Protein AF-0000000086076774 (afdb_homodimer)

Nearest PDB structures (foldseek):
  6x68-assembly1_C  TM=7.610E-01  e=1.224E-16  Trichoplusia ni
  5c5h-assembly1_A  TM=2.444E-01  e=3.460E-01  Escherichia coli K-12
  5nm3-assembly1_A  TM=5.691E-01  e=3.309E+00  Deinococcus radiodurans R1 = ATCC 13939 = DSM 20539
  5c5h-assembly2_B  TM=2.660E-01  e=1.449E+00  Escherichia coli K-12
  6x68-assembly1_C  TM=7.529E-01  e=1.943E-16  Trichoplusia ni

pLDDT: mean 85.49, std 20.67, range [25.34, 98.88]

Solvent-accessible surface area (backbone atoms only — not comparable to full-atom values): 46804 Å² total; per-residue (Å²): 88,40,62,60,27,40,85,50,68,68,38,38,63,32,84,91,57,50,34,62,88,52,41,73,75,43,55,67,69,57,51,53,50,48,70,72,64,67,70,73,50,66,67,84,74,50,73,64,88,80,41,86,86,55,64,90,52,56,61,38,42,62,64,52,52,50,51,36,57,57,31,62,71,52,84,77,60,59,46,24,11,46,45,78,44,61,49,72,46,85,74,86,54,94,57,54,38,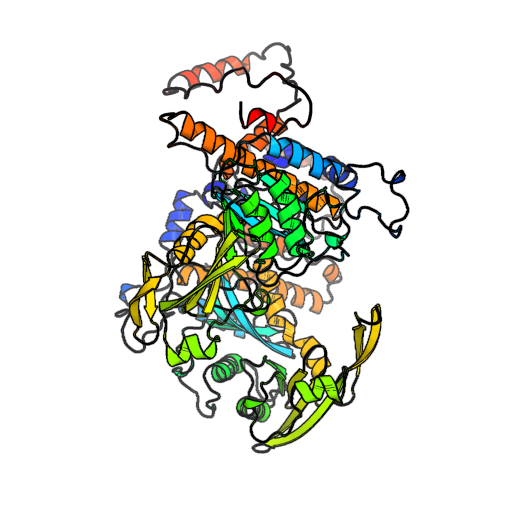82,41,84,90,42,87,59,33,37,8,40,39,28,38,35,36,12,19,58,86,22,42,63,46,39,74,46,72,58,75,88,52,62,72,70,52,86,74,57,92,89,59,74,87,51,52,54,50,24,37,50,52,55,59,62,47,67,76,54,69,68,73,68,60,33,36,40,25,38,44,50,77,40,42,44,61,69,49,46,41,59,36,39,77,41,35,30,34,33,40,22,33,37,54,70,87,64,42,81,90,66,89,69,80,50,64,65,52,37,56,74,73,62,29,70,30,39,68,51,74,47,74,48,73,51,96,88,34,58,36,28,40,35,39,38,23,56,99,55,70,46,36,33,39,18,54,78,51,44,48,68,74,58,44,75,40,83,44,76,36,76,91,75,68,42,75,45,76,28,55,32,39,32,42,56,56,53,46,68,72,35,48,51,2,46,61,47,32,51,51,64,42,59,75,41,55,52,56,76,88,70,85,48,65,50,58,53,53,49,53,48,51,50,45,50,47,54,53,37,31,51,49,47,34,50,51,53,36,54,71,59,63,40,85,57,48,84,66,63,70,52,69,68,54,49,50,51,51,51,50,54,52,58,68,49,52,86,58,68,79,70,75,72,79,68,78,76,64,77,72,68,60,62,68,56,64,70,68,59,71,78,67,64,90,73,74,83,72,84,71,77,87,77,66,74,89,78,75,100,46,70,68,57,60,50,71,112,89,39,62,60,27,38,84,50,70,68,40,37,65,32,86,92,56,50,34,62,86,51,40,72,74,43,55,66,70,57,52,52,49,48,71,71,64,67,71,74,52,67,66,86,76,50,71,65,89,81,42,87,86,56,63,90,51,56,60,39,41,60,63,53,52,51,51,36,56,57,32,62,72,53,83,77,60,57,45,24,10,46,45,78,44,60,47,73,46,85,74,88,54,94,56,54,38,81,41,83,89,43,86,60,33,36,8,39,40,29,38,34,36,12,19,59,87,21,41,63,46,39,72,47,73,58,77,86,51,62,72,71,51,86,75,58,91,88,59,76,86,51,52,51,51,23,35,50,51,55,59,61,46,67,76,53,69,68,73,67,60,32,33,40,26,36,43,50,78,40,43,44,61,70,49,47,42,58,36,40,76,41,35,32,36,32,41,22,32,36,54,70,86,64,43,80,92,65,89,70,80,51,62,65,52,38,56,75,73,62,29,71,30,39,67,52,75,49,75,48,71,50,98,87,34,58,36,27,40,36,39,36,21,57,99,55,71,45,36,34,39,18,53,79,50,45,48,69,74,58,43,74,40,82,41,77,36,76,92,73,69,43,75,42,76,28,54,32,40,32,41,56,58,54,46,68,72,34,48,52,2,46,60,47,32,49,51,64,41,59,75,43,54,52,56,76,87,71,86,49,65,50,58,53,52,49,52,48,51,52,45,50,49,52,52,37,36,52,50,49,40,50,53,53,37,53,71,62,63,41,85,59,47,84,66,63,70,52,70,68,53,48,51,51,50,50,50,54,51,57,68,49,53,85,58,68,78,70,72,72,82,66,78,78,64,78,73,66,60,64,66,58,65,69,66,62,73,76,69,65,90,71,75,82,72,84,76,79,88,78,67,87,92,73,83,92,53,64,74,57,61,57,74,110

Foldseek 3Di:
DLQDADQDPCLCCDDVSHDCLPCVLDPPVVVVVCLVPDWDDDVVVQPDPPDPPGDVLVGQVVVQVVLLVVLLVDDDDQFKEKDKDFLADDDDDPQWAACPVDPRGIHWIKIFIFWLLLATRHIDTDDPCQQVDDDDPPDDPPDSQQSVVVVNCVSPDFPPQGEYEYEQSHDAPVSQVSCVVRNHWYKYWHDPVRHPPDDDDDFCCCPPPPHAQDKDWDWDADPNFIKIWMWHHHVTIIIMITRPFYQPPWDWDWDADPVVRDIDIHTHGPSRVVNVSIHCNNVVNNVQLVSRPHNDDDPDRSSSVVSSSVSSLLVNLLSLLLVVCVVVVPVCNVPRDDSSVSVVVLSVVVSCPPPPPPPPPDDPDPPVVVVVVVVPPPPPDPDDDDDDVPDDDDDPCRSVPSND/DLQDADQDPCLCCDDVSHDCLPCVLDPPVVVVVCLVPDWDDDCVVQPDPPDPPGDVLVGQVVVQVVLLVVLLVDDDDQFKEKDKDFLADDDDDPQWAACPVDPRGIHWIKIFIFWLLLATRHIDTDDPCQQVDDDDPPDDPPDSQQSVVVVNCVSPDFPPQREYEYEQSHDAPVSQVSCVVRNHWYKYWHDPVRHPPDDDDDFCCCPPPPHAQDKDWDWDADPNFIKIWMWHHHVTIIIMITRPFYQPPWDWDWDADPVVRDIDIHTHGPSRVVNVSIHCNNVVNNVQLVSRPHNDDDPDRSSSVVSSSVSSLLVNLLSLLLVVCVVVVPVCNVPRDDSSVSVVVLSVVLSCPPPPPPPPPDDPDPPVVVVVVVVPPPDPDDDDDPDDPPDDDDPPCRSVPSND

InterPro domains:
  IPR029526 PiggyBac transposable element-derived protein [PF13843] (1-318)

Radius of gyration: 31.65 Å; Cα contacts (8 Å, |Δi|>4): 1166; chains: 2; bounding box: 92×78×69 Å

Sequence (808 aa):
MSIIQMRNTRWYWSAVTRVSQVADNFPVGRFEKLKHNIHFVDNSTLGPKDAPGRDRLAKVRPPIDTINEQLSLVPLEEHLSIDEQIIPFKGRSSLKQYCPKKPKKWGYKVFVLSGVSGFSYKLEVYTGQENSAQRLSGEPDCGASGNVVVHLCRTVPRGVHHKVYLDNYFDCPSLQVYLEKDSVHCIGTVRINRVPGVSLPGEQEMKKKKGRGHFEERVAVVDGIELSCTRWQDNRAVTLLSSFVGAEPAARASRYNRQKKERSEIPCPAVITIYNKHMGGVDLLDSLISIYRPYLRSKRYYFRVFLHILDLTAVNAWLLYKRNALSKRDEYAERLPPLADFKMDLAASLCKAGKTVVKKRGRPSNESVEQASQEKKKRGPTAPAPTQDVRLDQVLFLIYAALSMSIIQMRNTRWYWSAVTRVSQVADNFPVGRFEKLKHNIHFVDNSTLGPKDAPGRDRLAKVRPPIDTINEQLSLVPLEEHLSIDEQIIPFKGRSSLKQYCPKKPKKWGYKVFVLSGVSGFSYKLEVYTGQENSAQRLSGEPDCGASGNVVVHLCRTVPRGVHHKVYLDNYFDCPSLQVYLEKDSVHCIGTVRINRVPGVSLPGEQEMKKKKGRGHFEERVAVVDGIELSCTRWQDNRAVTLLSSFVGAEPAARASRYNRQKKERSEIPCPAVITIYNKHMGGVDLLDSLISIYRPYLRSKRYYFRVFLHILDLTAVNAWLLYKRNALSKRDEYAERLPPLADFKMDLAASLCKAGKTVVKKRGRPSNESVEQASQEKKKRGPTAPAPTQDVRLDQVLFLIYAALS

Organism: Haemaphysalis longicornis (NCBI:txid44386)

Secondary structure (DSSP, 8-state):
--SSB-SSGGGGTSTTT--HHHHTTS-HHHHHHHHHH--SS-GGGS--TT-TT--TTGGGHHHHHHHHHHHTTSPPPSEEEEEEEEEE--S--TTEEE-TTSSS-EEEEEEEEEETTS-EEEEEE--S-TTTSPPPTT----HHHHHHHHHHGGGSPTTS--EEEE-TTT--HHHHHHHHHTT-EEEEE--GGGSTT-----HHHIIIII-TT-EEEEEEEETTEEEEEEEEESSSEEEEEESS--SPSPEEEEEEETTTTEEEEEEE-HHHHHHHHHTTHHHHHHHHHHHT------S-HHHHHHHHHHHHHHHHHHHHHHHHHHHTT-GGGGGPPPHHHHHHHHHHHHHHTT-------S---THHHHHHHHTTTT---------STT----SS-TTTTTT-/--SSB-SSGGGGGSSTT--HHHHTTS-HHHHHHHHHH--SS-GGGS--TT-TT--TTGGGHHHHHHHHHHHTTSPPPSEEEEEEEEEE--S--TTEEE-TTSSS-EEEEEEEEEETTS-EEEEEE--S-TTTSPPPTT----HHHHHHHHHHGGGSPTTS--EEEE-TTT--HHHHHHHHHTT-EEEEE--GGGSTT-----HHIIIIII-TT-EEEEEEEETTEEEEEEEEESSSEEEEEESS--SPSPEEEEEEETTTTEEEEEEE-HHHHHHHHHTTHHHHHHHHHHHT------S-HHHHHHHHHHHHHHHHHHHHHHHHHHHTT-GGGGGPPPHHHHHHHHHHHHHHTT-------S---THHHHHHHHTTTT---------S------TT-TTGGGG-

Structure (mmCIF, N/CA/C/O backbone):
data_AF-0000000086076774-model_v1
#
loop_
_entity.id
_entity.type
_entity.pdbx_description
1 polymer 'PiggyBac transposable element-derived protein domain-containing protein'
#
loop_
_atom_site.group_PDB
_atom_site.id
_atom_site.type_symbol
_atom_site.label_atom_id
_atom_site.label_alt_id
_atom_site.label_comp_id
_atom_site.label_asym_id
_atom_site.label_entity_id
_atom_site.label_seq_id
_atom_site.pdbx_PDB_ins_code
_atom_site.Cartn_x
_atom_site.Cartn_y
_atom_site.Cartn_z
_atom_site.occupancy
_atom_site.B_iso_or_equiv
_atom_site.auth_seq_id
_atom_site.auth_comp_id
_atom_site.auth_asym_id
_atom_site.auth_atom_id
_atom_site.pdbx_PDB_model_num
ATOM 1 N N . MET A 1 1 ? -20.719 6.266 4.031 1 93.56 1 MET A N 1
ATOM 2 C CA . MET A 1 1 ? -19.922 5.578 3.021 1 93.56 1 MET A CA 1
ATOM 3 C C . MET A 1 1 ? -18.5 5.324 3.521 1 93.56 1 MET A C 1
ATOM 5 O O . MET A 1 1 ? -17.781 4.5 2.963 1 93.56 1 MET A O 1
ATOM 9 N N . SER A 1 2 ? -18.141 6.039 4.586 1 93.62 2 SER A N 1
ATOM 10 C CA . SER A 1 2 ? -16.844 5.828 5.223 1 93.62 2 SER A CA 1
ATOM 11 C C . SER A 1 2 ? -16.859 4.57 6.086 1 93.62 2 SER A C 1
ATOM 13 O O . SER A 1 2 ? -15.82 3.908 6.234 1 93.62 2 SER A O 1
ATOM 15 N N . ILE A 1 3 ? -18.016 4.316 6.629 1 94.75 3 ILE A N 1
ATOM 16 C CA . ILE A 1 3 ? -18.125 3.215 7.582 1 94.75 3 ILE A CA 1
ATOM 17 C C . ILE A 1 3 ? -18.5 1.932 6.848 1 94.75 3 ILE A C 1
ATOM 19 O O . ILE A 1 3 ? -17.859 0.895 7.023 1 94.75 3 ILE A O 1
ATOM 23 N N . ILE A 1 4 ? -19.562 1.99 6.066 1 95.62 4 ILE A N 1
ATOM 24 C CA . ILE A 1 4 ? -19.969 0.908 5.172 1 95.62 4 ILE A CA 1
ATOM 25 C C . ILE A 1 4 ? -19.406 1.158 3.773 1 95.62 4 ILE A C 1
ATOM 27 O O . ILE A 1 4 ? -19.938 1.987 3.027 1 95.62 4 ILE A O 1
ATOM 31 N N . GLN A 1 5 ? -18.453 0.389 3.4 1 95 5 GLN A N 1
ATOM 32 C CA . GLN A 1 5 ? -17.719 0.728 2.188 1 95 5 GLN A CA 1
ATOM 33 C C . GLN A 1 5 ? -18.031 -0.253 1.062 1 95 5 GLN A C 1
ATOM 35 O O . GLN A 1 5 ? -18.109 -1.463 1.288 1 95 5 GLN A O 1
ATOM 40 N N . MET A 1 6 ? -18.25 0.303 -0.055 1 94.88 6 MET A N 1
ATOM 41 C CA . MET A 1 6 ? -18.453 -0.491 -1.264 1 94.88 6 MET A CA 1
ATOM 42 C C . MET A 1 6 ? -17.672 0.095 -2.434 1 94.88 6 MET A C 1
ATOM 44 O O . MET A 1 6 ? -17.484 1.311 -2.518 1 94.88 6 MET A O 1
ATOM 48 N N . ARG A 1 7 ? -17.219 -0.703 -3.35 1 92.5 7 ARG A N 1
ATOM 49 C CA . ARG A 1 7 ? -16.359 -0.292 -4.457 1 92.5 7 ARG A CA 1
ATOM 50 C C . ARG A 1 7 ? -17.156 0.45 -5.523 1 92.5 7 ARG A C 1
ATOM 52 O O . ARG A 1 7 ? -16.594 1.257 -6.273 1 92.5 7 ARG A O 1
ATOM 59 N N . ASN A 1 8 ? -18.391 0.128 -5.598 1 93.44 8 ASN A N 1
ATOM 60 C CA . ASN A 1 8 ? -19.297 0.811 -6.516 1 93.44 8 ASN A CA 1
ATOM 61 C C . ASN A 1 8 ? -20.297 1.687 -5.766 1 93.44 8 ASN A C 1
ATOM 63 O O . ASN A 1 8 ? -21.094 1.184 -4.977 1 93.44 8 ASN A O 1
ATOM 67 N N . THR A 1 9 ? -20.234 2.947 -6.137 1 93.5 9 THR A N 1
ATOM 68 C CA . THR A 1 9 ? -21.031 3.92 -5.391 1 93.5 9 THR A CA 1
ATOM 69 C C . THR A 1 9 ? -22.516 3.656 -5.57 1 93.5 9 THR A C 1
ATOM 71 O O . THR A 1 9 ? -23.312 3.854 -4.641 1 93.5 9 THR A O 1
ATOM 74 N N . ARG A 1 10 ? -23 3.188 -6.668 1 94.5 10 ARG A N 1
ATOM 75 C CA . ARG A 1 10 ? -24.406 2.984 -6.949 1 94.5 10 ARG A CA 1
ATOM 76 C C . ARG A 1 10 ? -24.969 1.828 -6.125 1 94.5 10 ARG A C 1
ATOM 78 O O . ARG A 1 10 ? -26.188 1.69 -5.992 1 94.5 10 ARG A O 1
ATOM 85 N N . TRP A 1 11 ? -24.125 1.04 -5.613 1 95.38 11 TRP A N 1
ATOM 86 C CA . TRP A 1 11 ? -24.547 -0.119 -4.836 1 95.38 11 TRP A CA 1
ATOM 87 C C . TRP A 1 11 ? -25.234 0.313 -3.543 1 95.38 11 TRP A C 1
ATOM 89 O O . TRP A 1 11 ? -26.047 -0.426 -2.988 1 95.38 11 TRP A O 1
ATOM 99 N N . TYR A 1 12 ? -24.938 1.501 -3.113 1 95.88 12 TYR A N 1
ATOM 100 C CA . TYR A 1 12 ? -25.562 1.998 -1.894 1 95.88 12 TYR A CA 1
ATOM 101 C C . TYR A 1 12 ? -27.078 2.115 -2.064 1 95.88 12 TYR A C 1
ATOM 103 O O . TYR A 1 12 ? -27.828 2.139 -1.08 1 95.88 12 TYR A O 1
ATOM 111 N N . TRP A 1 13 ? -27.562 2.221 -3.328 1 96.88 13 TRP A N 1
ATOM 112 C CA . TRP A 1 13 ? -28.984 2.396 -3.621 1 96.88 13 TRP A CA 1
ATOM 113 C C . TRP A 1 13 ? -29.578 1.128 -4.223 1 96.88 13 TRP A C 1
ATOM 115 O O . TRP A 1 13 ? -30.781 1.04 -4.43 1 96.88 13 TRP A O 1
ATOM 125 N N . SER A 1 14 ? -28.719 0.147 -4.539 1 94.69 14 SER A N 1
ATOM 126 C CA . SER A 1 14 ? -29.203 -1.073 -5.184 1 94.69 14 SER A CA 1
ATOM 127 C C . SER A 1 14 ? -30 -1.931 -4.215 1 94.69 14 SER A C 1
ATOM 129 O O . SER A 1 14 ? -29.797 -1.876 -3 1 94.69 14 SER A O 1
ATOM 131 N N . ALA A 1 15 ? -30.828 -2.752 -4.707 1 91.25 15 ALA A N 1
ATOM 132 C CA . ALA A 1 15 ? -31.75 -3.553 -3.896 1 91.25 15 ALA A CA 1
ATOM 133 C C . ALA A 1 15 ? -30.984 -4.551 -3.033 1 91.25 15 ALA A C 1
ATOM 135 O O . ALA A 1 15 ? -31.219 -4.656 -1.829 1 91.25 15 ALA A O 1
ATOM 136 N N . VAL A 1 16 ? -30.062 -5.188 -3.545 1 89.06 16 VAL A N 1
ATOM 137 C CA . VAL A 1 16 ? -29.359 -6.293 -2.893 1 89.06 16 VAL A CA 1
ATOM 138 C C . VAL A 1 16 ? -28.375 -5.746 -1.861 1 89.06 16 VAL A C 1
ATOM 140 O O . VAL A 1 16 ? -28.188 -6.336 -0.795 1 89.06 16 VAL A O 1
ATOM 143 N N . THR A 1 17 ? -27.75 -4.613 -2.109 1 93.56 17 THR A N 1
ATOM 144 C CA . THR A 1 17 ? -26.719 -4.062 -1.249 1 93.56 17 THR A CA 1
ATOM 145 C C . THR A 1 17 ? -27.172 -2.746 -0.625 1 93.56 17 THR A C 1
ATOM 147 O O . THR A 1 17 ? -26.344 -1.958 -0.156 1 93.56 17 THR A O 1
ATOM 150 N N . ARG A 1 18 ? -28.375 -2.568 -0.565 1 93.94 18 ARG A N 1
ATOM 151 C CA . ARG A 1 18 ? -28.938 -1.277 -0.177 1 93.94 18 ARG A CA 1
ATOM 152 C C . ARG A 1 18 ? -28.484 -0.886 1.228 1 93.94 18 ARG A C 1
ATOM 154 O O . ARG A 1 18 ? -28.531 -1.705 2.148 1 93.94 18 ARG A O 1
ATOM 161 N N . VAL A 1 19 ? -28.031 0.289 1.401 1 93.69 19 VAL A N 1
ATOM 162 C CA . VAL A 1 19 ? -27.688 0.875 2.695 1 93.69 19 VAL A CA 1
ATOM 163 C C . VAL A 1 19 ? -28.688 1.986 3.031 1 93.69 19 VAL A C 1
ATOM 165 O O . VAL A 1 19 ? -28.625 3.074 2.455 1 93.69 19 VAL A O 1
ATOM 168 N N . SER A 1 20 ? -29.484 1.727 3.953 1 91.94 20 SER A N 1
ATOM 169 C CA . SER A 1 20 ? -30.594 2.619 4.27 1 91.94 20 SER A CA 1
ATOM 170 C C . SER A 1 20 ? -30.094 3.984 4.727 1 91.94 20 SER A C 1
ATOM 172 O O . SER A 1 20 ? -30.703 5.012 4.422 1 91.94 20 SER A O 1
ATOM 174 N N . GLN A 1 21 ? -29.016 4.016 5.43 1 91.12 21 GLN A N 1
ATOM 175 C CA . GLN A 1 21 ? -28.469 5.266 5.949 1 91.12 21 GLN A CA 1
ATOM 176 C C . GLN A 1 21 ? -28.125 6.227 4.816 1 91.12 21 GLN A C 1
ATOM 178 O O . GLN A 1 21 ? -28.062 7.441 5.023 1 91.12 21 GLN A O 1
ATOM 183 N N . VAL A 1 22 ? -27.859 5.652 3.625 1 92.94 22 VAL A N 1
ATOM 184 C CA . VAL A 1 22 ? -27.516 6.469 2.467 1 92.94 22 VAL A CA 1
ATOM 185 C C . VAL A 1 22 ? -28.734 6.645 1.57 1 92.94 22 VAL A C 1
ATOM 187 O O . VAL A 1 22 ? -29.156 7.773 1.296 1 92.94 22 VAL A O 1
ATOM 190 N N . ALA A 1 23 ? -29.375 5.559 1.235 1 94.94 23 ALA A N 1
ATOM 191 C CA . ALA A 1 23 ? -30.406 5.52 0.209 1 94.94 23 ALA A CA 1
ATOM 192 C C . ALA A 1 23 ? -31.688 6.219 0.686 1 94.94 23 ALA A C 1
ATOM 194 O O . ALA A 1 23 ? -32.469 6.727 -0.124 1 94.94 23 ALA A O 1
ATOM 195 N N . ASP A 1 24 ? -31.891 6.223 1.964 1 91.75 24 ASP A N 1
ATOM 196 C CA . ASP A 1 24 ? -33.125 6.828 2.49 1 91.75 24 ASP A CA 1
ATOM 197 C C . ASP A 1 24 ? -32.969 8.344 2.633 1 91.75 24 ASP A C 1
ATOM 199 O O . ASP A 1 24 ? -33.938 9.055 2.805 1 91.75 24 ASP A O 1
ATOM 203 N N . ASN A 1 25 ? -31.812 8.852 2.561 1 88.69 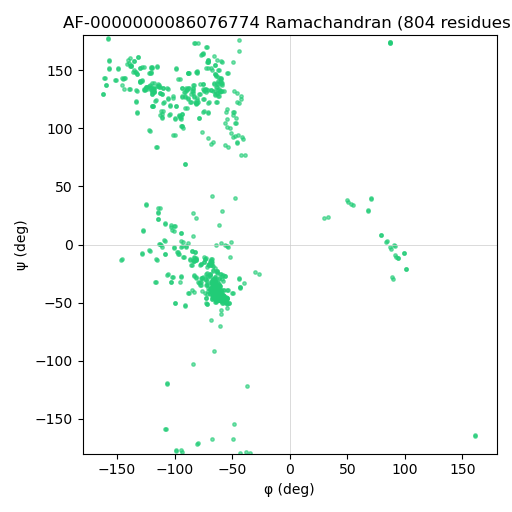25 ASN A N 1
ATOM 204 C CA . ASN A 1 25 ? -31.562 10.273 2.775 1 88.69 25 ASN A CA 1
ATOM 205 C C . ASN A 1 25 ? -31.359 11.008 1.456 1 88.69 25 ASN A C 1
ATOM 207 O O . ASN A 1 25 ? -31.578 12.219 1.376 1 88.69 25 ASN A O 1
ATOM 211 N N . PHE A 1 26 ? -30.875 10.32 0.421 1 87.44 26 PHE A N 1
ATOM 212 C CA . PHE A 1 26 ? -30.656 10.898 -0.899 1 87.44 26 PHE A CA 1
ATOM 213 C C . PHE A 1 26 ? -30.969 9.891 -1.994 1 87.44 26 PHE A C 1
ATOM 215 O O . PHE A 1 26 ? -30.516 8.742 -1.939 1 87.44 26 PHE A O 1
ATOM 222 N N . PRO A 1 27 ? -31.719 10.43 -2.967 1 94.25 27 PRO A N 1
ATOM 223 C CA . PRO A 1 27 ? -31.812 9.562 -4.145 1 94.25 27 PRO A CA 1
ATOM 224 C C . PRO A 1 27 ? -30.5 9.492 -4.93 1 94.25 27 PRO A C 1
ATOM 226 O O . PRO A 1 27 ? -29.719 10.438 -4.895 1 94.25 27 PRO A O 1
ATOM 229 N N . VAL A 1 28 ? -30.25 8.414 -5.613 1 95.75 28 VAL A N 1
ATOM 230 C CA . VAL A 1 28 ? -29 8.195 -6.336 1 95.75 28 VAL A CA 1
ATOM 231 C C . VAL A 1 28 ? -28.812 9.281 -7.398 1 95.75 28 VAL A C 1
ATOM 233 O O . VAL A 1 28 ? -27.703 9.773 -7.617 1 95.75 28 VAL A O 1
ATOM 236 N N . GLY A 1 29 ? -29.891 9.617 -8.117 1 95.56 29 GLY A N 1
ATOM 237 C CA . GLY A 1 29 ? -29.812 10.656 -9.133 1 95.56 29 GLY A CA 1
ATOM 238 C C . GLY A 1 29 ? -29.344 11.992 -8.594 1 95.56 29 GLY A C 1
ATOM 239 O O . GLY A 1 29 ? -28.547 12.68 -9.227 1 95.56 29 GLY A O 1
ATOM 240 N N . ARG A 1 30 ? -29.906 12.367 -7.48 1 94.12 30 ARG A N 1
ATOM 241 C CA . ARG A 1 30 ? -29.484 13.617 -6.848 1 94.12 30 ARG A CA 1
ATOM 242 C C . ARG A 1 30 ? -28.031 13.562 -6.418 1 94.12 30 ARG A C 1
ATOM 244 O O . ARG A 1 30 ? -27.281 14.523 -6.617 1 94.12 30 ARG A O 1
ATOM 251 N N . PHE A 1 31 ? -27.656 12.516 -5.852 1 94.38 31 PHE A N 1
ATOM 252 C CA . PHE A 1 31 ? -26.266 12.336 -5.438 1 94.38 31 PHE A CA 1
ATOM 253 C C . PHE A 1 31 ? -25.312 12.539 -6.613 1 94.38 31 PHE A C 1
ATOM 255 O O . PHE A 1 31 ? -24.344 13.281 -6.508 1 94.38 31 PHE A O 1
ATOM 262 N N . GLU A 1 32 ? -25.594 11.875 -7.684 1 94.44 32 GLU A N 1
ATOM 263 C CA . GLU A 1 32 ? -24.75 11.938 -8.875 1 94.44 32 GLU A CA 1
ATOM 264 C C . GLU A 1 32 ? -24.719 13.352 -9.453 1 94.44 32 GLU A C 1
ATOM 266 O O . GLU A 1 32 ? -23.672 13.82 -9.906 1 94.44 32 GLU A O 1
ATOM 271 N N . LYS A 1 33 ? -25.859 14.016 -9.422 1 94.69 33 LYS A N 1
ATOM 272 C CA . LYS A 1 33 ? -25.922 15.398 -9.898 1 94.69 33 LYS A CA 1
ATOM 273 C C . LYS A 1 33 ? -25.047 16.312 -9.055 1 94.69 33 LYS A C 1
ATOM 275 O O . LYS A 1 33 ? -24.312 17.141 -9.594 1 94.69 33 LYS A O 1
ATOM 280 N N . LEU A 1 34 ? -25.109 16.141 -7.781 1 92.38 34 LEU A N 1
ATOM 281 C CA . LEU A 1 34 ? -24.312 16.953 -6.879 1 92.38 34 LEU A CA 1
ATOM 282 C C . LEU A 1 34 ? -22.812 16.672 -7.086 1 92.38 34 LEU A C 1
ATOM 284 O O . LEU A 1 34 ? -22.016 17.609 -7.18 1 92.38 34 LEU A O 1
ATOM 288 N N . LYS A 1 35 ? -22.438 15.414 -7.18 1 92.31 35 LYS A N 1
ATOM 289 C CA . LYS A 1 35 ? -21.047 15.016 -7.371 1 92.31 35 LYS A CA 1
ATOM 290 C C . LYS A 1 35 ? -20.5 15.578 -8.68 1 92.31 35 LYS A C 1
ATOM 292 O O . LYS A 1 35 ? -19.359 16.047 -8.719 1 92.31 35 LYS A O 1
ATOM 297 N N . HIS A 1 36 ? -21.344 15.656 -9.648 1 92.31 36 HIS A N 1
ATOM 298 C CA . HIS A 1 36 ? -20.922 16.078 -10.977 1 92.31 36 HIS A CA 1
ATOM 299 C C . HIS A 1 36 ? -20.828 17.594 -11.078 1 92.31 36 HIS A C 1
ATOM 301 O O . HIS A 1 36 ? -20.031 18.125 -11.844 1 92.31 36 HIS A O 1
ATOM 307 N N . ASN A 1 37 ? -21.656 18.25 -10.258 1 93 37 ASN A N 1
ATOM 308 C CA . ASN A 1 37 ? -21.781 19.688 -10.461 1 93 37 ASN A CA 1
ATOM 309 C C . ASN A 1 37 ? -21.125 20.484 -9.336 1 93 37 ASN A C 1
ATOM 311 O O . ASN A 1 37 ? -21.109 21.703 -9.359 1 93 37 ASN A O 1
ATOM 315 N N . ILE A 1 38 ? -20.516 19.797 -8.453 1 93.81 38 ILE A N 1
ATOM 316 C CA . ILE A 1 38 ? -19.938 20.516 -7.328 1 93.81 38 ILE A CA 1
ATOM 317 C C . ILE A 1 38 ? -18.719 21.312 -7.801 1 93.81 38 ILE A C 1
ATOM 319 O O . ILE A 1 38 ? -17.844 20.781 -8.484 1 93.81 38 ILE A O 1
ATOM 323 N N . HIS A 1 39 ? -18.719 22.594 -7.621 1 94.81 39 HIS A N 1
ATOM 324 C CA . HIS A 1 39 ? -17.641 23.516 -7.914 1 94.81 39 HIS A CA 1
ATOM 325 C C . HIS A 1 39 ? -17.484 24.547 -6.801 1 94.81 39 HIS A C 1
ATOM 327 O O . HIS A 1 39 ? -18.453 24.875 -6.109 1 94.81 39 HIS A O 1
ATOM 333 N N . PHE A 1 40 ? -16.297 25.031 -6.691 1 95.75 40 PHE A N 1
ATOM 334 C CA . PHE A 1 40 ? -16.031 25.969 -5.598 1 95.75 40 PHE A CA 1
ATOM 335 C C . PHE A 1 40 ? -15.68 27.344 -6.133 1 95.75 40 PHE A C 1
ATOM 337 O O . PHE A 1 40 ? -15.57 28.312 -5.367 1 95.75 40 PHE A O 1
ATOM 344 N N . VAL A 1 41 ? -15.414 27.375 -7.426 1 94.81 41 VAL A N 1
ATOM 345 C CA . VAL A 1 41 ? -15.141 28.625 -8.125 1 94.81 41 VAL A CA 1
ATOM 346 C C . VAL A 1 41 ? -15.844 28.625 -9.484 1 94.81 41 VAL A C 1
ATOM 348 O O . VAL A 1 41 ? -16.156 27.562 -10.023 1 94.81 41 VAL A O 1
ATOM 351 N N . ASP A 1 42 ? -16.109 29.844 -9.914 1 92.69 42 ASP A N 1
ATOM 352 C CA . ASP A 1 42 ? -16.625 29.984 -11.273 1 92.69 42 ASP A CA 1
ATOM 353 C C . ASP A 1 42 ? -15.508 29.766 -12.297 1 92.69 42 ASP A C 1
ATOM 355 O O . ASP A 1 42 ? -14.602 30.594 -12.414 1 92.69 42 ASP A O 1
ATOM 359 N N . ASN A 1 43 ? -15.664 28.719 -13.055 1 88.38 43 ASN A N 1
ATOM 360 C CA . ASN A 1 43 ? -14.641 28.328 -14.016 1 88.38 43 ASN A CA 1
ATOM 361 C C . ASN A 1 43 ? -14.414 29.422 -15.062 1 88.38 43 ASN A C 1
ATOM 363 O O . ASN A 1 43 ? -13.328 29.516 -15.633 1 88.38 43 ASN A O 1
ATOM 367 N N . SER A 1 44 ? -15.414 30.125 -15.297 1 88.31 44 SER A N 1
ATOM 368 C CA . SER A 1 44 ? -15.328 31.172 -16.312 1 88.31 44 SER A CA 1
ATOM 369 C C . SER A 1 44 ? -14.375 32.281 -15.898 1 88.31 44 SER A C 1
ATOM 371 O O . SER A 1 44 ? -13.875 33.031 -16.734 1 88.31 44 SER A O 1
ATOM 373 N N . THR A 1 45 ? -14.156 32.281 -14.656 1 88.56 45 THR A N 1
ATOM 374 C CA . THR A 1 45 ? -13.297 33.344 -14.125 1 88.56 45 THR A CA 1
ATOM 375 C C . THR A 1 45 ? -11.836 32.906 -14.133 1 88.56 45 THR A C 1
ATOM 377 O O . THR A 1 45 ? -10.938 33.719 -13.844 1 88.56 45 THR A O 1
ATOM 380 N N . LEU A 1 46 ? -11.727 31.641 -14.586 1 87.56 46 LEU A N 1
ATOM 381 C CA . LEU A 1 46 ? -10.375 31.094 -14.523 1 87.56 46 LEU A CA 1
ATOM 382 C C . LEU A 1 46 ? -9.641 31.312 -15.844 1 87.56 46 LEU A C 1
ATOM 384 O O . LEU A 1 46 ? -10.211 31.109 -16.922 1 87.56 46 LEU A O 1
ATOM 388 N N . GLY A 1 47 ? -8.828 32.156 -16.031 1 82.75 47 GLY A N 1
ATOM 389 C CA . GLY A 1 47 ? -8.016 32.375 -17.219 1 82.75 47 GLY A CA 1
ATOM 390 C C . GLY A 1 47 ? -7.562 31.078 -17.859 1 82.75 47 GLY A C 1
ATOM 391 O O . GLY A 1 47 ? -7.992 29.984 -17.469 1 82.75 47 GLY A O 1
ATOM 392 N N . PRO A 1 48 ? -6.809 31.172 -18.906 1 85.19 48 PRO A N 1
ATOM 393 C CA . PRO A 1 48 ? -6.312 29.984 -19.609 1 85.19 48 PRO A CA 1
ATOM 394 C C . PRO A 1 48 ? -5.457 29.078 -18.734 1 85.19 48 PRO A C 1
ATOM 396 O O . PRO A 1 48 ? -4.746 29.578 -17.844 1 85.19 48 PRO A O 1
ATOM 399 N N . LYS A 1 49 ? -5.578 27.781 -18.906 1 78.88 49 LYS A N 1
ATOM 400 C CA . LYS A 1 49 ? -4.902 26.766 -18.094 1 78.88 49 LYS A CA 1
ATOM 401 C C . LYS A 1 49 ? -3.387 26.938 -18.156 1 78.88 49 LYS A C 1
ATOM 403 O O . LYS A 1 49 ? -2.688 26.641 -17.188 1 78.88 49 LYS A O 1
ATOM 408 N N . ASP A 1 50 ? -2.943 27.422 -19.219 1 79.88 50 ASP A N 1
ATOM 409 C CA . ASP A 1 50 ? -1.5 27.469 -19.422 1 79.88 50 ASP A CA 1
ATOM 410 C C . ASP A 1 50 ? -0.959 28.875 -19.172 1 79.88 50 ASP A C 1
ATOM 412 O O . ASP A 1 50 ? 0.191 29.172 -19.5 1 79.88 50 ASP A O 1
ATOM 416 N N . ALA A 1 51 ? -1.821 29.719 -18.562 1 82.56 51 ALA A N 1
ATOM 417 C CA . ALA A 1 51 ? -1.356 31.078 -18.266 1 82.56 51 ALA A CA 1
ATOM 418 C C . ALA A 1 51 ? -0.246 31.047 -17.219 1 82.56 51 ALA A C 1
ATOM 420 O O . ALA A 1 51 ? -0.321 30.297 -16.234 1 82.56 51 ALA A O 1
ATOM 421 N N . PRO A 1 52 ? 0.777 31.781 -17.594 1 79.25 52 PRO A N 1
ATOM 422 C CA . PRO A 1 52 ? 1.857 31.844 -16.609 1 79.25 52 PRO A CA 1
ATOM 423 C C . PRO A 1 52 ? 1.391 32.375 -15.25 1 79.25 52 PRO A C 1
ATOM 425 O O . PRO A 1 52 ? 0.58 33.312 -15.188 1 79.25 52 PRO A O 1
ATOM 428 N N . GLY A 1 53 ? 1.71 31.75 -14.195 1 78.31 53 GLY A N 1
ATOM 429 C CA . GLY A 1 53 ? 1.408 32.188 -12.852 1 78.31 53 GLY A CA 1
ATOM 430 C C . GLY A 1 53 ? 0.046 31.75 -12.359 1 78.31 53 GLY A C 1
ATOM 431 O O . GLY A 1 53 ? -0.399 32.156 -11.281 1 78.31 53 GLY A O 1
ATOM 432 N N . ARG A 1 54 ? -0.625 31.109 -13.195 1 85.19 54 ARG A N 1
ATOM 433 C CA . ARG A 1 54 ? -1.945 30.625 -12.789 1 85.19 54 ARG A CA 1
ATOM 434 C C . ARG A 1 54 ? -1.847 29.688 -11.594 1 85.19 54 ARG A C 1
ATOM 436 O O . ARG A 1 54 ? -0.941 28.859 -11.523 1 85.19 54 ARG A O 1
ATOM 443 N N . ASP A 1 55 ? -2.754 29.875 -10.688 1 90.19 55 ASP A N 1
ATOM 444 C CA . ASP A 1 55 ? -2.848 28.969 -9.555 1 90.19 55 ASP A CA 1
ATOM 445 C C . ASP A 1 55 ? -3.381 27.594 -9.984 1 90.19 55 ASP A C 1
ATOM 447 O O . ASP A 1 55 ? -4.555 27.469 -10.344 1 90.19 55 ASP A O 1
ATOM 451 N N . ARG A 1 56 ? -2.574 26.625 -9.906 1 91.5 56 ARG A N 1
ATOM 452 C CA . ARG A 1 56 ? -2.945 25.281 -10.344 1 91.5 56 ARG A CA 1
ATOM 453 C C . ARG A 1 56 ? -4.016 24.688 -9.43 1 91.5 56 ARG A C 1
ATOM 455 O O . ARG A 1 56 ? -4.645 23.688 -9.773 1 91.5 56 ARG A O 1
ATOM 462 N N . LEU A 1 57 ? -4.23 25.328 -8.297 1 94.81 57 LEU A N 1
ATOM 463 C CA . LEU A 1 57 ? -5.238 24.875 -7.352 1 94.81 57 LEU A CA 1
ATOM 464 C C . LEU A 1 57 ? -6.441 25.812 -7.328 1 94.81 57 LEU A C 1
ATOM 466 O O . LEU A 1 57 ? -7.242 25.766 -6.395 1 94.81 57 LEU A O 1
ATOM 470 N N . ALA A 1 58 ? -6.582 26.578 -8.297 1 94.25 58 ALA A N 1
ATOM 471 C CA . ALA A 1 58 ? -7.605 27.625 -8.305 1 94.25 58 ALA A CA 1
ATOM 472 C C . ALA A 1 58 ? -8.992 27.047 -8.023 1 94.25 58 ALA A C 1
ATOM 474 O O . ALA A 1 58 ? -9.789 27.641 -7.293 1 94.25 58 ALA A O 1
ATOM 475 N N . LYS A 1 59 ? -9.281 25.906 -8.555 1 94.81 59 LYS A N 1
ATOM 476 C CA . LYS A 1 59 ? -10.617 25.328 -8.484 1 94.81 59 LYS A CA 1
ATOM 477 C C . LYS A 1 59 ? -10.945 24.859 -7.07 1 94.81 59 LYS A C 1
ATOM 479 O O . LYS A 1 59 ? -12.102 24.609 -6.746 1 94.81 59 LYS A O 1
ATOM 484 N N . VAL A 1 60 ? -9.945 24.672 -6.164 1 96.62 60 VAL A N 1
ATOM 485 C CA . VAL A 1 60 ? -10.203 24.172 -4.816 1 96.62 60 VAL A CA 1
ATOM 486 C C . VAL A 1 60 ? -9.578 25.109 -3.787 1 96.62 60 VAL A C 1
ATOM 488 O O . VAL A 1 60 ? -9.547 24.812 -2.594 1 96.62 60 VAL A O 1
ATOM 491 N N . ARG A 1 61 ? -9.148 26.266 -4.152 1 96.12 61 ARG A N 1
ATOM 492 C CA . ARG A 1 61 ? -8.492 27.234 -3.277 1 96.12 61 ARG A CA 1
ATOM 493 C C . ARG A 1 61 ? -9.43 27.688 -2.168 1 96.12 61 ARG A C 1
ATOM 495 O O . ARG A 1 61 ? -9.039 27.75 -1 1 96.12 61 ARG A O 1
ATOM 502 N N . PRO A 1 62 ? -10.688 27.922 -2.471 1 96.12 62 PRO A N 1
ATOM 503 C CA . PRO A 1 62 ? -11.578 28.438 -1.42 1 96.12 62 PRO A CA 1
ATOM 504 C C . PRO A 1 62 ? -11.727 27.469 -0.254 1 96.12 62 PRO A C 1
ATOM 506 O O . PRO A 1 62 ? -11.539 27.844 0.903 1 96.12 62 PRO A O 1
ATOM 509 N N . PRO A 1 63 ? -11.992 26.172 -0.529 1 96.62 63 PRO A N 1
ATOM 510 C CA . PRO A 1 63 ? -12.094 25.281 0.62 1 96.62 63 PRO A CA 1
ATOM 511 C C . PRO A 1 63 ? -10.758 25.094 1.348 1 96.62 63 PRO A C 1
ATOM 513 O O . PRO A 1 63 ? -10.742 24.922 2.568 1 96.62 63 PRO A O 1
ATOM 516 N N . ILE A 1 64 ? -9.664 25.141 0.691 1 97.62 64 ILE A N 1
ATOM 517 C CA . ILE A 1 64 ? -8.352 25.031 1.328 1 97.62 64 ILE A CA 1
ATOM 518 C C . ILE A 1 64 ? -8.141 26.219 2.264 1 97.62 64 ILE A C 1
ATOM 520 O O . ILE A 1 64 ? -7.742 26.047 3.418 1 97.62 64 ILE A O 1
ATOM 524 N N . ASP A 1 65 ? -8.422 27.375 1.751 1 97.12 65 ASP A N 1
ATOM 525 C CA . ASP A 1 65 ? -8.234 28.594 2.541 1 97.12 65 ASP A CA 1
ATOM 526 C C . ASP A 1 65 ? -9.172 28.609 3.75 1 97.12 65 ASP A C 1
ATOM 528 O O . ASP A 1 65 ? -8.758 28.969 4.855 1 97.12 65 ASP A O 1
ATOM 532 N N . THR A 1 66 ? -10.367 28.203 3.525 1 97 66 THR A N 1
ATOM 533 C CA . THR A 1 66 ? -11.359 28.203 4.594 1 97 66 THR A CA 1
ATOM 534 C C . THR A 1 66 ? -10.938 27.266 5.723 1 97 66 THR A C 1
ATOM 536 O O . THR A 1 66 ? -10.977 27.641 6.895 1 97 66 THR A O 1
ATOM 539 N N . ILE A 1 67 ? -10.531 26.078 5.379 1 97.31 67 ILE A N 1
ATOM 540 C CA . ILE A 1 67 ? -10.18 25.125 6.422 1 97.31 67 ILE A CA 1
ATOM 541 C C . ILE A 1 67 ? -8.93 25.594 7.152 1 97.31 67 ILE A C 1
ATOM 543 O O . ILE A 1 67 ? -8.828 25.469 8.375 1 97.31 67 ILE A O 1
ATOM 547 N N . ASN A 1 68 ? -7.992 26.141 6.434 1 97.81 68 ASN A N 1
ATOM 548 C CA . ASN A 1 68 ? -6.777 26.641 7.07 1 97.81 68 ASN A CA 1
ATOM 549 C C . ASN A 1 68 ? -7.082 27.781 8.039 1 97.81 68 ASN A C 1
ATOM 551 O O . ASN A 1 68 ? -6.473 27.859 9.109 1 97.81 68 ASN A O 1
ATOM 555 N N . GLU A 1 69 ? -8 28.578 7.66 1 97.25 69 GLU A N 1
ATOM 556 C CA . GLU A 1 69 ? -8.422 29.672 8.539 1 97.25 69 GLU A CA 1
ATOM 557 C C . GLU A 1 69 ? -9.055 29.125 9.82 1 97.25 69 GLU A C 1
ATOM 559 O O . GLU A 1 69 ? -8.75 29.594 10.922 1 97.25 69 GLU A O 1
ATOM 564 N N . GLN A 1 70 ? -9.859 28.172 9.641 1 96 70 GLN A N 1
ATOM 565 C CA . GLN A 1 70 ? -10.523 27.578 10.797 1 96 70 GLN A CA 1
ATOM 566 C C . GLN A 1 70 ? -9.523 26.859 11.703 1 96 70 GLN A C 1
ATOM 568 O O . GLN A 1 70 ? -9.609 26.953 12.93 1 96 70 GLN A O 1
ATOM 573 N N . LEU A 1 71 ? -8.641 26.172 11.133 1 96.81 71 LEU A N 1
ATOM 574 C CA . LEU A 1 71 ? -7.645 25.438 11.891 1 96.81 71 LEU A CA 1
ATOM 575 C C . LEU A 1 71 ? -6.734 26.375 12.672 1 96.81 71 LEU A C 1
ATOM 577 O O . LEU A 1 71 ? -6.23 26.016 13.734 1 96.81 71 LEU A O 1
ATOM 581 N N . SER A 1 72 ? -6.574 27.547 12.164 1 95 72 SER A N 1
ATOM 582 C CA . SER A 1 72 ? -5.684 28.531 12.797 1 95 72 SER A CA 1
ATOM 583 C C . SER A 1 72 ? -6.246 29.016 14.125 1 95 72 SER A C 1
ATOM 585 O O . SER A 1 72 ? -5.527 29.594 14.938 1 95 72 SER A O 1
ATOM 587 N N . LEU A 1 73 ? -7.496 28.734 14.336 1 94.81 73 LEU A N 1
ATOM 588 C CA . LEU A 1 73 ? -8.156 29.188 15.562 1 94.81 73 LEU A CA 1
ATOM 589 C C . LEU A 1 73 ? -7.867 28.219 16.719 1 94.81 73 LEU A C 1
ATOM 591 O O . LEU A 1 73 ? -8.109 28.547 17.875 1 94.81 73 LEU A O 1
ATOM 595 N N . VAL A 1 74 ? -7.371 27.078 16.422 1 96 74 VAL A N 1
ATOM 596 C CA . VAL A 1 74 ? -7.105 26.062 17.438 1 96 74 VAL A CA 1
ATOM 597 C C . VAL A 1 74 ? -5.68 26.219 17.969 1 96 74 VAL A C 1
ATOM 599 O O . VAL A 1 74 ? -4.727 26.25 17.188 1 96 74 VAL A O 1
ATOM 602 N N . PRO A 1 75 ? -5.547 26.312 19.25 1 95.69 75 PRO A N 1
ATOM 603 C CA . PRO A 1 75 ? -4.199 26.469 19.797 1 95.69 75 PRO A CA 1
ATOM 604 C C . PRO A 1 75 ? -3.291 25.281 19.484 1 95.69 75 PRO A C 1
ATOM 606 O O . PRO A 1 75 ? -3.721 24.125 19.578 1 95.69 75 PRO A O 1
ATOM 609 N N . LEU A 1 76 ? -2.062 25.562 19.25 1 97.69 76 LEU A N 1
ATOM 610 C CA . LEU A 1 76 ? -1.098 24.547 18.812 1 97.69 76 LEU A CA 1
ATOM 611 C C . LEU A 1 76 ? -0.589 23.734 20 1 97.69 76 LEU A C 1
ATOM 613 O O . LEU A 1 76 ? -0.46 24.25 21.109 1 97.69 76 LEU A O 1
ATOM 617 N N . GLU A 1 77 ? -0.29 22.516 19.75 1 97.5 77 GLU A N 1
ATOM 618 C CA . GLU A 1 77 ? 0.505 21.703 20.672 1 97.5 77 GLU A CA 1
ATOM 619 C C . GLU A 1 77 ? 1.962 22.156 20.688 1 97.5 77 GLU A C 1
ATOM 621 O O . GLU A 1 77 ? 2.422 22.812 19.734 1 97.5 77 GLU A O 1
ATOM 626 N N . GLU A 1 78 ? 2.619 21.828 21.703 1 98.25 78 GLU A N 1
ATOM 627 C CA . GLU A 1 78 ? 4.012 22.25 21.859 1 98.25 78 GLU A CA 1
ATOM 628 C C . GLU A 1 78 ? 4.898 21.578 20.812 1 98.25 78 GLU A C 1
ATOM 630 O O . GLU A 1 78 ? 5.785 22.219 20.234 1 98.25 78 GLU A O 1
ATOM 635 N N . HIS A 1 79 ? 4.691 20.297 20.641 1 98.81 79 HIS A N 1
ATOM 636 C CA . HIS A 1 79 ? 5.48 19.516 19.688 1 98.81 79 HIS A CA 1
ATOM 637 C C . HIS A 1 79 ? 4.738 19.328 18.375 1 98.81 79 HIS A C 1
ATOM 639 O O . HIS A 1 79 ? 3.639 18.766 18.344 1 98.81 79 HIS A O 1
ATOM 645 N N . LEU A 1 80 ? 5.332 19.828 17.312 1 98.81 80 LEU A N 1
ATOM 646 C CA . LEU A 1 80 ? 4.727 19.812 15.992 1 98.81 80 LEU A CA 1
ATOM 647 C C . LEU A 1 80 ? 5.594 19.047 15.008 1 98.81 80 LEU A C 1
ATOM 649 O O . LEU A 1 80 ? 6.805 18.922 15.203 1 98.81 80 LEU A O 1
ATOM 653 N N . SER A 1 81 ? 5.023 18.5 14.031 1 98.81 81 SER A N 1
ATOM 654 C CA . SER A 1 81 ? 5.77 17.844 12.961 1 98.81 81 SER A CA 1
ATOM 655 C C . SER A 1 81 ? 5.242 18.234 11.586 1 98.81 81 SER A C 1
ATOM 657 O O . SER A 1 81 ? 4.07 18.578 11.445 1 98.81 81 SER A O 1
ATOM 659 N N . ILE A 1 82 ? 6.078 18.281 10.625 1 98.75 82 ILE A N 1
ATOM 660 C CA . ILE A 1 82 ? 5.734 18.547 9.234 1 98.75 82 ILE A CA 1
ATOM 661 C C . ILE A 1 82 ? 6.141 17.359 8.359 1 98.75 82 ILE A C 1
ATOM 663 O O . ILE A 1 82 ? 7.262 16.859 8.477 1 98.75 82 ILE A O 1
ATOM 667 N N . ASP A 1 83 ? 5.281 16.906 7.59 1 98.12 83 ASP A N 1
ATOM 668 C CA . ASP A 1 83 ? 5.523 15.773 6.695 1 98.12 83 ASP A CA 1
ATOM 669 C C . ASP A 1 83 ? 4.547 15.781 5.523 1 98.12 83 ASP A C 1
ATOM 671 O O . ASP A 1 83 ? 3.672 16.641 5.445 1 98.12 83 ASP A O 1
ATOM 675 N N . GLU A 1 84 ? 4.707 14.867 4.645 1 96.88 84 GLU A N 1
ATOM 676 C CA . GLU A 1 84 ? 3.879 14.758 3.447 1 96.88 84 GLU A CA 1
ATOM 677 C C . GLU A 1 84 ? 2.732 13.766 3.66 1 96.88 84 GLU A C 1
ATOM 679 O O . GLU A 1 84 ? 2.883 12.781 4.383 1 96.88 84 GLU A O 1
ATOM 684 N N . GLN A 1 85 ? 1.621 14.094 3.119 1 97.12 85 GLN A N 1
ATOM 685 C CA . GLN A 1 85 ? 0.494 13.188 2.92 1 97.12 85 GLN A CA 1
ATOM 686 C C . GLN A 1 85 ? 0.221 12.969 1.434 1 97.12 85 GLN A C 1
ATOM 688 O O . GLN A 1 85 ? 0.534 13.828 0.607 1 97.12 85 GLN A O 1
ATOM 693 N N . ILE A 1 86 ? -0.361 11.812 1.104 1 97.31 86 ILE A N 1
ATOM 694 C CA . ILE A 1 86 ? -0.758 11.547 -0.274 1 97.31 86 ILE A CA 1
ATOM 695 C C . ILE A 1 86 ? -2.266 11.312 -0.342 1 97.31 86 ILE A C 1
ATOM 697 O O . ILE A 1 86 ? -2.803 10.469 0.372 1 97.31 86 ILE A O 1
ATOM 701 N N . ILE A 1 87 ? -2.938 12.141 -1.074 1 97.44 87 ILE A N 1
ATOM 702 C CA . ILE A 1 87 ? -4.305 11.844 -1.48 1 97.44 87 ILE A CA 1
ATOM 703 C C . ILE A 1 87 ? -4.297 10.859 -2.645 1 97.44 87 ILE A C 1
ATOM 705 O O . ILE A 1 87 ? -3.959 11.219 -3.773 1 97.44 87 ILE A O 1
ATOM 709 N N . PRO A 1 88 ? -4.699 9.672 -2.365 1 95.69 88 PRO A N 1
ATOM 710 C CA . PRO A 1 88 ? -4.496 8.625 -3.365 1 95.69 88 PRO A CA 1
ATOM 711 C C . PRO A 1 88 ? -5.223 8.914 -4.68 1 95.69 88 PRO A C 1
ATOM 713 O O . PRO A 1 88 ? -6.387 9.32 -4.668 1 95.69 88 PRO A O 1
ATOM 716 N N . PHE A 1 89 ? -4.551 8.773 -5.832 1 96 89 PHE A N 1
ATOM 717 C CA . PHE A 1 89 ? -5.082 8.914 -7.18 1 96 89 PHE A CA 1
ATOM 718 C C . PHE A 1 89 ? -4.156 8.266 -8.203 1 96 89 PHE A C 1
ATOM 720 O O . PHE A 1 89 ? -2.953 8.531 -8.211 1 96 89 PHE A O 1
ATOM 727 N N . LYS A 1 90 ? -4.68 7.434 -9.047 1 91.75 90 LYS A N 1
ATOM 728 C CA . LYS A 1 90 ? -3.852 6.711 -10.008 1 91.75 90 LYS A CA 1
ATOM 729 C C . LYS A 1 90 ? -4.141 7.164 -11.438 1 91.75 90 LYS A C 1
ATOM 731 O O . LYS A 1 90 ? -3.514 6.688 -12.383 1 91.75 90 LYS A O 1
ATOM 736 N N . GLY A 1 91 ? -5.004 8.07 -11.656 1 92.88 91 GLY A N 1
ATOM 737 C CA . GLY A 1 91 ? -5.34 8.531 -12.992 1 92.88 91 GLY A CA 1
ATOM 738 C C . GLY A 1 91 ? -4.34 9.531 -13.547 1 92.88 91 GLY A C 1
ATOM 739 O O . GLY A 1 91 ? -3.215 9.625 -13.055 1 92.88 91 GLY A O 1
ATOM 740 N N . ARG A 1 92 ? -4.652 10.078 -14.594 1 90.88 92 ARG A N 1
ATOM 741 C CA . ARG A 1 92 ? -3.777 11.055 -15.242 1 90.88 92 ARG A CA 1
ATOM 742 C C . ARG A 1 92 ? -4.004 12.453 -14.672 1 90.88 92 ARG A C 1
ATOM 744 O O . ARG A 1 92 ? -5.141 12.914 -14.586 1 90.88 92 ARG A O 1
ATOM 751 N N . SER A 1 93 ? -2.977 13.039 -14.172 1 93.19 93 SER A N 1
ATOM 752 C CA . SER A 1 93 ? -3.012 14.398 -13.641 1 93.19 93 SER A CA 1
ATOM 753 C C . SER A 1 93 ? -1.614 15.008 -13.594 1 93.19 93 SER A C 1
ATOM 755 O O . SER A 1 93 ? -0.646 14.328 -13.25 1 93.19 93 SER A O 1
ATOM 757 N N . SER A 1 94 ? -1.562 16.219 -13.977 1 89.38 94 SER A N 1
ATOM 758 C CA . SER A 1 94 ? -0.283 16.922 -13.922 1 89.38 94 SER A CA 1
ATOM 759 C C . SER A 1 94 ? 0.155 17.156 -12.484 1 89.38 94 SER A C 1
ATOM 761 O O . SER A 1 94 ? 1.328 17.438 -12.219 1 89.38 94 SER A O 1
ATOM 763 N N . LEU A 1 95 ? -0.767 17.047 -11.555 1 94.38 95 LEU A N 1
ATOM 764 C CA . LEU A 1 95 ? -0.467 17.312 -10.148 1 94.38 95 LEU A CA 1
ATOM 765 C C . LEU A 1 95 ? -0.08 16.031 -9.43 1 94.38 95 LEU A C 1
ATOM 767 O O . LEU A 1 95 ? 0.349 16.062 -8.273 1 94.38 95 LEU A O 1
ATOM 771 N N . LYS A 1 96 ? -0.283 14.938 -10.07 1 95.69 96 LYS A N 1
ATOM 772 C CA . LYS A 1 96 ? -0.021 13.648 -9.445 1 95.69 96 LYS A CA 1
ATOM 773 C C . LYS A 1 96 ? 1.46 13.492 -9.109 1 95.69 96 LYS A C 1
ATOM 775 O O . LYS A 1 96 ? 2.324 13.844 -9.914 1 95.69 96 LYS A O 1
ATOM 780 N N . GLN A 1 97 ? 1.678 13.008 -7.953 1 95.88 97 GLN A N 1
ATOM 781 C CA . GLN A 1 97 ? 3.031 12.766 -7.465 1 95.88 97 GLN A CA 1
ATOM 782 C C . GLN A 1 97 ? 3.242 11.289 -7.141 1 95.88 97 GLN A C 1
ATOM 784 O O . GLN A 1 97 ? 2.281 10.562 -6.887 1 95.88 97 GLN A O 1
ATOM 789 N N . TYR A 1 98 ? 4.484 10.867 -7.242 1 93.5 98 TYR A N 1
ATOM 790 C CA . TYR A 1 98 ? 4.895 9.516 -6.875 1 93.5 98 TYR A CA 1
ATOM 791 C C . TYR A 1 98 ? 5.777 9.539 -5.633 1 93.5 98 TYR A C 1
ATOM 793 O O . TYR A 1 98 ? 6.855 10.141 -5.637 1 93.5 98 TYR A O 1
ATOM 801 N N . CYS A 1 99 ? 5.281 8.945 -4.551 1 92.88 99 CYS A N 1
ATOM 802 C CA . CYS A 1 99 ? 6.016 8.828 -3.297 1 92.88 99 CYS A CA 1
ATOM 803 C C . CYS A 1 99 ? 6.164 7.363 -2.891 1 92.88 99 CYS A C 1
ATOM 805 O O . CYS A 1 99 ? 5.316 6.82 -2.184 1 92.88 99 CYS A O 1
ATOM 807 N N . PRO A 1 100 ? 7.293 6.699 -3.152 1 87.88 100 PRO A N 1
ATOM 808 C CA . PRO A 1 100 ? 7.438 5.25 -3.004 1 87.88 100 PRO A CA 1
ATOM 809 C C . PRO A 1 100 ? 7.414 4.801 -1.544 1 87.88 100 PRO A C 1
ATOM 811 O O . PRO A 1 100 ? 7.098 3.643 -1.257 1 87.88 100 PRO A O 1
ATOM 814 N N . LYS A 1 101 ? 7.785 5.668 -0.652 1 86.75 101 LYS A N 1
ATOM 815 C CA . LYS A 1 101 ? 7.887 5.277 0.751 1 86.75 101 LYS A CA 1
ATOM 816 C C . LYS A 1 101 ? 6.52 5.309 1.43 1 86.75 101 LYS A C 1
ATOM 818 O O . LYS A 1 101 ? 6.367 4.828 2.553 1 86.75 101 LYS A O 1
ATOM 823 N N . LYS A 1 102 ? 5.555 5.926 0.773 1 89.19 102 LYS A N 1
ATOM 824 C CA . LYS A 1 102 ? 4.207 5.992 1.335 1 89.19 102 LYS A CA 1
ATOM 825 C C . LYS A 1 102 ? 3.385 4.773 0.929 1 89.19 102 LYS A C 1
ATOM 827 O O . LYS A 1 102 ? 3.635 4.168 -0.117 1 89.19 102 LYS A O 1
ATOM 832 N N . PRO A 1 103 ? 2.469 4.332 1.806 1 86.12 103 PRO A N 1
ATOM 833 C CA . PRO A 1 103 ? 1.642 3.168 1.477 1 86.12 103 PRO A CA 1
ATOM 834 C C . PRO A 1 103 ? 0.929 3.311 0.134 1 86.12 103 PRO A C 1
ATOM 836 O O . PRO A 1 103 ? 0.874 2.355 -0.645 1 86.12 103 PRO A O 1
ATOM 839 N N . LYS A 1 104 ? 0.272 4.418 -0.044 1 90.31 104 LYS A N 1
ATOM 840 C CA . LYS A 1 104 ? -0.233 4.781 -1.364 1 90.31 104 LYS A CA 1
ATOM 841 C C . LYS A 1 104 ? 0.759 5.676 -2.105 1 90.31 104 LYS A C 1
ATOM 843 O O . LYS A 1 104 ? 0.928 6.844 -1.761 1 90.31 104 LYS A O 1
ATOM 848 N N . LYS A 1 105 ? 1.29 5.113 -3.133 1 92 105 LYS A N 1
ATOM 849 C CA . LYS A 1 105 ? 2.482 5.719 -3.719 1 92 105 LYS A CA 1
ATOM 850 C C . LYS A 1 105 ? 2.113 6.855 -4.668 1 92 105 LYS A C 1
ATOM 852 O O . LYS A 1 105 ? 2.938 7.727 -4.953 1 92 105 LYS A O 1
ATOM 857 N N . TRP A 1 106 ? 0.909 6.785 -5.25 1 94.88 106 TRP A N 1
ATOM 858 C CA . TRP A 1 106 ? 0.507 7.758 -6.258 1 94.88 106 TRP A CA 1
ATOM 859 C C . TRP A 1 106 ? -0.63 8.633 -5.746 1 94.88 106 TRP A C 1
ATOM 861 O O . TRP A 1 106 ? -1.552 8.148 -5.086 1 94.88 106 TRP A O 1
ATOM 871 N N . GLY A 1 107 ? -0.512 9.891 -5.984 1 97.44 107 GLY A N 1
ATOM 872 C CA . GLY A 1 107 ? -1.615 10.781 -5.648 1 97.44 107 GLY A CA 1
ATOM 873 C C . GLY A 1 107 ? -1.202 12.234 -5.543 1 97.44 107 GLY A C 1
ATOM 874 O O . GLY A 1 107 ? -0.217 12.648 -6.156 1 97.44 107 GLY A O 1
ATOM 875 N N . TYR A 1 108 ? -2.068 12.977 -4.961 1 97.88 108 TYR A N 1
ATOM 876 C CA . TYR A 1 108 ? -1.782 14.391 -4.73 1 97.88 108 TYR A CA 1
ATOM 877 C C . TYR A 1 108 ? -1.07 14.594 -3.398 1 97.88 108 TYR A C 1
ATOM 879 O O . TYR A 1 108 ? -1.53 14.109 -2.363 1 97.88 108 TYR A O 1
ATOM 887 N N . LYS A 1 109 ? 0.031 15.227 -3.477 1 97.12 109 LYS A N 1
ATOM 888 C CA . LYS A 1 109 ? 0.871 15.438 -2.299 1 97.12 109 LYS A CA 1
ATOM 889 C C . LYS A 1 109 ? 0.408 16.656 -1.505 1 97.12 109 LYS A C 1
ATOM 891 O O . LYS A 1 109 ? 0.125 17.703 -2.08 1 97.12 109 LYS A O 1
ATOM 896 N N . VAL A 1 110 ? 0.282 16.469 -0.201 1 97.88 110 VAL A N 1
ATOM 897 C CA . VAL A 1 110 ? -0.094 17.531 0.726 1 97.88 110 VAL A CA 1
ATOM 898 C C . VAL A 1 110 ? 0.938 17.641 1.847 1 97.88 110 VAL A C 1
ATOM 900 O O . VAL A 1 110 ? 1.38 16.609 2.383 1 97.88 110 VAL A O 1
ATOM 903 N N . PHE A 1 111 ? 1.358 18.828 2.129 1 97.94 111 PHE A N 1
ATOM 904 C CA . PHE A 1 111 ? 2.193 19.094 3.297 1 97.94 111 PHE A CA 1
ATOM 905 C C . PHE A 1 111 ? 1.343 19.5 4.492 1 97.94 111 PHE A C 1
ATOM 907 O O . PHE A 1 111 ? 0.435 20.328 4.359 1 97.94 111 PHE A O 1
ATOM 914 N N . VAL A 1 112 ? 1.661 18.922 5.625 1 98.69 112 VAL A N 1
ATOM 915 C CA . VAL A 1 112 ? 0.788 19.156 6.77 1 98.69 112 VAL A CA 1
ATOM 916 C C . VAL A 1 112 ? 1.627 19.484 8 1 98.69 112 VAL A C 1
ATOM 918 O O . VAL A 1 112 ? 2.674 18.875 8.227 1 98.69 112 VAL A O 1
ATOM 921 N N . LEU A 1 113 ? 1.248 20.5 8.695 1 98.88 113 LEU A N 1
ATOM 922 C CA . LEU A 1 113 ? 1.702 20.766 10.055 1 98.88 113 LEU A CA 1
ATOM 923 C C . LEU A 1 113 ? 0.779 20.125 11.078 1 98.88 113 LEU A C 1
ATOM 925 O O . LEU A 1 113 ? -0.401 20.469 11.172 1 98.88 113 LEU A O 1
ATOM 929 N N . SER A 1 114 ? 1.3 19.188 11.859 1 98.81 114 SER A N 1
ATOM 930 C CA . SER A 1 114 ? 0.473 18.406 12.773 1 98.81 114 SER A CA 1
ATOM 931 C C . SER A 1 114 ? 1.065 18.391 14.18 1 98.81 114 SER A C 1
ATOM 933 O O . SER A 1 114 ? 2.273 18.578 14.352 1 98.81 114 SER A O 1
ATOM 935 N N . GLY A 1 115 ? 0.199 18.25 15.172 1 98.5 115 GLY A N 1
ATOM 936 C CA . GLY A 1 115 ? 0.65 17.953 16.531 1 98.5 115 GLY A CA 1
ATOM 937 C C . GLY A 1 115 ? 0.913 16.469 16.75 1 98.5 115 GLY A C 1
ATOM 938 O O . GLY A 1 115 ? 0.636 15.648 15.891 1 98.5 115 GLY A O 1
ATOM 939 N N . VAL A 1 116 ? 1.452 16.141 17.906 1 98.19 116 VAL A N 1
ATOM 940 C CA . VAL A 1 116 ? 1.766 14.766 18.266 1 98.19 116 VAL A CA 1
ATOM 941 C C . VAL A 1 116 ? 0.481 13.945 18.328 1 98.19 116 VAL A C 1
ATOM 943 O O . VAL A 1 116 ? 0.499 12.734 18.094 1 98.19 116 VAL A O 1
ATOM 946 N N . SER A 1 117 ? -0.683 14.609 18.562 1 97.5 117 SER A N 1
ATOM 947 C CA . SER A 1 117 ? -1.977 13.945 18.656 1 97.5 117 SER A CA 1
ATOM 948 C C . SER A 1 117 ? -2.49 13.523 17.281 1 97.5 117 SER A C 1
ATOM 950 O O . SER A 1 117 ? -3.438 12.734 17.188 1 97.5 117 SER A O 1
ATOM 952 N N . GLY A 1 118 ? -1.9 14.047 16.266 1 98.38 118 GLY A N 1
ATOM 953 C CA . GLY A 1 118 ? -2.4 13.82 14.922 1 98.38 118 GLY A CA 1
ATOM 954 C C . GLY A 1 118 ? -3.25 14.969 14.398 1 98.38 118 GLY A C 1
ATOM 955 O O . GLY A 1 118 ? -3.646 14.977 13.234 1 98.38 118 GLY A O 1
ATOM 956 N N . PHE A 1 119 ? -3.531 15.945 15.297 1 98.5 119 PHE A N 1
ATOM 957 C CA . PHE A 1 119 ? -4.316 17.094 14.875 1 98.5 119 PHE A CA 1
ATOM 958 C C . PHE A 1 119 ? -3.578 17.891 13.805 1 98.5 119 PHE A C 1
ATOM 960 O O . PHE A 1 119 ? -2.396 18.219 13.969 1 98.5 119 PHE A O 1
ATOM 967 N N . SER A 1 120 ? -4.215 18.188 12.75 1 98.56 120 SER A N 1
ATOM 968 C CA . SER A 1 120 ? -3.643 19 11.68 1 98.56 120 SER A CA 1
ATOM 969 C C . SER A 1 120 ? -3.949 20.469 11.883 1 98.56 120 SER A C 1
ATOM 971 O O . SER A 1 120 ? -5.109 20.859 12.031 1 98.56 120 SER A O 1
ATOM 973 N N . TYR A 1 121 ? -2.949 21.312 11.789 1 98.62 121 TYR A N 1
ATOM 974 C CA . TYR A 1 121 ? -3.123 22.734 12.047 1 98.62 121 TYR A CA 1
ATOM 975 C C . TYR A 1 121 ? -3.102 23.531 10.742 1 98.62 121 TYR A C 1
ATOM 977 O O . TYR A 1 121 ? -3.625 24.641 10.68 1 98.62 121 TYR A O 1
ATOM 985 N N . LYS A 1 122 ? -2.453 22.969 9.773 1 98.44 122 LYS A N 1
ATOM 986 C CA . LYS A 1 122 ? -2.336 23.641 8.484 1 98.44 122 LYS A CA 1
ATOM 987 C C . LYS A 1 122 ? -1.964 22.656 7.379 1 98.44 122 LYS A C 1
ATOM 989 O O . LYS A 1 122 ? -1.225 21.688 7.617 1 98.44 122 LYS A O 1
ATOM 994 N N . LEU A 1 123 ? -2.52 22.875 6.223 1 97.94 123 LEU A N 1
ATOM 995 C CA . LEU A 1 123 ? -2.145 22.031 5.09 1 97.94 123 LEU A CA 1
ATOM 996 C C . LEU A 1 123 ? -1.84 22.891 3.859 1 97.94 123 LEU A C 1
ATOM 998 O O . LEU A 1 123 ? -2.387 23.984 3.703 1 97.94 123 LEU A O 1
ATOM 1002 N N . GLU A 1 124 ? -0.917 22.422 3.084 1 96.75 124 GLU A N 1
ATOM 1003 C CA . GLU A 1 124 ? -0.534 23.016 1.801 1 96.75 124 GLU A CA 1
ATOM 1004 C C . GLU A 1 124 ? -0.419 21.938 0.722 1 96.75 124 GLU A C 1
ATOM 1006 O O . GLU A 1 124 ? 0.343 20.984 0.871 1 96.75 124 GLU A O 1
ATOM 1011 N N . VAL A 1 125 ? -1.201 22.125 -0.384 1 97.06 125 VAL A N 1
ATOM 1012 C CA . VAL A 1 125 ? -1.173 21.156 -1.467 1 97.06 125 VAL A CA 1
ATOM 1013 C C . VAL A 1 125 ? -0.009 21.453 -2.408 1 97.06 125 VAL A C 1
ATOM 1015 O O . VAL A 1 125 ? 0.205 22.609 -2.785 1 97.06 125 VAL A O 1
ATOM 1018 N N . TYR A 1 126 ? 0.715 20.453 -2.758 1 96.12 126 TYR A N 1
ATOM 1019 C CA . TYR A 1 126 ? 1.873 20.578 -3.635 1 96.12 126 TYR A CA 1
ATOM 1020 C C . TYR A 1 126 ? 1.442 20.891 -5.066 1 96.12 126 TYR A C 1
ATOM 1022 O O . TYR A 1 126 ? 0.556 20.219 -5.605 1 96.12 126 TYR A O 1
ATOM 1030 N N . THR A 1 127 ? 2.072 21.859 -5.699 1 92.38 127 THR A N 1
ATOM 1031 C CA . THR A 1 127 ? 1.743 22.219 -7.074 1 92.38 127 THR A CA 1
ATOM 1032 C C . THR A 1 127 ? 2.998 22.25 -7.941 1 92.38 127 THR A C 1
ATOM 1034 O O . THR A 1 127 ? 2.912 22.406 -9.164 1 92.38 127 THR A O 1
ATOM 1037 N N . GLY A 1 128 ? 4.121 22.125 -7.34 1 86.94 128 GLY A N 1
ATOM 1038 C CA . GLY A 1 128 ? 5.375 22.281 -8.062 1 86.94 128 GLY A CA 1
ATOM 1039 C C . GLY A 1 128 ? 5.816 23.734 -8.18 1 86.94 128 GLY A C 1
ATOM 1040 O O . GLY A 1 128 ? 6.871 24.016 -8.75 1 86.94 128 GLY A O 1
ATOM 1041 N N . GLN A 1 129 ? 5.094 24.578 -7.609 1 80.56 129 GLN A N 1
ATOM 1042 C CA . GLN A 1 129 ? 5.383 26.016 -7.719 1 80.56 129 GLN A CA 1
ATOM 1043 C C . GLN A 1 129 ? 5.781 26.594 -6.363 1 80.56 129 GLN A C 1
ATOM 1045 O O . GLN A 1 129 ? 5.574 27.781 -6.113 1 80.56 129 GLN A O 1
ATOM 1050 N N . GLU A 1 130 ? 6.336 25.797 -5.484 1 76.56 130 GLU A N 1
ATOM 1051 C CA . GLU A 1 130 ? 6.602 26.234 -4.117 1 76.56 130 GLU A CA 1
ATOM 1052 C C . GLU A 1 130 ? 7.715 27.281 -4.082 1 76.56 130 GLU A C 1
ATOM 1054 O O . GLU A 1 130 ? 7.754 28.125 -3.182 1 76.56 130 GLU A O 1
ATOM 1059 N N . ASN A 1 131 ? 8.555 27.219 -5.055 1 74.44 131 ASN A N 1
ATOM 1060 C CA . ASN A 1 131 ? 9.664 28.156 -5.086 1 74.44 131 ASN A CA 1
ATOM 1061 C C . ASN A 1 131 ? 9.234 29.516 -5.645 1 74.44 131 ASN A C 1
ATOM 1063 O O . ASN A 1 131 ? 9.945 30.5 -5.496 1 74.44 131 ASN A O 1
ATOM 1067 N N . SER A 1 132 ? 8.062 29.516 -6.215 1 72.25 132 SER A N 1
ATOM 1068 C CA . SER A 1 132 ? 7.605 30.766 -6.832 1 72.25 132 SER A CA 1
ATOM 1069 C C . SER A 1 132 ? 6.68 31.531 -5.898 1 72.25 132 SER A C 1
ATOM 1071 O O . SER A 1 132 ? 6.336 32.688 -6.168 1 72.25 132 SER A O 1
ATOM 1073 N N . ALA A 1 133 ? 6.355 30.922 -4.824 1 74.25 133 ALA A N 1
ATOM 1074 C CA . ALA A 1 133 ? 5.453 31.594 -3.885 1 74.25 133 ALA A CA 1
ATOM 1075 C C . ALA A 1 133 ? 6.102 32.844 -3.301 1 74.25 133 ALA A C 1
ATOM 1077 O O . ALA A 1 133 ? 7.324 32.906 -3.158 1 74.25 133 ALA A O 1
ATOM 1078 N N . GLN A 1 134 ? 5.297 33.781 -3.053 1 78.25 134 GLN A N 1
ATOM 1079 C CA . GLN A 1 134 ? 5.762 35.062 -2.504 1 78.25 134 GLN A CA 1
ATOM 1080 C C . GLN A 1 134 ? 6.371 34.875 -1.117 1 78.25 134 GLN A C 1
ATOM 1082 O O . GLN A 1 134 ? 5.762 34.25 -0.246 1 78.25 134 GLN A O 1
ATOM 1087 N N . ARG A 1 135 ? 7.594 35.281 -0.987 1 87.19 135 ARG A N 1
ATOM 1088 C CA . ARG A 1 135 ? 8.273 35.25 0.304 1 87.19 135 ARG A CA 1
ATOM 1089 C C . ARG A 1 135 ? 8.023 36.531 1.087 1 87.19 135 ARG A C 1
ATOM 1091 O O . ARG A 1 135 ? 8.023 37.625 0.515 1 87.19 135 ARG A O 1
ATOM 1098 N N . LEU A 1 136 ? 7.719 36.375 2.34 1 89.19 136 LEU A N 1
ATOM 1099 C CA . LEU A 1 136 ? 7.559 37.531 3.213 1 89.19 136 LEU A CA 1
ATOM 1100 C C . LEU A 1 136 ? 8.914 38.125 3.584 1 89.19 136 LEU A C 1
ATOM 1102 O O . LEU A 1 136 ? 9.945 37.469 3.441 1 89.19 136 LEU A O 1
ATOM 1106 N N . SER A 1 137 ? 8.812 39.312 4.082 1 89.31 137 SER A N 1
ATOM 1107 C CA . SER A 1 137 ? 10.039 40 4.484 1 89.31 137 SER A CA 1
ATOM 1108 C C . SER A 1 137 ? 10.758 39.25 5.59 1 89.31 137 SER A C 1
ATOM 1110 O O . SER A 1 137 ? 10.141 38.812 6.566 1 89.31 137 SER A O 1
ATOM 1112 N N . GLY A 1 138 ? 12.062 39 5.34 1 88.56 138 GLY A N 1
ATOM 1113 C CA . GLY A 1 138 ? 12.875 38.375 6.367 1 88.56 138 GLY A CA 1
ATOM 1114 C C . GLY A 1 138 ? 12.945 36.844 6.215 1 88.56 138 GLY A C 1
ATOM 1115 O O . GLY A 1 138 ? 13.734 36.188 6.891 1 88.56 138 GLY A O 1
ATOM 1116 N N . GLU A 1 139 ? 12.117 36.281 5.371 1 93.19 139 GLU A N 1
ATOM 1117 C CA . GLU A 1 139 ? 12.133 34.844 5.168 1 93.19 139 GLU A CA 1
ATOM 1118 C C . GLU A 1 139 ? 13.289 34.406 4.262 1 93.19 139 GLU A C 1
ATOM 1120 O O . GLU A 1 139 ? 13.531 35.031 3.23 1 93.19 139 GLU A O 1
ATOM 1125 N N . PRO A 1 140 ? 14.008 33.469 4.699 1 92.69 140 PRO A N 1
ATOM 1126 C CA . PRO A 1 140 ? 15.094 33 3.852 1 92.69 140 PRO A CA 1
ATOM 1127 C C . PRO A 1 140 ? 14.602 32.094 2.709 1 92.69 140 PRO A C 1
ATOM 1129 O O . PRO A 1 140 ? 13.422 31.719 2.686 1 92.69 140 PRO A O 1
ATOM 1132 N N . ASP A 1 141 ? 15.477 31.938 1.747 1 92.12 141 ASP A N 1
ATOM 1133 C CA . ASP A 1 141 ? 15.242 30.906 0.731 1 92.12 141 ASP A CA 1
ATOM 1134 C C . ASP A 1 141 ? 15.93 29.594 1.105 1 92.12 141 ASP A C 1
ATOM 1136 O O . ASP A 1 141 ? 17.141 29.453 0.96 1 92.12 141 ASP A O 1
ATOM 1140 N N . CYS A 1 142 ? 15.188 28.703 1.582 1 91.12 142 CYS A N 1
ATOM 1141 C CA . CYS A 1 142 ? 15.727 27.438 2.051 1 91.12 142 CYS A CA 1
ATOM 1142 C C . CYS A 1 142 ? 15.531 26.344 1.008 1 91.12 142 CYS A C 1
ATOM 1144 O O . CYS A 1 142 ? 15.602 25.156 1.328 1 91.12 142 CYS A O 1
ATOM 1146 N N . GLY A 1 143 ? 15.219 26.75 -0.248 1 89.69 143 GLY A N 1
ATOM 1147 C CA . GLY A 1 143 ? 14.914 25.781 -1.281 1 89.69 143 GLY A CA 1
ATOM 1148 C C . GLY A 1 143 ? 13.453 25.375 -1.308 1 89.69 143 GLY A C 1
ATOM 1149 O O . GLY A 1 143 ? 12.695 25.703 -0.393 1 89.69 143 GLY A O 1
ATOM 1150 N N . ALA A 1 144 ? 13.031 24.625 -2.246 1 89.19 144 ALA A N 1
ATOM 1151 C CA . ALA A 1 144 ? 11.625 24.281 -2.477 1 89.19 144 ALA A CA 1
ATOM 1152 C C . ALA A 1 144 ? 11.016 23.609 -1.251 1 89.19 144 ALA A C 1
ATOM 1154 O O . ALA A 1 144 ? 9.961 24.031 -0.765 1 89.19 144 ALA A O 1
ATOM 1155 N N . SER A 1 145 ? 11.68 22.594 -0.723 1 92.5 145 SER A N 1
ATOM 1156 C CA . SER A 1 145 ? 11.141 21.844 0.411 1 92.5 145 SER A CA 1
ATOM 1157 C C . SER A 1 145 ? 11.227 22.656 1.697 1 92.5 145 SER A C 1
ATOM 1159 O O . SER A 1 145 ? 10.289 22.656 2.5 1 92.5 145 SER A O 1
ATOM 1161 N N . GLY A 1 146 ? 12.359 23.344 1.903 1 93.88 146 GLY A N 1
ATOM 1162 C CA . GLY A 1 146 ? 12.516 24.188 3.08 1 93.88 146 GLY A CA 1
ATOM 1163 C C . GLY A 1 146 ? 11.516 25.328 3.131 1 93.88 146 GLY A C 1
ATOM 1164 O O . GLY A 1 146 ? 11.031 25.688 4.207 1 93.88 146 GLY A O 1
ATOM 1165 N N . ASN A 1 147 ? 11.203 25.875 1.997 1 94.44 147 ASN A N 1
ATOM 1166 C CA . ASN A 1 147 ? 10.266 27 1.935 1 94.44 147 ASN A CA 1
ATOM 1167 C C . ASN A 1 147 ? 8.859 26.578 2.348 1 94.44 147 ASN A C 1
ATOM 1169 O O . ASN A 1 147 ? 8.102 27.375 2.896 1 94.44 147 ASN A O 1
ATOM 1173 N N . VAL A 1 148 ? 8.539 25.344 2.107 1 95.69 148 VAL A N 1
ATOM 1174 C CA . VAL A 1 148 ? 7.266 24.828 2.572 1 95.69 148 VAL A CA 1
ATOM 1175 C C . VAL A 1 148 ? 7.188 24.922 4.094 1 95.69 148 VAL A C 1
ATOM 1177 O O . VAL A 1 148 ? 6.16 25.312 4.648 1 95.69 148 VAL A O 1
ATOM 1180 N N . VAL A 1 149 ? 8.281 24.547 4.746 1 97.62 149 VAL A N 1
ATOM 1181 C CA . VAL A 1 149 ? 8.336 24.609 6.203 1 97.62 149 VAL A CA 1
ATOM 1182 C C . VAL A 1 149 ? 8.172 26.047 6.672 1 97.62 149 VAL A C 1
ATOM 1184 O O . VAL A 1 149 ? 7.438 26.312 7.629 1 97.62 149 VAL A O 1
ATOM 1187 N N . VAL A 1 150 ? 8.852 26.922 5.949 1 96.5 150 VAL A N 1
ATOM 1188 C CA . VAL A 1 150 ? 8.742 28.344 6.285 1 96.5 150 VAL A CA 1
ATOM 1189 C C . VAL A 1 150 ? 7.281 28.781 6.223 1 96.5 150 VAL A C 1
ATOM 1191 O O . VAL A 1 150 ? 6.773 29.422 7.148 1 96.5 150 VAL A O 1
ATOM 1194 N N . HIS A 1 151 ? 6.539 28.359 5.18 1 95.5 151 HIS A N 1
ATOM 1195 C CA . HIS A 1 151 ? 5.137 28.719 5.004 1 95.5 151 HIS A CA 1
ATOM 1196 C C . HIS A 1 151 ? 4.277 28.141 6.121 1 95.5 151 HIS A C 1
ATOM 1198 O O . HIS A 1 151 ? 3.48 28.859 6.734 1 95.5 151 HIS A O 1
ATOM 1204 N N . LEU A 1 152 ? 4.438 26.875 6.387 1 97.19 152 LEU A N 1
ATOM 1205 C CA . LEU A 1 152 ? 3.613 26.188 7.371 1 97.19 152 LEU A CA 1
ATOM 1206 C C . LEU A 1 152 ? 3.873 26.734 8.773 1 97.19 152 LEU A C 1
ATOM 1208 O O . LEU A 1 152 ? 2.951 26.828 9.586 1 97.19 152 LEU A O 1
ATOM 1212 N N . CYS A 1 153 ? 5.082 27.188 9.047 1 97.25 153 CYS A N 1
ATOM 1213 C CA . CYS A 1 153 ? 5.465 27.625 10.383 1 97.25 153 CYS A CA 1
ATOM 1214 C C . CYS A 1 153 ? 5.066 29.078 10.609 1 97.25 153 CYS A C 1
ATOM 1216 O O . CYS A 1 153 ? 5.227 29.609 11.711 1 97.25 153 CYS A O 1
ATOM 1218 N N . ARG A 1 154 ? 4.551 29.734 9.539 1 95.44 154 ARG A N 1
ATOM 1219 C CA . ARG A 1 154 ? 4.043 31.078 9.734 1 95.44 154 ARG A CA 1
ATOM 1220 C C . ARG A 1 154 ? 2.965 31.109 10.812 1 95.44 154 ARG A C 1
ATOM 1222 O O . ARG A 1 154 ? 2.805 32.125 11.516 1 95.44 154 ARG A O 1
ATOM 1229 N N . THR A 1 155 ? 2.285 29.969 10.969 1 95.94 155 THR A N 1
ATOM 1230 C CA . THR A 1 155 ? 1.184 29.891 11.922 1 95.94 155 THR A CA 1
ATOM 1231 C C . THR A 1 155 ? 1.707 29.625 13.328 1 95.94 155 THR A C 1
ATOM 1233 O O . THR A 1 155 ? 0.978 29.781 14.312 1 95.94 155 THR A O 1
ATOM 1236 N N . VAL A 1 156 ? 2.961 29.281 13.531 1 97.62 156 VAL A N 1
ATOM 1237 C CA . VAL A 1 156 ? 3.543 28.969 14.836 1 97.62 156 VAL A CA 1
ATOM 1238 C C . VAL A 1 156 ? 3.912 30.266 15.555 1 97.62 156 VAL A C 1
ATOM 1240 O O . VAL A 1 156 ? 4.691 31.062 15.031 1 97.62 156 VAL A O 1
ATOM 1243 N N . PRO A 1 157 ? 3.369 30.453 16.688 1 95.75 157 PRO A N 1
ATOM 1244 C CA . PRO A 1 157 ? 3.705 31.672 17.422 1 95.75 157 PRO A CA 1
ATOM 1245 C C . PRO A 1 157 ? 5.191 31.781 17.75 1 95.75 157 PRO A C 1
ATOM 1247 O O . PRO A 1 157 ? 5.816 30.781 18.125 1 95.75 157 PRO A O 1
ATOM 1250 N N . ARG A 1 158 ? 5.688 32.969 17.641 1 94.75 158 ARG A N 1
ATOM 1251 C CA . ARG A 1 158 ? 7.102 33.219 17.906 1 94.75 158 ARG A CA 1
ATOM 1252 C C . ARG A 1 158 ? 7.328 33.531 19.391 1 94.75 158 ARG A C 1
ATOM 1254 O O . ARG A 1 158 ? 6.422 34.031 20.062 1 94.75 158 ARG A O 1
ATOM 1261 N N . GLY A 1 159 ? 8.438 33.156 19.875 1 95.38 159 GLY A N 1
ATOM 1262 C CA . GLY A 1 159 ? 8.805 33.469 21.25 1 95.38 159 GLY A CA 1
ATOM 1263 C C . GLY A 1 159 ? 8.148 32.562 22.281 1 95.38 159 GLY A C 1
ATOM 1264 O O . GLY A 1 159 ? 8.203 32.844 23.469 1 95.38 159 GLY A O 1
ATOM 1265 N N . VAL A 1 160 ? 7.469 31.5 21.828 1 95.5 160 VAL A N 1
ATOM 1266 C CA . VAL A 1 160 ? 6.719 30.656 22.766 1 95.5 160 VAL A CA 1
ATOM 1267 C C . VAL A 1 160 ? 7.379 29.297 22.875 1 95.5 160 VAL A C 1
ATOM 1269 O O . VAL A 1 160 ? 6.887 28.406 23.578 1 95.5 160 VAL A O 1
ATOM 1272 N N . HIS A 1 161 ? 8.438 29.016 22.156 1 97.75 161 HIS A N 1
ATOM 1273 C CA . HIS A 1 161 ? 9.312 27.859 22.266 1 97.75 161 HIS A CA 1
ATOM 1274 C C . HIS A 1 161 ? 8.617 26.594 21.797 1 97.75 161 HIS A C 1
ATOM 1276 O O . HIS A 1 161 ? 8.672 25.562 22.469 1 97.75 161 HIS A O 1
ATOM 1282 N N . HIS A 1 162 ? 7.871 26.703 20.75 1 98.62 162 HIS A N 1
ATOM 1283 C CA . HIS A 1 162 ? 7.387 25.5 20.078 1 98.62 162 HIS A CA 1
ATOM 1284 C C . HIS A 1 162 ? 8.539 24.703 19.484 1 98.62 162 HIS A C 1
ATOM 1286 O O . HIS A 1 162 ? 9.625 25.234 19.266 1 98.62 162 HIS A O 1
ATOM 1292 N N . LYS A 1 163 ? 8.32 23.438 19.328 1 98.88 163 LYS A N 1
ATOM 1293 C CA . LYS A 1 163 ? 9.305 22.531 18.719 1 98.88 163 LYS A CA 1
ATOM 1294 C C . LYS A 1 163 ? 8.758 21.906 17.453 1 98.88 163 LYS A C 1
ATOM 1296 O O . LYS A 1 163 ? 7.613 21.453 17.406 1 98.88 163 LYS A O 1
ATOM 1301 N N . VAL A 1 164 ? 9.539 21.953 16.406 1 98.81 164 VAL A N 1
ATOM 1302 C CA . VAL A 1 164 ? 9.109 21.422 15.109 1 98.81 164 VAL A CA 1
ATOM 1303 C C . VAL A 1 164 ? 10.047 20.297 14.68 1 98.81 164 VAL A C 1
ATOM 1305 O O . VAL A 1 164 ? 11.266 20.422 14.758 1 98.81 164 VAL A O 1
ATOM 1308 N N . TYR A 1 165 ? 9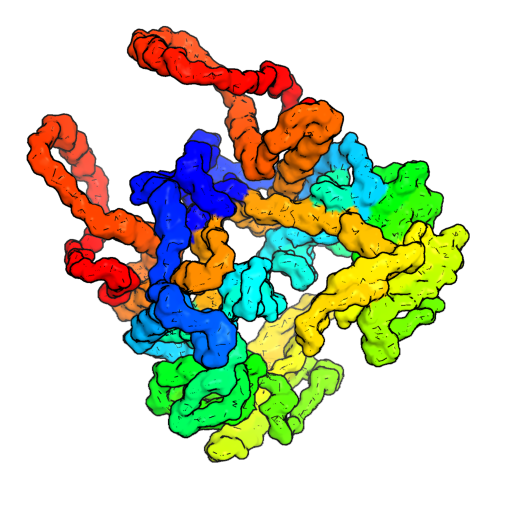.477 19.234 14.219 1 98.88 165 TYR A N 1
ATOM 1309 C CA . TYR A 1 165 ? 10.227 18.062 13.797 1 98.88 165 TYR A CA 1
ATOM 1310 C C . TYR A 1 165 ? 10.07 17.828 12.305 1 98.88 165 TYR A C 1
ATOM 1312 O O . TYR A 1 165 ? 8.961 17.906 11.766 1 98.88 165 TYR A O 1
ATOM 1320 N N . LEU A 1 166 ? 11.188 17.5 11.602 1 98.5 166 LEU A N 1
ATOM 1321 C CA . LEU A 1 166 ? 11.227 17.422 10.141 1 98.5 166 LEU A CA 1
ATOM 1322 C C . LEU A 1 166 ? 11.961 16.172 9.68 1 98.5 166 LEU A C 1
ATOM 1324 O O . LEU A 1 166 ? 12.75 15.594 10.438 1 98.5 166 LEU A O 1
ATOM 1328 N N . ASP A 1 167 ? 11.703 15.734 8.477 1 97.12 167 ASP A N 1
ATOM 1329 C CA . ASP A 1 167 ? 12.531 14.688 7.883 1 97.12 167 ASP A CA 1
ATOM 1330 C C . ASP A 1 167 ? 13.57 15.281 6.934 1 97.12 167 ASP A C 1
ATOM 1332 O O . ASP A 1 167 ? 13.695 16.5 6.824 1 97.12 167 ASP A O 1
ATOM 1336 N N . ASN A 1 168 ? 14.336 14.461 6.312 1 95.69 168 ASN A N 1
ATOM 1337 C CA . ASN A 1 168 ? 15.508 14.914 5.559 1 95.69 168 ASN A CA 1
ATOM 1338 C C . ASN A 1 168 ? 15.102 15.602 4.262 1 95.69 168 ASN A C 1
ATOM 1340 O O . ASN A 1 168 ? 15.922 16.25 3.619 1 95.69 168 ASN A O 1
ATOM 1344 N N . TYR A 1 169 ? 13.859 15.461 3.906 1 94.19 169 TYR A N 1
ATOM 1345 C CA . TYR A 1 169 ? 13.336 16.172 2.738 1 94.19 169 TYR A CA 1
ATOM 1346 C C . TYR A 1 169 ? 13.281 17.672 2.988 1 94.19 169 TYR A C 1
ATOM 1348 O O . TYR A 1 169 ? 13.516 18.469 2.078 1 94.19 169 TYR A O 1
ATOM 1356 N N . PHE A 1 170 ? 13.039 18.047 4.168 1 96.5 170 PHE A N 1
ATOM 1357 C CA . PHE A 1 170 ? 12.742 19.438 4.496 1 96.5 170 PHE A CA 1
ATOM 1358 C C . PHE A 1 170 ? 13.953 20.109 5.125 1 96.5 170 PHE A C 1
ATOM 1360 O O . PHE A 1 170 ? 14.188 21.297 4.902 1 96.5 170 PHE A O 1
ATOM 1367 N N . ASP A 1 171 ? 14.703 19.422 5.805 1 97.12 171 ASP A N 1
ATOM 1368 C CA . ASP A 1 171 ? 15.586 19.969 6.828 1 97.12 171 ASP A CA 1
ATOM 1369 C C . ASP A 1 171 ? 16.891 20.469 6.211 1 97.12 171 ASP A C 1
ATOM 1371 O O . ASP A 1 171 ? 17.438 19.844 5.297 1 97.12 171 ASP A O 1
ATOM 1375 N N . CYS A 1 172 ? 17.328 21.594 6.648 1 95.12 172 CYS A N 1
ATOM 1376 C CA . CYS A 1 172 ? 18.625 22.156 6.332 1 95.12 172 CYS A CA 1
ATOM 1377 C C . CYS A 1 172 ? 19.062 23.156 7.398 1 95.12 172 CYS A C 1
ATOM 1379 O O . CYS A 1 172 ? 18.234 23.672 8.148 1 95.12 172 CYS A O 1
ATOM 1381 N N . PRO A 1 173 ? 20.344 23.438 7.516 1 96.19 173 PRO A N 1
ATOM 1382 C CA . PRO A 1 173 ? 20.844 24.312 8.57 1 96.19 173 PRO A CA 1
ATOM 1383 C C . PRO A 1 173 ? 20.219 25.703 8.516 1 96.19 173 PRO A C 1
ATOM 1385 O O . PRO A 1 173 ? 19.844 26.266 9.547 1 96.19 173 PRO A O 1
ATOM 1388 N N . SER A 1 174 ? 20.094 26.281 7.348 1 95.5 174 SER A N 1
ATOM 1389 C CA . SER A 1 174 ? 19.578 27.641 7.219 1 95.5 174 SER A CA 1
ATOM 1390 C C . SER A 1 174 ? 18.141 27.719 7.746 1 95.5 174 SER A C 1
ATOM 1392 O O . SER A 1 174 ? 17.766 28.734 8.344 1 95.5 174 SER A O 1
ATOM 1394 N N . LEU A 1 175 ? 17.438 26.703 7.52 1 97 175 LEU A N 1
ATOM 1395 C CA . LEU A 1 175 ? 16.062 26.656 7.992 1 97 175 LEU A CA 1
ATOM 1396 C C . LEU A 1 175 ? 16.016 26.609 9.516 1 97 175 LEU A C 1
ATOM 1398 O O . LEU A 1 175 ? 15.242 27.359 10.133 1 97 175 LEU A O 1
ATOM 1402 N N . GLN A 1 176 ? 16.812 25.812 10.141 1 98 176 GLN A N 1
ATOM 1403 C CA . GLN A 1 176 ? 16.812 25.703 11.594 1 98 176 GLN A CA 1
ATOM 1404 C C . GLN A 1 176 ? 17.281 27 12.242 1 98 176 GLN A C 1
ATOM 1406 O O . GLN A 1 176 ? 16.766 27.406 13.281 1 98 176 GLN A O 1
ATOM 1411 N N . VAL A 1 177 ? 18.281 27.594 11.617 1 97.81 177 VAL A N 1
ATOM 1412 C CA . VAL A 1 177 ? 18.766 28.859 12.117 1 97.81 177 VAL A CA 1
ATOM 1413 C C . VAL A 1 177 ? 17.641 29.891 12.094 1 97.81 177 VAL A C 1
ATOM 1415 O O . VAL A 1 177 ? 17.391 30.594 13.086 1 97.81 177 VAL A O 1
ATOM 1418 N N . TYR A 1 178 ? 16.984 29.969 11.016 1 97.62 178 TYR A N 1
ATOM 1419 C CA . TYR A 1 178 ? 15.883 30.906 10.836 1 97.62 178 TYR A CA 1
ATOM 1420 C C . TYR A 1 178 ? 14.812 30.719 11.914 1 97.62 178 TYR A C 1
ATOM 1422 O O . TYR A 1 178 ? 14.383 31.672 12.547 1 97.62 178 TYR A O 1
ATOM 1430 N N . LEU A 1 179 ? 14.391 29.484 12.125 1 98.12 179 LEU A N 1
ATOM 1431 C CA . LEU A 1 179 ? 13.344 29.188 13.094 1 98.12 179 LEU A CA 1
ATOM 1432 C C . LEU A 1 179 ? 13.82 29.453 14.516 1 98.12 179 LEU A C 1
ATOM 1434 O O . LEU A 1 179 ? 13.078 30 15.336 1 98.12 179 LEU A O 1
ATOM 1438 N N . GLU A 1 180 ? 15.047 29.125 14.781 1 98.56 180 GLU A N 1
ATOM 1439 C CA . GLU A 1 180 ? 15.594 29.266 16.125 1 98.56 180 GLU A CA 1
ATOM 1440 C C . GLU A 1 180 ? 15.719 30.734 16.531 1 98.56 180 GLU A C 1
ATOM 1442 O O . GLU A 1 180 ? 15.57 31.078 17.703 1 98.56 180 GLU A O 1
ATOM 1447 N N . LYS A 1 181 ? 15.984 31.531 15.602 1 97.25 181 LYS A N 1
ATOM 1448 C CA . LYS A 1 181 ? 16.078 32.969 15.875 1 97.25 181 LYS A CA 1
ATOM 1449 C C . LYS A 1 181 ? 14.766 33.5 16.453 1 97.25 181 LYS A C 1
ATOM 1451 O O . LYS A 1 181 ? 14.766 34.469 17.203 1 97.25 181 LYS A O 1
ATOM 1456 N N . ASP A 1 182 ? 13.703 32.844 16.109 1 96.06 182 ASP A N 1
ATOM 1457 C CA . ASP A 1 182 ? 12.391 33.219 16.625 1 96.06 182 ASP A CA 1
ATOM 1458 C C . ASP A 1 182 ? 11.93 32.281 17.734 1 96.06 182 ASP A C 1
ATOM 1460 O O . ASP A 1 182 ? 10.734 32.188 18.016 1 96.06 182 ASP A O 1
ATOM 1464 N N . SER A 1 183 ? 12.789 31.547 18.281 1 97.5 183 SER A N 1
ATOM 1465 C CA . SER A 1 183 ? 12.562 30.656 19.422 1 97.5 183 SER A CA 1
ATOM 1466 C C . SER A 1 183 ? 11.648 29.484 19.031 1 97.5 183 SER A C 1
ATOM 1468 O O . SER A 1 183 ? 10.797 29.078 19.828 1 97.5 183 SER A O 1
ATOM 1470 N N . VAL A 1 184 ? 11.672 29.109 17.828 1 98.44 184 VAL A N 1
ATOM 1471 C CA . VAL A 1 184 ? 11.086 27.844 17.375 1 98.44 184 VAL A CA 1
ATOM 1472 C C . VAL A 1 184 ? 12.18 26.797 17.219 1 98.44 184 VAL A C 1
ATOM 1474 O O . VAL A 1 184 ? 13 26.875 16.312 1 98.44 184 VAL A O 1
ATOM 1477 N N . HIS A 1 185 ? 12.18 25.828 18.125 1 98.75 185 HIS A N 1
ATOM 1478 C CA . HIS A 1 185 ? 13.234 24.812 18.156 1 98.75 185 HIS A CA 1
ATOM 1479 C C . HIS A 1 185 ? 12.969 23.703 17.141 1 98.75 185 HIS A C 1
ATOM 1481 O O . HIS A 1 185 ? 11.812 23.422 16.828 1 98.75 185 HIS A O 1
ATOM 1487 N N . CYS A 1 186 ? 14.055 23.156 16.625 1 98.62 186 CYS A N 1
ATOM 1488 C CA . CYS A 1 186 ? 13.867 22.219 15.523 1 98.62 186 CYS A CA 1
ATOM 1489 C C . CYS A 1 186 ? 14.789 21.016 15.664 1 98.62 186 CYS A C 1
ATOM 1491 O O . CYS A 1 186 ? 15.953 21.156 16.031 1 98.62 186 CYS A O 1
ATOM 1493 N N . ILE A 1 187 ? 14.266 19.875 15.484 1 98.81 187 ILE A N 1
ATOM 1494 C CA . ILE A 1 187 ? 15.023 18.656 15.242 1 98.81 187 ILE A CA 1
ATOM 1495 C C . ILE A 1 187 ? 14.594 18.031 13.914 1 98.81 187 ILE A C 1
ATOM 1497 O O . ILE A 1 187 ? 13.398 18 13.594 1 98.81 187 ILE A O 1
ATOM 1501 N N . GLY A 1 188 ? 15.531 17.578 13.117 1 98.56 188 GLY A N 1
ATOM 1502 C CA . GLY A 1 188 ? 15.188 16.859 11.891 1 98.56 188 GLY A CA 1
ATOM 1503 C C . GLY A 1 188 ? 16.297 15.961 11.398 1 98.56 188 GLY A C 1
ATOM 1504 O O . GLY A 1 188 ? 17.469 16.172 11.719 1 98.56 188 GLY A O 1
ATOM 1505 N N . THR A 1 189 ? 15.961 14.93 10.727 1 98.19 189 THR A N 1
ATOM 1506 C CA . THR A 1 189 ? 16.984 14.195 9.992 1 98.19 189 THR A CA 1
ATOM 1507 C C . THR A 1 189 ? 17.531 15.023 8.836 1 98.19 189 THR A C 1
ATOM 1509 O O . THR A 1 189 ? 16.859 15.93 8.344 1 98.19 189 THR A O 1
ATOM 1512 N N . VAL A 1 190 ? 18.766 14.781 8.508 1 96.75 190 VAL A N 1
ATOM 1513 C CA . VAL A 1 190 ? 19.391 15.57 7.449 1 96.75 190 VAL A CA 1
ATOM 1514 C C . VAL A 1 190 ? 20.359 14.695 6.648 1 96.75 190 VAL A C 1
ATOM 1516 O O . VAL A 1 190 ? 20.969 13.781 7.199 1 96.75 190 VAL A O 1
ATOM 1519 N N . ARG A 1 191 ? 20.391 14.93 5.391 1 91.75 191 ARG A N 1
ATOM 1520 C CA . ARG A 1 191 ? 21.422 14.312 4.57 1 91.75 191 ARG A CA 1
ATOM 1521 C C . ARG A 1 191 ? 22.766 14.992 4.781 1 91.75 191 ARG A C 1
ATOM 1523 O O . ARG A 1 191 ? 22.844 16.219 4.809 1 91.75 191 ARG A O 1
ATOM 1530 N N . ILE A 1 192 ? 23.703 14.242 4.855 1 87.75 192 ILE A N 1
ATOM 1531 C CA . ILE A 1 192 ? 25.016 14.758 5.227 1 87.75 192 ILE A CA 1
ATOM 1532 C C . ILE A 1 192 ? 25.5 15.758 4.176 1 87.75 192 ILE A C 1
ATOM 1534 O O . ILE A 1 192 ? 26.188 16.734 4.5 1 87.75 192 ILE A O 1
ATOM 1538 N N . ASN A 1 193 ? 25.141 15.547 2.959 1 87.5 193 ASN A N 1
ATOM 1539 C CA . ASN A 1 193 ? 25.562 16.422 1.876 1 87.5 193 ASN A CA 1
ATOM 1540 C C . ASN A 1 193 ? 24.938 17.797 1.991 1 87.5 193 ASN A C 1
ATOM 1542 O O . ASN A 1 193 ? 25.391 18.766 1.359 1 87.5 193 ASN A O 1
ATOM 1546 N N . ARG A 1 194 ? 23.922 17.969 2.803 1 87.62 194 ARG A N 1
ATOM 1547 C CA . ARG A 1 194 ? 23.219 19.234 2.965 1 87.62 194 ARG A CA 1
ATOM 1548 C C . ARG A 1 194 ? 23.797 20.031 4.141 1 87.62 194 ARG A C 1
ATOM 1550 O O . ARG A 1 194 ? 23.312 21.125 4.449 1 87.62 194 ARG A O 1
ATOM 1557 N N . VAL A 1 195 ? 24.703 19.469 4.746 1 91.56 195 VAL A N 1
ATOM 1558 C CA . VAL A 1 195 ? 25.359 20.141 5.855 1 91.56 195 VAL A CA 1
ATOM 1559 C C . VAL A 1 195 ? 26.828 20.375 5.516 1 91.56 195 VAL A C 1
ATOM 1561 O O . VAL A 1 195 ? 27.703 19.656 6 1 91.56 195 VAL A O 1
ATOM 1564 N N . PRO A 1 196 ? 27.016 21.422 4.832 1 87.31 196 PRO A N 1
ATOM 1565 C CA . PRO A 1 196 ? 28.391 21.688 4.406 1 87.31 196 PRO A CA 1
ATOM 1566 C C . PRO A 1 196 ? 29.344 21.891 5.582 1 87.31 196 PRO A C 1
ATOM 1568 O O . PRO A 1 196 ? 28.969 22.516 6.582 1 87.31 196 PRO A O 1
ATOM 1571 N N . GLY A 1 197 ? 30.578 21.297 5.48 1 86.19 197 GLY A N 1
ATOM 1572 C CA . GLY A 1 197 ? 31.641 21.578 6.438 1 86.19 197 GLY A CA 1
ATOM 1573 C C . GLY A 1 197 ? 31.656 20.594 7.602 1 86.19 197 GLY A C 1
ATOM 1574 O O . GLY A 1 197 ? 32.562 20.656 8.445 1 86.19 197 GLY A O 1
ATOM 1575 N N . VAL A 1 198 ? 30.641 19.812 7.711 1 88.44 198 VAL A N 1
ATOM 1576 C CA . VAL A 1 198 ? 30.594 18.906 8.852 1 88.44 198 VAL A CA 1
ATOM 1577 C C . VAL A 1 198 ? 31.391 17.641 8.539 1 88.44 198 VAL A C 1
ATOM 1579 O O . VAL A 1 198 ? 31.266 17.078 7.449 1 88.44 198 VAL A O 1
ATOM 1582 N N . SER A 1 199 ? 32.25 17.281 9.445 1 89.56 199 SER A N 1
ATOM 1583 C CA . SER A 1 199 ? 33.062 16.062 9.297 1 89.56 199 SER A CA 1
ATOM 1584 C C . SER A 1 199 ? 32.5 14.922 10.125 1 89.56 199 SER A C 1
ATOM 1586 O O . SER A 1 199 ? 32.75 14.828 11.328 1 89.56 199 SER A O 1
ATOM 1588 N N . LEU A 1 200 ? 31.719 14.109 9.562 1 92.44 200 LEU A N 1
ATOM 1589 C CA . LEU A 1 200 ? 31.188 12.906 10.18 1 92.44 200 LEU A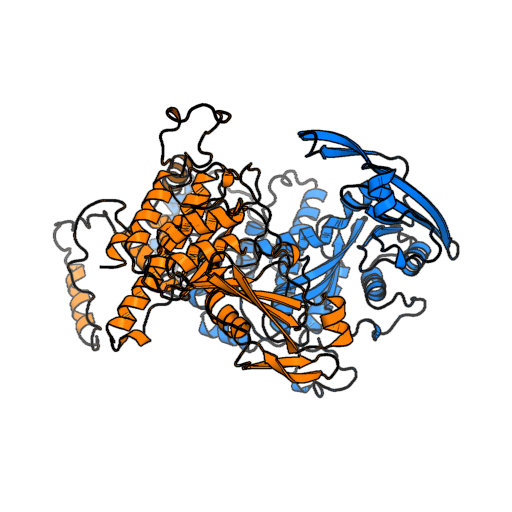 CA 1
ATOM 1590 C C . LEU A 1 200 ? 31.547 11.664 9.383 1 92.44 200 LEU A C 1
ATOM 1592 O O . LEU A 1 200 ? 31.734 11.734 8.164 1 92.44 200 LEU A O 1
ATOM 1596 N N . PRO A 1 201 ? 31.719 10.602 10.094 1 91.19 201 PRO A N 1
ATOM 1597 C CA . PRO A 1 201 ? 32.094 9.383 9.375 1 91.19 201 PRO A CA 1
ATOM 1598 C C . PRO A 1 201 ? 31.047 8.938 8.359 1 91.19 201 PRO A C 1
ATOM 1600 O O . PRO A 1 201 ? 29.859 9.172 8.562 1 91.19 201 PRO A O 1
ATOM 1603 N N . GLY A 1 202 ? 31.516 8.297 7.309 1 90.06 202 GLY A N 1
ATOM 1604 C CA . GLY A 1 202 ? 30.625 7.77 6.293 1 90.06 202 GLY A CA 1
ATOM 1605 C C . GLY A 1 202 ? 29.859 6.539 6.75 1 90.06 202 GLY A C 1
ATOM 1606 O O . GLY A 1 202 ? 30.094 6.039 7.855 1 90.06 202 GLY A O 1
ATOM 1607 N N . GLU A 1 203 ? 28.938 6.137 6.012 1 89.25 203 GLU A N 1
ATOM 1608 C CA . GLU A 1 203 ? 28.078 5.012 6.348 1 89.25 203 GLU A CA 1
ATOM 1609 C C . GLU A 1 203 ? 28.875 3.738 6.574 1 89.25 203 GLU A C 1
ATOM 1611 O O . GLU A 1 203 ? 28.625 2.994 7.52 1 89.25 203 GLU A O 1
ATOM 1616 N N . GLN A 1 204 ? 29.797 3.457 5.672 1 89.12 204 GLN A N 1
ATOM 1617 C CA . GLN A 1 204 ? 30.609 2.244 5.766 1 89.12 204 GLN A CA 1
ATOM 1618 C C . GLN A 1 204 ? 31.469 2.252 7.023 1 89.12 204 GLN A C 1
ATOM 1620 O O . GLN A 1 204 ? 31.609 1.225 7.688 1 89.12 204 GLN A O 1
ATOM 1625 N N . GLU A 1 205 ? 32.062 3.375 7.277 1 88.94 205 GLU A N 1
ATOM 1626 C CA . GLU A 1 205 ? 32.875 3.512 8.477 1 88.94 205 GLU A CA 1
ATOM 1627 C C . GLU A 1 205 ? 32.062 3.316 9.742 1 88.94 205 GLU A C 1
ATOM 1629 O O . GLU A 1 205 ? 32.5 2.674 10.688 1 88.94 205 GLU A O 1
ATOM 1634 N N . MET A 1 206 ? 30.875 3.855 9.797 1 91.69 206 MET A N 1
ATOM 1635 C CA . MET A 1 206 ? 29.969 3.713 10.93 1 91.69 206 MET A CA 1
ATOM 1636 C C . MET A 1 206 ? 29.609 2.25 11.164 1 91.69 206 MET A C 1
ATOM 1638 O O . MET A 1 206 ? 29.594 1.785 12.305 1 91.69 206 MET A O 1
ATOM 1642 N N . LYS A 1 207 ? 29.281 1.571 10.078 1 87 207 LYS A N 1
ATOM 1643 C CA . LYS A 1 207 ? 28.828 0.187 10.148 1 87 207 LYS A CA 1
ATOM 1644 C C . LYS A 1 207 ? 29.969 -0.757 10.492 1 87 207 LYS A C 1
ATOM 1646 O O . LYS A 1 207 ? 29.859 -1.577 11.406 1 87 207 LYS A O 1
ATOM 1651 N N . LYS A 1 208 ? 31.109 -0.725 9.812 1 85 208 LYS A N 1
ATOM 1652 C CA . LYS A 1 208 ? 32.188 -1.72 9.891 1 85 208 LYS A CA 1
ATOM 1653 C C . LYS A 1 208 ? 33.094 -1.439 11.07 1 85 208 LYS A C 1
ATOM 1655 O O . LYS A 1 208 ? 33.5 -2.363 11.781 1 85 208 LYS A O 1
ATOM 1660 N N . LYS A 1 209 ? 33.406 -0.184 11.312 1 76.81 209 LYS A N 1
ATOM 1661 C CA . LYS A 1 209 ? 34.469 0.124 12.266 1 76.81 209 LYS A CA 1
ATOM 1662 C C . LYS A 1 209 ? 33.875 0.378 13.656 1 76.81 209 LYS A C 1
ATOM 1664 O O . LYS A 1 209 ? 34.5 0.016 14.664 1 76.81 209 LYS A O 1
ATOM 1669 N N . LYS A 1 210 ? 32.719 0.796 13.789 1 79.62 210 LYS A N 1
ATOM 1670 C CA . LYS A 1 210 ? 32.25 1.257 15.094 1 79.62 210 LYS A CA 1
ATOM 1671 C C . LYS A 1 210 ? 31.109 0.388 15.609 1 79.62 210 LYS A C 1
ATOM 1673 O O . LYS A 1 210 ? 31.047 0.058 16.797 1 79.62 210 LYS A O 1
ATOM 1678 N N . GLY A 1 211 ? 30.281 -0.144 14.758 1 86.19 211 GLY A N 1
ATOM 1679 C CA . GLY A 1 211 ? 29.234 -1.081 15.125 1 86.19 211 GLY A CA 1
ATOM 1680 C C . GLY A 1 211 ? 27.938 -0.401 15.531 1 86.19 211 GLY A C 1
ATOM 1681 O O . GLY A 1 211 ? 27.906 0.82 15.703 1 86.19 211 GLY A O 1
ATOM 1682 N N . ARG A 1 212 ? 26.969 -1.16 15.758 1 91.06 212 ARG A N 1
ATOM 1683 C CA . ARG A 1 212 ? 25.625 -0.678 16.078 1 91.06 212 ARG A CA 1
ATOM 1684 C C . ARG A 1 212 ? 25.594 -0.012 17.453 1 91.06 212 ARG A C 1
ATOM 1686 O O . ARG A 1 212 ? 26.141 -0.548 18.422 1 91.06 212 ARG A O 1
ATOM 1693 N N . GLY A 1 213 ? 24.953 1.235 17.547 1 93.62 213 GLY A N 1
ATOM 1694 C CA . GLY A 1 213 ? 24.891 1.996 18.797 1 93.62 213 GLY A CA 1
ATOM 1695 C C . GLY A 1 213 ? 25.906 3.127 18.844 1 93.62 213 GLY A C 1
ATOM 1696 O O . GLY A 1 213 ? 25.781 4.027 19.688 1 93.62 213 GLY A O 1
ATOM 1697 N N . HIS A 1 214 ? 26.906 3.062 18.078 1 95.56 214 HIS A N 1
ATOM 1698 C CA . HIS A 1 214 ? 27.906 4.129 18.047 1 95.56 214 HIS A CA 1
ATOM 1699 C C . HIS A 1 214 ? 27.281 5.434 17.547 1 95.56 214 HIS A C 1
ATOM 1701 O O . HIS A 1 214 ? 26.406 5.422 16.672 1 95.56 214 HIS A O 1
ATOM 1707 N N . PHE A 1 215 ? 27.734 6.547 18.062 1 97.12 215 PHE A N 1
ATOM 1708 C CA . PHE A 1 215 ? 27.281 7.84 17.578 1 97.12 215 PHE A CA 1
ATOM 1709 C C . PHE A 1 215 ? 28.359 8.898 17.719 1 97.12 215 PHE A C 1
ATOM 1711 O O . PHE A 1 215 ? 29.266 8.75 18.531 1 97.12 215 PHE A O 1
ATOM 1718 N N . GLU A 1 216 ? 28.359 9.859 16.891 1 96.75 216 GLU A N 1
ATOM 1719 C CA . GLU A 1 216 ? 29.234 11.031 16.906 1 96.75 216 GLU A CA 1
ATOM 1720 C C . GLU A 1 216 ? 28.438 12.32 16.766 1 96.75 216 GLU A C 1
ATOM 1722 O O . GLU A 1 216 ? 27.453 12.383 16.031 1 96.75 216 GLU A O 1
ATOM 1727 N N . GLU A 1 217 ? 28.844 13.305 17.5 1 97.25 217 GLU A N 1
ATOM 1728 C CA . GLU A 1 217 ? 28.188 14.609 17.5 1 97.25 217 GLU A CA 1
ATOM 1729 C C . GLU A 1 217 ? 29.172 15.719 17.156 1 97.25 217 GLU A C 1
ATOM 1731 O O . GLU A 1 217 ? 30.312 15.719 17.625 1 97.25 217 GLU A O 1
ATOM 1736 N N . ARG A 1 218 ? 28.766 16.562 16.312 1 97.5 218 ARG A N 1
ATOM 1737 C CA . ARG A 1 218 ? 29.469 17.812 16.031 1 97.5 218 ARG A CA 1
ATOM 1738 C C . ARG A 1 218 ? 28.578 19.016 16.312 1 97.5 218 ARG A C 1
ATOM 1740 O O . ARG A 1 218 ? 27.391 19.016 15.977 1 97.5 218 ARG A O 1
ATOM 1747 N N . VAL A 1 219 ? 29.141 20.031 16.969 1 96.75 219 VAL A N 1
ATOM 1748 C CA . VAL A 1 219 ? 28.406 21.25 17.281 1 96.75 219 VAL A CA 1
ATOM 1749 C C . VAL A 1 219 ? 29.062 22.438 16.609 1 96.75 219 VAL A C 1
ATOM 1751 O O . VAL A 1 219 ? 30.297 22.562 16.594 1 96.75 219 VAL A O 1
ATOM 1754 N N . ALA A 1 220 ? 28.266 23.234 16.016 1 95.62 220 ALA A N 1
ATOM 1755 C CA . ALA A 1 220 ? 28.766 24.438 15.359 1 95.62 220 ALA A CA 1
ATOM 1756 C C . ALA A 1 220 ? 27.812 25.609 15.57 1 95.62 220 ALA A C 1
ATOM 1758 O O . ALA A 1 220 ? 26.625 25.406 15.859 1 95.62 220 ALA A O 1
ATOM 1759 N N . VAL A 1 221 ? 28.375 26.781 15.484 1 96.56 221 VAL A N 1
ATOM 1760 C CA . VAL A 1 221 ? 27.578 28 15.555 1 96.56 221 VAL A CA 1
ATOM 1761 C C . VAL A 1 221 ? 27.422 28.609 14.156 1 96.56 221 VAL A C 1
ATOM 1763 O O . VAL A 1 221 ? 28.422 28.875 13.477 1 96.56 221 VAL A O 1
ATOM 1766 N N . VAL A 1 222 ? 26.203 28.719 13.727 1 94.88 222 VAL A N 1
ATOM 1767 C CA . VAL A 1 222 ? 25.891 29.297 12.43 1 94.88 222 VAL A CA 1
ATOM 1768 C C . VAL A 1 222 ? 25.016 30.531 12.633 1 94.88 222 VAL A C 1
ATOM 1770 O O . VAL A 1 222 ? 23.891 30.438 13.141 1 94.88 222 VAL A O 1
ATOM 1773 N N . ASP A 1 223 ? 25.469 31.688 12.219 1 95.25 223 ASP A N 1
ATOM 1774 C CA . ASP A 1 223 ? 24.75 32.938 12.344 1 95.25 223 ASP A CA 1
ATOM 1775 C C . ASP A 1 223 ? 24.25 33.156 13.773 1 95.25 223 ASP A C 1
ATOM 1777 O O . ASP A 1 223 ? 23.078 33.469 13.977 1 95.25 223 ASP A O 1
ATOM 1781 N N . GLY A 1 224 ? 25.031 32.75 14.742 1 96.5 224 GLY A N 1
ATOM 1782 C CA . GLY A 1 224 ? 24.75 33.031 16.141 1 96.5 224 GLY A CA 1
ATOM 1783 C C . GLY A 1 224 ? 23.938 31.922 16.797 1 96.5 224 GLY A C 1
ATOM 1784 O O . GLY A 1 224 ? 23.641 31.984 18 1 96.5 224 GLY A O 1
ATOM 1785 N N . ILE A 1 225 ? 23.594 30.906 15.992 1 97.5 225 ILE A N 1
ATOM 1786 C CA . ILE A 1 225 ? 22.781 29.828 16.516 1 97.5 225 ILE A CA 1
ATOM 1787 C C . ILE A 1 225 ? 23.609 28.547 16.609 1 97.5 225 ILE A C 1
ATOM 1789 O O . ILE A 1 225 ? 24.297 28.172 15.656 1 97.5 225 ILE A O 1
ATOM 1793 N N . GLU A 1 226 ? 23.562 27.922 17.766 1 97.88 226 GLU A N 1
ATOM 1794 C CA . GLU A 1 226 ? 24.25 26.656 17.953 1 97.88 226 GLU A CA 1
ATOM 1795 C C . GLU A 1 226 ? 23.422 25.5 17.375 1 97.88 226 GLU A C 1
ATOM 1797 O O . GLU A 1 226 ? 22.25 25.344 17.703 1 97.88 226 GLU A O 1
ATOM 1802 N N . LEU A 1 227 ? 24.031 24.734 16.516 1 98 227 LEU A N 1
ATOM 1803 C CA . LEU A 1 227 ? 23.406 23.562 15.93 1 98 227 LEU A CA 1
ATOM 1804 C C . LEU A 1 227 ? 24.203 22.297 16.25 1 98 227 LEU A C 1
ATOM 1806 O O . LEU A 1 227 ? 25.438 22.312 16.234 1 98 227 LEU A O 1
ATOM 1810 N N . SER A 1 228 ? 23.5 21.312 16.656 1 98.06 228 SER A N 1
ATOM 1811 C CA . SER A 1 228 ? 24.094 20 16.891 1 98.06 228 SER A CA 1
ATOM 1812 C C . SER A 1 228 ? 23.797 19.047 15.742 1 98.06 228 SER A C 1
ATOM 1814 O O . SER A 1 228 ? 22.656 18.906 15.32 1 98.06 228 SER A O 1
ATOM 1816 N N . CYS A 1 229 ? 24.812 18.422 15.18 1 97.94 229 CYS A N 1
ATOM 1817 C CA . CYS A 1 229 ? 24.703 17.391 14.164 1 97.94 229 CYS A CA 1
ATOM 1818 C C . CYS A 1 229 ? 25.156 16.031 14.711 1 97.94 229 CYS A C 1
ATOM 1820 O O . CYS A 1 229 ? 26.328 15.852 15.016 1 97.94 229 CYS A O 1
ATOM 1822 N N . THR A 1 230 ? 24.234 15.125 14.867 1 97.81 230 THR A N 1
ATOM 1823 C CA . THR A 1 230 ? 24.516 13.836 15.484 1 97.81 230 THR A CA 1
ATOM 1824 C C . THR A 1 230 ? 24.297 12.703 14.492 1 97.81 230 THR A C 1
ATOM 1826 O O . THR A 1 230 ? 23.234 12.609 13.867 1 97.81 230 THR A O 1
ATOM 1829 N N . ARG A 1 231 ? 25.281 11.875 14.273 1 97.19 231 ARG A N 1
ATOM 1830 C CA . ARG A 1 231 ? 25.188 10.672 13.453 1 97.19 231 ARG A CA 1
ATOM 1831 C C . ARG A 1 231 ? 25.156 9.422 14.328 1 97.19 231 ARG A C 1
ATOM 1833 O O . ARG A 1 231 ? 25.984 9.258 15.219 1 97.19 231 ARG A O 1
ATOM 1840 N N . TRP A 1 232 ? 24.156 8.57 14.164 1 97.19 232 TRP A N 1
ATOM 1841 C CA . TRP A 1 232 ? 23.922 7.383 14.984 1 97.19 232 TRP A CA 1
ATOM 1842 C C . TRP A 1 232 ? 23.797 6.137 14.117 1 97.19 232 TRP A C 1
ATOM 1844 O O . TRP A 1 232 ? 23.094 6.148 13.102 1 97.19 232 TRP A O 1
ATOM 1854 N N . GLN A 1 233 ? 24.5 5.109 14.562 1 96.06 233 GLN A N 1
ATOM 1855 C CA . GLN A 1 233 ? 24.469 3.857 13.812 1 96.06 233 GLN A CA 1
ATOM 1856 C C . GLN A 1 233 ? 23.422 2.904 14.398 1 96.06 233 GLN A C 1
ATOM 1858 O O . GLN A 1 233 ? 23.594 2.4 15.508 1 96.06 233 GLN A O 1
ATOM 1863 N N . ASP A 1 234 ? 22.391 2.682 13.695 1 93.06 234 ASP A N 1
ATOM 1864 C CA . ASP A 1 234 ? 21.453 1.599 13.992 1 93.06 234 ASP A CA 1
ATOM 1865 C C . ASP A 1 234 ? 21.594 0.462 12.984 1 93.06 234 ASP A C 1
ATOM 1867 O O . ASP A 1 234 ? 22.672 -0.097 12.812 1 93.06 234 ASP A O 1
ATOM 1871 N N . ASN A 1 235 ? 20.484 0.141 12.234 1 87 235 ASN A N 1
ATOM 1872 C CA . ASN A 1 235 ? 20.672 -0.734 11.078 1 87 235 ASN A CA 1
ATOM 1873 C C . ASN A 1 235 ? 21.391 -0.022 9.938 1 87 235 ASN A C 1
ATOM 1875 O O . ASN A 1 235 ? 22.156 -0.644 9.203 1 87 235 ASN A O 1
ATOM 1879 N N . ARG A 1 236 ? 21.062 1.276 9.875 1 92.31 236 ARG A N 1
ATOM 1880 C CA . ARG A 1 236 ? 21.75 2.225 9.008 1 92.31 236 ARG A CA 1
ATOM 1881 C C . ARG A 1 236 ? 22.125 3.492 9.773 1 92.31 236 ARG A C 1
ATOM 1883 O O . ARG A 1 236 ? 21.578 3.758 10.852 1 92.31 236 ARG A O 1
ATOM 1890 N N . ALA A 1 237 ? 23.016 4.176 9.234 1 95.25 237 ALA A N 1
ATOM 1891 C CA . ALA A 1 237 ? 23.391 5.438 9.867 1 95.25 237 ALA A CA 1
ATOM 1892 C C . ALA A 1 237 ? 22.344 6.512 9.625 1 95.25 237 ALA A C 1
ATOM 1894 O O . ALA A 1 237 ? 21.828 6.656 8.508 1 95.25 237 ALA A O 1
ATOM 1895 N N . VAL A 1 238 ? 22 7.191 10.664 1 96.31 238 VAL A N 1
ATOM 1896 C CA . VAL A 1 238 ? 21.062 8.297 10.57 1 96.31 238 VAL A CA 1
ATOM 1897 C C . VAL A 1 238 ? 21.688 9.562 11.148 1 96.31 238 VAL A C 1
ATOM 1899 O O . VAL A 1 238 ? 22.344 9.523 12.188 1 96.31 238 VAL A O 1
ATOM 1902 N N . THR A 1 239 ? 21.531 10.633 10.477 1 97.56 239 THR A N 1
ATOM 1903 C CA . THR A 1 239 ? 22.062 11.914 10.922 1 97.56 239 THR A CA 1
ATOM 1904 C C . THR A 1 239 ? 20.938 12.883 11.281 1 97.56 239 THR A C 1
ATOM 1906 O O . THR A 1 239 ? 20 13.055 10.516 1 97.56 239 THR A O 1
ATOM 1909 N N . LEU A 1 240 ? 21.062 13.484 12.461 1 98.31 240 LEU A N 1
ATOM 1910 C CA . LEU A 1 240 ? 20.062 14.461 12.906 1 98.31 240 LEU A CA 1
ATOM 1911 C C . LEU A 1 240 ? 20.719 15.82 13.125 1 98.31 240 LEU A C 1
ATOM 1913 O O . LEU A 1 240 ? 21.859 15.906 13.586 1 98.31 240 LEU A O 1
ATOM 1917 N N . LEU A 1 241 ? 20.031 16.797 12.711 1 98.25 241 LEU A N 1
ATOM 1918 C CA . LEU A 1 241 ? 20.344 18.203 13 1 98.25 241 LEU A CA 1
ATOM 1919 C C . LEU A 1 241 ? 19.375 18.766 14.031 1 98.25 241 LEU A C 1
ATOM 1921 O O . LEU A 1 241 ? 18.156 18.531 13.945 1 98.25 241 LEU A O 1
ATOM 1925 N N . SER A 1 242 ? 19.906 19.484 15.047 1 98.69 242 SER A N 1
ATOM 1926 C CA . SER A 1 242 ? 19.062 19.984 16.125 1 98.69 242 SER A CA 1
ATOM 1927 C C . SER A 1 242 ? 19.516 21.359 16.594 1 98.69 242 SER A C 1
ATOM 1929 O O . SER A 1 242 ? 20.719 21.641 16.672 1 98.69 242 SER A O 1
ATOM 1931 N N . SER A 1 243 ? 18.562 22.156 16.922 1 98.56 243 SER A N 1
ATOM 1932 C CA . SER A 1 243 ? 18.875 23.484 17.438 1 98.56 243 SER A CA 1
ATOM 1933 C C . SER A 1 243 ? 18.75 23.516 18.953 1 98.56 243 SER A C 1
ATOM 1935 O O . SER A 1 243 ? 19.047 24.531 19.578 1 98.56 243 SER A O 1
ATOM 1937 N N . PHE A 1 244 ? 18.328 22.375 19.641 1 97.94 244 PHE A N 1
ATOM 1938 C CA . PHE A 1 244 ? 18.078 22.578 21.062 1 97.94 244 PHE A CA 1
ATOM 1939 C C . PHE A 1 244 ? 18.438 21.328 21.859 1 97.94 244 PHE A C 1
ATOM 1941 O O . PHE A 1 244 ? 18.484 21.359 23.094 1 97.94 244 PHE A O 1
ATOM 1948 N N . VAL A 1 245 ? 18.656 20.172 21.141 1 97.62 245 VAL A N 1
ATOM 1949 C CA . VAL A 1 245 ? 19.031 18.938 21.828 1 97.62 245 VAL A CA 1
ATOM 1950 C C . VAL A 1 245 ? 20.266 18.312 21.172 1 97.62 245 VAL A C 1
ATOM 1952 O O . VAL A 1 245 ? 20.391 18.344 19.938 1 97.62 245 VAL A O 1
ATOM 1955 N N . GLY A 1 246 ? 21.141 17.812 21.984 1 97.44 246 GLY A N 1
ATOM 1956 C CA . GLY A 1 246 ? 22.312 17.094 21.484 1 97.44 246 GLY A CA 1
ATOM 1957 C C . GLY A 1 246 ? 22.234 15.594 21.703 1 97.44 246 GLY A C 1
ATOM 1958 O O . GLY A 1 246 ? 21.156 15.031 21.828 1 97.44 246 GLY A O 1
ATOM 1959 N N . ALA A 1 247 ? 23.391 14.984 21.688 1 97.56 247 ALA A N 1
ATOM 1960 C CA . ALA A 1 247 ? 23.484 13.539 21.828 1 97.56 247 ALA A CA 1
ATOM 1961 C C . ALA A 1 247 ? 23.328 13.109 23.281 1 97.56 247 ALA A C 1
ATOM 1963 O O . ALA A 1 247 ? 22.797 12.039 23.562 1 97.56 247 ALA A O 1
ATOM 1964 N N . GLU A 1 248 ? 23.781 13.906 24.156 1 96.44 248 GLU A N 1
ATOM 1965 C CA . GLU A 1 248 ? 23.797 13.539 25.562 1 96.44 248 GLU A CA 1
ATOM 1966 C C . GLU A 1 248 ? 22.609 14.156 26.312 1 96.44 248 GLU A C 1
ATOM 1968 O O . GLU A 1 248 ? 22.172 15.258 25.969 1 96.44 248 GLU A O 1
ATOM 1973 N N . PRO A 1 249 ? 22.078 13.562 27.375 1 96.06 249 PRO A N 1
ATOM 1974 C CA . PRO A 1 249 ? 22.469 12.227 27.844 1 96.06 249 PRO A CA 1
ATOM 1975 C C . PRO A 1 249 ? 21.922 11.109 26.953 1 96.06 249 PRO A C 1
ATOM 1977 O O . PRO A 1 249 ? 20.719 11.086 26.656 1 96.06 249 PRO A O 1
ATOM 1980 N N . ALA A 1 250 ? 22.75 10.219 26.594 1 96.06 250 ALA A N 1
ATOM 1981 C CA . ALA A 1 250 ? 22.359 9.102 25.75 1 96.06 250 ALA A CA 1
ATOM 1982 C C . ALA A 1 250 ? 21.531 8.086 26.547 1 96.06 250 ALA A C 1
ATOM 1984 O O . ALA A 1 250 ? 21.812 7.809 27.703 1 96.06 250 ALA A O 1
ATOM 1985 N N . ALA A 1 251 ? 20.5 7.707 25.953 1 95.5 251 ALA A N 1
ATOM 1986 C CA . ALA A 1 251 ? 19.688 6.629 26.516 1 95.5 251 ALA A CA 1
ATOM 1987 C C . ALA A 1 251 ? 20.078 5.281 25.922 1 95.5 251 ALA A C 1
ATOM 1989 O O . ALA A 1 251 ? 21.141 5.152 25.312 1 95.5 251 ALA A O 1
ATOM 1990 N N . ARG A 1 252 ? 19.328 4.266 26.344 1 95.44 252 ARG A N 1
ATOM 1991 C CA . ARG A 1 252 ? 19.531 2.928 25.781 1 95.44 252 ARG A CA 1
ATOM 1992 C C . 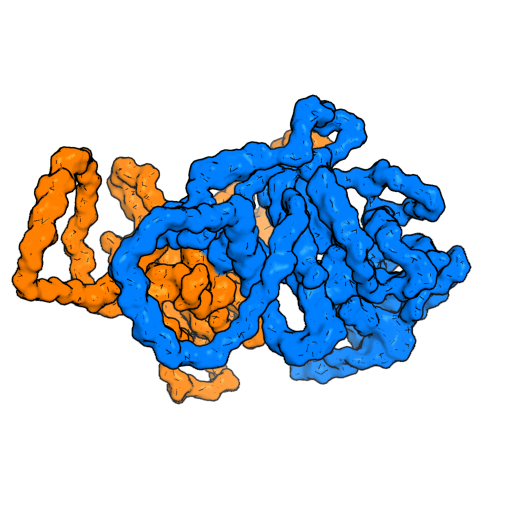ARG A 1 252 ? 18.297 2.486 24.984 1 95.44 252 ARG A C 1
ATOM 1994 O O . ARG A 1 252 ? 17.172 2.812 25.344 1 95.44 252 ARG A O 1
ATOM 2001 N N . ALA A 1 253 ? 18.547 1.901 23.875 1 94.94 253 ALA A N 1
ATOM 2002 C CA . ALA A 1 253 ? 17.469 1.359 23.047 1 94.94 253 ALA A CA 1
ATOM 2003 C C . ALA A 1 253 ? 17.625 -0.149 22.859 1 94.94 253 ALA A C 1
ATOM 2005 O O . ALA A 1 253 ? 18.719 -0.642 22.578 1 94.94 253 ALA A O 1
ATOM 2006 N N . SER A 1 254 ? 16.578 -0.857 23.078 1 93.5 254 SER A N 1
ATOM 2007 C CA . SER A 1 254 ? 16.578 -2.305 22.891 1 93.5 254 SER A CA 1
ATOM 2008 C C . SER A 1 254 ? 16.438 -2.676 21.422 1 93.5 254 SER A C 1
ATOM 2010 O O . SER A 1 254 ? 15.523 -2.201 20.734 1 93.5 254 SER A O 1
ATOM 2012 N N . ARG A 1 255 ? 17.391 -3.428 20.875 1 92 255 ARG A N 1
ATOM 2013 C CA . ARG A 1 255 ? 17.359 -3.887 19.5 1 92 255 ARG A CA 1
ATOM 2014 C C . ARG A 1 255 ? 17.578 -5.395 19.406 1 92 255 ARG A C 1
ATOM 2016 O O . ARG A 1 255 ? 18.328 -5.965 20.203 1 92 255 ARG A O 1
ATOM 2023 N N . TYR A 1 256 ? 16.875 -6.031 18.531 1 86.94 256 TYR A N 1
ATOM 2024 C CA . TYR A 1 256 ? 17.047 -7.457 18.281 1 86.94 256 TYR A CA 1
ATOM 2025 C C . TYR A 1 256 ? 18.203 -7.707 17.312 1 86.94 256 TYR A C 1
ATOM 2027 O O . TYR A 1 256 ? 18.281 -7.086 16.25 1 86.94 256 TYR A O 1
ATOM 2035 N N . ASN A 1 257 ? 19.078 -8.555 17.75 1 83.94 257 ASN A N 1
ATOM 2036 C CA . ASN A 1 257 ? 20.172 -9.023 16.922 1 83.94 257 ASN A CA 1
ATOM 2037 C C . ASN A 1 257 ? 19.844 -10.352 16.25 1 83.94 257 ASN A C 1
ATOM 2039 O O . ASN A 1 257 ? 19.812 -11.398 16.906 1 83.94 257 ASN A O 1
ATOM 2043 N N . ARG A 1 258 ? 19.672 -10.328 15.039 1 78.12 258 ARG A N 1
ATOM 2044 C CA . ARG A 1 258 ? 19.25 -11.508 14.289 1 78.12 258 ARG A CA 1
ATOM 2045 C C . ARG A 1 258 ? 20.328 -12.586 14.32 1 78.12 258 ARG A C 1
ATOM 2047 O O . ARG A 1 258 ? 20.016 -13.773 14.414 1 78.12 258 ARG A O 1
ATOM 2054 N N . GLN A 1 259 ? 21.625 -12.117 14.18 1 79.31 259 GLN A N 1
ATOM 2055 C CA . GLN A 1 259 ? 22.75 -13.055 14.164 1 79.31 259 GLN A CA 1
ATOM 2056 C C . GLN A 1 259 ? 22.844 -13.812 15.484 1 79.31 259 GLN A C 1
ATOM 2058 O O . GLN A 1 259 ? 23.031 -15.031 15.492 1 79.31 259 GLN A O 1
ATOM 2063 N N . LYS A 1 260 ? 22.609 -13.062 16.5 1 84.25 260 LYS A N 1
ATOM 2064 C CA . LYS A 1 260 ? 22.75 -13.656 17.828 1 84.25 260 LYS A CA 1
ATOM 2065 C C . LYS A 1 260 ? 21.406 -14.141 18.359 1 84.25 260 LYS A C 1
ATOM 2067 O O . LYS A 1 260 ? 21.344 -14.805 19.406 1 84.25 260 LYS A O 1
ATOM 2072 N N . LYS A 1 261 ? 20.297 -13.797 17.609 1 83.38 261 LYS A N 1
ATOM 2073 C CA . LYS A 1 261 ? 18.938 -14.18 17.984 1 83.38 261 LYS A CA 1
ATOM 2074 C C . LYS A 1 261 ? 18.609 -13.727 19.406 1 83.38 261 LYS A C 1
ATOM 2076 O O . LYS A 1 261 ? 18.078 -14.492 20.203 1 83.38 261 LYS A O 1
ATOM 2081 N N . GLU A 1 262 ? 1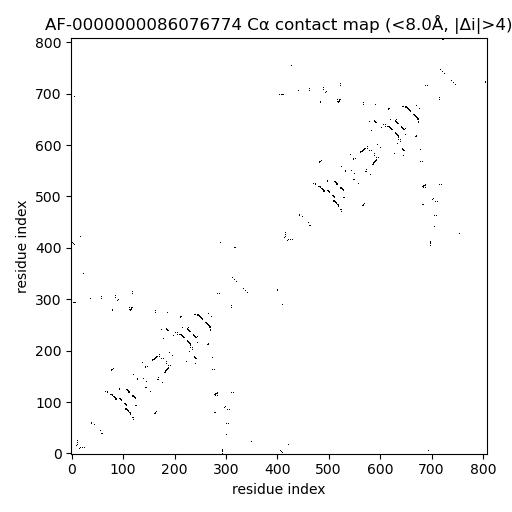9.125 -12.609 19.828 1 90 262 GLU A N 1
ATOM 2082 C CA . GLU A 1 262 ? 18.891 -12.039 21.156 1 90 262 GLU A CA 1
ATOM 2083 C C . GLU A 1 262 ? 18.688 -10.531 21.078 1 90 262 GLU A C 1
ATOM 2085 O O . GLU A 1 262 ? 19.062 -9.891 20.094 1 90 262 GLU A O 1
ATOM 2090 N N . ARG A 1 263 ? 18.078 -10.008 22.125 1 90.62 263 ARG A N 1
ATOM 2091 C CA . ARG A 1 263 ? 17.922 -8.562 22.234 1 90.62 263 ARG A CA 1
ATOM 2092 C C . ARG A 1 263 ? 19.109 -7.938 22.969 1 90.62 263 ARG A C 1
ATOM 2094 O O . ARG A 1 263 ? 19.625 -8.516 23.922 1 90.62 263 ARG A O 1
ATOM 2101 N N . SER A 1 264 ? 19.562 -6.91 22.438 1 90.75 264 SER A N 1
ATOM 2102 C CA . SER A 1 264 ? 20.641 -6.184 23.094 1 90.75 264 SER A CA 1
ATOM 2103 C C . SER A 1 264 ? 20.312 -4.707 23.25 1 90.75 264 SER A C 1
ATOM 2105 O O . SER A 1 264 ? 19.484 -4.168 22.5 1 90.75 264 SER A O 1
ATOM 2107 N N . GLU A 1 265 ? 20.906 -4.102 24.281 1 93.75 265 GLU A N 1
ATOM 2108 C CA . GLU A 1 265 ? 20.75 -2.666 24.5 1 93.75 265 GLU A CA 1
ATOM 2109 C C . GLU A 1 265 ? 21.891 -1.881 23.859 1 93.75 265 GLU A C 1
ATOM 2111 O O . GLU A 1 265 ? 23.062 -2.209 24.047 1 93.75 265 GLU A O 1
ATOM 2116 N N . ILE A 1 266 ? 21.516 -0.939 23.094 1 94.56 266 ILE A N 1
ATOM 2117 C CA . ILE A 1 266 ? 22.547 -0.117 22.453 1 94.56 266 ILE A CA 1
ATOM 2118 C C . ILE A 1 266 ? 22.359 1.343 22.875 1 94.56 266 ILE A C 1
ATOM 2120 O O . ILE A 1 266 ? 21.234 1.783 23.141 1 94.56 266 ILE A O 1
ATOM 2124 N N . PRO A 1 267 ? 23.453 2.088 22.984 1 96.06 267 PRO A N 1
ATOM 2125 C CA . PRO A 1 267 ? 23.328 3.52 23.266 1 96.06 267 PRO A CA 1
ATOM 2126 C C . PRO A 1 267 ? 22.516 4.258 22.203 1 96.06 267 PRO A C 1
ATOM 2128 O O . PRO A 1 267 ? 22.609 3.945 21.016 1 96.06 267 PRO A O 1
ATOM 2131 N N . CYS A 1 268 ? 21.688 5.148 22.609 1 97.62 268 CYS A N 1
ATOM 2132 C CA . CYS A 1 268 ? 20.828 5.953 21.734 1 97.62 268 CYS A CA 1
ATOM 2133 C C . CYS A 1 268 ? 20.906 7.426 22.125 1 97.62 268 CYS A C 1
ATOM 2135 O O . CYS A 1 268 ? 20.469 7.809 23.203 1 97.62 268 CYS A O 1
ATOM 2137 N N . PRO A 1 269 ? 21.438 8.242 21.25 1 98.19 269 PRO A N 1
ATOM 2138 C CA . PRO A 1 269 ? 21.516 9.672 21.562 1 98.19 269 PRO A CA 1
ATOM 2139 C C . PRO A 1 269 ? 20.172 10.273 21.922 1 98.19 269 PRO A C 1
ATOM 2141 O O . PRO A 1 269 ? 19.141 9.859 21.391 1 98.19 269 PRO A O 1
ATOM 2144 N N . ALA A 1 270 ? 20.203 11.266 22.812 1 98.38 270 ALA A N 1
ATOM 2145 C CA . ALA A 1 270 ? 19 11.914 23.297 1 98.38 270 ALA A CA 1
ATOM 2146 C C . ALA A 1 270 ? 18.188 12.5 22.141 1 98.38 270 ALA A C 1
ATOM 2148 O O . ALA A 1 270 ? 16.953 12.43 22.125 1 98.38 270 ALA A O 1
ATOM 2149 N N . VAL A 1 271 ? 18.891 13.07 21.172 1 98.56 271 VAL A N 1
ATOM 2150 C CA . VAL A 1 271 ? 18.25 13.719 20.047 1 98.56 271 VAL A CA 1
ATOM 2151 C C . VAL A 1 271 ? 17.406 12.703 19.281 1 98.56 271 VAL A C 1
ATOM 2153 O O . VAL A 1 271 ? 16.328 13.039 18.781 1 98.56 271 VAL A O 1
ATOM 2156 N N . ILE A 1 272 ? 17.859 11.469 19.188 1 98.12 272 ILE A N 1
ATOM 2157 C CA . ILE A 1 272 ? 17.141 10.406 18.484 1 98.12 272 ILE A CA 1
ATOM 2158 C C . ILE A 1 272 ? 15.852 10.07 19.234 1 98.12 272 ILE A C 1
ATOM 2160 O O . ILE A 1 272 ? 14.781 9.945 18.641 1 98.12 272 ILE A O 1
ATOM 2164 N N . THR A 1 273 ? 15.953 9.914 20.531 1 97.56 273 THR A N 1
ATOM 2165 C CA . THR A 1 273 ? 14.82 9.562 21.375 1 97.56 273 THR A CA 1
ATOM 2166 C C . THR A 1 273 ? 13.719 10.625 21.281 1 97.56 273 THR A C 1
ATOM 2168 O O . THR A 1 273 ? 12.547 10.289 21.109 1 97.56 273 THR A O 1
ATOM 2171 N N . ILE A 1 274 ? 14.125 11.867 21.328 1 98.25 274 ILE A N 1
ATOM 2172 C CA . ILE A 1 274 ? 13.172 12.969 21.297 1 98.25 274 ILE A CA 1
ATOM 2173 C C . ILE A 1 274 ? 12.531 13.055 19.906 1 98.25 274 ILE A C 1
ATOM 2175 O O . ILE A 1 274 ? 11.32 13.219 19.781 1 98.25 274 ILE A O 1
ATOM 2179 N N . TYR A 1 275 ? 13.312 12.891 18.906 1 98.38 275 TYR A N 1
ATOM 2180 C CA . TYR A 1 275 ? 12.82 12.922 17.531 1 98.38 275 TYR A CA 1
ATOM 2181 C C . TYR A 1 275 ? 11.781 11.836 17.297 1 98.38 275 TYR A C 1
ATOM 2183 O O . TYR A 1 275 ? 10.688 12.109 16.797 1 98.38 275 TYR A O 1
ATOM 2191 N N . ASN A 1 276 ? 12.102 10.609 17.703 1 96.94 276 ASN A N 1
ATOM 2192 C CA . ASN A 1 276 ? 11.227 9.469 17.484 1 96.94 276 ASN A CA 1
ATOM 2193 C C . ASN A 1 276 ? 9.906 9.609 18.25 1 96.94 276 ASN A C 1
ATOM 2195 O O . ASN A 1 276 ? 8.867 9.156 17.781 1 96.94 276 ASN A O 1
ATOM 2199 N N . LYS A 1 277 ? 9.922 10.242 19.312 1 97.56 277 LYS A N 1
ATOM 2200 C CA . LYS A 1 277 ? 8.75 10.422 20.156 1 97.56 277 LYS A CA 1
ATOM 2201 C C . LYS A 1 277 ? 7.773 11.414 19.531 1 97.56 277 LYS A C 1
ATOM 2203 O O . LYS A 1 277 ? 6.559 11.297 19.703 1 97.56 277 LYS A O 1
ATOM 2208 N N . HIS A 1 278 ? 8.266 12.406 18.734 1 98.56 278 HIS A N 1
ATOM 2209 C CA . HIS A 1 278 ? 7.402 13.547 18.453 1 98.56 278 HIS A CA 1
ATOM 2210 C C . HIS A 1 278 ? 7.203 13.719 16.953 1 98.56 278 HIS A C 1
ATOM 2212 O O . HIS A 1 278 ? 6.375 14.523 16.516 1 98.56 278 HIS A O 1
ATOM 2218 N N . MET A 1 279 ? 7.887 12.914 16 1 98.19 279 MET A N 1
ATOM 2219 C CA . MET A 1 279 ? 7.82 13.078 14.555 1 98.19 279 MET A CA 1
ATOM 2220 C C . MET A 1 279 ? 6.578 12.398 13.992 1 98.19 279 MET A C 1
ATOM 2222 O O . MET A 1 279 ? 6.172 12.672 12.859 1 98.19 279 MET A O 1
ATOM 2226 N N . GLY A 1 280 ? 5.758 11.664 14.664 1 97.56 280 GLY A N 1
ATOM 2227 C CA . GLY A 1 280 ? 4.777 10.734 14.125 1 97.56 280 GLY A CA 1
ATOM 2228 C C . GLY A 1 280 ? 3.398 11.344 13.961 1 97.56 280 GLY A C 1
ATOM 2229 O O . GLY A 1 280 ? 2.432 10.641 13.664 1 97.56 280 GLY A O 1
ATOM 2230 N N . GLY A 1 281 ? 3.252 12.672 14.117 1 98.25 281 GLY A N 1
ATOM 2231 C CA . GLY A 1 281 ? 1.936 13.289 14.109 1 98.25 281 GLY A CA 1
ATOM 2232 C C . GLY A 1 281 ? 1.219 13.148 12.781 1 98.25 281 GLY A C 1
ATOM 2233 O O . GLY A 1 281 ? 0.044 12.773 12.734 1 98.25 281 GLY A O 1
ATOM 2234 N N . VAL A 1 282 ? 1.893 13.43 11.68 1 98.38 282 VAL A N 1
ATOM 2235 C CA . VAL A 1 282 ? 1.284 13.383 10.359 1 98.38 282 VAL A CA 1
ATOM 2236 C C . VAL A 1 282 ? 0.945 11.938 9.992 1 98.38 282 VAL A C 1
ATOM 2238 O O . VAL A 1 282 ? -0.107 11.672 9.406 1 98.38 282 VAL A O 1
ATOM 2241 N N . ASP A 1 283 ? 1.837 11.023 10.344 1 97.06 283 ASP A N 1
ATOM 2242 C CA . ASP A 1 283 ? 1.573 9.609 10.094 1 97.06 283 ASP A CA 1
ATOM 2243 C C . ASP A 1 283 ? 0.329 9.148 10.844 1 97.06 283 ASP A C 1
ATOM 2245 O O . ASP A 1 283 ? -0.456 8.352 10.328 1 97.06 283 ASP A O 1
ATOM 2249 N N . LEU A 1 284 ? 0.222 9.594 12.078 1 98.25 284 LEU A N 1
ATOM 2250 C CA . LEU A 1 284 ? -0.964 9.258 12.859 1 98.25 284 LEU A CA 1
ATOM 2251 C C . LEU A 1 284 ? -2.225 9.805 12.195 1 98.25 284 LEU A C 1
ATOM 2253 O O . LEU A 1 284 ? -3.219 9.086 12.055 1 98.25 284 LEU A O 1
ATOM 2257 N N . LEU A 1 285 ? -2.199 11.023 11.797 1 98.44 285 LEU A N 1
ATOM 2258 C CA . LEU A 1 285 ? -3.311 11.625 11.07 1 98.44 285 LEU A CA 1
ATOM 2259 C C . LEU A 1 285 ? -3.662 10.812 9.836 1 98.44 285 LEU A C 1
ATOM 2261 O O . LEU A 1 285 ? -4.832 10.5 9.602 1 98.44 285 LEU A O 1
ATOM 2265 N N . ASP A 1 286 ? -2.668 10.469 9.055 1 97.62 286 ASP A N 1
ATOM 2266 C CA . ASP A 1 286 ? -2.865 9.68 7.844 1 97.62 286 ASP A CA 1
ATOM 2267 C C . ASP A 1 286 ? -3.557 8.359 8.156 1 97.62 286 ASP A C 1
ATOM 2269 O O . ASP A 1 286 ? -4.441 7.922 7.414 1 97.62 286 ASP A O 1
ATOM 2273 N N . SER A 1 287 ? -3.105 7.754 9.18 1 96.81 287 SER A N 1
ATOM 2274 C CA . SER A 1 287 ? -3.695 6.48 9.578 1 96.81 287 SER A CA 1
ATOM 2275 C C . SER A 1 287 ? -5.172 6.641 9.93 1 96.81 287 SER A C 1
ATOM 2277 O O . SER A 1 287 ? -6.004 5.824 9.523 1 96.81 287 SER A O 1
ATOM 2279 N N . LEU A 1 288 ? -5.5 7.695 10.672 1 97.75 288 LEU A N 1
ATOM 2280 C CA . LEU A 1 288 ? -6.871 7.941 11.102 1 97.75 288 LEU A CA 1
ATOM 2281 C C . LEU A 1 288 ? -7.773 8.227 9.906 1 97.75 288 LEU A C 1
ATOM 2283 O O . LEU A 1 288 ? -8.93 7.805 9.875 1 97.75 288 LEU A O 1
ATOM 2287 N N . ILE A 1 289 ? -7.254 8.883 8.961 1 97.5 289 ILE A N 1
ATOM 2288 C CA . ILE A 1 289 ? -8.023 9.195 7.762 1 97.5 289 ILE A CA 1
ATOM 2289 C C . ILE A 1 289 ? -8.203 7.934 6.918 1 97.5 289 ILE A C 1
ATOM 2291 O O . ILE A 1 289 ? -9.305 7.641 6.457 1 97.5 289 ILE A O 1
ATOM 2295 N N . SER A 1 290 ? -7.16 7.215 6.73 1 95.44 290 SER A N 1
ATOM 2296 C CA . SER A 1 290 ? -7.133 6.078 5.809 1 95.44 290 SER A CA 1
ATOM 2297 C C . SER A 1 290 ? -8.062 4.965 6.273 1 95.44 290 SER A C 1
ATOM 2299 O O . SER A 1 290 ? -8.633 4.242 5.453 1 95.44 290 SER A O 1
ATOM 2301 N N . ILE A 1 291 ? -8.234 4.836 7.551 1 94 291 ILE A N 1
ATOM 2302 C CA . ILE A 1 291 ? -9.016 3.732 8.094 1 94 291 ILE A CA 1
ATOM 2303 C C . ILE A 1 291 ? -10.461 3.834 7.609 1 94 291 ILE A C 1
ATOM 2305 O O . ILE A 1 291 ? -11.109 2.816 7.359 1 94 291 ILE A O 1
ATOM 2309 N N . TYR A 1 292 ? -11.008 4.98 7.469 1 94.94 292 TYR A N 1
ATOM 2310 C CA . TYR A 1 292 ? -12.406 5.148 7.086 1 94.94 292 TYR A CA 1
ATOM 2311 C C . TYR A 1 292 ? -12.531 6.031 5.848 1 94.94 292 TYR A C 1
ATOM 2313 O O . TYR A 1 292 ? -13.477 6.816 5.734 1 94.94 292 TYR A O 1
ATOM 2321 N N . ARG A 1 293 ? -11.609 5.91 5 1 92.94 293 ARG A N 1
ATOM 2322 C CA . ARG A 1 293 ? -11.695 6.652 3.746 1 92.94 293 ARG A CA 1
ATOM 2323 C C . ARG A 1 293 ? -12.711 6.016 2.801 1 92.94 293 ARG A C 1
ATOM 2325 O O . ARG A 1 293 ? -12.609 4.828 2.488 1 92.94 293 ARG A O 1
ATOM 2332 N N . PRO A 1 294 ? -13.68 6.762 2.322 1 90.69 294 PRO A N 1
ATOM 2333 C CA . PRO A 1 294 ? -14.664 6.188 1.4 1 90.69 294 PRO A CA 1
ATOM 2334 C C . PRO A 1 294 ? -14.078 5.898 0.021 1 90.69 294 PRO A C 1
ATOM 2336 O O . PRO A 1 294 ? -13.102 6.539 -0.389 1 90.69 294 PRO A O 1
ATOM 2339 N N . TYR A 1 295 ? -14.727 4.965 -0.688 1 88 295 TYR A N 1
ATOM 2340 C CA . TYR A 1 295 ? -14.352 4.652 -2.062 1 88 295 TYR A CA 1
ATOM 2341 C C . TYR A 1 295 ? -15.141 5.508 -3.049 1 88 295 TYR A C 1
ATOM 2343 O O . TYR A 1 295 ? -16.031 5.012 -3.738 1 88 295 TYR A O 1
ATOM 2351 N N . LEU A 1 296 ? -14.867 6.777 -3.076 1 90.19 296 LEU A N 1
ATOM 2352 C CA . LEU A 1 296 ? -15.5 7.656 -4.047 1 90.19 296 LEU A CA 1
ATOM 2353 C C . LEU A 1 296 ? -14.539 8.016 -5.172 1 90.19 296 LEU A C 1
ATOM 2355 O O . LEU A 1 296 ? -13.523 8.68 -4.941 1 90.19 296 LEU A O 1
ATOM 2359 N N . ARG A 1 297 ? -14.852 7.527 -6.312 1 86.25 297 ARG A N 1
ATOM 2360 C CA . ARG A 1 297 ? -13.945 7.703 -7.445 1 86.25 297 ARG A CA 1
ATOM 2361 C C . ARG A 1 297 ? -14.266 8.984 -8.211 1 86.25 297 ARG A C 1
ATOM 2363 O O . ARG A 1 297 ? -15.438 9.359 -8.344 1 86.25 297 ARG A O 1
ATOM 2370 N N . SER A 1 298 ? -13.289 9.742 -8.508 1 91.19 298 SER A N 1
ATOM 2371 C CA . SER A 1 298 ? -13.414 10.93 -9.344 1 91.19 298 SER A CA 1
ATOM 2372 C C . SER A 1 298 ? -12.117 11.219 -10.094 1 91.19 298 SER A C 1
ATOM 2374 O O . SER A 1 298 ? -11.031 11.039 -9.547 1 91.19 298 SER A O 1
ATOM 2376 N N . LYS A 1 299 ? -12.242 11.625 -11.273 1 92.38 299 LYS A N 1
ATOM 2377 C CA . LYS A 1 299 ? -11.062 12.023 -12.055 1 92.38 299 LYS A CA 1
ATOM 2378 C C . LYS A 1 299 ? -10.711 13.484 -11.812 1 92.38 299 LYS A C 1
ATOM 2380 O O . LYS A 1 299 ? -9.633 13.938 -12.188 1 92.38 299 LYS A O 1
ATOM 2385 N N . ARG A 1 300 ? -11.641 14.195 -11.188 1 94.06 300 ARG A N 1
ATOM 2386 C CA . ARG A 1 300 ? -11.414 15.609 -10.93 1 94.06 300 ARG A CA 1
ATOM 2387 C C . ARG A 1 300 ? -10.555 15.805 -9.688 1 94.06 300 ARG A C 1
ATOM 2389 O O . ARG A 1 300 ? -10.969 15.469 -8.57 1 94.06 300 ARG A O 1
ATOM 2396 N N . TYR A 1 301 ? -9.438 16.469 -9.898 1 95.75 301 TYR A N 1
ATOM 2397 C CA . TYR A 1 301 ? -8.492 16.594 -8.805 1 95.75 301 TYR A CA 1
ATOM 2398 C C . TYR A 1 301 ? -9.094 17.406 -7.66 1 95.75 301 TYR A C 1
ATOM 2400 O O . TYR A 1 301 ? -8.867 17.109 -6.488 1 95.75 301 TYR A O 1
ATOM 2408 N N . TYR A 1 302 ? -9.82 18.516 -7.984 1 96.06 302 TYR A N 1
ATOM 2409 C CA . TYR A 1 302 ? -10.328 19.406 -6.945 1 96.06 302 TYR A CA 1
ATOM 2410 C C . TYR A 1 302 ? -11.359 18.688 -6.074 1 96.06 302 TYR A C 1
ATOM 2412 O O . TYR A 1 302 ? -11.484 18.984 -4.883 1 96.06 302 TYR A O 1
ATOM 2420 N N . PHE A 1 303 ? -12.094 17.781 -6.645 1 95.81 303 PHE A N 1
ATOM 2421 C CA . PHE A 1 303 ? -13.055 17 -5.867 1 95.81 303 PHE A CA 1
ATOM 2422 C C . PHE A 1 303 ? -12.336 16.078 -4.895 1 95.81 303 PHE A C 1
ATOM 2424 O O . PHE A 1 303 ? -12.758 15.93 -3.746 1 95.81 303 PHE A O 1
ATOM 2431 N N . ARG A 1 304 ? -11.281 15.477 -5.27 1 96.44 304 ARG A N 1
ATOM 2432 C CA . ARG A 1 304 ? -10.508 14.594 -4.41 1 96.44 304 ARG A CA 1
ATOM 2433 C C . ARG A 1 304 ? -9.883 15.359 -3.246 1 96.44 304 ARG A C 1
ATOM 2435 O O . ARG A 1 304 ? -9.883 14.875 -2.111 1 96.44 304 ARG A O 1
ATOM 2442 N N . VAL A 1 305 ? -9.359 16.469 -3.588 1 97.5 305 VAL A N 1
ATOM 2443 C CA . VAL A 1 305 ? -8.789 17.312 -2.543 1 97.5 305 VAL A CA 1
ATOM 2444 C C . VAL A 1 305 ? -9.883 17.719 -1.559 1 97.5 305 VAL A C 1
ATOM 2446 O O . VAL A 1 305 ? -9.672 17.703 -0.343 1 97.5 305 VAL A O 1
ATOM 2449 N N . PHE A 1 306 ? -11.047 18.094 -2.107 1 96.69 306 PHE A N 1
ATOM 2450 C CA . PHE A 1 306 ? -12.172 18.484 -1.269 1 96.69 306 PHE A CA 1
ATOM 2451 C C . PHE A 1 306 ? -12.578 17.344 -0.342 1 96.69 306 PHE A C 1
ATOM 2453 O O . PHE A 1 306 ? -12.789 17.562 0.854 1 96.69 306 PHE A O 1
ATOM 2460 N N . LEU A 1 307 ? -12.695 16.141 -0.837 1 96.06 307 LEU A N 1
ATOM 2461 C CA . LEU A 1 307 ? -13.039 14.977 -0.02 1 96.06 307 LEU A CA 1
ATOM 2462 C C . LEU A 1 307 ? -12 14.758 1.075 1 96.06 307 LEU A C 1
ATOM 2464 O O . LEU A 1 307 ? -12.352 14.391 2.199 1 96.06 307 LEU A O 1
ATOM 2468 N N . HIS A 1 308 ? -10.75 14.938 0.731 1 97.56 308 HIS A N 1
ATOM 2469 C CA . HIS A 1 308 ? -9.68 14.805 1.714 1 97.56 308 HIS A CA 1
ATOM 2470 C C . HIS A 1 308 ? -9.844 15.812 2.846 1 97.56 308 HIS A C 1
ATOM 2472 O O . HIS A 1 308 ? -9.688 15.477 4.02 1 97.56 308 HIS A O 1
ATOM 2478 N N . ILE A 1 309 ? -10.133 17.016 2.471 1 97.5 309 ILE A N 1
ATOM 2479 C CA . ILE A 1 309 ? -10.344 18.062 3.459 1 97.5 309 ILE A CA 1
ATOM 2480 C C . ILE A 1 309 ? -11.5 17.688 4.383 1 97.5 309 ILE A C 1
ATOM 2482 O O . ILE A 1 309 ? -11.422 17.891 5.598 1 97.5 309 ILE A O 1
ATOM 2486 N N . LEU A 1 310 ? -12.547 17.109 3.852 1 95.75 310 LEU A N 1
ATOM 2487 C CA . LEU A 1 310 ? -13.688 16.688 4.656 1 95.75 310 LEU A CA 1
ATOM 2488 C C . LEU A 1 310 ? -13.266 15.609 5.656 1 95.75 310 LEU A C 1
ATOM 2490 O O . LEU A 1 310 ? -13.641 15.656 6.828 1 95.75 310 LEU A O 1
ATOM 2494 N N . ASP A 1 311 ? -12.531 14.648 5.199 1 96.81 311 ASP A N 1
ATOM 2495 C CA . ASP A 1 311 ? -12.039 13.578 6.074 1 96.81 311 ASP A CA 1
ATOM 2496 C C . ASP A 1 311 ? -11.133 14.141 7.168 1 96.81 311 ASP A C 1
ATOM 2498 O O . ASP A 1 311 ? -11.266 13.766 8.336 1 96.81 311 ASP A O 1
ATOM 2502 N N . LEU A 1 312 ? -10.266 14.977 6.727 1 97.75 312 LEU A N 1
ATOM 2503 C CA . LEU A 1 312 ? -9.344 15.617 7.66 1 97.75 312 LEU A CA 1
ATOM 2504 C C . LEU A 1 312 ? -10.109 16.391 8.727 1 97.75 312 LEU A C 1
ATOM 2506 O O . LEU A 1 312 ? -9.789 16.297 9.914 1 97.75 312 LEU A O 1
ATOM 2510 N N . THR A 1 313 ? -11.102 17.094 8.297 1 97.5 313 THR A N 1
ATOM 2511 C CA . THR A 1 313 ? -11.914 17.891 9.211 1 97.5 313 THR A CA 1
ATOM 2512 C C . THR A 1 313 ? -12.633 17 10.211 1 97.5 313 THR A C 1
ATOM 2514 O O . THR A 1 313 ? -12.688 17.312 11.406 1 97.5 313 THR A O 1
ATOM 2517 N N . ALA A 1 314 ? -13.188 15.93 9.742 1 96.94 314 ALA A N 1
ATOM 2518 C CA . ALA A 1 314 ? -13.875 15 10.633 1 96.94 314 ALA A CA 1
ATOM 2519 C C . ALA A 1 314 ? -12.922 14.43 11.68 1 96.94 314 ALA A C 1
ATOM 2521 O O . ALA A 1 314 ? -13.266 14.359 12.867 1 96.94 314 ALA A O 1
ATOM 2522 N N . VAL A 1 315 ? -11.75 14.047 11.305 1 98.19 315 VAL A N 1
ATOM 2523 C CA . VAL A 1 315 ? -10.75 13.5 12.227 1 98.19 315 VAL A CA 1
ATOM 2524 C C . VAL A 1 315 ? -10.32 14.578 13.211 1 98.19 315 VAL A C 1
ATOM 2526 O O . VAL A 1 315 ? -10.242 14.328 14.422 1 98.19 315 VAL A O 1
ATOM 2529 N N . ASN A 1 316 ? -10.047 15.758 12.664 1 98.31 316 ASN A N 1
ATOM 2530 C CA . ASN A 1 316 ? -9.672 16.875 13.523 1 98.31 316 ASN A CA 1
ATOM 2531 C C . ASN A 1 316 ? -10.758 17.172 14.555 1 98.31 316 ASN A C 1
ATOM 2533 O O . ASN A 1 316 ? -10.453 17.438 15.719 1 98.31 316 ASN A O 1
ATOM 2537 N N . ALA A 1 317 ? -11.992 17.172 14.117 1 97.06 317 ALA A N 1
ATOM 2538 C CA . ALA A 1 317 ? -13.102 17.422 15.039 1 97.06 317 ALA A CA 1
ATOM 2539 C C . ALA A 1 317 ? -13.133 16.375 16.156 1 97.06 317 ALA A C 1
ATOM 2541 O O . ALA A 1 317 ? -13.352 16.703 17.312 1 97.06 317 ALA A O 1
ATOM 2542 N N . TRP A 1 318 ? -12.969 15.156 15.805 1 97.12 318 TRP A N 1
ATOM 2543 C CA . TRP A 1 318 ? -12.93 14.078 16.781 1 97.12 318 TRP A CA 1
ATOM 2544 C C . TRP A 1 318 ? -11.781 14.273 17.766 1 97.12 318 TRP A C 1
ATOM 2546 O O . TRP A 1 318 ? -11.953 14.102 18.969 1 97.12 318 TRP A O 1
ATOM 2556 N N . LEU A 1 319 ? -10.609 14.656 17.281 1 97 319 LEU A N 1
ATOM 2557 C CA . LEU A 1 319 ? -9.438 14.883 18.125 1 97 319 LEU A CA 1
ATOM 2558 C C . LEU A 1 319 ? -9.664 16.062 19.062 1 97 319 LEU A C 1
ATOM 2560 O O . LEU A 1 319 ? -9.219 16.031 20.219 1 97 319 LEU A O 1
ATOM 2564 N N . LEU A 1 320 ? -10.266 17.062 18.5 1 94.69 320 LEU A N 1
ATOM 2565 C CA . LEU A 1 320 ? -10.586 18.219 19.344 1 94.69 320 LEU A CA 1
ATOM 2566 C C . LEU A 1 320 ? -11.578 17.844 20.422 1 94.69 320 LEU A C 1
ATOM 2568 O O . LEU A 1 320 ? -11.453 18.281 21.578 1 94.69 320 LEU A O 1
ATOM 2572 N N . TYR A 1 321 ? -12.602 17.062 20.062 1 92.12 321 TYR A N 1
ATOM 2573 C CA . TYR A 1 321 ? -13.562 16.547 21.031 1 92.12 321 TYR A CA 1
ATOM 2574 C C . TYR A 1 321 ? -12.852 15.797 22.156 1 92.12 321 TYR A C 1
ATOM 2576 O O . TYR A 1 321 ? -13.148 16 23.328 1 92.12 321 TYR A O 1
ATOM 2584 N N . LYS A 1 322 ? -11.969 14.984 21.766 1 92 322 LYS A N 1
ATOM 2585 C CA . LYS A 1 322 ? -11.188 14.203 22.719 1 92 322 LYS A CA 1
ATOM 2586 C C . LYS A 1 322 ? -10.367 15.117 23.641 1 92 322 LYS A C 1
ATOM 2588 O O . LYS A 1 322 ? -10.336 14.93 24.859 1 92 322 LYS A O 1
ATOM 2593 N N . ARG A 1 323 ? -9.742 16.078 23.078 1 91 323 ARG A N 1
ATOM 2594 C CA . ARG A 1 323 ? -8.93 17.047 23.812 1 91 323 ARG A CA 1
ATOM 2595 C C . ARG A 1 323 ? -9.766 17.797 24.844 1 91 323 ARG A C 1
ATOM 2597 O O . ARG A 1 323 ? -9.352 17.953 25.984 1 91 323 ARG A O 1
ATOM 2604 N N . ASN A 1 324 ? -10.906 18.203 24.438 1 88.31 324 ASN A N 1
ATOM 2605 C CA . ASN A 1 324 ? -11.789 18.953 25.328 1 88.31 324 ASN A CA 1
ATOM 2606 C C . ASN A 1 324 ? -12.336 18.062 26.438 1 88.31 324 ASN A C 1
ATOM 2608 O O . ASN A 1 324 ? -12.484 18.531 27.578 1 88.31 324 ASN A O 1
ATOM 2612 N N . ALA A 1 325 ? -12.68 16.859 26.125 1 85.31 325 ALA A N 1
ATOM 2613 C CA . ALA A 1 325 ? -13.188 15.922 27.125 1 85.31 325 ALA A CA 1
ATOM 2614 C C . ALA A 1 325 ? -12.141 15.625 28.188 1 85.31 325 ALA A C 1
ATOM 2616 O O . ALA A 1 325 ? -12.453 15.523 29.375 1 85.31 325 ALA A O 1
ATOM 2617 N N . LEU A 1 326 ? -10.961 15.492 27.766 1 82.62 326 LEU A N 1
ATOM 2618 C CA . LEU A 1 326 ? -9.867 15.195 28.688 1 82.62 326 LEU A CA 1
ATOM 2619 C C . LEU A 1 326 ? -9.547 16.391 29.562 1 82.62 326 LEU A C 1
ATOM 2621 O O . LEU A 1 326 ? -9.203 16.234 30.734 1 82.62 326 LEU A O 1
ATOM 2625 N N . SER A 1 327 ? -9.617 17.531 29.016 1 81.56 327 SER A N 1
ATOM 2626 C CA . SER A 1 327 ? -9.328 18.75 29.781 1 81.56 327 SER A CA 1
ATOM 2627 C C . SER A 1 327 ? -10.375 18.984 30.859 1 81.56 327 SER A C 1
ATOM 2629 O O . SER A 1 327 ? -10.055 19.469 31.953 1 81.56 327 SER A O 1
ATOM 2631 N N . LYS A 1 328 ? -11.57 18.641 30.547 1 73 328 LYS A N 1
ATOM 2632 C CA . LYS A 1 328 ? -12.641 18.844 31.516 1 73 328 LYS A CA 1
ATOM 2633 C C . LYS A 1 328 ? -12.711 17.672 32.5 1 73 328 LYS A C 1
ATOM 2635 O O . LYS A 1 328 ? -13.516 17.688 33.438 1 73 328 LYS A O 1
ATOM 2640 N N . ARG A 1 329 ? -11.648 17.031 32.719 1 64.06 329 ARG A N 1
ATOM 2641 C CA . ARG A 1 329 ? -11.578 15.922 33.656 1 64.06 329 ARG A CA 1
ATOM 2642 C C . ARG A 1 329 ? -12.922 15.203 33.75 1 64.06 329 ARG A C 1
ATOM 2644 O O . ARG A 1 329 ? -13.383 14.883 34.844 1 64.06 329 ARG A O 1
ATOM 2651 N N . ASP A 1 330 ? -13.641 15.367 32.75 1 58.81 330 ASP A N 1
ATOM 2652 C CA . ASP A 1 330 ? -14.953 14.727 32.781 1 58.81 330 ASP A CA 1
ATOM 2653 C C . ASP A 1 330 ? -14.82 13.234 33.062 1 58.81 330 ASP A C 1
ATOM 2655 O O . ASP A 1 330 ? -13.938 12.562 32.531 1 58.81 330 ASP A O 1
ATOM 2659 N N . GLU A 1 331 ? -15.195 12.828 34.219 1 56.12 331 GLU A N 1
ATOM 2660 C CA . GLU A 1 331 ? -15.203 11.438 34.625 1 56.12 331 GLU A CA 1
ATOM 2661 C C . GLU A 1 331 ? -15.453 10.492 33.469 1 56.12 331 GLU A C 1
ATOM 2663 O O . GLU A 1 331 ? -15.023 9.344 33.5 1 56.12 331 GLU A O 1
ATOM 2668 N N . TYR A 1 332 ? -16.062 11.086 32.531 1 53.78 332 TYR A N 1
ATOM 2669 C CA . TYR A 1 332 ? -16.516 10.211 31.453 1 53.78 332 TYR A CA 1
ATOM 2670 C C . TYR A 1 332 ? -15.484 10.172 30.328 1 53.78 332 TYR A C 1
ATOM 2672 O O . TYR A 1 332 ? -15.781 9.719 29.219 1 53.78 332 TYR A O 1
ATOM 2680 N N . ALA A 1 333 ? -14.328 10.883 30.531 1 57.62 333 ALA A N 1
ATOM 2681 C CA . ALA A 1 333 ? -13.25 10.781 29.547 1 57.62 333 ALA A CA 1
ATOM 2682 C C . ALA A 1 333 ? -13.039 9.328 29.125 1 57.62 333 ALA A C 1
ATOM 2684 O O . ALA A 1 333 ? -12.633 9.062 27.984 1 57.62 333 ALA A O 1
ATOM 2685 N N . GLU A 1 334 ? -13.312 8.383 29.969 1 55.94 334 GLU A N 1
ATOM 2686 C CA . GLU A 1 334 ? -13.094 6.961 29.719 1 55.94 334 GLU A CA 1
ATOM 2687 C C . GLU A 1 334 ? -14.031 6.43 28.656 1 55.94 334 GLU A C 1
ATOM 2689 O O . GLU A 1 334 ? -13.75 5.406 28.016 1 55.94 334 GLU A O 1
ATOM 2694 N N . ARG A 1 335 ? -15.117 7.305 28.406 1 65.56 335 ARG A N 1
ATOM 2695 C CA . ARG A 1 335 ? -16.062 6.688 27.484 1 65.56 335 ARG A CA 1
ATOM 2696 C C . ARG A 1 335 ? -16.094 7.426 26.141 1 65.56 335 ARG A C 1
ATOM 2698 O O . ARG A 1 335 ? -17.156 7.602 25.547 1 65.56 335 ARG A O 1
ATOM 2705 N N . LEU A 1 336 ? -14.945 8 25.734 1 82 336 LEU A N 1
ATOM 2706 C CA . LEU A 1 336 ? -14.945 8.711 24.469 1 82 336 LEU A CA 1
ATOM 2707 C C . LEU A 1 336 ? -15.258 7.762 23.312 1 82 336 LEU A C 1
ATOM 2709 O O . LEU A 1 336 ? -14.734 6.648 23.266 1 82 336 LEU A O 1
ATOM 2713 N N . PRO A 1 337 ? -16.188 8.289 22.484 1 89.38 337 PRO A N 1
ATOM 2714 C CA . PRO A 1 337 ? -16.516 7.426 21.359 1 89.38 337 PRO A CA 1
ATOM 2715 C C . PRO A 1 337 ? -15.344 7.234 20.391 1 89.38 337 PRO A C 1
ATOM 2717 O O . PRO A 1 337 ? -14.578 8.172 20.156 1 89.38 337 PRO A O 1
ATOM 2720 N N . PRO A 1 338 ? -15.219 6.016 19.969 1 94.19 338 PRO A N 1
ATOM 2721 C CA . PRO A 1 338 ? -14.227 5.805 18.906 1 94.19 338 PRO A CA 1
ATOM 2722 C C . PRO A 1 338 ? -14.516 6.617 17.656 1 94.19 338 PRO A C 1
ATOM 2724 O O . PRO A 1 338 ? -15.648 7.078 17.469 1 94.19 338 PRO A O 1
ATOM 2727 N N . LEU A 1 339 ? -13.508 6.852 16.891 1 96.25 339 LEU A N 1
ATOM 2728 C CA . LEU A 1 339 ? -13.602 7.668 15.688 1 96.25 339 LEU A CA 1
ATOM 2729 C C . LEU A 1 339 ? -14.773 7.23 14.82 1 96.25 339 LEU A C 1
ATOM 2731 O O . LEU A 1 339 ? -15.516 8.07 14.297 1 96.25 339 LEU A O 1
ATOM 2735 N N . ALA A 1 340 ? -14.969 5.965 14.688 1 95.69 340 ALA A N 1
ATOM 2736 C CA . ALA A 1 340 ? -16.062 5.445 13.867 1 95.69 340 ALA A CA 1
ATOM 2737 C C . ALA A 1 340 ? -17.422 5.922 14.383 1 95.69 340 ALA A C 1
ATOM 2739 O O . ALA A 1 340 ? -18.25 6.391 13.609 1 95.69 340 ALA A O 1
ATOM 2740 N N . ASP A 1 341 ? -17.625 5.801 15.656 1 94.31 341 ASP A N 1
ATOM 2741 C CA . ASP A 1 341 ? -18.875 6.227 16.266 1 94.31 341 ASP A CA 1
ATOM 2742 C C . ASP A 1 341 ? -19.078 7.73 16.125 1 94.31 341 ASP A C 1
ATOM 2744 O O . ASP A 1 341 ? -20.188 8.188 15.852 1 94.31 341 ASP A O 1
ATOM 2748 N N . PHE A 1 342 ? -18.047 8.445 16.391 1 95.75 342 PHE A N 1
ATOM 2749 C CA . PHE A 1 342 ? -18.109 9.898 16.219 1 95.75 342 PHE A CA 1
ATOM 2750 C C . PHE A 1 342 ? -18.547 10.258 14.805 1 95.75 342 PHE A C 1
ATOM 2752 O O . PHE A 1 342 ? -19.406 11.109 14.609 1 95.75 342 PHE A O 1
ATOM 2759 N N . LYS A 1 343 ? -17.938 9.617 13.789 1 94.94 343 LYS A N 1
ATOM 2760 C CA . LYS A 1 343 ? -18.266 9.867 12.383 1 94.94 343 LYS A CA 1
ATOM 2761 C C . LYS A 1 343 ? -19.719 9.508 12.094 1 94.94 343 LYS A C 1
ATOM 2763 O O . LYS A 1 343 ? -20.406 10.219 11.344 1 94.94 343 LYS A O 1
ATOM 2768 N N . MET A 1 344 ? -20.172 8.406 12.617 1 93.88 344 MET A N 1
ATOM 2769 C CA . MET A 1 344 ? -21.562 8.016 12.422 1 93.88 344 MET A CA 1
ATOM 2770 C C . MET A 1 344 ? -22.516 9.039 13.031 1 93.88 344 MET A C 1
ATOM 2772 O O . MET A 1 344 ? -23.531 9.406 12.422 1 93.88 344 MET A O 1
ATOM 2776 N N . ASP A 1 345 ? -22.172 9.461 14.195 1 93.31 345 ASP A N 1
ATOM 2777 C CA . ASP A 1 345 ? -22.984 10.477 14.859 1 93.31 345 ASP A CA 1
ATOM 2778 C C . ASP A 1 345 ? -22.984 11.773 14.055 1 93.31 345 ASP A C 1
ATOM 2780 O O . ASP A 1 345 ? -24.031 12.414 13.922 1 93.31 345 ASP A O 1
ATOM 2784 N N . LEU A 1 346 ? -21.828 12.117 13.641 1 93.56 346 LEU A N 1
ATOM 2785 C CA . LEU A 1 346 ? -21.719 13.312 12.812 1 93.56 346 LEU A CA 1
ATOM 2786 C C . LEU A 1 346 ? -22.594 13.195 11.57 1 93.56 346 LEU A C 1
ATOM 2788 O O . LEU A 1 346 ? -23.328 14.133 11.234 1 93.56 346 LEU A O 1
ATOM 2792 N N . ALA A 1 347 ? -22.516 12.109 10.883 1 92.31 347 ALA A N 1
ATOM 2793 C CA . ALA A 1 347 ? -23.312 11.875 9.68 1 92.31 347 ALA A CA 1
ATOM 2794 C C . ALA A 1 347 ? -24.797 11.953 9.992 1 92.31 347 ALA A C 1
ATOM 2796 O O . ALA A 1 347 ? -25.562 12.562 9.242 1 92.31 347 ALA A O 1
ATOM 2797 N N . ALA A 1 348 ? -25.219 11.32 11.047 1 89.31 348 ALA A N 1
ATOM 2798 C CA . ALA A 1 348 ? -26.609 11.336 11.453 1 89.31 348 ALA A CA 1
ATOM 2799 C C . ALA A 1 348 ? -27.094 12.758 11.727 1 89.31 348 ALA A C 1
ATOM 2801 O O . ALA A 1 348 ? -28.188 13.148 11.32 1 89.31 348 ALA A O 1
ATOM 2802 N N . SER A 1 349 ? -26.25 13.484 12.375 1 91.75 349 SER A N 1
ATOM 2803 C CA . SER A 1 349 ? -26.578 14.867 12.695 1 91.75 349 SER A CA 1
ATOM 2804 C C . SER A 1 349 ? -26.703 15.719 11.438 1 91.75 349 SER A C 1
ATOM 2806 O O . SER A 1 349 ? -27.625 16.531 11.312 1 91.75 349 SER A O 1
ATOM 2808 N N . LEU A 1 350 ? -25.828 15.523 10.5 1 90.25 350 LEU A N 1
ATOM 2809 C CA . LEU A 1 350 ? -25.844 16.297 9.258 1 90.25 350 LEU A CA 1
ATOM 2810 C C . LEU A 1 350 ? -27.062 15.938 8.414 1 90.25 350 LEU A C 1
ATOM 2812 O O . LEU A 1 350 ? -27.609 16.797 7.734 1 90.25 350 LEU A O 1
ATOM 2816 N N . CYS A 1 351 ? -27.438 14.727 8.406 1 87.19 351 CYS A N 1
ATOM 2817 C CA . CYS A 1 351 ? -28.609 14.289 7.648 1 87.19 351 CYS A CA 1
ATOM 2818 C C . CYS A 1 351 ? -29.891 14.875 8.227 1 87.19 351 CYS A C 1
ATOM 2820 O O . CYS A 1 351 ? -30.859 15.078 7.504 1 87.19 351 CYS A O 1
ATOM 2822 N N . LYS A 1 352 ? -29.906 15.102 9.43 1 84.5 352 LYS A N 1
ATOM 2823 C CA . LYS A 1 352 ? -31.078 15.664 10.086 1 84.5 352 LYS A CA 1
ATOM 2824 C C . LYS A 1 352 ? -31.078 17.188 10 1 84.5 352 LYS A C 1
ATOM 2826 O O . LYS A 1 352 ? -32.125 17.828 10.172 1 84.5 352 LYS A O 1
ATOM 2831 N N . ALA A 1 353 ? -29.969 17.609 9.727 1 76.69 353 ALA A N 1
ATOM 2832 C CA . ALA A 1 353 ? -29.828 19.078 9.703 1 76.69 353 ALA A CA 1
ATOM 2833 C C . ALA A 1 353 ? -30.672 19.688 8.586 1 76.69 353 ALA A C 1
ATOM 2835 O O . ALA A 1 353 ? -30.625 19.234 7.441 1 76.69 353 ALA A O 1
ATOM 2836 N N . GLY A 1 354 ? -31.453 20.609 8.828 1 62.66 354 GLY A N 1
ATOM 2837 C CA . GLY A 1 354 ? -32.312 21.328 7.887 1 62.66 354 GLY A CA 1
ATOM 2838 C C . GLY A 1 354 ? -33.688 20.688 7.715 1 62.66 354 GLY A C 1
ATOM 2839 O O . GLY A 1 354 ? -34.562 21.25 7.051 1 62.66 354 GLY A O 1
ATOM 2840 N N . LYS A 1 355 ? -33.75 19.375 7.887 1 63.47 355 LYS A N 1
ATOM 2841 C CA . LYS A 1 355 ? -35.062 18.734 7.812 1 63.47 355 LYS A CA 1
ATOM 2842 C C . LYS A 1 355 ? -35.969 19.172 8.977 1 63.47 355 LYS A C 1
ATOM 2844 O O . LYS A 1 355 ? -35.531 19.188 10.125 1 63.47 355 LYS A O 1
ATOM 2849 N N . THR A 1 356 ? -36.625 20.219 8.711 1 49.69 356 THR A N 1
ATOM 2850 C CA . THR A 1 356 ? -37.656 20.625 9.664 1 49.69 356 THR A CA 1
ATOM 2851 C C . THR A 1 356 ? -38.531 19.438 10.047 1 49.69 356 THR A C 1
ATOM 2853 O O . THR A 1 356 ? -39.062 18.75 9.18 1 49.69 356 THR A O 1
ATOM 2856 N N . VAL A 1 357 ? -38.281 18.719 11.086 1 46.03 357 VAL A N 1
ATOM 2857 C CA . VAL A 1 357 ? -39.312 17.797 11.523 1 46.03 357 VAL A CA 1
ATOM 2858 C C . VAL A 1 357 ? -40.688 18.438 11.359 1 46.03 357 VAL A C 1
ATOM 2860 O O . VAL A 1 357 ? -41 19.422 12.039 1 46.03 357 VAL A O 1
ATOM 2863 N N . VAL A 1 358 ? -41.188 18.5 10.25 1 37.84 358 VAL A N 1
ATOM 2864 C CA . VAL A 1 358 ? -42.594 18.906 10.195 1 37.84 358 VAL A CA 1
ATOM 2865 C C . VAL A 1 358 ? -43.438 17.969 11.055 1 37.84 358 VAL A C 1
ATOM 2867 O O . VAL A 1 358 ? -43.5 16.766 10.781 1 37.84 358 VAL A O 1
ATOM 2870 N N . LYS A 1 359 ? -43.531 18.234 12.297 1 40.44 359 LYS A N 1
ATOM 2871 C CA . LYS A 1 359 ? -44.625 17.625 13.055 1 40.44 359 LYS A CA 1
ATOM 2872 C C . LYS A 1 359 ? -45.938 17.75 12.297 1 40.44 359 LYS A C 1
ATOM 2874 O O . LYS A 1 359 ? -46.406 18.859 12.039 1 40.44 359 LYS A O 1
ATOM 2879 N N . LYS A 1 360 ? -46.188 16.766 11.422 1 35.41 360 LYS A N 1
ATOM 2880 C CA . LYS A 1 360 ? -47.562 16.781 10.883 1 35.41 360 LYS A CA 1
ATOM 2881 C C . LYS A 1 360 ? -48.594 16.953 11.992 1 35.41 360 LYS A C 1
ATOM 2883 O O . LYS A 1 360 ? -48.594 16.188 12.969 1 35.41 360 LYS A O 1
ATOM 2888 N N . ARG A 1 361 ? -49.188 18.016 12.188 1 38.25 361 ARG A N 1
ATOM 2889 C CA . ARG A 1 361 ? -50.312 18.312 13.078 1 38.25 361 ARG A CA 1
ATOM 2890 C C . ARG A 1 361 ? -51.469 17.375 12.812 1 38.25 361 ARG A C 1
ATOM 2892 O O . ARG A 1 361 ? -52.594 17.656 13.219 1 38.25 361 ARG A O 1
ATOM 2899 N N . GLY A 1 362 ? -51.438 16.375 11.797 1 37.34 362 GLY A N 1
ATOM 2900 C CA . GLY A 1 362 ? -52.75 15.742 11.695 1 37.34 362 GLY A CA 1
ATOM 2901 C C . GLY A 1 362 ? -53.156 15.008 12.953 1 37.34 362 GLY A C 1
ATOM 2902 O O . GLY A 1 362 ? -52.344 14.812 13.859 1 37.34 362 GLY A O 1
ATOM 2903 N N . ARG A 1 363 ? -54.5 14.695 13.281 1 36.62 363 ARG A N 1
ATOM 2904 C CA . ARG A 1 363 ? -55.125 14.039 14.422 1 36.62 363 ARG A CA 1
ATOM 2905 C C . ARG A 1 363 ? -54.438 12.734 14.766 1 36.62 363 ARG A C 1
ATOM 2907 O O . ARG A 1 363 ? -54.094 11.945 13.875 1 36.62 363 ARG A O 1
ATOM 2914 N N . PRO A 1 364 ? -53.75 12.633 15.883 1 39.28 364 PRO A N 1
ATOM 2915 C CA . PRO A 1 364 ? -53.125 11.391 16.312 1 39.28 364 PRO A CA 1
ATOM 2916 C C . PRO A 1 364 ? -53.969 10.156 16.078 1 39.28 364 PRO A C 1
ATOM 2918 O O . PRO A 1 364 ? -55.188 10.188 16.344 1 39.28 364 PRO A O 1
ATOM 2921 N N . SER A 1 365 ? -53.875 9.484 14.977 1 35.94 365 SER A N 1
ATOM 2922 C CA . SER A 1 365 ? -54.719 8.312 14.82 1 35.94 365 SER A CA 1
ATOM 2923 C C . SER A 1 365 ? -54.688 7.449 16.078 1 35.94 365 SER A C 1
ATOM 2925 O O . SER A 1 365 ? -53.719 7.441 16.812 1 35.94 365 SER A O 1
ATOM 2927 N N . ASN A 1 366 ? -55.844 6.996 16.703 1 36.91 366 ASN A N 1
ATOM 2928 C CA . ASN A 1 366 ? -56.188 6.309 17.938 1 36.91 366 ASN A CA 1
ATOM 2929 C C . ASN A 1 366 ? -55.219 5.16 18.219 1 36.91 366 ASN A C 1
ATOM 2931 O O . ASN A 1 366 ? -55.094 4.711 19.375 1 36.91 366 ASN A O 1
ATOM 2935 N N . GLU A 1 367 ? -54.781 4.461 17.156 1 36.47 367 GLU A N 1
ATOM 2936 C CA . GLU A 1 367 ? -54.156 3.168 17.406 1 36.47 367 GLU A CA 1
ATOM 2937 C C . GLU A 1 367 ? -52.781 3.34 18.016 1 36.47 367 GLU A C 1
ATOM 2939 O O . GLU A 1 367 ? -52.25 2.422 18.656 1 36.47 367 GLU A O 1
ATOM 2944 N N . SER A 1 368 ? -52.062 4.426 17.828 1 35.94 368 SER A N 1
ATOM 2945 C CA . SER A 1 368 ? -50.688 4.559 18.25 1 35.94 368 SER A CA 1
ATOM 2946 C C . SER A 1 368 ? -50.594 4.809 19.75 1 35.94 368 SER A C 1
ATOM 2948 O O . SER A 1 368 ? -49.5 4.805 20.312 1 35.94 368 SER A O 1
ATOM 2950 N N . VAL A 1 369 ? -51.625 5.195 20.469 1 36.19 369 VAL A N 1
ATOM 2951 C CA . VAL A 1 369 ? -51.594 5.445 21.906 1 36.19 369 VAL A CA 1
ATOM 2952 C C . VAL A 1 369 ? -51.406 4.125 22.656 1 36.19 369 VAL A C 1
ATOM 2954 O O . VAL A 1 369 ? -50.812 4.094 23.734 1 36.19 369 VAL A O 1
ATOM 2957 N N . GLU A 1 370 ? -52.094 3.043 22.25 1 35.25 370 GLU A N 1
ATOM 2958 C CA . GLU A 1 370 ? -52.094 1.831 23.062 1 35.25 370 GLU A CA 1
ATOM 2959 C C . GLU A 1 370 ? -50.719 1.193 23.125 1 35.25 370 GLU A C 1
ATOM 2961 O O . GLU A 1 370 ? -50.312 0.675 24.156 1 35.25 370 GLU A O 1
ATOM 2966 N N . GLN A 1 371 ? -49.969 1.128 22.016 1 33.41 371 GLN A N 1
ATOM 2967 C CA . GLN A 1 371 ? -48.719 0.357 22.078 1 33.41 371 GLN A CA 1
ATOM 2968 C C . GLN A 1 371 ? -47.656 1.083 22.906 1 33.41 371 GLN A C 1
ATOM 2970 O O . GLN A 1 371 ? -46.688 0.48 23.312 1 33.41 371 GLN A O 1
ATOM 2975 N N . ALA A 1 372 ? -47.75 2.377 23.141 1 34.31 372 ALA A N 1
ATOM 2976 C CA . ALA A 1 372 ? -46.781 3.109 23.938 1 34.31 372 ALA A CA 1
ATOM 2977 C C . ALA A 1 372 ? -46.906 2.771 25.406 1 34.31 372 ALA A C 1
ATOM 2979 O O . ALA A 1 372 ? -45.938 2.879 26.172 1 34.31 372 ALA A O 1
ATOM 2980 N N . SER A 1 373 ? -48.062 2.463 25.922 1 33.03 373 SER A N 1
ATOM 2981 C CA . SER A 1 373 ? -48.25 2.193 27.344 1 33.03 373 SER A CA 1
ATOM 2982 C C . SER A 1 373 ? -47.406 0.999 27.797 1 33.03 373 SER A C 1
ATOM 2984 O O . SER A 1 373 ? -47 0.919 28.953 1 33.03 373 SER A O 1
ATOM 2986 N N . GLN A 1 374 ? -47.344 -0.103 26.984 1 31.66 374 GLN A N 1
ATOM 2987 C CA . GLN A 1 374 ? -46.688 -1.297 27.516 1 31.66 374 GLN A CA 1
ATOM 2988 C C . GLN A 1 374 ? -45.188 -1.121 27.578 1 31.66 374 GLN A C 1
ATOM 2990 O O . GLN A 1 374 ? -44.5 -1.814 28.328 1 31.66 374 GLN A O 1
ATOM 2995 N N . GLU A 1 375 ? -44.562 -0.413 26.641 1 31.34 375 GLU A N 1
ATOM 2996 C CA . GLU A 1 375 ? -43.094 -0.367 26.656 1 31.34 375 GLU A CA 1
ATOM 2997 C C . GLU A 1 375 ? -42.594 0.499 27.812 1 31.34 375 GLU A C 1
ATOM 2999 O O . GLU A 1 375 ? -41.375 0.672 27.969 1 31.34 375 GLU A O 1
ATOM 3004 N N . LYS A 1 376 ? -43.375 1.29 28.547 1 31.17 376 LYS A N 1
ATOM 3005 C CA . LYS A 1 376 ? -42.906 2.125 29.641 1 31.17 376 LYS A CA 1
ATOM 3006 C C . LYS A 1 376 ? -42.344 1.272 30.766 1 31.17 376 LYS A C 1
ATOM 3008 O O . LYS A 1 376 ? -41.844 1.804 31.766 1 31.17 376 LYS A O 1
ATOM 3013 N N . LYS A 1 377 ? -42.844 0.128 31.062 1 31.11 377 LYS A N 1
ATOM 3014 C CA . LYS A 1 377 ? -42.438 -0.342 32.375 1 31.11 377 LYS A CA 1
ATOM 3015 C C . LYS A 1 377 ? -40.906 -0.475 32.438 1 31.11 377 LYS A C 1
ATOM 3017 O O . LYS A 1 377 ? -40.312 -0.312 33.5 1 31.11 377 LYS A O 1
ATOM 3022 N N . LYS A 1 378 ? -40.281 -1.264 31.641 1 29.78 378 LYS A N 1
ATOM 3023 C CA . LYS A 1 378 ? -39 -1.766 32.125 1 29.78 378 LYS A CA 1
ATOM 3024 C C . LYS A 1 378 ? -37.875 -0.761 31.844 1 29.78 378 LYS A C 1
ATOM 3026 O O . LYS A 1 378 ? -36.688 -1.132 31.781 1 29.78 378 LYS A O 1
ATOM 3031 N N . ARG A 1 379 ? -38.188 0.521 31.344 1 28.94 379 ARG A N 1
ATOM 3032 C CA . ARG A 1 379 ? -37.062 1.214 30.781 1 28.94 379 ARG A CA 1
ATOM 3033 C C . ARG A 1 379 ? -36.094 1.658 31.859 1 28.94 379 ARG A C 1
ATOM 3035 O O . ARG A 1 379 ? -36.469 2.336 32.812 1 28.94 379 ARG A O 1
ATOM 3042 N N . GLY A 1 380 ? -35.062 0.849 32.219 1 29.16 380 GLY A N 1
ATOM 3043 C CA . GLY A 1 380 ? -34.031 1.205 33.188 1 29.16 380 GLY A CA 1
ATOM 3044 C C . GLY A 1 380 ? -33.531 2.625 33 1 29.16 380 GLY A C 1
ATOM 3045 O O . GLY A 1 380 ? -33.969 3.342 32.125 1 29.16 380 GLY A O 1
ATOM 3046 N N . PRO A 1 381 ? -32.562 3.123 33.812 1 31.28 381 PRO A N 1
ATOM 3047 C CA . PRO A 1 381 ? -32.031 4.48 33.969 1 31.28 381 PRO A CA 1
ATOM 3048 C C . PRO A 1 381 ? -31.625 5.113 32.625 1 31.28 381 PRO A C 1
ATOM 3050 O O . PRO A 1 381 ? -30.922 4.48 31.844 1 31.28 381 PRO A O 1
ATOM 3053 N N . THR A 1 382 ? -32.438 5.887 32 1 28.95 382 THR A N 1
ATOM 3054 C CA . THR A 1 382 ? -32.344 6.648 30.766 1 28.95 382 THR A CA 1
ATOM 3055 C C . THR A 1 382 ? -31.094 7.527 30.766 1 28.95 382 THR A C 1
ATOM 3057 O O . THR A 1 382 ? -30.859 8.281 31.719 1 28.95 382 THR A O 1
ATOM 3060 N N . ALA A 1 383 ? -29.969 7.129 30.094 1 32.06 383 ALA A N 1
ATOM 3061 C CA . ALA A 1 383 ? -28.797 7.98 29.922 1 32.06 383 ALA A CA 1
ATOM 3062 C C . ALA A 1 383 ? -29.203 9.414 29.578 1 32.06 383 ALA A C 1
ATOM 3064 O O . ALA A 1 383 ? -30.188 9.633 28.875 1 32.06 383 ALA A O 1
ATOM 3065 N N . PRO A 1 384 ? -28.672 10.398 30.328 1 30.66 384 PRO A N 1
ATOM 3066 C CA . PRO A 1 384 ? -29.031 11.82 30.203 1 30.66 384 PRO A CA 1
ATOM 3067 C C . PRO A 1 384 ? -29.062 12.289 28.766 1 30.66 384 PRO A C 1
ATOM 3069 O O . PRO A 1 384 ? -28.281 11.805 27.922 1 30.66 384 PRO A O 1
ATOM 3072 N N . ALA A 1 385 ? -30.156 12.805 28.281 1 30.48 385 ALA A N 1
ATOM 3073 C CA . ALA A 1 385 ? -30.516 13.344 26.969 1 30.48 385 ALA A CA 1
ATOM 3074 C C . ALA A 1 385 ? -29.547 14.445 26.531 1 30.48 385 ALA A C 1
ATOM 3076 O O . ALA A 1 385 ? -29.156 15.281 27.344 1 30.48 385 ALA A O 1
ATOM 3077 N N . PRO A 1 386 ? -28.781 14.312 25.469 1 31.89 386 PRO A N 1
ATOM 3078 C CA . PRO A 1 386 ? -27.938 15.398 24.969 1 31.89 386 PRO A CA 1
ATOM 3079 C C . PRO A 1 386 ? -28.688 16.719 24.844 1 31.89 386 PRO A C 1
ATOM 3081 O O . PRO A 1 386 ? -29.891 16.719 24.531 1 31.89 386 PRO A O 1
ATOM 3084 N N . THR A 1 387 ? -28.359 17.797 25.641 1 28 387 THR A N 1
ATOM 3085 C CA . THR A 1 387 ? -29.016 19.078 25.875 1 28 387 THR A CA 1
ATOM 3086 C C . THR A 1 387 ? -29.375 19.75 24.562 1 28 387 THR A C 1
ATOM 3088 O O . THR A 1 387 ? -28.766 19.469 23.531 1 28 387 THR A O 1
ATOM 3091 N N . GLN A 1 388 ? -30.359 20.656 24.531 1 28.59 388 GLN A N 1
ATOM 3092 C CA . GLN A 1 388 ? -31.141 21.453 23.594 1 28.59 388 GLN A CA 1
ATOM 3093 C C . GLN A 1 388 ? -30.219 22.266 22.688 1 28.59 388 GLN A C 1
ATOM 3095 O O . GLN A 1 388 ? -30.594 22.594 21.562 1 28.59 388 GLN A O 1
ATOM 3100 N N . ASP A 1 389 ? -29.219 22.906 23.312 1 27.86 389 ASP A N 1
ATOM 3101 C CA . ASP A 1 389 ? -28.453 24.016 22.734 1 27.86 389 ASP A CA 1
ATOM 3102 C C . ASP A 1 389 ? -27.734 23.562 21.469 1 27.86 389 ASP A C 1
ATOM 3104 O O . ASP A 1 389 ? -26.781 24.219 21.016 1 27.86 389 ASP A O 1
ATOM 3108 N N . VAL A 1 390 ? -28.094 22.469 20.875 1 32.56 390 VAL A N 1
ATOM 3109 C CA . VAL A 1 390 ? -27.547 22.047 19.594 1 32.56 390 VAL A CA 1
ATOM 3110 C C . VAL A 1 390 ? -28 23.016 18.5 1 32.56 390 VAL A C 1
ATOM 3112 O O . VAL A 1 390 ? -27.719 22.797 17.312 1 32.56 390 VAL A O 1
ATOM 3115 N N . ARG A 1 391 ? -29.031 23.844 18.688 1 27.03 391 ARG A N 1
ATOM 3116 C CA . ARG A 1 391 ? -29.859 24.438 17.641 1 27.03 391 ARG A CA 1
ATOM 3117 C C . ARG A 1 391 ? -29.094 25.516 16.875 1 27.03 391 ARG A C 1
ATOM 3119 O O . ARG A 1 391 ? -29.562 26.016 15.852 1 27.03 391 ARG A O 1
ATOM 3126 N N . LEU A 1 392 ? -28.469 26.484 17.484 1 26.47 392 LEU A N 1
ATOM 3127 C CA . LEU A 1 392 ? -28.531 27.828 16.906 1 26.47 392 LEU A CA 1
ATOM 3128 C C . LEU A 1 392 ? -27.828 27.875 15.555 1 26.47 392 LEU A C 1
ATOM 3130 O O . LEU A 1 392 ? -28.359 28.391 14.578 1 26.47 392 LEU A O 1
ATOM 3134 N N . ASP A 1 393 ? -26.438 28.203 15.273 1 25.34 393 ASP A N 1
ATOM 3135 C CA . ASP A 1 393 ? -26.062 29.141 14.219 1 25.34 393 ASP A CA 1
ATOM 3136 C C . ASP A 1 393 ? -26.109 28.469 12.852 1 25.34 393 ASP A C 1
ATOM 3138 O O . ASP A 1 393 ? -26.078 27.234 12.758 1 25.34 393 ASP A O 1
ATOM 3142 N N . GLN A 1 394 ? -25.922 29.141 11.484 1 28.45 394 GLN A N 1
ATOM 3143 C CA . GLN A 1 394 ? -25.891 29.344 10.039 1 28.45 394 GLN A CA 1
ATOM 3144 C C . GLN A 1 394 ? -25.156 28.219 9.328 1 28.45 394 GLN A C 1
ATOM 3146 O O . GLN A 1 394 ? -24.422 27.453 9.961 1 28.45 394 GLN A O 1
ATOM 3151 N N . VAL A 1 395 ? -24.719 28.25 7.895 1 29.44 395 VAL A N 1
ATOM 3152 C CA . VAL A 1 395 ? -24.438 27.312 6.816 1 29.44 395 VAL A CA 1
ATOM 3153 C C . VAL A 1 395 ? -23.516 26.203 7.328 1 29.44 395 VAL A C 1
ATOM 3155 O O . VAL A 1 395 ? -22.906 26.328 8.398 1 29.44 395 VAL A O 1
ATOM 3158 N N . LEU A 1 396 ? -22.703 25.547 6.406 1 30.53 396 LEU A N 1
ATOM 3159 C CA . LEU A 1 396 ? -21.578 24.609 6.32 1 30.53 396 LEU A CA 1
ATOM 3160 C C . LEU A 1 396 ? -20.453 25.016 7.266 1 30.53 396 LEU A C 1
ATOM 3162 O O . LEU A 1 396 ? -19.344 25.312 6.824 1 30.53 396 LEU A O 1
ATOM 3166 N N . PHE A 1 397 ? -20.75 25.484 8.508 1 33.69 397 PHE A N 1
ATOM 3167 C CA . PHE A 1 397 ? -20.328 25.703 9.891 1 33.69 397 PHE A CA 1
ATOM 3168 C C . PHE A 1 397 ? -19.891 24.406 10.539 1 33.69 397 PHE A C 1
ATOM 3170 O O . PHE A 1 397 ? -19.516 24.375 11.711 1 33.69 397 PHE A O 1
ATOM 3177 N N . LEU A 1 398 ? -19.891 23.359 10.008 1 34.16 398 LEU A N 1
ATOM 3178 C CA . LEU A 1 398 ? -20.219 22 10.406 1 34.16 398 LEU A CA 1
ATOM 3179 C C . LEU A 1 398 ? -19.109 21.406 11.266 1 34.16 398 LEU A C 1
ATOM 3181 O O . LEU A 1 398 ? -19.359 20.453 12.023 1 34.16 398 LEU A O 1
ATOM 3185 N N . ILE A 1 399 ? -17.734 21.547 11.109 1 35.5 399 ILE A N 1
ATOM 3186 C CA . ILE A 1 399 ? -17.109 21.203 12.383 1 35.5 399 ILE A CA 1
ATOM 3187 C C . ILE A 1 399 ? -17.719 22.031 13.5 1 35.5 399 ILE A C 1
ATOM 3189 O O . ILE A 1 399 ? -17.484 21.766 14.688 1 35.5 399 ILE A O 1
ATOM 3193 N N . TYR A 1 400 ? -18.609 22.922 13.336 1 34.84 400 TYR A N 1
ATOM 3194 C CA . TYR A 1 400 ? -18.859 24.094 14.172 1 34.84 400 TYR A CA 1
ATOM 3195 C C . TYR A 1 400 ? -19.062 23.688 15.625 1 34.84 400 TYR A C 1
ATOM 3197 O O . TYR A 1 400 ? -18.562 24.359 16.531 1 34.84 400 TYR A O 1
ATOM 3205 N N . ALA A 1 401 ? -19.953 22.844 15.781 1 31.06 401 ALA A N 1
ATOM 3206 C CA . ALA A 1 401 ? -20.25 22.172 17.047 1 31.06 401 ALA A CA 1
ATOM 3207 C C . ALA A 1 401 ? -19.047 21.406 17.562 1 31.06 401 ALA A C 1
ATOM 3209 O O . ALA A 1 401 ? -18.969 21.078 18.75 1 31.06 401 ALA A O 1
ATOM 3210 N N . ALA A 1 402 ? -18.328 20.656 16.875 1 30.05 402 ALA A N 1
ATOM 3211 C CA . ALA A 1 402 ? -17.562 19.562 17.469 1 30.05 402 ALA A CA 1
ATOM 3212 C C . ALA A 1 402 ? -16.953 19.969 18.797 1 30.05 402 ALA A C 1
ATOM 3214 O O . ALA A 1 402 ? -16.562 19.125 19.594 1 30.05 402 ALA A O 1
ATOM 3215 N N . LEU A 1 403 ? -16.562 21.266 18.984 1 32.47 403 LEU A N 1
ATOM 3216 C CA . LEU A 1 403 ? -15.883 22.141 19.938 1 32.47 403 LEU A CA 1
ATOM 3217 C C . LEU A 1 403 ? -16.891 22.859 20.828 1 32.47 403 LEU A C 1
ATOM 3219 O O . LEU A 1 403 ? -16.516 23.5 21.812 1 32.47 403 LEU A O 1
ATOM 3223 N N . SER A 1 404 ? -18.047 23.281 20.656 1 31.39 404 SER A N 1
ATOM 3224 C CA . SER A 1 404 ? -18.656 24 21.766 1 31.39 404 SER A CA 1
ATOM 3225 C C . SER A 1 404 ? -18.719 23.125 23.016 1 31.39 404 SER A C 1
ATOM 3227 O O . SER A 1 404 ? -18.953 21.906 22.922 1 31.39 404 SER A O 1
ATOM 3229 N N . MET B 1 1 ? -19.562 -9.969 3.018 1 93.56 1 MET B N 1
ATOM 3230 C CA . MET B 1 1 ? -18.594 -9.125 3.713 1 93.56 1 MET B CA 1
ATOM 3231 C C . MET B 1 1 ? -17.5 -8.664 2.76 1 93.56 1 MET B C 1
ATOM 3233 O O . MET B 1 1 ? -16.766 -7.719 3.061 1 93.56 1 MET B O 1
ATOM 3237 N N . SER B 1 2 ? -17.422 -9.344 1.617 1 93.69 2 SER B N 1
ATOM 3238 C CA . SER B 1 2 ? -16.469 -8.945 0.576 1 93.69 2 SER B CA 1
ATOM 3239 C C . SER B 1 2 ? -16.984 -7.73 -0.194 1 93.69 2 SER B C 1
ATOM 3241 O O . SER B 1 2 ? -16.188 -6.922 -0.676 1 93.69 2 SER B O 1
ATOM 3243 N N . ILE B 1 3 ? -18.281 -7.68 -0.294 1 94.81 3 ILE B N 1
ATOM 3244 C CA . ILE B 1 3 ? -18.891 -6.641 -1.118 1 94.81 3 ILE B CA 1
ATOM 3245 C C . ILE B 1 3 ? -19.188 -5.41 -0.262 1 94.81 3 ILE B C 1
ATOM 3247 O O . ILE B 1 3 ? -18.828 -4.289 -0.632 1 94.81 3 ILE B O 1
ATOM 3251 N N . ILE B 1 4 ? -19.875 -5.621 0.839 1 95.62 4 ILE B N 1
ATOM 3252 C CA . ILE B 1 4 ? -20.109 -4.586 1.843 1 95.62 4 ILE B CA 1
ATOM 3253 C C . ILE B 1 4 ? -19.062 -4.703 2.951 1 95.62 4 ILE B C 1
ATOM 3255 O O . ILE B 1 4 ? -19.172 -5.578 3.814 1 95.62 4 ILE B O 1
ATOM 3259 N N . GLN B 1 5 ? -18.172 -3.779 2.988 1 95 5 GLN B N 1
ATOM 3260 C CA . GLN B 1 5 ? -17.016 -3.959 3.857 1 95 5 GLN B CA 1
ATOM 3261 C C . GLN B 1 5 ? -17.062 -3.006 5.047 1 95 5 GLN B C 1
ATOM 3263 O O . GLN B 1 5 ? -17.422 -1.833 4.895 1 95 5 GLN B O 1
ATOM 3268 N N . MET B 1 6 ? -16.797 -3.551 6.152 1 94.94 6 MET B N 1
ATOM 3269 C CA . MET B 1 6 ? -16.672 -2.76 7.375 1 94.94 6 MET B CA 1
ATOM 3270 C C . MET B 1 6 ? -15.453 -3.184 8.18 1 94.94 6 MET B C 1
ATOM 3272 O O . MET B 1 6 ? -15.062 -4.352 8.156 1 94.94 6 MET B O 1
ATOM 3276 N N . ARG B 1 7 ? -14.844 -2.307 8.914 1 92.56 7 ARG B N 1
ATOM 3277 C CA . ARG B 1 7 ? -13.602 -2.547 9.641 1 92.56 7 ARG B CA 1
ATOM 3278 C C . ARG B 1 7 ? -13.844 -3.379 10.891 1 92.56 7 ARG B C 1
ATOM 3280 O O . ARG B 1 7 ? -12.938 -4.062 11.375 1 92.56 7 ARG B O 1
ATOM 3287 N N . ASN B 1 8 ? -15.008 -3.242 11.406 1 93.5 8 ASN B N 1
ATOM 3288 C CA . ASN B 1 8 ? -15.414 -4.035 12.555 1 93.5 8 ASN B CA 1
ATOM 3289 C C . ASN B 1 8 ? -16.453 -5.078 12.18 1 93.5 8 ASN B C 1
ATOM 3291 O O . ASN B 1 8 ? -17.547 -4.73 11.734 1 93.5 8 ASN B O 1
ATOM 3295 N N . THR B 1 9 ? -16.078 -6.309 12.477 1 93.62 9 THR B N 1
ATOM 3296 C CA . THR B 1 9 ? -16.922 -7.414 12.023 1 93.62 9 THR B CA 1
ATOM 3297 C C . THR B 1 9 ? -18.281 -7.387 12.719 1 93.62 9 THR B C 1
ATOM 3299 O O . THR B 1 9 ? -19.297 -7.73 12.125 1 93.62 9 THR B O 1
ATOM 3302 N N . ARG B 1 10 ? -18.391 -6.973 13.93 1 94.5 10 ARG B N 1
ATOM 3303 C CA . ARG B 1 10 ? -19.641 -6.988 14.695 1 94.5 10 ARG B CA 1
ATOM 3304 C C . ARG B 1 10 ? -20.625 -5.961 14.156 1 94.5 10 ARG B C 1
ATOM 3306 O O . ARG B 1 10 ? -21.828 -6.02 14.461 1 94.5 10 ARG B O 1
ATOM 3313 N N . TRP B 1 11 ? -20.141 -5.059 13.398 1 95.38 11 TRP B N 1
ATOM 3314 C CA . TRP B 1 11 ? -21 -4.004 12.859 1 95.38 11 TRP B CA 1
ATOM 3315 C C . TRP B 1 11 ? -22.016 -4.57 11.875 1 95.38 11 TRP B C 1
ATOM 3317 O O . TRP B 1 11 ? -23.078 -3.986 11.672 1 95.38 11 TRP B O 1
ATOM 3327 N N . TYR B 1 12 ? -21.719 -5.719 11.328 1 95.88 12 TYR B N 1
ATOM 3328 C CA . TYR B 1 12 ? -22.641 -6.34 10.391 1 95.88 12 TYR B CA 1
ATOM 3329 C C . TYR B 1 12 ? -23.953 -6.688 11.078 1 95.88 12 TYR B C 1
ATOM 3331 O O . TYR B 1 12 ? -24.984 -6.852 10.422 1 95.88 12 TYR B O 1
ATOM 3339 N N . TRP B 1 13 ? -23.953 -6.836 12.43 1 96.88 13 TRP B N 1
ATOM 3340 C CA . TRP B 1 13 ? -25.125 -7.227 13.195 1 96.88 13 TRP B CA 1
ATOM 3341 C C . TRP B 1 13 ? -25.672 -6.047 14 1 96.88 13 TRP B C 1
ATOM 3343 O O . TRP B 1 13 ? -26.719 -6.145 14.625 1 96.88 13 TRP B O 1
ATOM 3353 N N . SER B 1 14 ? -24.922 -4.938 14.023 1 94.81 14 SER B N 1
ATOM 3354 C CA . SER B 1 14 ? -25.328 -3.787 14.828 1 94.81 14 SER B CA 1
ATOM 3355 C C . SER B 1 14 ? -26.547 -3.096 14.227 1 94.81 14 SER B C 1
ATOM 3357 O O . SER B 1 14 ? -26.766 -3.156 13.016 1 94.81 14 SER B O 1
ATOM 3359 N N . ALA B 1 15 ? -27.266 -2.385 15 1 91.25 15 ALA B N 1
ATOM 3360 C CA . ALA B 1 15 ? -28.516 -1.759 14.578 1 91.25 15 ALA B CA 1
ATOM 3361 C C . ALA B 1 15 ? -28.266 -0.681 13.531 1 91.25 15 ALA B C 1
ATOM 3363 O O . ALA B 1 15 ? -28.922 -0.651 12.492 1 91.25 15 ALA B O 1
ATOM 3364 N N . VAL B 1 16 ? -27.328 0.105 13.703 1 89.19 16 VAL B N 1
ATOM 3365 C CA . VAL B 1 16 ? -27.094 1.286 12.883 1 89.19 16 VAL B CA 1
ATOM 3366 C C . VAL B 1 16 ? -26.453 0.873 11.562 1 89.19 16 VAL B C 1
ATOM 3368 O O . VAL B 1 16 ? -26.734 1.464 10.516 1 89.19 16 VAL B O 1
ATOM 3371 N N . THR B 1 17 ? -25.609 -0.14 11.539 1 93.69 17 THR B N 1
ATOM 3372 C CA . THR B 1 17 ? -24.859 -0.548 10.359 1 93.69 17 THR B CA 1
ATOM 3373 C C . THR B 1 17 ? -25.297 -1.938 9.898 1 93.69 17 THR B C 1
ATOM 3375 O O . THR B 1 17 ? -24.578 -2.602 9.148 1 93.69 17 THR B O 1
ATOM 3378 N N . ARG B 1 18 ? -26.406 -2.312 10.25 1 94.12 18 ARG B N 1
ATOM 3379 C CA . ARG B 1 18 ? -26.859 -3.686 10.047 1 94.12 18 ARG B CA 1
ATOM 3380 C C . ARG B 1 18 ? -26.875 -4.047 8.57 1 94.12 18 ARG B C 1
ATOM 3382 O O . ARG B 1 18 ? -27.375 -3.279 7.742 1 94.12 18 ARG B O 1
ATOM 3389 N N . VAL B 1 19 ? -26.328 -5.145 8.227 1 93.69 19 VAL B N 1
ATOM 3390 C CA . VAL B 1 19 ? -26.375 -5.711 6.879 1 93.69 19 VAL B CA 1
ATOM 3391 C C . VAL B 1 19 ? -27.234 -6.977 6.887 1 93.69 19 VAL B C 1
ATOM 3393 O O . VAL B 1 19 ? -26.812 -8.023 7.379 1 93.69 19 VAL B O 1
ATOM 3396 N N . SER B 1 20 ? -28.328 -6.867 6.297 1 91.94 20 SER B N 1
ATOM 3397 C CA . SER B 1 20 ? -29.328 -7.934 6.375 1 91.94 20 SER B CA 1
ATOM 3398 C C . SER B 1 20 ? -28.812 -9.219 5.738 1 91.94 20 SER B C 1
ATOM 3400 O O . SER B 1 20 ? -29.109 -10.312 6.215 1 91.94 20 SER B O 1
ATOM 3402 N N . GLN B 1 21 ? -28.062 -9.117 4.699 1 91 21 GLN B N 1
ATOM 3403 C CA . GLN B 1 21 ? -27.547 -10.281 3.99 1 91 21 GLN B CA 1
ATOM 3404 C C . GLN B 1 21 ? -26.688 -11.141 4.906 1 91 21 GLN B C 1
ATOM 3406 O O . GLN B 1 21 ? -26.5 -12.336 4.664 1 91 21 GLN B O 1
ATOM 3411 N N . VAL B 1 22 ? -26.109 -10.492 5.938 1 93 22 VAL B N 1
ATOM 3412 C CA . VAL B 1 22 ? -25.266 -11.203 6.879 1 93 22 VAL B CA 1
ATOM 3413 C C . VAL B 1 22 ? -26.047 -11.539 8.148 1 93 22 VAL B C 1
ATOM 3415 O O . VAL B 1 22 ? -26.172 -12.703 8.516 1 93 22 VAL B O 1
ATOM 3418 N N . ALA B 1 23 ? -26.688 -10.547 8.703 1 94.94 23 ALA B N 1
ATOM 3419 C CA . ALA B 1 23 ? -27.297 -10.633 10.031 1 94.94 23 ALA B CA 1
ATOM 3420 C C . ALA B 1 23 ? -28.531 -11.539 10.016 1 94.94 23 ALA B C 1
ATOM 3422 O O . ALA B 1 23 ? -28.891 -12.133 11.031 1 94.94 23 ALA B O 1
ATOM 3423 N N . ASP B 1 24 ? -29.156 -11.617 8.891 1 91.81 24 ASP B N 1
ATOM 3424 C CA . ASP B 1 24 ? -30.375 -12.422 8.812 1 91.81 24 ASP B CA 1
ATOM 3425 C C . ASP B 1 24 ? -30.047 -13.891 8.586 1 91.81 24 ASP B C 1
ATOM 3427 O O . ASP B 1 24 ? -30.906 -14.758 8.758 1 91.81 24 ASP B O 1
ATOM 3431 N N . ASN B 1 25 ? -28.891 -14.227 8.227 1 88.75 25 ASN B N 1
ATOM 3432 C CA . ASN B 1 25 ? -28.516 -15.602 7.902 1 88.75 25 ASN B CA 1
ATOM 3433 C C . ASN B 1 25 ? -27.766 -16.266 9.047 1 88.75 25 ASN B C 1
ATOM 3435 O O . ASN B 1 25 ? -27.766 -17.484 9.164 1 88.75 25 ASN B O 1
ATOM 3439 N N . PHE B 1 26 ? -27.062 -15.5 9.883 1 87.44 26 PHE B N 1
ATOM 3440 C CA . PHE B 1 26 ? -26.359 -16.016 11.039 1 87.44 26 PHE B CA 1
ATOM 3441 C C . PHE B 1 26 ? -26.375 -15.016 12.188 1 87.44 26 PHE B C 1
ATOM 3443 O O . PHE B 1 26 ? -26.141 -13.82 11.984 1 87.44 26 PHE B O 1
ATOM 3450 N N . PRO B 1 27 ? -26.609 -15.609 13.359 1 94.31 27 PRO B N 1
ATOM 3451 C CA . PRO B 1 27 ? -26.406 -14.719 14.508 1 94.31 27 PRO B CA 1
ATOM 3452 C C . PRO B 1 27 ? -24.938 -14.422 14.773 1 94.31 27 PRO B C 1
ATOM 3454 O O . PRO B 1 27 ? -24.062 -15.234 14.438 1 94.31 27 PRO B O 1
ATOM 3457 N N . VAL B 1 28 ? -24.625 -13.305 15.336 1 95.81 28 VAL B N 1
ATOM 3458 C CA . VAL B 1 28 ? -23.25 -12.867 15.578 1 95.81 28 VAL B CA 1
ATOM 3459 C C . VAL B 1 28 ? -22.531 -13.875 16.484 1 95.81 28 VAL B C 1
ATOM 3461 O O . VAL B 1 28 ? -21.359 -14.18 16.281 1 95.81 28 VAL B O 1
ATOM 3464 N N . GLY B 1 29 ? -23.219 -14.352 17.531 1 95.69 29 GLY B N 1
ATOM 3465 C CA . GLY B 1 29 ? -22.641 -15.336 18.422 1 95.69 29 GLY B CA 1
ATOM 3466 C C . GLY B 1 29 ? -22.172 -16.594 17.719 1 95.69 29 GLY B C 1
ATOM 3467 O O . GLY B 1 29 ? -21.109 -17.125 18.016 1 95.69 29 GLY B O 1
ATOM 3468 N N . ARG B 1 30 ? -23.016 -17.078 16.859 1 94.12 30 ARG B N 1
ATOM 3469 C CA . ARG B 1 30 ? -22.672 -18.266 16.094 1 94.12 30 ARG B CA 1
ATOM 3470 C C . ARG B 1 30 ? -21.469 -18 15.172 1 94.12 30 ARG B C 1
ATOM 3472 O O . ARG B 1 30 ? -20.562 -18.812 15.062 1 94.12 30 ARG B O 1
ATOM 3479 N N . PHE B 1 31 ? -21.5 -16.922 14.539 1 94.31 31 PHE B N 1
ATOM 3480 C CA . PHE B 1 31 ? -20.391 -16.531 13.664 1 94.31 31 PHE B CA 1
ATOM 3481 C C . PHE B 1 31 ? -19.078 -16.547 14.422 1 94.31 31 PHE B C 1
ATOM 3483 O O . PHE B 1 31 ? -18.094 -17.141 13.961 1 94.31 31 PHE B O 1
ATOM 3490 N N . GLU B 1 32 ? -19.062 -15.906 15.539 1 94.5 32 GLU B N 1
ATOM 3491 C CA . GLU B 1 32 ? -17.844 -15.797 16.344 1 94.5 32 GLU B CA 1
ATOM 3492 C C . GLU B 1 32 ? -17.391 -17.172 16.844 1 94.5 32 GLU B C 1
ATOM 3494 O O . GLU B 1 32 ? -16.203 -17.453 16.891 1 94.5 32 GLU B O 1
ATOM 3499 N N . LYS B 1 33 ? -18.344 -18.016 17.203 1 94.69 33 LYS B N 1
ATOM 3500 C CA . LYS B 1 33 ? -18.016 -19.359 17.625 1 94.69 33 LYS B CA 1
ATOM 3501 C C . LYS B 1 33 ? -17.359 -20.156 16.5 1 94.69 33 LYS B C 1
ATOM 3503 O O . LYS B 1 33 ? -16.359 -20.844 16.734 1 94.69 33 LYS B O 1
ATOM 3508 N N . LEU B 1 34 ? -17.891 -20.031 15.344 1 92.38 34 LEU B N 1
ATOM 3509 C CA . LEU B 1 34 ? -17.328 -20.734 14.195 1 92.38 34 LEU B CA 1
ATOM 3510 C C . LEU B 1 34 ? -15.93 -20.234 13.875 1 92.38 34 LEU B C 1
ATOM 3512 O O . LEU B 1 34 ? -15.008 -21.016 13.648 1 92.38 34 LEU B O 1
ATOM 3516 N N . LYS B 1 35 ? -15.75 -18.922 13.867 1 92.38 35 LYS B N 1
ATOM 3517 C CA . LYS B 1 35 ? -14.461 -18.297 13.562 1 92.38 35 LYS B CA 1
ATOM 3518 C C . LYS B 1 35 ? -13.406 -18.719 14.578 1 92.38 35 LYS B C 1
ATOM 3520 O O . LYS B 1 35 ? -12.258 -19 14.211 1 92.38 35 LYS B O 1
ATOM 3525 N N . HIS B 1 36 ? -13.844 -18.891 15.781 1 92.44 36 HIS B N 1
ATOM 3526 C CA . HIS B 1 36 ? -12.914 -19.203 16.859 1 92.44 36 HIS B CA 1
ATOM 3527 C C . HIS B 1 36 ? -12.555 -20.688 16.875 1 92.44 36 HIS B C 1
ATOM 3529 O O . HIS B 1 36 ? -11.453 -21.062 17.297 1 92.44 36 HIS B O 1
ATOM 3535 N N . ASN B 1 37 ? -13.5 -21.484 16.406 1 93.12 37 ASN B N 1
ATOM 3536 C CA . ASN B 1 37 ? -13.305 -22.922 16.609 1 93.12 37 ASN B CA 1
ATOM 3537 C C . ASN B 1 37 ? -12.961 -23.625 15.297 1 93.12 37 ASN B C 1
ATOM 3539 O O . ASN B 1 37 ? -12.719 -24.828 15.289 1 93.12 37 ASN B O 1
ATOM 3543 N N . ILE B 1 38 ? -12.844 -22.891 14.266 1 93.81 38 ILE B N 1
ATOM 3544 C CA . ILE B 1 38 ? -12.586 -23.547 12.984 1 93.81 38 ILE B CA 1
ATOM 3545 C C . ILE B 1 38 ? -11.172 -24.125 12.977 1 93.81 38 ILE B C 1
ATOM 3547 O O . ILE B 1 38 ? -10.211 -23.438 13.328 1 93.81 38 ILE B O 1
ATOM 3551 N N . HIS B 1 39 ? -11.031 -25.391 12.766 1 94.81 39 HIS B N 1
ATOM 3552 C CA . HIS B 1 39 ? -9.781 -26.125 12.625 1 94.81 39 HIS B CA 1
ATOM 3553 C C . HIS B 1 39 ? -9.867 -27.141 11.5 1 94.81 39 HIS B C 1
ATOM 3555 O O . HIS B 1 39 ? -10.953 -27.625 11.18 1 94.81 39 HIS B O 1
ATOM 3561 N N . PHE B 1 40 ? -8.742 -27.438 10.961 1 95.69 40 PHE B N 1
ATOM 3562 C CA . PHE B 1 40 ? -8.742 -28.344 9.812 1 95.69 40 PHE B CA 1
ATOM 3563 C C . PHE B 1 40 ? -8.008 -29.641 10.141 1 95.69 40 PHE B C 1
ATOM 3565 O O . PHE B 1 40 ? -8.031 -30.578 9.352 1 95.69 40 PHE B O 1
ATOM 3572 N N . VAL B 1 41 ? -7.301 -29.594 11.258 1 94.75 41 VAL B N 1
ATOM 3573 C CA . VAL B 1 41 ? -6.613 -30.766 11.781 1 94.75 41 VAL B CA 1
ATOM 3574 C C . VAL B 1 41 ? -6.797 -30.844 13.297 1 94.75 41 VAL B C 1
ATOM 3576 O O . VAL B 1 41 ? -7.062 -29.844 13.945 1 94.75 41 VAL B O 1
ATOM 3579 N N . ASP B 1 42 ? -6.688 -32.062 13.766 1 92.69 42 ASP B N 1
ATOM 3580 C CA . ASP B 1 42 ? -6.66 -32.25 15.211 1 92.69 42 ASP B CA 1
ATOM 3581 C C . ASP B 1 42 ? -5.312 -31.844 15.789 1 92.69 42 ASP B C 1
ATOM 3583 O O . ASP B 1 42 ? -4.297 -32.5 15.562 1 92.69 42 ASP B O 1
ATOM 3587 N N . ASN B 1 43 ? -5.363 -30.812 16.578 1 88.38 43 ASN B N 1
ATOM 3588 C CA . ASN B 1 43 ? -4.145 -30.234 17.125 1 88.38 43 ASN B CA 1
ATOM 3589 C C . ASN B 1 43 ? -3.395 -31.234 18 1 88.38 43 ASN B C 1
ATOM 3591 O O . ASN B 1 43 ? -2.176 -31.141 18.156 1 88.38 43 ASN B O 1
ATOM 3595 N N . SER B 1 44 ? -4.121 -32.062 18.562 1 88.38 44 SER B N 1
ATOM 3596 C CA . SER B 1 44 ? -3.521 -33.062 19.469 1 88.38 44 SER B CA 1
ATOM 3597 C C . SER B 1 44 ? -2.604 -34 18.719 1 88.38 44 SER B C 1
ATOM 3599 O O . SER B 1 44 ? -1.729 -34.625 19.312 1 88.38 44 SER B O 1
ATOM 3601 N N . THR B 1 45 ? -2.826 -34.031 17.469 1 88.5 45 THR B N 1
ATOM 3602 C CA . THR B 1 45 ? -2.041 -34.969 16.656 1 88.5 45 THR B CA 1
ATOM 3603 C C . THR B 1 45 ? -0.763 -34.281 16.156 1 88.5 45 THR B C 1
ATOM 3605 O O . THR B 1 45 ? 0.092 -34.938 15.555 1 88.5 45 THR B O 1
ATOM 3608 N N . LEU B 1 46 ? -0.727 -32.969 16.594 1 87.38 46 LEU B N 1
ATOM 3609 C CA . LEU B 1 46 ? 0.412 -32.219 16.078 1 87.38 46 LEU B CA 1
ATOM 3610 C C . LEU B 1 46 ? 1.582 -32.281 17.047 1 87.38 46 LEU B C 1
ATOM 3612 O O . LEU B 1 46 ? 1.395 -32.125 18.25 1 87.38 46 LEU B O 1
ATOM 3616 N N . GLY B 1 47 ? 2.516 -33 16.938 1 82.88 47 GLY B N 1
ATOM 3617 C CA . GLY B 1 47 ? 3.715 -33.031 17.75 1 82.88 47 GLY B CA 1
ATOM 3618 C C . GLY B 1 47 ? 4.156 -31.672 18.234 1 82.88 47 GLY B C 1
ATOM 3619 O O . GLY B 1 47 ? 3.449 -30.688 18.031 1 82.88 47 GLY B O 1
ATOM 3620 N N . PRO B 1 48 ? 5.234 -31.609 18.953 1 85.19 48 PRO B N 1
ATOM 3621 C CA . PRO B 1 48 ? 5.75 -30.344 19.469 1 85.19 48 PRO B CA 1
ATOM 3622 C C . PRO B 1 48 ? 6.094 -29.344 18.375 1 85.19 48 PRO B C 1
ATOM 3624 O O . PRO B 1 48 ? 6.52 -29.734 17.281 1 85.19 48 PRO B O 1
ATOM 3627 N N . LYS B 1 49 ? 5.855 -28.078 18.594 1 78.81 49 LYS B N 1
ATOM 3628 C CA . LYS B 1 49 ? 6.039 -26.984 17.641 1 78.81 49 LYS B CA 1
ATOM 3629 C C . LYS B 1 49 ? 7.488 -26.922 17.156 1 78.81 49 LYS B C 1
ATOM 3631 O O . LYS B 1 49 ? 7.754 -26.562 16.016 1 78.81 49 LYS B O 1
ATOM 3636 N N . ASP B 1 50 ? 8.32 -27.297 18 1 79.94 50 ASP B N 1
ATOM 3637 C CA . ASP B 1 50 ? 9.734 -27.109 17.688 1 79.94 50 ASP B CA 1
ATOM 3638 C C . ASP B 1 50 ? 10.367 -28.422 17.203 1 79.94 50 ASP B C 1
ATOM 3640 O O . ASP B 1 50 ? 11.586 -28.531 17.094 1 79.94 50 ASP B O 1
ATOM 3644 N N . ALA B 1 51 ? 9.5 -29.406 16.922 1 82.62 51 ALA B N 1
ATOM 3645 C CA . ALA B 1 51 ? 10.031 -30.672 16.438 1 82.62 51 ALA B CA 1
ATOM 3646 C C . ALA B 1 51 ? 10.695 -30.5 15.07 1 82.62 51 ALA B C 1
ATOM 3648 O O . ALA B 1 51 ? 10.172 -29.797 14.211 1 82.62 51 ALA B O 1
ATOM 3649 N N . PRO B 1 52 ? 11.883 -31.078 15.031 1 79.38 52 PRO B N 1
ATOM 3650 C CA . PRO B 1 52 ? 12.555 -30.984 13.734 1 79.38 52 PRO B CA 1
ATOM 3651 C C . PRO B 1 52 ? 11.734 -31.625 12.609 1 79.38 52 PRO B C 1
ATOM 3653 O O . PRO B 1 52 ? 11.102 -32.656 12.805 1 79.38 52 PRO B O 1
ATOM 3656 N N . GLY B 1 53 ? 11.57 -30.969 11.523 1 78.38 53 GLY B N 1
ATOM 3657 C CA . GLY B 1 53 ? 10.906 -31.5 10.352 1 78.38 53 GLY B CA 1
ATOM 3658 C C . GLY B 1 53 ? 9.398 -31.281 10.375 1 78.38 53 GLY B C 1
ATOM 3659 O O . GLY B 1 53 ? 8.688 -31.797 9.5 1 78.38 53 GLY B O 1
ATOM 3660 N N . ARG B 1 54 ? 8.969 -30.75 11.414 1 85.12 54 ARG B N 1
ATOM 3661 C CA . ARG B 1 54 ? 7.531 -30.5 11.508 1 85.12 54 ARG B CA 1
ATOM 3662 C C . ARG B 1 54 ? 7.059 -29.594 10.383 1 85.12 54 ARG B C 1
ATOM 3664 O O . ARG B 1 54 ? 7.738 -28.625 10.031 1 85.12 54 ARG B O 1
ATOM 3671 N N . ASP B 1 55 ? 5.941 -29.953 9.844 1 90.12 55 ASP B N 1
ATOM 3672 C CA . ASP B 1 55 ? 5.316 -29.094 8.836 1 90.12 55 ASP B CA 1
ATOM 3673 C C . ASP B 1 55 ? 4.754 -27.828 9.469 1 90.12 55 ASP B C 1
ATOM 3675 O O . ASP B 1 55 ? 3.775 -27.875 10.211 1 90.12 55 ASP B O 1
ATOM 3679 N N . ARG B 1 56 ? 5.316 -26.734 9.133 1 91.44 56 ARG B N 1
ATOM 3680 C CA . ARG B 1 56 ? 4.91 -25.453 9.711 1 91.44 56 ARG B CA 1
ATOM 3681 C C . ARG B 1 56 ? 3.508 -25.062 9.25 1 91.44 56 ARG B C 1
ATOM 3683 O O . ARG B 1 56 ? 2.887 -24.172 9.82 1 91.44 56 ARG B O 1
ATOM 3690 N N . LEU B 1 57 ? 3.01 -25.766 8.25 1 94.69 57 LEU B N 1
ATOM 3691 C CA . LEU B 1 57 ? 1.675 -25.5 7.727 1 94.69 57 LEU B CA 1
ATOM 3692 C C . LEU B 1 57 ? 0.708 -26.609 8.102 1 94.69 57 LEU B C 1
ATOM 3694 O O . LEU B 1 57 ? -0.365 -26.734 7.504 1 94.69 57 LEU B O 1
ATOM 3698 N N . ALA B 1 58 ? 1.034 -27.375 9.031 1 94.19 58 ALA B N 1
ATOM 3699 C CA . ALA B 1 58 ? 0.258 -28.562 9.367 1 94.19 58 ALA B CA 1
ATOM 3700 C C . ALA B 1 58 ? -1.207 -28.219 9.609 1 94.19 58 ALA B C 1
ATOM 3702 O O . ALA B 1 58 ? -2.105 -28.953 9.195 1 94.19 58 ALA B O 1
ATOM 3703 N N . LYS B 1 59 ? -1.47 -27.125 10.242 1 94.81 59 LYS B N 1
ATOM 3704 C CA . LYS B 1 59 ? -2.82 -26.766 10.664 1 94.81 59 LYS B CA 1
ATOM 3705 C C . LYS B 1 59 ? -3.691 -26.406 9.469 1 94.81 59 LYS B C 1
ATOM 3707 O O . LYS B 1 59 ? -4.918 -26.359 9.578 1 94.81 59 LYS B O 1
ATOM 3712 N N . VAL B 1 60 ? -3.113 -26.094 8.266 1 96.56 60 VAL B N 1
ATOM 3713 C CA . VAL B 1 60 ? -3.904 -25.688 7.113 1 96.56 60 VAL B CA 1
ATOM 3714 C C . VAL B 1 60 ? -3.539 -26.547 5.906 1 96.56 60 VAL B C 1
ATOM 3716 O O . VAL B 1 60 ? -3.977 -26.266 4.785 1 96.56 60 VAL B O 1
ATOM 3719 N N . ARG B 1 61 ? -2.82 -27.594 6.059 1 96.06 61 ARG B N 1
ATOM 3720 C CA . ARG B 1 61 ? -2.365 -28.469 4.98 1 96.06 61 ARG B CA 1
ATOM 3721 C C . ARG B 1 61 ? -3.547 -29.109 4.254 1 96.06 61 ARG B C 1
ATOM 3723 O O . ARG B 1 61 ? -3.584 -29.125 3.021 1 96.06 61 ARG B O 1
ATOM 3730 N N . PRO B 1 62 ? -4.566 -29.531 4.969 1 96 62 PRO B N 1
ATOM 3731 C CA . PRO B 1 62 ? -5.672 -30.203 4.281 1 96 62 PRO B CA 1
ATOM 3732 C C . PRO B 1 62 ? -6.375 -29.297 3.271 1 96 62 PRO B C 1
ATOM 3734 O O . PRO B 1 62 ? -6.543 -29.688 2.109 1 96 62 PRO B O 1
ATOM 3737 N N . PRO B 1 63 ? -6.73 -28.062 3.66 1 96.5 63 PRO B N 1
ATOM 3738 C CA . PRO B 1 63 ? -7.367 -27.219 2.646 1 96.5 63 PRO B CA 1
ATOM 3739 C C . PRO B 1 63 ? -6.426 -26.859 1.503 1 96.5 63 PRO B C 1
ATOM 3741 O O . PRO B 1 63 ? -6.863 -26.719 0.359 1 96.5 63 PRO B O 1
ATOM 3744 N N . ILE B 1 64 ? -5.172 -26.719 1.723 1 97.56 64 ILE B N 1
ATOM 3745 C CA . ILE B 1 64 ? -4.203 -26.422 0.671 1 97.56 64 ILE B CA 1
ATOM 3746 C C . ILE B 1 64 ? -4.145 -27.578 -0.314 1 97.56 64 ILE B C 1
ATOM 3748 O O . ILE B 1 64 ? -4.215 -27.391 -1.529 1 97.56 64 ILE B O 1
ATOM 3752 N N . ASP B 1 65 ? -4.031 -28.766 0.23 1 97 65 ASP B N 1
ATOM 3753 C CA . ASP B 1 65 ? -3.949 -29.953 -0.607 1 97 65 ASP B CA 1
ATOM 3754 C C . ASP B 1 65 ? -5.23 -30.156 -1.412 1 97 65 ASP B C 1
ATOM 3756 O O . ASP B 1 65 ? -5.18 -30.469 -2.602 1 97 65 ASP B O 1
ATOM 3760 N N . THR B 1 66 ? -6.324 -29.938 -0.761 1 96.81 66 THR B N 1
ATOM 3761 C CA . THR B 1 66 ? -7.617 -30.125 -1.409 1 96.81 66 THR B CA 1
ATOM 3762 C C . THR B 1 66 ? -7.773 -29.172 -2.59 1 96.81 66 THR B C 1
ATOM 3764 O O . THR B 1 66 ? -8.164 -29.578 -3.684 1 96.81 66 THR B O 1
ATOM 3767 N N . ILE B 1 67 ? -7.469 -27.922 -2.373 1 97.25 67 ILE B N 1
ATOM 3768 C CA . ILE B 1 67 ? -7.664 -26.953 -3.443 1 97.25 67 ILE B CA 1
ATOM 3769 C C . ILE B 1 67 ? -6.688 -27.234 -4.582 1 97.25 67 ILE B C 1
ATOM 3771 O O . ILE B 1 67 ? -7.051 -27.125 -5.758 1 97.25 67 ILE B O 1
ATOM 3775 N N . ASN B 1 68 ? -5.484 -27.594 -4.258 1 97.75 68 ASN B N 1
ATOM 3776 C CA . ASN B 1 68 ? -4.512 -27.922 -5.297 1 97.75 68 ASN B CA 1
ATOM 3777 C C . ASN B 1 68 ? -4.953 -29.109 -6.129 1 97.75 68 ASN B C 1
ATOM 3779 O O . ASN B 1 68 ? -4.75 -29.141 -7.344 1 97.75 68 ASN B O 1
ATOM 3783 N N . GLU B 1 69 ? -5.531 -30.062 -5.477 1 97.12 69 GLU B N 1
ATOM 3784 C CA . GLU B 1 69 ? -6.059 -31.219 -6.191 1 97.12 69 GLU B CA 1
ATOM 3785 C C . GLU B 1 69 ? -7.18 -30.812 -7.145 1 97.12 69 GLU B C 1
ATOM 3787 O O . GLU B 1 69 ? -7.207 -31.25 -8.297 1 97.12 69 GLU B O 1
ATOM 3792 N N . GLN B 1 70 ? -8.016 -29.984 -6.66 1 95.88 70 GLN B N 1
ATOM 3793 C CA . GLN B 1 70 ? -9.133 -29.531 -7.492 1 95.88 70 GLN B CA 1
ATOM 3794 C C . GLN B 1 70 ? -8.633 -28.703 -8.664 1 95.88 70 GLN B C 1
ATOM 3796 O O . GLN B 1 70 ? -9.133 -28.844 -9.789 1 95.88 70 GLN B O 1
ATOM 3801 N N . LEU B 1 71 ? -7.723 -27.875 -8.43 1 96.69 71 LEU B N 1
ATOM 3802 C CA . LEU B 1 71 ? -7.191 -27 -9.469 1 96.69 71 LEU B CA 1
ATOM 3803 C C . LEU B 1 71 ? -6.477 -27.812 -10.547 1 96.69 71 LEU B C 1
ATOM 3805 O O . LEU B 1 71 ? -6.441 -27.406 -11.711 1 96.69 71 LEU B O 1
ATOM 3809 N N . SER B 1 72 ? -5.957 -28.938 -10.164 1 94.88 72 SER B N 1
ATOM 3810 C CA . SER B 1 72 ? -5.203 -29.781 -11.094 1 94.88 72 SER B CA 1
ATOM 3811 C C . SER B 1 72 ? -6.113 -30.391 -12.156 1 94.88 72 SER B C 1
ATOM 3813 O O . SER B 1 72 ? -5.637 -30.875 -13.18 1 94.88 72 SER B O 1
ATOM 3815 N N . LEU B 1 73 ? -7.379 -30.312 -11.906 1 94.69 73 LEU B N 1
ATOM 3816 C CA . LEU B 1 73 ? -8.344 -30.906 -12.836 1 94.69 73 LEU B CA 1
ATOM 3817 C C . LEU B 1 73 ? -8.633 -29.938 -13.984 1 94.69 73 LEU B C 1
ATOM 3819 O O . LEU B 1 73 ? -9.219 -30.328 -15 1 94.69 73 LEU B O 1
ATOM 3823 N N . VAL B 1 74 ? -8.258 -28.719 -13.852 1 96.06 74 VAL B N 1
ATOM 3824 C CA . VAL B 1 74 ? -8.531 -27.719 -14.875 1 96.06 74 VAL B CA 1
ATOM 3825 C C . VAL B 1 74 ? -7.375 -27.656 -15.875 1 96.06 74 VAL B C 1
ATOM 3827 O O . VAL B 1 74 ? -6.215 -27.516 -15.484 1 96.06 74 VAL B O 1
ATOM 3830 N N . PRO B 1 75 ? -7.691 -27.766 -17.125 1 95.75 75 PRO B N 1
ATOM 3831 C CA . PRO B 1 75 ? -6.621 -27.719 -18.125 1 95.75 75 PRO B CA 1
ATOM 3832 C C . PRO B 1 75 ? -5.863 -26.391 -18.094 1 95.75 75 PRO B C 1
ATOM 3834 O O . PRO B 1 75 ? -6.473 -25.328 -18 1 95.75 75 PRO B O 1
ATOM 3837 N N . LEU B 1 76 ? -4.602 -26.453 -18.312 1 97.69 76 LEU B N 1
ATOM 3838 C CA . LEU B 1 76 ? -3.719 -25.297 -18.203 1 97.69 76 LEU B CA 1
ATOM 3839 C C . LEU B 1 76 ? -3.795 -24.453 -19.469 1 97.69 76 LEU B C 1
ATOM 3841 O O . LEU B 1 76 ? -3.979 -24.969 -20.578 1 97.69 76 LEU B O 1
ATOM 3845 N N . GLU B 1 77 ? -3.627 -23.172 -19.297 1 97.56 77 GLU B N 1
ATOM 3846 C CA . GLU B 1 77 ? -3.346 -22.281 -20.422 1 97.56 77 GLU B CA 1
ATOM 3847 C C . GLU B 1 77 ? -1.931 -22.5 -20.953 1 97.56 77 GLU B C 1
ATOM 3849 O O . GLU B 1 77 ? -1.069 -23.031 -20.25 1 97.56 77 GLU B O 1
ATOM 3854 N N . GLU B 1 78 ? -1.737 -22.109 -22.141 1 98.31 78 GLU B N 1
ATOM 3855 C CA . GLU B 1 78 ? -0.437 -22.297 -22.781 1 98.31 78 GLU B CA 1
ATOM 3856 C C . GLU B 1 78 ? 0.642 -21.469 -22.094 1 98.31 78 GLU B C 1
ATOM 3858 O O . GLU B 1 78 ? 1.761 -21.953 -21.891 1 98.31 78 GLU B O 1
ATOM 3863 N N . HIS B 1 79 ? 0.311 -20.234 -21.828 1 98.81 79 HIS B N 1
ATOM 3864 C CA . HIS B 1 79 ? 1.244 -19.312 -21.188 1 98.81 79 HIS B CA 1
ATOM 3865 C C . HIS B 1 79 ? 0.99 -19.203 -19.688 1 98.81 79 HIS B C 1
ATOM 3867 O O . HIS B 1 79 ? -0.105 -18.828 -19.266 1 98.81 79 HIS B O 1
ATOM 3873 N N . LEU B 1 80 ? 1.996 -19.562 -18.938 1 98.81 80 LEU B N 1
ATOM 3874 C CA . LEU B 1 80 ? 1.901 -19.609 -17.484 1 98.81 80 LEU B CA 1
ATOM 3875 C C . LEU B 1 80 ? 2.926 -18.688 -16.844 1 98.81 80 LEU B C 1
ATOM 3877 O O . LEU B 1 80 ? 3.957 -18.391 -17.438 1 98.81 80 LEU B O 1
ATOM 3881 N N . SER B 1 81 ? 2.645 -18.203 -15.711 1 98.81 81 SER B N 1
ATOM 3882 C CA . SER B 1 81 ? 3.604 -17.406 -14.953 1 98.81 81 SER B CA 1
ATOM 3883 C C . SER B 1 81 ? 3.66 -17.844 -13.492 1 98.81 81 SER B C 1
ATOM 3885 O O . SER B 1 81 ? 2.684 -18.375 -12.961 1 98.81 81 SER B O 1
ATOM 3887 N N . ILE B 1 82 ? 4.773 -17.734 -12.875 1 98.75 82 ILE B N 1
ATOM 3888 C CA . ILE B 1 82 ? 4.984 -18 -11.461 1 98.75 82 ILE B CA 1
ATOM 3889 C C . ILE B 1 82 ? 5.473 -16.75 -10.75 1 98.75 82 ILE B C 1
ATOM 3891 O O . ILE B 1 82 ? 6.387 -16.062 -11.234 1 98.75 82 ILE B O 1
ATOM 3895 N N . ASP B 1 83 ? 4.883 -16.406 -9.711 1 98.12 83 ASP B N 1
ATOM 3896 C CA . ASP B 1 83 ? 5.238 -15.234 -8.93 1 98.12 83 ASP B CA 1
ATOM 3897 C C . ASP B 1 83 ? 4.746 -15.359 -7.492 1 98.12 83 ASP B C 1
ATOM 3899 O O . ASP B 1 83 ? 4.113 -16.359 -7.133 1 98.12 83 ASP B O 1
ATOM 3903 N N . GLU B 1 84 ? 5.043 -14.398 -6.699 1 96.88 84 GLU B N 1
ATOM 3904 C CA . GLU B 1 84 ? 4.68 -14.391 -5.285 1 96.88 84 GLU B CA 1
ATOM 3905 C C . GLU B 1 84 ? 3.395 -13.602 -5.055 1 96.88 84 GLU B C 1
ATOM 3907 O O . GLU B 1 84 ? 3.127 -12.617 -5.754 1 96.88 84 GLU B O 1
ATOM 3912 N N . GLN B 1 85 ? 2.615 -14.07 -4.172 1 97.12 85 GLN B N 1
ATOM 3913 C CA . GLN B 1 85 ? 1.504 -13.352 -3.561 1 97.12 85 GLN B CA 1
ATOM 3914 C C . GLN B 1 85 ? 1.738 -13.133 -2.068 1 97.12 85 GLN B C 1
ATOM 3916 O O . GLN B 1 85 ? 2.447 -13.914 -1.429 1 97.12 85 GLN B O 1
ATOM 3921 N N . ILE B 1 86 ? 1.143 -12.078 -1.521 1 97.31 86 ILE B N 1
ATOM 3922 C CA . ILE B 1 86 ? 1.219 -11.844 -0.083 1 97.31 86 ILE B CA 1
ATOM 3923 C C . ILE B 1 86 ? -0.186 -11.852 0.516 1 97.31 86 ILE B C 1
ATOM 3925 O O . ILE B 1 86 ? -1.065 -11.117 0.065 1 97.31 86 ILE B O 1
ATOM 3929 N N . ILE B 1 87 ? -0.416 -12.758 1.412 1 97.44 87 ILE B N 1
ATOM 3930 C CA . ILE B 1 87 ? -1.583 -12.68 2.283 1 97.44 87 ILE B CA 1
ATOM 3931 C C . ILE B 1 87 ? -1.325 -11.672 3.4 1 97.44 87 ILE B C 1
ATOM 3933 O O . ILE B 1 87 ? -0.556 -11.938 4.324 1 97.44 87 ILE B O 1
ATOM 3937 N N . PRO B 1 88 ? -1.989 -10.57 3.305 1 95.75 88 PRO B N 1
ATOM 3938 C CA . PRO B 1 88 ? -1.62 -9.477 4.203 1 95.75 88 PRO B CA 1
ATOM 3939 C C . PRO B 1 88 ? -1.777 -9.836 5.676 1 95.75 88 PRO B C 1
ATOM 3941 O O . PRO B 1 88 ? -2.785 -10.438 6.066 1 95.75 88 PRO B O 1
ATOM 3944 N N . PHE B 1 89 ? -0.79 -9.562 6.527 1 96.06 89 PHE B N 1
ATOM 3945 C CA . PHE B 1 89 ? -0.781 -9.75 7.973 1 96.06 89 PHE B CA 1
ATOM 3946 C C . PHE B 1 89 ? 0.326 -8.922 8.617 1 96.06 89 PHE B C 1
ATOM 3948 O O . PHE B 1 89 ? 1.483 -8.992 8.195 1 96.06 89 PHE B O 1
ATOM 3955 N N . LYS B 1 90 ? 0.011 -8.164 9.617 1 91.81 90 LYS B N 1
ATOM 3956 C CA . LYS B 1 90 ? 0.998 -7.289 10.242 1 91.81 90 LYS B CA 1
ATOM 3957 C C . LYS B 1 90 ? 1.306 -7.738 11.672 1 91.81 90 LYS B C 1
ATOM 3959 O O . LYS B 1 90 ? 2.137 -7.137 12.352 1 91.81 90 LYS B O 1
ATOM 3964 N N . GLY B 1 91 ? 0.734 -8.758 12.156 1 93 91 GLY B N 1
ATOM 3965 C CA . GLY B 1 91 ? 0.967 -9.227 13.508 1 93 91 GLY B CA 1
ATOM 3966 C C . GLY B 1 91 ? 2.242 -10.031 13.656 1 93 91 GLY B C 1
ATOM 3967 O O . GLY B 1 91 ? 3.125 -9.969 12.797 1 93 91 GLY B O 1
ATOM 3968 N N . ARG B 1 92 ? 2.412 -10.602 14.727 1 91.12 92 ARG B N 1
ATOM 3969 C CA . ARG B 1 92 ? 3.6 -11.406 15 1 91.12 92 ARG B CA 1
ATOM 3970 C C . ARG B 1 92 ? 3.414 -12.836 14.508 1 91.12 92 ARG B C 1
ATOM 3972 O O . ARG B 1 92 ? 2.412 -13.477 14.82 1 91.12 92 ARG B O 1
ATOM 3979 N N . SER B 1 93 ? 4.277 -13.266 13.672 1 93.25 93 SER B N 1
ATOM 3980 C CA . SER B 1 93 ? 4.277 -14.625 13.141 1 93.25 93 SER B CA 1
ATOM 3981 C C . SER B 1 93 ? 5.648 -15.008 12.586 1 93.25 93 SER B C 1
ATOM 3983 O O . SER B 1 93 ? 6.305 -14.188 11.938 1 93.25 93 SER B O 1
ATOM 3985 N N . SER B 1 94 ? 6.027 -16.188 12.883 1 89.44 94 SER B N 1
ATOM 3986 C CA . SER B 1 94 ? 7.301 -16.672 12.359 1 89.44 94 SER B CA 1
ATOM 3987 C C . SER B 1 94 ? 7.23 -16.875 10.852 1 89.44 94 SER B C 1
ATOM 3989 O O . SER B 1 94 ? 8.266 -16.969 10.18 1 89.44 94 SER B O 1
ATOM 3991 N N . LEU B 1 95 ? 6.043 -16.953 10.312 1 94.38 95 LEU B N 1
ATOM 3992 C CA . LEU B 1 95 ? 5.863 -17.203 8.891 1 94.38 95 LEU B CA 1
ATOM 3993 C C . LEU B 1 95 ? 5.762 -15.891 8.109 1 94.38 95 LEU B C 1
ATOM 3995 O O . LEU B 1 95 ? 5.758 -15.891 6.879 1 94.38 95 LEU B O 1
ATOM 3999 N N . LYS B 1 96 ? 5.629 -14.828 8.82 1 95.75 96 LYS B N 1
ATOM 4000 C CA . LYS B 1 96 ? 5.445 -13.531 8.18 1 95.75 96 LYS B CA 1
ATOM 4001 C C . LYS B 1 96 ? 6.668 -13.148 7.355 1 95.75 96 LYS B C 1
ATOM 4003 O O . LYS B 1 96 ? 7.805 -13.328 7.797 1 95.75 96 LYS B O 1
ATOM 4008 N N . GLN B 1 97 ? 6.383 -12.672 6.203 1 95.94 97 GLN B N 1
ATOM 4009 C CA . GLN B 1 97 ? 7.422 -12.234 5.273 1 95.94 97 GLN B CA 1
ATOM 4010 C C . GLN B 1 97 ? 7.27 -10.758 4.938 1 95.94 97 GLN B C 1
ATOM 4012 O O . GLN B 1 97 ? 6.176 -10.195 5.051 1 95.94 97 GLN B O 1
ATOM 4017 N N . TYR B 1 98 ? 8.375 -10.133 4.621 1 93.62 98 TYR B N 1
ATOM 4018 C CA . TYR B 1 98 ? 8.414 -8.742 4.168 1 93.62 98 TYR B CA 1
ATOM 4019 C C . TYR B 1 98 ? 8.789 -8.664 2.693 1 93.62 98 TYR B C 1
ATOM 4021 O O . TYR B 1 98 ? 9.875 -9.086 2.299 1 93.62 98 TYR B O 1
ATOM 4029 N N . CYS B 1 99 ? 7.867 -8.195 1.872 1 92.94 99 CYS B N 1
ATOM 4030 C CA . CYS B 1 99 ? 8.078 -7.996 0.443 1 92.94 99 CYS B CA 1
ATOM 4031 C C . CYS B 1 99 ? 7.84 -6.539 0.053 1 92.94 99 CYS B C 1
ATOM 4033 O O . CYS B 1 99 ? 6.723 -6.164 -0.297 1 92.94 99 CYS B O 1
ATOM 4035 N N . PRO B 1 100 ? 8.867 -5.695 -0.078 1 87.94 100 PRO B N 1
ATOM 4036 C CA . PRO B 1 100 ? 8.711 -4.246 -0.23 1 87.94 100 PRO B CA 1
ATOM 4037 C C . PRO B 1 100 ? 8.109 -3.852 -1.575 1 87.94 100 PRO B C 1
ATOM 4039 O O . PRO B 1 100 ? 7.523 -2.771 -1.702 1 87.94 100 PRO B O 1
ATOM 4042 N N . LYS B 1 101 ? 8.273 -4.68 -2.562 1 86.62 101 LYS B N 1
ATOM 4043 C CA . LYS B 1 101 ? 7.812 -4.328 -3.904 1 86.62 101 LYS B CA 1
ATOM 4044 C C . LYS B 1 101 ? 6.32 -4.594 -4.062 1 86.62 101 LYS B C 1
ATOM 4046 O O . LYS B 1 101 ? 5.711 -4.18 -5.051 1 86.62 101 LYS B O 1
ATOM 4051 N N . LYS B 1 102 ? 5.758 -5.328 -3.121 1 89.12 102 LYS B N 1
ATOM 4052 C CA . LYS B 1 102 ? 4.328 -5.621 -3.178 1 89.12 102 LYS B CA 1
ATOM 4053 C C . LYS B 1 102 ? 3.516 -4.539 -2.473 1 89.12 102 LYS B C 1
ATOM 4055 O O . LYS B 1 102 ? 4.016 -3.875 -1.563 1 89.12 102 LYS B O 1
ATOM 4060 N N . PRO B 1 103 ? 2.293 -4.273 -2.963 1 86.06 103 PRO B N 1
ATOM 4061 C CA . PRO B 1 103 ? 1.457 -3.25 -2.33 1 86.06 103 PRO B CA 1
ATOM 4062 C C . PRO B 1 103 ? 1.291 -3.471 -0.829 1 86.06 103 PRO B C 1
ATOM 4064 O O . PRO B 1 103 ? 1.353 -2.516 -0.051 1 86.06 103 PRO B O 1
ATOM 4067 N N . LYS B 1 104 ? 0.927 -4.668 -0.463 1 90.25 104 LYS B N 1
ATOM 4068 C CA . LYS B 1 104 ? 0.982 -5.074 0.938 1 90.25 104 LYS B CA 1
ATOM 4069 C C . LYS B 1 104 ? 2.303 -5.77 1.259 1 90.25 104 LYS B C 1
ATOM 4071 O O . LYS B 1 104 ? 2.533 -6.902 0.838 1 90.25 104 LYS B O 1
ATOM 4076 N N . LYS B 1 105 ? 3.062 -5.098 2.049 1 92.06 105 LYS B N 1
ATOM 4077 C CA . LYS B 1 105 ? 4.465 -5.484 2.158 1 92.06 105 LYS B CA 1
ATOM 4078 C C . LYS B 1 105 ? 4.645 -6.633 3.146 1 92.06 105 LYS B C 1
ATOM 4080 O O . LYS B 1 105 ? 5.648 -7.344 3.105 1 92.06 105 LYS B O 1
ATOM 4085 N N . TRP B 1 106 ? 3.719 -6.738 4.113 1 94.94 106 TRP B N 1
ATOM 4086 C CA . TRP B 1 106 ? 3.867 -7.73 5.172 1 94.94 106 TRP B CA 1
ATOM 4087 C C . TRP B 1 106 ? 2.779 -8.797 5.07 1 94.94 106 TRP B C 1
ATOM 4089 O O . TRP B 1 106 ? 1.617 -8.484 4.805 1 94.94 106 TRP B O 1
ATOM 4099 N N . GLY B 1 107 ? 3.176 -10.016 5.223 1 97.44 107 GLY B N 1
ATOM 4100 C CA . GLY B 1 107 ? 2.184 -11.07 5.281 1 97.44 107 GLY B CA 1
ATOM 4101 C C . GLY B 1 107 ? 2.762 -12.445 4.992 1 97.44 107 GLY B C 1
ATOM 4102 O O . GLY B 1 107 ? 3.951 -12.68 5.211 1 97.44 107 GLY B O 1
ATOM 4103 N N . TYR B 1 108 ? 1.885 -13.336 4.723 1 97.88 108 TYR B N 1
ATOM 4104 C CA . TYR B 1 108 ? 2.291 -14.688 4.363 1 97.88 108 TYR B CA 1
ATOM 4105 C C . TYR B 1 108 ? 2.51 -14.812 2.861 1 97.88 108 TYR B C 1
ATOM 4107 O O . TYR B 1 108 ? 1.643 -14.438 2.07 1 97.88 108 TYR B O 1
ATOM 4115 N N . LYS B 1 109 ? 3.652 -15.273 2.529 1 97.06 109 LYS B N 1
ATOM 4116 C CA . LYS B 1 109 ? 4.043 -15.383 1.127 1 97.06 109 LYS B CA 1
ATOM 4117 C C . LYS B 1 109 ? 3.533 -16.672 0.51 1 97.06 109 LYS B C 1
ATOM 4119 O O . LYS B 1 109 ? 3.645 -17.75 1.117 1 97.06 109 LYS B O 1
ATOM 4124 N N . VAL B 1 110 ? 2.936 -16.562 -0.663 1 97.88 110 VAL B N 1
ATOM 4125 C CA . VAL B 1 110 ? 2.436 -17.688 -1.428 1 97.88 110 VAL B CA 1
ATOM 4126 C C . VAL B 1 110 ? 3.01 -17.656 -2.842 1 97.88 110 VAL B C 1
ATOM 4128 O O . VAL B 1 110 ? 3.059 -16.594 -3.473 1 97.88 110 VAL B O 1
ATOM 4131 N N . PHE B 1 111 ? 3.49 -18.781 -3.287 1 97.88 111 PHE B N 1
ATOM 4132 C CA . PHE B 1 111 ? 3.893 -18.938 -4.68 1 97.88 111 PHE B CA 1
ATOM 4133 C C . PHE B 1 111 ? 2.754 -19.516 -5.512 1 97.88 111 PHE B C 1
ATOM 4135 O O . PHE B 1 111 ? 2.096 -20.469 -5.094 1 97.88 111 PHE B O 1
ATOM 4142 N N . VAL B 1 112 ? 2.557 -18.906 -6.672 1 98.69 112 VAL B N 1
ATOM 4143 C CA . VAL B 1 112 ? 1.387 -19.312 -7.445 1 98.69 112 VAL B CA 1
ATOM 4144 C C . VAL B 1 112 ? 1.783 -19.547 -8.898 1 98.69 112 VAL B C 1
ATOM 4146 O O . VAL B 1 112 ? 2.566 -18.781 -9.469 1 98.69 112 VAL B O 1
ATOM 4149 N N . LEU B 1 113 ? 1.361 -20.641 -9.445 1 98.88 113 LEU B N 1
ATOM 4150 C CA . LEU B 1 113 ? 1.348 -20.875 -10.883 1 98.88 113 LEU B CA 1
ATOM 4151 C C . LEU B 1 113 ? 0.032 -20.406 -11.5 1 98.88 113 LEU B C 1
ATOM 4153 O O . LEU B 1 113 ? -1.032 -20.938 -11.172 1 98.88 113 LEU B O 1
ATOM 4157 N N . SER B 1 114 ? 0.082 -19.422 -12.391 1 98.81 114 SER B N 1
ATOM 4158 C CA . SER B 1 114 ? -1.128 -18.812 -12.938 1 98.81 114 SER B CA 1
ATOM 4159 C C . SER B 1 114 ? -1.075 -18.75 -14.461 1 98.81 114 SER B C 1
ATOM 4161 O O . SER B 1 114 ? 0.008 -18.734 -15.047 1 98.81 114 SER B O 1
ATOM 4163 N N . GLY B 1 115 ? -2.252 -18.781 -15.078 1 98.5 115 GLY B N 1
ATOM 4164 C CA . GLY B 1 115 ? -2.355 -18.453 -16.484 1 98.5 115 GLY B CA 1
ATOM 4165 C C . GLY B 1 115 ? -2.43 -16.953 -16.75 1 98.5 115 GLY B C 1
ATOM 4166 O O . GLY B 1 115 ? -2.508 -16.156 -15.812 1 98.5 115 GLY B O 1
ATOM 4167 N N . VAL B 1 116 ? -2.385 -16.578 -18 1 98.19 116 VAL B N 1
ATOM 4168 C CA . VAL B 1 116 ? -2.438 -15.18 -18.406 1 98.19 116 VAL B CA 1
ATOM 4169 C C . VAL B 1 116 ? -3.777 -14.57 -18 1 98.19 116 VAL B C 1
ATOM 4171 O O . VAL B 1 116 ? -3.869 -13.367 -17.75 1 98.19 116 VAL B O 1
ATOM 4174 N N . SER B 1 117 ? -4.832 -15.406 -17.828 1 97.5 117 SER B N 1
ATOM 4175 C CA . SER B 1 117 ? -6.168 -14.961 -17.438 1 97.5 117 SER B CA 1
ATOM 4176 C C . SER B 1 117 ? -6.227 -14.586 -15.961 1 97.5 117 SER B C 1
ATOM 4178 O O . SER B 1 117 ? -7.188 -13.961 -15.516 1 97.5 117 SER B O 1
ATOM 4180 N N . GLY B 1 118 ? -5.242 -14.984 -15.242 1 98.38 118 GLY B N 1
ATOM 4181 C CA . GLY B 1 118 ? -5.266 -14.805 -13.797 1 98.38 118 GLY B CA 1
ATOM 4182 C C . GLY B 1 118 ? -5.684 -16.062 -13.047 1 98.38 118 GLY B C 1
ATOM 4183 O O . GLY B 1 118 ? -5.637 -16.094 -11.82 1 98.38 118 GLY B O 1
ATOM 4184 N N . PHE B 1 119 ? -6.109 -17.094 -13.812 1 98.5 119 PHE B N 1
ATOM 4185 C CA . PHE B 1 119 ? -6.5 -18.344 -13.18 1 98.5 119 PHE B CA 1
ATOM 4186 C C . PHE B 1 119 ? -5.316 -18.984 -12.461 1 98.5 119 PHE B C 1
ATOM 4188 O O . PHE B 1 119 ? -4.23 -19.109 -13.039 1 98.5 119 PHE B O 1
ATOM 4195 N N . SER B 1 120 ? -5.48 -19.344 -11.266 1 98.56 120 SER B N 1
ATOM 4196 C CA . SER B 1 120 ? -4.445 -20.016 -10.492 1 98.56 120 SER B CA 1
ATOM 4197 C C . SER B 1 120 ? -4.559 -21.531 -10.617 1 98.56 120 SER B C 1
ATOM 4199 O O . SER B 1 120 ? -5.629 -22.109 -10.375 1 98.56 120 SER B O 1
ATOM 4201 N N . TYR B 1 121 ? -3.477 -22.203 -10.891 1 98.62 121 TYR B N 1
ATOM 4202 C CA . TYR B 1 121 ? -3.498 -23.641 -11.109 1 98.62 121 TYR B CA 1
ATOM 4203 C C . TYR B 1 121 ? -2.893 -24.375 -9.922 1 98.62 121 TYR B C 1
ATOM 4205 O O . TYR B 1 121 ? -3.17 -25.562 -9.711 1 98.62 121 TYR B O 1
ATOM 4213 N N . LYS B 1 122 ? -2.041 -23.703 -9.227 1 98.44 122 LYS B N 1
ATOM 4214 C CA . LYS B 1 122 ? -1.373 -24.312 -8.078 1 98.44 122 LYS B CA 1
ATOM 4215 C C . LYS B 1 122 ? -0.802 -23.234 -7.145 1 98.44 122 LYS B C 1
ATOM 4217 O O . LYS B 1 122 ? -0.36 -22.188 -7.602 1 98.44 122 LYS B O 1
ATOM 4222 N N . LEU B 1 123 ? -0.876 -23.516 -5.875 1 97.94 123 LEU B N 1
ATOM 4223 C CA . LEU B 1 123 ? -0.269 -22.594 -4.922 1 97.94 123 LEU B CA 1
ATOM 4224 C C . LEU B 1 123 ? 0.577 -23.344 -3.9 1 97.94 123 LEU B C 1
ATOM 4226 O O . LEU B 1 123 ? 0.3 -24.5 -3.59 1 97.94 123 LEU B O 1
ATOM 4230 N N . GLU B 1 124 ? 1.63 -22.719 -3.477 1 96.69 124 GLU B N 1
ATOM 4231 C CA . GLU B 1 124 ? 2.527 -23.188 -2.426 1 96.69 124 GLU B CA 1
ATOM 4232 C C . GLU B 1 124 ? 2.842 -22.078 -1.429 1 96.69 124 GLU B C 1
ATOM 4234 O O . GLU B 1 124 ? 3.35 -21.016 -1.808 1 96.69 124 GLU B O 1
ATOM 4239 N N . VAL B 1 125 ? 2.527 -22.359 -0.133 1 97.06 125 VAL B N 1
ATOM 4240 C CA . VAL B 1 125 ? 2.777 -21.359 0.898 1 97.06 125 VAL B CA 1
ATOM 4241 C C . VAL B 1 125 ? 4.227 -21.453 1.365 1 97.06 125 VAL B C 1
ATOM 4243 O O . VAL B 1 125 ? 4.738 -22.547 1.615 1 97.06 125 VAL B O 1
ATOM 4246 N N . TYR B 1 126 ? 4.863 -20.328 1.475 1 96.12 126 TYR B N 1
ATOM 4247 C CA . TYR B 1 126 ? 6.262 -20.25 1.88 1 96.12 126 TYR B CA 1
ATOM 4248 C C . TYR B 1 126 ? 6.418 -20.562 3.363 1 96.12 126 TYR B C 1
ATOM 4250 O O . TYR B 1 126 ? 5.691 -20.031 4.199 1 96.12 126 TYR B O 1
ATOM 4258 N N . THR B 1 127 ? 7.371 -21.406 3.719 1 92.25 127 THR B N 1
ATOM 4259 C CA . THR B 1 127 ? 7.605 -21.766 5.109 1 92.25 127 THR B CA 1
ATOM 4260 C C . THR B 1 127 ? 9.07 -21.578 5.477 1 92.25 127 THR B C 1
ATOM 4262 O O . THR B 1 127 ? 9.445 -21.719 6.645 1 92.25 127 THR B O 1
ATOM 4265 N N . GLY B 1 128 ? 9.883 -21.281 4.523 1 86.94 128 GLY B N 1
ATOM 4266 C CA . GLY B 1 128 ? 11.312 -21.219 4.754 1 86.94 128 GLY B CA 1
ATOM 4267 C C . GLY B 1 128 ? 12 -22.578 4.668 1 86.94 128 GLY B C 1
ATOM 4268 O O . GLY B 1 128 ? 13.219 -22.672 4.824 1 86.94 128 GLY B O 1
ATOM 4269 N N . GLN B 1 129 ? 11.266 -23.547 4.367 1 80.5 129 GLN B N 1
ATOM 4270 C CA . GLN B 1 129 ? 11.805 -24.906 4.324 1 80.5 129 GLN B CA 1
ATOM 4271 C C . GLN B 1 129 ? 11.781 -25.453 2.904 1 80.5 129 GLN B C 1
ATOM 4273 O O . GLN B 1 129 ? 11.688 -26.672 2.709 1 80.5 129 GLN B O 1
ATOM 4278 N N . GLU B 1 130 ? 11.859 -24.625 1.904 1 76.5 130 GLU B N 1
ATOM 4279 C CA . GLU B 1 130 ? 11.695 -25.047 0.521 1 76.5 130 GLU B CA 1
ATOM 4280 C C . GLU B 1 130 ? 12.867 -25.906 0.06 1 76.5 130 GLU B C 1
ATOM 4282 O O . GLU B 1 130 ? 12.727 -26.75 -0.822 1 76.5 130 GLU B O 1
ATOM 4287 N N . ASN B 1 131 ? 13.977 -25.672 0.684 1 74.44 131 ASN B N 1
ATOM 4288 C CA . ASN B 1 131 ? 15.156 -26.438 0.292 1 74.44 131 ASN B CA 1
ATOM 4289 C C . ASN B 1 131 ? 15.172 -27.812 0.927 1 74.44 131 ASN B C 1
ATOM 4291 O O . ASN B 1 131 ? 15.938 -28.688 0.51 1 74.44 131 ASN B O 1
ATOM 4295 N N . SER B 1 132 ? 14.289 -27.984 1.879 1 72.62 132 SER B N 1
ATOM 4296 C CA . SER B 1 132 ? 14.273 -29.266 2.578 1 72.62 132 SER B CA 1
ATOM 4297 C C . SER B 1 132 ? 13.219 -30.203 2 1 72.62 132 SER B C 1
ATOM 4299 O O . SER B 1 132 ? 13.188 -31.391 2.342 1 72.62 132 SER B O 1
ATOM 4301 N N . ALA B 1 133 ? 12.453 -29.703 1.129 1 74.31 133 ALA B N 1
ATOM 4302 C CA . ALA B 1 133 ? 11.398 -30.531 0.542 1 74.31 133 ALA B CA 1
ATOM 4303 C C . ALA B 1 133 ? 11.992 -31.672 -0.261 1 74.31 133 ALA B C 1
ATOM 4305 O O . ALA B 1 133 ? 13.086 -31.547 -0.825 1 74.31 133 ALA B O 1
ATOM 4306 N N . GLN B 1 134 ? 11.32 -32.75 -0.244 1 78.25 134 GLN B N 1
ATOM 4307 C CA . GLN B 1 134 ? 11.758 -33.938 -0.953 1 78.25 134 GLN B CA 1
ATOM 4308 C C . GLN B 1 134 ? 11.805 -33.719 -2.459 1 78.25 134 GLN B C 1
ATOM 4310 O O . GLN B 1 134 ? 10.844 -33.219 -3.045 1 78.25 134 GLN B O 1
ATOM 4315 N N . ARG B 1 135 ? 12.953 -33.938 -3.027 1 86.94 135 ARG B N 1
ATOM 4316 C CA . ARG B 1 135 ? 13.125 -33.844 -4.473 1 86.94 135 ARG B CA 1
ATOM 4317 C C . ARG B 1 135 ? 12.812 -35.156 -5.156 1 86.94 135 ARG B C 1
ATOM 4319 O O . ARG B 1 135 ? 13.18 -36.219 -4.648 1 86.94 135 ARG B O 1
ATOM 4326 N N . LEU B 1 136 ? 12.078 -35.094 -6.215 1 89.06 136 LEU B N 1
ATOM 4327 C CA . LEU B 1 136 ? 11.805 -36.281 -7.012 1 89.06 136 LEU B CA 1
ATOM 4328 C C . LEU B 1 136 ? 13.016 -36.656 -7.855 1 89.06 136 LEU B C 1
ATOM 4330 O O . LEU B 1 136 ? 13.914 -35.844 -8.062 1 89.06 136 LEU B O 1
ATOM 4334 N N . SER B 1 137 ? 12.953 -37.875 -8.32 1 89.25 137 SER B N 1
ATOM 4335 C CA . SER B 1 137 ? 14.055 -38.375 -9.148 1 89.25 137 SER B CA 1
ATOM 4336 C C . SER B 1 137 ? 14.203 -37.531 -10.414 1 89.25 137 SER B C 1
ATOM 4338 O O . SER B 1 137 ? 13.219 -37.25 -11.094 1 89.25 137 SER B O 1
ATOM 4340 N N . GLY B 1 138 ? 15.453 -37.062 -10.633 1 88.56 138 GLY B N 1
ATOM 4341 C CA . GLY B 1 138 ? 15.734 -36.344 -11.859 1 88.56 138 GLY B CA 1
ATOM 4342 C C . GLY B 1 138 ? 15.609 -34.844 -11.703 1 88.56 138 GLY B C 1
ATOM 4343 O O . GLY B 1 138 ? 16 -34.094 -12.594 1 88.56 138 GLY B O 1
ATOM 4344 N N . GLU B 1 139 ? 15.055 -34.375 -10.602 1 93.25 139 GLU B N 1
ATOM 4345 C CA . GLU B 1 139 ? 14.914 -32.938 -10.383 1 93.25 139 GLU B CA 1
ATOM 4346 C C . GLU B 1 139 ? 16.234 -32.312 -9.922 1 93.25 139 GLU B C 1
ATOM 4348 O O . GLU B 1 139 ? 16.922 -32.875 -9.062 1 93.25 139 GLU B O 1
ATOM 4353 N N . PRO B 1 140 ? 16.594 -31.297 -10.562 1 92.62 140 PRO B N 1
ATOM 4354 C CA . PRO B 1 140 ? 17.812 -30.609 -10.133 1 92.62 140 PRO B CA 1
ATOM 4355 C C . PRO B 1 140 ? 17.609 -29.781 -8.867 1 92.62 140 PRO B C 1
ATOM 4357 O O . PRO B 1 140 ? 16.484 -29.578 -8.422 1 92.62 140 PRO B O 1
ATOM 4360 N N . ASP B 1 141 ? 18.734 -29.438 -8.273 1 91.94 141 ASP B N 1
ATOM 4361 C CA . ASP B 1 141 ? 18.703 -28.438 -7.207 1 91.94 141 ASP B CA 1
ATOM 4362 C C . ASP B 1 141 ? 19 -27.047 -7.758 1 91.94 141 ASP B C 1
ATOM 4364 O O . ASP B 1 141 ? 20.156 -26.719 -8.047 1 91.94 141 ASP B O 1
ATOM 4368 N N . CYS B 1 142 ? 18.016 -26.281 -7.922 1 91 142 CYS B N 1
ATOM 4369 C CA . CYS B 1 142 ? 18.156 -24.953 -8.508 1 91 142 CYS B CA 1
ATOM 4370 C C . CYS B 1 142 ? 18.156 -23.875 -7.43 1 91 142 CYS B C 1
ATOM 4372 O O . CYS B 1 142 ? 17.922 -22.703 -7.715 1 91 142 CYS B O 1
ATOM 4374 N N . GLY B 1 143 ? 18.375 -24.312 -6.152 1 89.5 143 GLY B N 1
ATOM 4375 C CA . GLY B 1 143 ? 18.312 -23.375 -5.047 1 89.5 143 GLY B CA 1
ATOM 4376 C C . GLY B 1 143 ? 16.906 -23.203 -4.5 1 89.5 143 GLY B C 1
ATOM 4377 O O . GLY B 1 143 ? 15.938 -23.672 -5.105 1 89.5 143 GLY B O 1
ATOM 4378 N N . ALA B 1 144 ? 16.719 -22.5 -3.451 1 89.06 144 ALA B N 1
ATOM 4379 C CA . ALA B 1 144 ? 15.453 -22.391 -2.734 1 89.06 144 ALA B CA 1
ATOM 4380 C C . ALA B 1 144 ? 14.352 -21.859 -3.645 1 89.06 144 ALA B C 1
ATOM 4382 O O . ALA B 1 144 ? 13.273 -22.453 -3.738 1 89.06 144 ALA B O 1
ATOM 4383 N N . SER B 1 145 ? 14.617 -20.75 -4.34 1 92.44 145 SER B N 1
ATOM 4384 C CA . SER B 1 145 ? 13.609 -20.141 -5.191 1 92.44 145 SER B CA 1
ATOM 4385 C C . SER B 1 145 ? 13.359 -20.969 -6.449 1 92.44 145 SER B C 1
ATOM 4387 O O . SER B 1 145 ? 12.211 -21.141 -6.871 1 92.44 145 SER B O 1
ATOM 4389 N N . GLY B 1 146 ? 14.438 -21.469 -7.062 1 93.75 146 GLY B N 1
ATOM 4390 C CA . GLY B 1 146 ? 14.305 -22.297 -8.242 1 93.75 146 GLY B CA 1
ATOM 4391 C C . GLY B 1 146 ? 13.547 -23.594 -7.977 1 93.75 146 GLY B C 1
ATOM 4392 O O . GLY B 1 146 ? 12.781 -24.047 -8.828 1 93.75 146 GLY B O 1
ATOM 4393 N N . ASN B 1 147 ? 13.742 -24.156 -6.828 1 94.25 147 ASN B N 1
ATOM 4394 C CA . ASN B 1 147 ? 13.078 -25.406 -6.473 1 94.25 147 ASN B CA 1
ATOM 4395 C C . ASN B 1 147 ? 11.57 -25.234 -6.352 1 94.25 147 ASN B C 1
ATOM 4397 O O . ASN B 1 147 ? 10.805 -26.156 -6.617 1 94.25 147 ASN B O 1
ATOM 4401 N N . VAL B 1 148 ? 11.164 -24.062 -5.98 1 95.62 148 VAL B N 1
ATOM 4402 C CA . VAL B 1 148 ? 9.734 -23.75 -5.949 1 95.62 148 VAL B CA 1
ATOM 4403 C C . VAL B 1 148 ? 9.148 -23.906 -7.352 1 95.62 148 VAL B C 1
ATOM 4405 O O . VAL B 1 148 ? 8.07 -24.484 -7.516 1 95.62 148 VAL B O 1
ATOM 4408 N N . VAL B 1 149 ? 9.867 -23.391 -8.336 1 97.56 149 VAL B N 1
ATOM 4409 C CA . VAL B 1 149 ? 9.406 -23.484 -9.719 1 97.56 149 VAL B CA 1
ATOM 4410 C C . VAL B 1 149 ? 9.32 -24.953 -10.141 1 97.56 149 VAL B C 1
ATOM 4412 O O . VAL B 1 149 ? 8.352 -25.359 -10.781 1 97.56 149 VAL B O 1
ATOM 4415 N N . VAL B 1 150 ? 10.359 -25.688 -9.727 1 96.44 150 VAL B N 1
ATOM 4416 C CA . VAL B 1 150 ? 10.359 -27.109 -10.047 1 96.44 150 VAL B CA 1
ATOM 4417 C C . VAL B 1 150 ? 9.102 -27.766 -9.477 1 96.44 150 VAL B C 1
ATOM 4419 O O . VAL B 1 150 ? 8.414 -28.5 -10.188 1 96.44 150 VAL B O 1
ATOM 4422 N N . HIS B 1 151 ? 8.719 -27.453 -8.227 1 95.44 151 HIS B N 1
ATOM 4423 C CA . HIS B 1 151 ? 7.543 -28.016 -7.578 1 95.44 151 HIS B CA 1
ATOM 4424 C C . HIS B 1 151 ? 6.266 -27.609 -8.305 1 95.44 151 HIS B C 1
ATOM 4426 O O . HIS B 1 151 ? 5.426 -28.469 -8.617 1 95.44 151 HIS B O 1
ATOM 4432 N N . LEU B 1 152 ? 6.117 -26.359 -8.578 1 97.19 152 LEU B N 1
ATOM 4433 C CA . LEU B 1 152 ? 4.898 -25.828 -9.188 1 97.19 152 LEU B CA 1
ATOM 4434 C C . LEU B 1 152 ? 4.73 -26.359 -10.609 1 97.19 152 LEU B C 1
ATOM 4436 O O . LEU B 1 152 ? 3.609 -26.625 -11.047 1 97.19 152 LEU B O 1
ATOM 4440 N N . CYS B 1 153 ? 5.816 -26.625 -11.305 1 97.25 153 CYS B N 1
ATOM 4441 C CA . CYS B 1 153 ? 5.77 -27.047 -12.703 1 97.25 153 CYS B CA 1
ATOM 4442 C C . CYS B 1 153 ? 5.559 -28.547 -12.812 1 97.25 153 CYS B C 1
ATOM 4444 O O . CYS B 1 153 ? 5.406 -29.078 -13.914 1 97.25 153 CYS B O 1
ATOM 4446 N N . ARG B 1 154 ? 5.566 -29.234 -11.648 1 95.38 154 ARG B N 1
ATOM 4447 C CA . ARG B 1 154 ? 5.242 -30.656 -11.695 1 95.38 154 ARG B CA 1
ATOM 4448 C C . ARG B 1 154 ? 3.875 -30.891 -12.328 1 95.38 154 ARG B C 1
ATOM 4450 O O . ARG B 1 154 ? 3.641 -31.938 -12.945 1 95.38 154 ARG B O 1
ATOM 4457 N N . THR B 1 155 ? 3.004 -29.891 -12.211 1 95.88 155 THR B N 1
ATOM 4458 C CA . THR B 1 155 ? 1.641 -30.016 -12.711 1 95.88 155 THR B CA 1
ATOM 4459 C C . THR B 1 155 ? 1.587 -29.703 -14.203 1 95.88 155 THR B C 1
ATOM 4461 O O . THR B 1 155 ? 0.594 -30 -14.875 1 95.88 155 THR B O 1
ATOM 4464 N N . VAL B 1 156 ? 2.629 -29.172 -14.82 1 97.56 156 VAL B N 1
ATOM 4465 C CA . VAL B 1 156 ? 2.66 -28.812 -16.234 1 97.56 156 VAL B CA 1
ATOM 4466 C C . VAL B 1 156 ? 2.955 -30.062 -17.062 1 97.56 156 VAL B C 1
ATOM 4468 O O . VAL B 1 156 ? 3.982 -30.719 -16.875 1 97.56 156 VAL B O 1
ATOM 4471 N N . PRO B 1 157 ? 2.08 -30.359 -17.953 1 95.69 157 PRO B N 1
ATOM 4472 C CA . PRO B 1 157 ? 2.326 -31.531 -18.781 1 95.69 157 PRO B CA 1
ATOM 4473 C C . PRO B 1 157 ? 3.6 -31.406 -19.625 1 95.69 157 PRO B C 1
ATOM 4475 O O . PRO B 1 157 ? 3.883 -30.328 -20.156 1 95.69 157 PRO B O 1
ATOM 4478 N N . ARG B 1 158 ? 4.293 -32.5 -19.719 1 94.69 158 ARG B N 1
ATOM 4479 C CA . ARG B 1 158 ? 5.539 -32.531 -20.484 1 94.69 158 ARG B CA 1
ATOM 4480 C C . ARG B 1 158 ? 5.281 -32.844 -21.953 1 94.69 158 ARG B C 1
ATOM 4482 O O . ARG B 1 158 ? 4.281 -33.5 -22.297 1 94.69 158 ARG B O 1
ATOM 4489 N N . GLY B 1 159 ? 6.074 -32.312 -22.797 1 95.25 159 GLY B N 1
ATOM 4490 C CA . GLY B 1 159 ? 5.992 -32.594 -24.219 1 95.25 159 GLY B CA 1
ATOM 4491 C C . GLY B 1 159 ? 4.883 -31.828 -24.922 1 95.25 159 GLY B C 1
ATOM 4492 O O . GLY B 1 159 ? 4.547 -32.125 -26.062 1 95.25 159 GLY B O 1
ATOM 4493 N N . VAL B 1 160 ? 4.238 -30.875 -24.219 1 95.5 160 VAL B 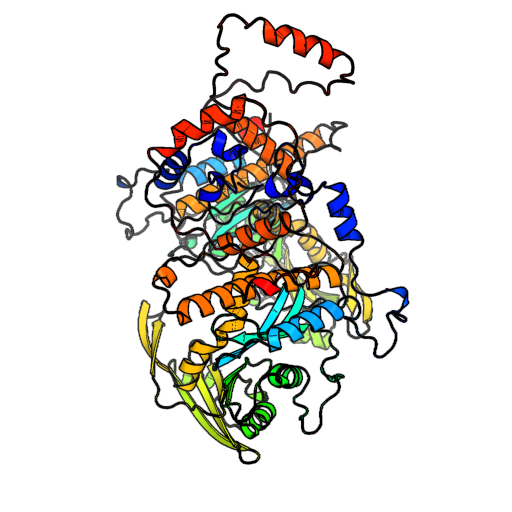N 1
ATOM 4494 C CA . VAL B 1 160 ? 3.086 -30.203 -24.812 1 95.5 160 VAL B CA 1
ATOM 4495 C C . VAL B 1 160 ? 3.436 -28.734 -25.094 1 95.5 160 VAL B C 1
ATOM 4497 O O . VAL B 1 160 ? 2.584 -27.969 -25.547 1 95.5 160 VAL B O 1
ATOM 4500 N N . HIS B 1 161 ? 4.621 -28.281 -24.797 1 97.75 161 HIS B N 1
ATOM 4501 C CA . HIS B 1 161 ? 5.207 -27 -25.188 1 97.75 161 HIS B CA 1
ATOM 4502 C C . HIS B 1 161 ? 4.523 -25.844 -24.453 1 97.75 161 HIS B C 1
ATOM 4504 O O . HIS B 1 161 ? 4.172 -24.844 -25.078 1 97.75 161 HIS B O 1
ATOM 4510 N N . HIS B 1 162 ? 4.211 -26.047 -23.219 1 98.69 162 HIS B N 1
ATOM 4511 C CA . HIS B 1 162 ? 3.807 -24.922 -22.391 1 98.69 162 HIS B CA 1
ATOM 4512 C C . HIS B 1 162 ? 4.957 -23.938 -22.203 1 98.69 162 HIS B C 1
ATOM 4514 O O . HIS B 1 162 ? 6.121 -24.281 -22.391 1 98.69 162 HIS B O 1
ATOM 4520 N N . LYS B 1 163 ? 4.621 -22.703 -21.953 1 98.88 163 LYS B N 1
ATOM 4521 C CA . LYS B 1 163 ? 5.598 -21.656 -21.703 1 98.88 163 LYS B CA 1
ATOM 4522 C C . LYS B 1 163 ? 5.441 -21.078 -20.297 1 98.88 163 LYS B C 1
ATOM 4524 O O . LYS B 1 163 ? 4.328 -20.797 -19.859 1 98.88 163 LYS B O 1
ATOM 4529 N N . VAL B 1 164 ? 6.531 -20.984 -19.594 1 98.81 164 VAL B N 1
ATOM 4530 C CA . VAL B 1 164 ? 6.508 -20.484 -18.219 1 98.81 164 VAL B CA 1
ATOM 4531 C C . VAL B 1 164 ? 7.34 -19.219 -18.125 1 98.81 164 VAL B C 1
ATOM 4533 O O . VAL B 1 164 ? 8.461 -19.156 -18.625 1 98.81 164 VAL B O 1
ATOM 4536 N N . TYR B 1 165 ? 6.816 -18.234 -17.469 1 98.88 165 TYR B N 1
ATOM 4537 C CA . TYR B 1 165 ? 7.469 -16.953 -17.297 1 98.88 165 TYR B CA 1
ATOM 4538 C C . TYR B 1 165 ? 7.812 -16.688 -15.836 1 98.88 165 TYR B C 1
ATOM 4540 O O . TYR B 1 165 ? 6.992 -16.938 -14.945 1 98.88 165 TYR B O 1
ATOM 4548 N N . LEU B 1 166 ? 9.031 -16.172 -15.555 1 98.5 166 LEU B N 1
ATOM 4549 C CA . LEU B 1 166 ? 9.57 -16.047 -14.203 1 98.5 166 LEU B CA 1
ATOM 4550 C C . LEU B 1 166 ? 10.211 -14.688 -13.992 1 98.5 166 LEU B C 1
ATOM 4552 O O . LEU B 1 166 ? 10.594 -14.023 -14.961 1 98.5 166 LEU B O 1
ATOM 4556 N N . ASP B 1 167 ? 10.328 -14.258 -12.773 1 97.12 167 ASP B N 1
ATOM 4557 C CA . ASP B 1 167 ? 11.133 -13.078 -12.477 1 97.12 167 ASP B CA 1
ATOM 4558 C C . ASP B 1 167 ? 12.516 -13.469 -11.969 1 97.12 167 ASP B C 1
ATOM 4560 O O . ASP B 1 167 ? 12.859 -14.656 -11.938 1 97.12 167 ASP B O 1
ATOM 4564 N N . ASN B 1 168 ? 13.312 -12.523 -11.617 1 95.62 168 ASN B N 1
ATOM 4565 C CA . ASN B 1 168 ? 14.719 -12.758 -11.336 1 95.62 168 ASN B CA 1
ATOM 4566 C C . ASN B 1 168 ? 14.914 -13.461 -10 1 95.62 168 ASN B C 1
ATOM 4568 O O . ASN B 1 168 ? 16 -13.961 -9.703 1 95.62 168 ASN B O 1
ATOM 4572 N N . TYR B 1 169 ? 13.859 -13.516 -9.227 1 94.12 169 TYR B N 1
ATOM 4573 C CA . TYR B 1 169 ? 13.898 -14.258 -7.973 1 94.12 169 TYR B CA 1
ATOM 4574 C C . TYR B 1 169 ? 14 -15.758 -8.234 1 94.12 169 TYR B C 1
ATOM 4576 O O . TYR B 1 169 ? 14.664 -16.484 -7.484 1 94.12 169 TYR B O 1
ATOM 4584 N N . PHE B 1 170 ? 13.43 -16.188 -9.266 1 96.44 170 PHE B N 1
ATOM 4585 C CA . PHE B 1 170 ? 13.266 -17.625 -9.5 1 96.44 170 PHE B CA 1
ATOM 4586 C C . PHE B 1 170 ? 14.273 -18.125 -10.531 1 96.44 170 PHE B C 1
ATOM 4588 O O . PHE B 1 170 ? 14.758 -19.25 -10.438 1 96.44 170 PHE B O 1
ATOM 4595 N N . ASP B 1 171 ? 14.602 -17.359 -11.414 1 97.06 171 ASP B N 1
ATOM 4596 C CA . ASP B 1 171 ? 15.148 -17.781 -12.703 1 97.06 171 ASP B CA 1
ATOM 4597 C C . ASP B 1 171 ? 16.656 -18.047 -12.602 1 97.06 171 ASP B C 1
ATOM 4599 O O . ASP B 1 171 ? 17.375 -17.312 -11.922 1 97.06 171 ASP B O 1
ATOM 4603 N N . CYS B 1 172 ? 17.078 -19.094 -13.195 1 94.94 172 CYS B N 1
ATOM 4604 C CA . CYS B 1 172 ? 18.484 -19.438 -13.375 1 94.94 172 CYS B CA 1
ATOM 4605 C C . CYS B 1 172 ? 18.672 -20.391 -14.555 1 94.94 172 CYS B C 1
ATOM 4607 O O . CYS B 1 172 ? 17.719 -21.047 -14.977 1 94.94 172 CYS B O 1
ATOM 4609 N N . PRO B 1 173 ? 19.859 -20.453 -15.117 1 96.12 173 PRO B N 1
ATOM 4610 C CA . PRO B 1 173 ? 20.078 -21.281 -16.312 1 96.12 173 PRO B CA 1
ATOM 4611 C C . PRO B 1 173 ? 19.75 -22.75 -16.078 1 96.12 173 PRO B C 1
ATOM 4613 O O . PRO B 1 173 ? 19.125 -23.391 -16.922 1 96.12 173 PRO B O 1
ATOM 4616 N N . SER B 1 174 ? 20.141 -23.281 -14.953 1 95.38 174 SER B N 1
ATOM 4617 C CA . SER B 1 174 ? 19.906 -24.703 -14.695 1 95.38 174 SER B CA 1
ATOM 4618 C C . SER B 1 174 ? 18.422 -25.031 -14.688 1 95.38 174 SER B C 1
ATOM 4620 O O . SER B 1 174 ? 18.016 -26.109 -15.141 1 95.38 174 SER B O 1
ATOM 4622 N N . LEU B 1 175 ? 17.703 -24.141 -14.203 1 97 175 LEU B N 1
ATOM 4623 C CA . LEU B 1 175 ? 16.25 -24.328 -14.156 1 97 175 LEU B CA 1
ATOM 4624 C C . LEU B 1 175 ? 15.664 -24.344 -15.57 1 97 175 LEU B C 1
ATOM 4626 O O . LEU B 1 175 ? 14.852 -25.219 -15.898 1 97 175 LEU B O 1
ATOM 4630 N N . GLN B 1 176 ? 16.062 -23.438 -16.406 1 97.94 176 GLN B N 1
ATOM 4631 C CA . GLN B 1 176 ? 15.531 -23.375 -17.766 1 97.94 176 GLN B CA 1
ATOM 4632 C C . GLN B 1 176 ? 15.945 -24.594 -18.578 1 97.94 176 GLN B C 1
ATOM 4634 O O . GLN B 1 176 ? 15.164 -25.109 -19.375 1 97.94 176 GLN B O 1
ATOM 4639 N N . VAL B 1 177 ? 17.172 -25 -18.359 1 97.81 177 VAL B N 1
ATOM 4640 C CA . VAL B 1 177 ? 17.641 -26.203 -19.031 1 97.81 177 VAL B CA 1
ATOM 4641 C C . VAL B 1 177 ? 16.781 -27.406 -18.641 1 97.81 177 VAL B C 1
ATOM 4643 O O . VAL B 1 177 ? 16.312 -28.156 -19.516 1 97.81 177 VAL B O 1
ATOM 4646 N N . TYR B 1 178 ? 16.562 -27.547 -17.406 1 97.62 178 TYR B N 1
ATOM 4647 C CA . TYR B 1 178 ? 15.75 -28.641 -16.875 1 97.62 178 TYR B CA 1
ATOM 4648 C C . TYR B 1 178 ? 14.367 -28.656 -17.516 1 97.62 178 TYR B C 1
ATOM 4650 O O . TYR B 1 178 ? 13.898 -29.688 -17.984 1 97.62 178 TYR B O 1
ATOM 4658 N N . LEU B 1 179 ? 13.695 -27.516 -17.531 1 98.19 179 LEU B N 1
ATOM 4659 C CA . LEU B 1 179 ? 12.344 -27.406 -18.062 1 98.19 179 LEU B CA 1
ATOM 4660 C C . LEU B 1 179 ? 12.328 -27.641 -19.562 1 98.19 179 LEU B C 1
ATOM 4662 O O . LEU B 1 179 ? 11.445 -28.328 -20.078 1 98.19 179 LEU B O 1
ATOM 4666 N N . GLU B 1 180 ? 13.32 -27.125 -20.234 1 98.56 180 GLU B N 1
ATOM 4667 C CA . GLU B 1 180 ? 13.375 -27.219 -21.688 1 98.56 180 GLU B CA 1
ATOM 4668 C C . GLU B 1 180 ? 13.578 -28.656 -22.141 1 98.56 180 GLU B C 1
ATOM 4670 O O . GLU B 1 180 ? 13.094 -29.047 -23.203 1 98.56 180 GLU B O 1
ATOM 4675 N N . LYS B 1 181 ? 14.289 -29.375 -21.406 1 97.19 181 LYS B N 1
ATOM 4676 C CA . LYS B 1 181 ? 14.5 -30.781 -21.734 1 97.19 181 LYS B CA 1
ATOM 4677 C C . LYS B 1 181 ? 13.172 -31.531 -21.828 1 97.19 181 LYS B C 1
ATOM 4679 O O . LYS B 1 181 ? 13.062 -32.5 -22.562 1 97.19 181 LYS B O 1
ATOM 4684 N N . ASP B 1 182 ? 12.211 -31.031 -21.125 1 96.06 182 ASP B N 1
ATOM 4685 C CA . ASP B 1 182 ? 10.883 -31.641 -21.141 1 96.06 182 ASP B CA 1
ATOM 4686 C C . ASP B 1 182 ? 9.914 -30.828 -22 1 96.06 182 ASP B C 1
ATOM 4688 O O . ASP B 1 182 ? 8.695 -30.938 -21.828 1 96.06 182 ASP B O 1
ATOM 4692 N N . SER B 1 183 ? 10.398 -29.969 -22.781 1 97.5 183 SER B N 1
ATOM 4693 C CA . SER B 1 183 ? 9.656 -29.156 -23.734 1 97.5 183 SER B CA 1
ATOM 4694 C C . SER B 1 183 ? 8.758 -28.156 -23.031 1 97.5 183 SER B C 1
ATOM 4696 O O . SER B 1 183 ? 7.633 -27.906 -23.469 1 97.5 183 SER B O 1
ATOM 4698 N N . VAL B 1 184 ? 9.133 -27.734 -21.891 1 98.44 184 VAL B N 1
ATOM 4699 C CA . VAL B 1 184 ? 8.547 -26.578 -21.234 1 98.44 184 VAL B CA 1
ATOM 4700 C C . VAL B 1 184 ? 9.445 -25.359 -21.438 1 98.44 184 VAL B C 1
ATOM 4702 O O . VAL B 1 184 ? 10.539 -25.297 -20.875 1 98.44 184 VAL B O 1
ATOM 4705 N N . HIS B 1 185 ? 8.977 -24.438 -22.266 1 98.75 185 HIS B N 1
ATOM 4706 C CA . HIS B 1 185 ? 9.781 -23.266 -22.625 1 98.75 185 HIS B CA 1
ATOM 4707 C C . HIS B 1 185 ? 9.719 -22.188 -21.547 1 98.75 185 HIS B C 1
ATOM 4709 O O . HIS B 1 185 ? 8.719 -22.094 -20.828 1 98.75 185 HIS B O 1
ATOM 4715 N N . CYS B 1 186 ? 10.812 -21.438 -21.422 1 98.62 186 CYS B N 1
ATOM 4716 C CA . CYS B 1 186 ? 10.867 -20.516 -20.297 1 98.62 186 CYS B CA 1
ATOM 4717 C C . CYS B 1 186 ? 11.484 -19.188 -20.719 1 98.62 186 CYS B C 1
ATOM 4719 O O . CYS B 1 186 ? 12.461 -19.172 -21.484 1 98.62 186 CYS B O 1
ATOM 4721 N N . ILE B 1 187 ? 10.883 -18.141 -20.344 1 98.81 187 ILE B N 1
ATOM 4722 C CA . ILE B 1 187 ? 11.484 -16.812 -20.344 1 98.81 187 ILE B CA 1
ATOM 4723 C C . ILE B 1 187 ? 11.453 -16.234 -18.938 1 98.81 187 ILE B C 1
ATOM 4725 O O . ILE B 1 187 ? 10.461 -16.375 -18.219 1 98.81 187 ILE B O 1
ATOM 4729 N N . GLY B 1 188 ? 12.539 -15.609 -18.5 1 98.56 188 GLY B N 1
ATOM 4730 C CA . GLY B 1 188 ? 12.539 -14.938 -17.219 1 98.56 188 GLY B CA 1
ATOM 4731 C C . GLY B 1 188 ? 13.586 -13.844 -17.109 1 98.56 188 GLY B C 1
ATOM 4732 O O . GLY B 1 188 ? 14.594 -13.875 -17.828 1 98.56 188 GLY B O 1
ATOM 4733 N N . THR B 1 189 ? 13.336 -12.859 -16.328 1 98.19 189 THR B N 1
ATOM 4734 C CA . THR B 1 189 ? 14.422 -11.953 -15.992 1 98.19 189 THR B CA 1
ATOM 4735 C C . THR B 1 189 ? 15.461 -12.656 -15.125 1 98.19 189 THR B C 1
ATOM 4737 O O . THR B 1 189 ? 15.156 -13.633 -14.445 1 98.19 189 THR B O 1
ATOM 4740 N N . VAL B 1 190 ? 16.688 -12.203 -15.234 1 96.62 190 VAL B N 1
ATOM 4741 C CA . VAL B 1 190 ? 17.75 -12.852 -14.484 1 96.62 190 VAL B CA 1
ATOM 4742 C C . VAL B 1 190 ? 18.781 -11.812 -14.055 1 96.62 190 VAL B C 1
ATOM 4744 O O . VAL B 1 190 ? 19.016 -10.828 -14.758 1 96.62 190 VAL B O 1
ATOM 4747 N N . ARG B 1 191 ? 19.297 -11.992 -12.898 1 91.69 191 ARG B N 1
ATOM 4748 C CA . ARG B 1 191 ? 20.438 -11.195 -12.477 1 91.69 191 ARG B CA 1
ATOM 4749 C C . ARG B 1 191 ? 21.719 -11.664 -13.164 1 91.69 191 ARG B C 1
ATOM 4751 O O . ARG B 1 191 ? 21.969 -12.867 -13.258 1 91.69 191 ARG B O 1
ATOM 4758 N N . ILE B 1 192 ? 22.422 -10.766 -13.531 1 87.56 192 ILE B N 1
ATOM 4759 C CA . ILE B 1 192 ? 23.594 -11.07 -14.359 1 87.56 192 ILE B CA 1
ATOM 4760 C C . ILE B 1 192 ? 24.562 -11.953 -13.57 1 87.56 192 ILE B C 1
ATOM 4762 O O . ILE B 1 192 ? 25.234 -12.805 -14.148 1 87.56 192 ILE B O 1
ATOM 4766 N N . ASN B 1 193 ? 24.625 -11.773 -12.305 1 87.25 193 ASN B N 1
ATOM 4767 C CA . ASN B 1 193 ? 25.547 -12.539 -11.469 1 87.25 193 ASN B CA 1
ATOM 4768 C C . ASN B 1 193 ? 25.141 -14.008 -11.398 1 87.25 193 ASN B C 1
ATOM 4770 O O . ASN B 1 193 ? 25.938 -14.852 -10.992 1 87.25 193 ASN B O 1
ATOM 4774 N N . ARG B 1 194 ? 23.969 -14.344 -11.797 1 87.31 194 ARG B N 1
ATOM 4775 C CA . ARG B 1 194 ? 23.469 -15.719 -11.742 1 87.31 194 ARG B CA 1
ATOM 4776 C C . ARG B 1 194 ? 23.703 -16.438 -13.062 1 87.31 194 ARG B C 1
ATOM 4778 O O . ARG B 1 194 ? 23.344 -17.609 -13.211 1 87.31 194 ARG B O 1
ATOM 4785 N N . VAL B 1 195 ? 24.219 -15.758 -13.938 1 91.31 195 VAL B N 1
ATOM 4786 C CA . VAL B 1 195 ? 24.547 -16.359 -15.227 1 91.31 195 VAL B CA 1
ATOM 4787 C C . VAL B 1 195 ? 26.062 -16.344 -15.43 1 91.31 195 VAL B C 1
ATOM 4789 O O . VAL B 1 195 ? 26.578 -15.508 -16.172 1 91.31 195 VAL B O 1
ATOM 4792 N N . PRO B 1 196 ? 26.656 -17.312 -14.898 1 86.94 196 PRO B N 1
ATOM 4793 C CA . PRO B 1 196 ? 28.109 -17.328 -14.992 1 86.94 196 PRO B CA 1
ATOM 4794 C C . PRO B 1 196 ? 28.609 -17.438 -16.438 1 86.94 196 PRO B C 1
ATOM 4796 O O . PRO B 1 196 ? 28 -18.125 -17.25 1 86.94 196 PRO B O 1
ATOM 4799 N N . GLY B 1 197 ? 29.688 -16.656 -16.75 1 85.88 197 GLY B N 1
ATOM 4800 C CA . GLY B 1 197 ? 30.375 -16.781 -18.031 1 85.88 197 GLY B CA 1
ATOM 4801 C C . GLY B 1 197 ? 29.828 -15.867 -19.094 1 85.88 197 GLY B C 1
ATOM 4802 O O . GLY B 1 197 ? 30.359 -15.82 -20.203 1 85.88 197 GLY B O 1
ATOM 4803 N N . VAL B 1 198 ? 28.734 -15.242 -18.812 1 88.31 198 VAL B N 1
ATOM 4804 C CA . VAL B 1 198 ? 28.141 -14.391 -19.844 1 88.31 198 VAL B CA 1
ATOM 4805 C C . VAL B 1 198 ? 28.781 -13 -19.781 1 88.31 198 VAL B C 1
ATOM 4807 O O . VAL B 1 198 ? 28.938 -12.422 -18.703 1 88.31 198 VAL B O 1
ATOM 4810 N N . SER B 1 199 ? 29.219 -12.531 -20.906 1 89.38 199 SER B N 1
ATOM 4811 C CA . SER B 1 199 ? 29.812 -11.203 -21.016 1 89.38 199 SER B CA 1
ATOM 4812 C C . SER B 1 199 ? 28.828 -10.188 -21.562 1 89.38 199 SER B C 1
ATOM 4814 O O . SER B 1 199 ? 28.609 -10.102 -22.766 1 89.38 199 SER B O 1
ATOM 4816 N N . LEU B 1 200 ? 28.172 -9.5 -20.75 1 92.31 200 LEU B N 1
ATOM 4817 C CA . LEU B 1 200 ? 27.266 -8.414 -21.109 1 92.31 200 LEU B CA 1
ATOM 4818 C C . LEU B 1 200 ? 27.688 -7.105 -20.453 1 92.31 200 LEU B C 1
ATOM 4820 O O . LEU B 1 200 ? 28.297 -7.113 -19.391 1 92.31 200 LEU B O 1
ATOM 4824 N N . PRO B 1 201 ? 27.422 -6.043 -21.156 1 91.19 201 PRO B N 1
ATOM 4825 C CA . PRO B 1 201 ? 27.844 -4.758 -20.578 1 91.19 201 PRO B CA 1
ATOM 4826 C C . PRO B 1 201 ? 27.156 -4.461 -19.25 1 91.19 201 PRO B C 1
ATOM 4828 O O . PRO B 1 201 ? 26.016 -4.883 -19.031 1 91.19 201 PRO B O 1
ATOM 4831 N N . GLY B 1 202 ? 27.844 -3.744 -18.406 1 90.06 202 GLY B N 1
ATOM 4832 C CA . GLY B 1 202 ? 27.297 -3.334 -17.125 1 90.06 202 GLY B CA 1
ATOM 4833 C C . GLY B 1 202 ? 26.234 -2.254 -17.25 1 90.06 202 GLY B C 1
ATOM 4834 O O . GLY B 1 202 ? 25.984 -1.75 -18.344 1 90.06 202 GLY B O 1
ATOM 4835 N N . GLU B 1 203 ? 25.578 -1.989 -16.234 1 89.31 203 GLU B N 1
ATOM 4836 C CA . GLU B 1 203 ? 24.484 -1.029 -16.203 1 89.31 203 GLU B CA 1
ATOM 4837 C C . GLU B 1 203 ? 24.938 0.352 -16.656 1 89.31 203 GLU B C 1
ATOM 4839 O O . GLU B 1 203 ? 24.25 1.021 -17.422 1 89.31 203 GLU B O 1
ATOM 4844 N N . GLN B 1 204 ? 26.062 0.801 -16.125 1 89.25 204 GLN B N 1
ATOM 4845 C CA . GLN B 1 204 ? 26.578 2.125 -16.453 1 89.25 204 GLN B CA 1
ATOM 4846 C C . GLN B 1 204 ? 26.938 2.221 -17.922 1 89.25 204 GLN B C 1
ATOM 4848 O O . GLN B 1 204 ? 26.672 3.242 -18.578 1 89.25 204 GLN B O 1
ATOM 4853 N N . GLU B 1 205 ? 27.562 1.199 -18.406 1 89 205 GLU B N 1
ATOM 4854 C CA . GLU B 1 205 ? 27.922 1.163 -19.812 1 89 205 GLU B CA 1
ATOM 4855 C C . GLU B 1 205 ? 26.688 1.187 -20.703 1 89 205 GLU B C 1
ATOM 4857 O O . GLU B 1 205 ? 26.672 1.866 -21.734 1 89 205 GLU B O 1
ATOM 4862 N N . MET B 1 206 ? 25.656 0.463 -20.359 1 91.75 206 MET B N 1
ATOM 4863 C CA . MET B 1 206 ? 24.406 0.424 -21.109 1 91.75 206 MET B CA 1
ATOM 4864 C C . MET B 1 206 ? 23.75 1.803 -21.156 1 91.75 206 MET B C 1
ATOM 4866 O O . MET B 1 206 ? 23.25 2.227 -22.203 1 91.75 206 MET B O 1
ATOM 4870 N N . LYS B 1 207 ? 23.734 2.459 -20 1 87.06 207 LYS B N 1
ATOM 4871 C CA . LYS B 1 207 ? 23.062 3.748 -19.859 1 87.06 207 LYS B CA 1
ATOM 4872 C C . LYS B 1 207 ? 23.844 4.855 -20.547 1 87.06 207 LYS B C 1
ATOM 4874 O O . LYS B 1 207 ? 23.297 5.617 -21.344 1 87.06 207 LYS B O 1
ATOM 4879 N N . LYS B 1 208 ? 25.141 5.023 -20.312 1 85.12 208 LYS B N 1
ATOM 4880 C CA . LYS B 1 208 ? 25.938 6.176 -20.719 1 85.12 208 LYS B CA 1
ATOM 4881 C C . LYS B 1 208 ? 26.438 6.02 -22.156 1 85.12 208 LYS B C 1
ATOM 4883 O O . LYS B 1 208 ? 26.406 6.973 -22.938 1 85.12 208 LYS B O 1
ATOM 4888 N N . LYS B 1 209 ? 26.828 4.828 -22.531 1 77.75 209 LYS B N 1
ATOM 4889 C CA . LYS B 1 209 ? 27.516 4.668 -23.812 1 77.75 209 LYS B CA 1
ATOM 4890 C C . LYS B 1 209 ? 26.547 4.285 -24.922 1 77.75 209 LYS B C 1
ATOM 4892 O O . LYS B 1 209 ? 26.703 4.727 -26.062 1 77.75 209 LYS B O 1
ATOM 4897 N N . LYS B 1 210 ? 25.5 3.662 -24.656 1 80.25 210 LYS B N 1
ATOM 4898 C CA . LYS B 1 210 ? 24.688 3.094 -25.734 1 80.25 210 LYS B CA 1
ATOM 4899 C C . LYS B 1 210 ? 23.312 3.754 -25.781 1 80.25 210 LYS B C 1
ATOM 4901 O O . LYS B 1 210 ? 22.797 4.035 -26.875 1 80.25 210 LYS B O 1
ATOM 4906 N N . GLY B 1 211 ? 22.766 4.168 -24.688 1 86.38 211 GLY B N 1
ATOM 4907 C CA . GLY B 1 211 ? 21.516 4.922 -24.641 1 86.38 211 GLY B CA 1
ATOM 4908 C C . GLY B 1 211 ? 20.281 4.035 -24.594 1 86.38 211 GLY B C 1
ATOM 4909 O O . GLY B 1 211 ? 20.391 2.816 -24.766 1 86.38 211 GLY B O 1
ATOM 4910 N N . ARG B 1 212 ? 19.188 4.617 -24.438 1 91.06 212 ARG B N 1
ATOM 4911 C CA . ARG B 1 212 ? 17.922 3.922 -24.281 1 91.06 212 ARG B CA 1
ATOM 4912 C C . ARG B 1 212 ? 17.516 3.221 -25.578 1 91.06 212 ARG B C 1
ATOM 4914 O O . ARG B 1 212 ? 17.594 3.807 -26.656 1 91.06 212 ARG B O 1
ATOM 4921 N N . GLY B 1 213 ? 17.078 1.896 -25.469 1 93.69 213 GLY B N 1
ATOM 4922 C CA . GLY B 1 213 ? 16.703 1.099 -26.641 1 93.69 213 GLY B CA 1
ATOM 4923 C C . GLY B 1 213 ? 17.797 0.136 -27.078 1 93.69 213 GLY B C 1
ATOM 4924 O O . GLY B 1 213 ? 17.531 -0.794 -27.844 1 93.69 213 GLY B O 1
ATOM 4925 N N . HIS B 1 214 ? 18.969 0.385 -26.703 1 95.62 214 HIS B N 1
ATOM 4926 C CA . HIS B 1 214 ? 20.078 -0.514 -27.047 1 95.62 214 HIS B CA 1
ATOM 4927 C C . HIS B 1 214 ? 19.891 -1.883 -26.406 1 95.62 214 HIS B C 1
ATOM 4929 O O . HIS B 1 214 ? 19.375 -1.983 -25.297 1 95.62 214 HIS B O 1
ATOM 4935 N N . PHE B 1 215 ? 20.297 -2.92 -27.078 1 97.12 215 PHE B N 1
ATOM 4936 C CA . PHE B 1 215 ? 20.25 -4.254 -26.5 1 97.12 215 PHE B CA 1
ATOM 4937 C C . PHE B 1 215 ? 21.375 -5.133 -27.047 1 97.12 215 PHE B C 1
ATOM 4939 O O . PHE B 1 215 ? 21.891 -4.867 -28.125 1 97.12 215 PHE B O 1
ATOM 4946 N N . GLU B 1 216 ? 21.812 -6.066 -26.297 1 96.75 216 GLU B N 1
ATOM 4947 C CA . GLU B 1 216 ? 22.797 -7.074 -26.656 1 96.75 216 GLU B CA 1
ATOM 4948 C C . GLU B 1 216 ? 22.312 -8.477 -26.297 1 96.75 216 GLU B C 1
ATOM 4950 O O . GLU B 1 216 ? 21.672 -8.672 -25.25 1 96.75 216 GLU B O 1
ATOM 4955 N N . GLU B 1 217 ? 22.594 -9.398 -27.156 1 97.25 217 GLU B N 1
ATOM 4956 C CA . GLU B 1 217 ? 22.188 -10.789 -26.953 1 97.25 217 GLU B CA 1
ATOM 4957 C C . GLU B 1 217 ? 23.406 -11.719 -27 1 97.25 217 GLU B C 1
ATOM 4959 O O . GLU B 1 217 ? 24.297 -11.547 -27.844 1 97.25 217 GLU B O 1
ATOM 4964 N N . ARG B 1 218 ? 23.469 -12.602 -26.109 1 97.44 218 ARG B N 1
ATOM 4965 C CA . ARG B 1 218 ? 24.406 -13.711 -26.125 1 97.44 218 ARG B CA 1
ATOM 4966 C C . ARG B 1 218 ? 23.688 -15.047 -26.109 1 97.44 218 ARG B C 1
ATOM 4968 O O . ARG B 1 218 ? 22.703 -15.227 -25.375 1 97.44 218 ARG B O 1
ATOM 4975 N N . VAL B 1 219 ? 24.125 -15.977 -26.969 1 96.75 219 VAL B N 1
ATOM 4976 C CA . VAL B 1 219 ? 23.516 -17.297 -27.031 1 96.75 219 VAL B CA 1
ATOM 4977 C C . VAL B 1 219 ? 24.562 -18.359 -26.672 1 96.75 219 VAL B C 1
ATOM 4979 O O . VAL B 1 219 ? 25.719 -18.281 -27.094 1 96.75 219 VAL B O 1
ATOM 4982 N N . ALA B 1 220 ? 24.156 -19.25 -25.844 1 95.5 220 ALA B N 1
ATOM 4983 C CA . ALA B 1 220 ? 25.031 -20.344 -25.453 1 95.5 220 ALA B CA 1
ATOM 4984 C C . ALA B 1 220 ? 24.266 -21.656 -25.359 1 95.5 220 ALA B C 1
ATOM 4986 O O . ALA B 1 220 ? 23.047 -21.656 -25.203 1 95.5 220 ALA B O 1
ATOM 4987 N N . VAL B 1 221 ? 25 -22.719 -25.5 1 96.5 221 VAL B N 1
ATOM 4988 C CA . VAL B 1 221 ? 24.438 -24.047 -25.328 1 96.5 221 VAL B CA 1
ATOM 4989 C C . VAL B 1 221 ? 24.875 -24.625 -23.984 1 96.5 221 VAL B C 1
ATOM 4991 O O . VAL B 1 221 ? 26.078 -24.719 -23.703 1 96.5 221 VAL B O 1
ATOM 4994 N N . VAL B 1 222 ? 23.922 -24.906 -23.141 1 94.81 222 VAL B N 1
ATOM 4995 C CA . VAL B 1 222 ? 24.188 -25.516 -21.844 1 94.81 222 VAL B CA 1
ATOM 4996 C C . VAL B 1 222 ? 23.5 -26.875 -21.75 1 94.81 222 VAL B C 1
ATOM 4998 O O . VAL B 1 222 ? 22.266 -26.969 -21.828 1 94.81 222 VAL B O 1
ATOM 5001 N N . ASP B 1 223 ? 24.266 -27.922 -21.562 1 95.25 223 ASP B N 1
ATOM 5002 C CA . ASP B 1 223 ? 23.75 -29.297 -21.469 1 95.25 223 ASP B CA 1
ATOM 5003 C C . ASP B 1 223 ? 22.812 -29.609 -22.625 1 95.25 223 ASP B C 1
ATOM 5005 O O . ASP B 1 223 ? 21.703 -30.125 -22.422 1 95.25 223 ASP B O 1
ATOM 5009 N N . GLY B 1 224 ? 23.125 -29.125 -23.797 1 96.5 224 GLY B N 1
ATOM 5010 C CA . GLY B 1 224 ? 22.422 -29.469 -25.031 1 96.5 224 GLY B CA 1
ATOM 5011 C C . GLY B 1 224 ? 21.266 -28.531 -25.312 1 96.5 224 GLY B C 1
ATOM 5012 O O . GLY B 1 224 ? 20.578 -28.688 -26.328 1 96.5 224 GLY B O 1
ATOM 5013 N N . ILE B 1 225 ? 21.078 -27.562 -24.406 1 97.56 225 ILE B N 1
ATOM 5014 C CA . ILE B 1 225 ? 19.953 -26.641 -24.578 1 97.56 225 ILE B CA 1
ATOM 5015 C C . ILE B 1 225 ? 20.484 -25.25 -24.922 1 97.56 225 ILE B C 1
ATOM 5017 O O . ILE B 1 225 ? 21.391 -24.75 -24.25 1 97.56 225 ILE B O 1
ATOM 5021 N N . GLU B 1 226 ? 19.938 -24.672 -25.969 1 97.88 226 GLU B N 1
ATOM 5022 C CA . GLU B 1 226 ? 20.312 -23.312 -26.359 1 97.88 226 GLU B CA 1
ATOM 5023 C C . GLU B 1 226 ? 19.578 -22.281 -25.5 1 97.88 226 GLU B C 1
ATOM 5025 O O . GLU B 1 226 ? 18.344 -22.328 -25.391 1 97.88 226 GLU B O 1
ATOM 5030 N N . LEU B 1 227 ? 20.312 -21.422 -24.875 1 97.94 227 LEU B N 1
ATOM 5031 C CA . LEU B 1 227 ? 19.75 -20.344 -24.062 1 97.94 227 LEU B CA 1
ATOM 5032 C C . LEU B 1 227 ? 20.172 -18.984 -24.609 1 97.94 227 LEU B C 1
ATOM 5034 O O . LEU B 1 227 ? 21.328 -18.797 -25.016 1 97.94 227 LEU B O 1
ATOM 5038 N N . SER B 1 228 ? 19.234 -18.125 -24.719 1 98.06 228 SER B N 1
ATOM 5039 C CA . SER B 1 228 ? 19.484 -16.75 -25.109 1 98.06 228 SER B CA 1
ATOM 5040 C C . SER B 1 228 ? 19.469 -15.812 -23.906 1 98.06 228 SER B C 1
ATOM 5042 O O . SER B 1 228 ? 18.531 -15.852 -23.109 1 98.06 228 SER B O 1
ATOM 5044 N N . CYS B 1 229 ? 20.5 -15.039 -23.719 1 97.88 229 CYS B N 1
ATOM 5045 C CA . CYS B 1 229 ? 20.594 -14 -22.688 1 97.88 229 CYS B CA 1
ATOM 5046 C C . CYS B 1 229 ? 20.594 -12.609 -23.328 1 97.88 229 CYS B C 1
ATOM 5048 O O . CYS B 1 229 ? 21.547 -12.25 -24.016 1 97.88 229 CYS B O 1
ATOM 5050 N N . THR B 1 230 ? 19.562 -11.852 -23.125 1 97.75 230 THR B N 1
ATOM 5051 C CA . THR B 1 230 ? 19.391 -10.555 -23.75 1 97.75 230 THR B CA 1
ATOM 5052 C C . THR B 1 230 ? 19.359 -9.438 -22.719 1 97.75 230 THR B C 1
ATOM 5054 O O . THR B 1 230 ? 18.578 -9.5 -21.766 1 97.75 230 THR B O 1
ATOM 5057 N N . ARG B 1 231 ? 20.219 -8.469 -22.844 1 97.19 231 ARG B N 1
ATOM 5058 C CA . ARG B 1 231 ? 20.219 -7.273 -22 1 97.19 231 ARG B CA 1
ATOM 5059 C C . ARG B 1 231 ? 19.688 -6.07 -22.766 1 97.19 231 ARG B C 1
ATOM 5061 O O . ARG B 1 231 ? 20.125 -5.797 -23.891 1 97.19 231 ARG B O 1
ATOM 5068 N N . TRP B 1 232 ? 18.672 -5.383 -22.25 1 97.19 232 TRP B N 1
ATOM 5069 C CA . TRP B 1 232 ? 17.984 -4.273 -22.906 1 97.19 232 TRP B CA 1
ATOM 5070 C C . TRP B 1 232 ? 17.984 -3.037 -22 1 97.19 232 TRP B C 1
ATOM 5072 O O . TRP B 1 232 ? 17.688 -3.133 -20.812 1 97.19 232 TRP B O 1
ATOM 5082 N N . GLN B 1 233 ? 18.328 -1.921 -22.625 1 96.06 233 GLN B N 1
ATOM 5083 C CA . GLN B 1 233 ? 18.359 -0.668 -21.875 1 96.06 233 GLN B CA 1
ATOM 5084 C C . GLN B 1 233 ? 17.031 0.092 -22.031 1 96.06 233 GLN B C 1
ATOM 5086 O O . GLN B 1 233 ? 16.734 0.593 -23.125 1 96.06 233 GLN B O 1
ATOM 5091 N N . ASP B 1 234 ? 16.281 0.164 -21.016 1 93.06 234 ASP B N 1
ATOM 5092 C CA . ASP B 1 234 ? 15.141 1.079 -20.938 1 93.06 234 ASP B CA 1
ATOM 5093 C C . ASP B 1 234 ? 15.445 2.254 -20 1 93.06 234 ASP B C 1
ATOM 5095 O O . ASP B 1 234 ? 16.422 2.98 -20.219 1 93.06 234 ASP B O 1
ATOM 5099 N N . ASN B 1 235 ? 14.641 2.414 -18.906 1 87.12 235 ASN B N 1
ATOM 5100 C CA . ASN B 1 235 ? 15.07 3.34 -17.859 1 87.12 235 ASN B CA 1
ATOM 5101 C C . ASN B 1 235 ? 16.25 2.781 -17.062 1 87.12 235 ASN B C 1
ATOM 5103 O O . ASN B 1 235 ? 17.125 3.535 -16.625 1 87.12 235 ASN B O 1
ATOM 5107 N N . ARG B 1 236 ? 16.172 1.452 -16.922 1 92.25 236 ARG B N 1
ATOM 5108 C CA . ARG B 1 236 ? 17.266 0.647 -16.391 1 92.25 236 ARG B CA 1
ATOM 5109 C C . ARG B 1 236 ? 17.531 -0.568 -17.266 1 92.25 236 ARG B C 1
ATOM 5111 O O . ARG B 1 236 ? 16.688 -0.951 -18.078 1 92.25 236 ARG B O 1
ATOM 5118 N N . ALA B 1 237 ? 18.656 -1.081 -17.094 1 95.25 237 ALA B N 1
ATOM 5119 C CA . ALA B 1 237 ? 19 -2.283 -17.844 1 95.25 237 ALA B CA 1
ATOM 5120 C C . ALA B 1 237 ? 18.281 -3.506 -17.281 1 95.25 237 ALA B C 1
ATOM 5122 O O . ALA B 1 237 ? 18.219 -3.689 -16.062 1 95.25 237 ALA B O 1
ATOM 5123 N N . VAL B 1 238 ? 17.703 -4.262 -18.156 1 96.31 238 VAL B N 1
ATOM 5124 C CA . VAL B 1 238 ? 17.047 -5.5 -17.766 1 96.31 238 VAL B CA 1
ATOM 5125 C C . VAL B 1 238 ? 17.609 -6.668 -18.578 1 96.31 238 VAL B C 1
ATOM 5127 O O . VAL B 1 238 ? 17.844 -6.551 -19.781 1 96.31 238 VAL B O 1
ATOM 5130 N N . THR B 1 239 ? 17.875 -7.727 -17.922 1 97.5 239 THR B N 1
ATOM 5131 C CA . THR B 1 239 ? 18.422 -8.914 -18.562 1 97.5 239 THR B CA 1
ATOM 5132 C C . THR B 1 239 ? 17.406 -10.055 -18.531 1 97.5 239 THR B C 1
ATOM 5134 O O . THR B 1 239 ? 16.844 -10.359 -17.484 1 97.5 239 THR B O 1
ATOM 5137 N N . LEU B 1 240 ? 17.188 -10.664 -19.703 1 98.31 240 LEU B N 1
ATOM 5138 C CA . LEU B 1 240 ? 16.281 -11.805 -19.797 1 98.31 240 LEU B CA 1
ATOM 5139 C C . LEU B 1 240 ? 17.016 -13.055 -20.266 1 98.31 240 LEU B C 1
ATOM 5141 O O . LEU B 1 240 ? 17.922 -12.969 -21.094 1 98.31 240 LEU B O 1
ATOM 5145 N N . LEU B 1 241 ? 16.688 -14.125 -19.672 1 98.25 241 LEU B N 1
ATOM 5146 C CA . LEU B 1 241 ? 17.094 -15.453 -20.109 1 98.25 241 LEU B CA 1
ATOM 5147 C C . LEU B 1 241 ? 15.938 -16.203 -20.734 1 98.25 241 LEU B C 1
ATOM 5149 O O . LEU B 1 241 ? 14.812 -16.156 -20.219 1 98.25 241 LEU B O 1
ATOM 5153 N N . SER B 1 242 ? 16.188 -16.859 -21.891 1 98.69 242 SER B N 1
ATOM 5154 C CA . SER B 1 242 ? 15.102 -17.516 -22.625 1 98.69 242 SER B CA 1
ATOM 5155 C C . SER B 1 242 ? 15.578 -18.812 -23.266 1 98.69 242 SER B C 1
ATOM 5157 O O . SER B 1 242 ? 16.703 -18.891 -23.766 1 98.69 242 SER B O 1
ATOM 5159 N N . SER B 1 243 ? 14.711 -19.734 -23.25 1 98.56 243 SER B N 1
ATOM 5160 C CA . SER B 1 243 ? 15.031 -21.016 -23.891 1 98.56 243 SER B CA 1
ATOM 5161 C C . SER B 1 243 ? 14.398 -21.109 -25.266 1 98.56 243 SER B C 1
ATOM 5163 O O . SER B 1 243 ? 14.617 -22.094 -25.984 1 98.56 243 SER B O 1
ATOM 5165 N N . PHE B 1 244 ? 13.578 -20.078 -25.734 1 97.88 244 PHE B N 1
ATOM 5166 C CA . PHE B 1 244 ? 12.883 -20.359 -26.984 1 97.88 244 PHE B CA 1
ATOM 5167 C C . PHE B 1 244 ? 12.742 -19.094 -27.812 1 97.88 244 PHE B C 1
ATOM 5169 O O . PHE B 1 244 ? 12.359 -19.156 -28.984 1 97.88 244 PHE B O 1
ATOM 5176 N N . VAL B 1 245 ? 13.008 -17.891 -27.203 1 97.62 245 VAL B N 1
ATOM 5177 C CA . VAL B 1 245 ? 12.914 -16.641 -27.922 1 97.62 245 VAL B CA 1
ATOM 5178 C C . VAL B 1 245 ? 14.188 -15.812 -27.719 1 97.62 245 VAL B C 1
ATOM 5180 O O . VAL B 1 245 ? 14.734 -15.781 -26.609 1 97.62 245 VAL B O 1
ATOM 5183 N N . GLY B 1 246 ? 14.641 -15.188 -28.766 1 97.38 246 GLY B N 1
ATOM 5184 C CA . GLY B 1 246 ? 15.781 -14.289 -28.688 1 97.38 246 GLY B CA 1
ATOM 5185 C C . GLY B 1 246 ? 15.398 -12.828 -28.828 1 97.38 246 GLY B C 1
ATOM 5186 O O . GLY B 1 246 ? 14.258 -12.445 -28.547 1 97.38 246 GLY B O 1
ATOM 5187 N N . ALA B 1 247 ? 16.375 -12.039 -29.203 1 97.5 247 ALA B N 1
ATOM 5188 C CA . ALA B 1 247 ? 16.172 -10.602 -29.312 1 97.5 247 ALA B CA 1
ATOM 5189 C C . ALA B 1 247 ? 15.461 -10.242 -30.609 1 97.5 247 ALA B C 1
ATOM 5191 O O . ALA B 1 247 ? 14.688 -9.281 -30.656 1 97.5 247 ALA B O 1
ATOM 5192 N N . GLU B 1 248 ? 15.695 -10.977 -31.609 1 96.38 248 GLU B N 1
ATOM 5193 C CA . GLU B 1 248 ? 15.148 -10.656 -32.938 1 96.38 248 GLU B CA 1
ATOM 5194 C C . GLU B 1 248 ? 13.898 -11.484 -33.219 1 96.38 248 GLU B C 1
ATOM 5196 O O . GLU B 1 248 ? 13.789 -12.633 -32.781 1 96.38 248 GLU B O 1
ATOM 5201 N N . PRO B 1 249 ? 12.953 -11.016 -34.031 1 96.12 249 PRO B N 1
ATOM 5202 C CA . PRO B 1 249 ? 12.93 -9.656 -34.562 1 96.12 249 PRO B CA 1
ATOM 5203 C C . PRO B 1 249 ? 12.555 -8.609 -33.5 1 96.12 249 PRO B C 1
ATOM 5205 O O . PRO B 1 249 ? 11.555 -8.773 -32.781 1 96.12 249 PRO B O 1
ATOM 5208 N N . ALA B 1 250 ? 13.305 -7.602 -33.438 1 96.12 250 ALA B N 1
ATOM 5209 C CA . ALA B 1 250 ? 13.047 -6.531 -32.469 1 96.12 250 ALA B CA 1
ATOM 5210 C C . ALA B 1 250 ? 11.844 -5.695 -32.875 1 96.12 250 ALA B C 1
ATOM 5212 O O . ALA B 1 250 ? 11.656 -5.41 -34.062 1 96.12 250 ALA B O 1
ATOM 5213 N N . ALA B 1 251 ? 11.031 -5.457 -31.969 1 95.56 251 ALA B N 1
ATOM 5214 C CA . ALA B 1 251 ? 9.914 -4.539 -32.156 1 95.56 251 ALA B CA 1
ATOM 5215 C C . ALA B 1 251 ? 10.266 -3.129 -31.703 1 95.56 251 ALA B C 1
ATOM 5217 O O . ALA B 1 251 ? 11.445 -2.812 -31.5 1 95.56 251 ALA B O 1
ATOM 5218 N N . ARG B 1 252 ? 9.281 -2.258 -31.812 1 95.44 252 ARG B N 1
ATOM 5219 C CA . ARG B 1 252 ? 9.438 -0.893 -31.312 1 95.44 252 ARG B CA 1
ATOM 5220 C C . ARG B 1 252 ? 8.516 -0.629 -30.125 1 95.44 252 ARG B C 1
ATOM 5222 O O . ARG B 1 252 ? 7.398 -1.143 -30.078 1 95.44 252 ARG B O 1
ATOM 5229 N N . ALA B 1 253 ? 9.055 0.017 -29.141 1 94.94 253 ALA B N 1
ATOM 5230 C CA . ALA B 1 253 ? 8.266 0.405 -27.969 1 94.94 253 ALA B CA 1
ATOM 5231 C C . ALA B 1 253 ? 8.227 1.923 -27.828 1 94.94 253 ALA B C 1
ATOM 5233 O O . ALA B 1 253 ? 9.25 2.594 -27.938 1 94.94 253 ALA B O 1
ATOM 5234 N N . SER B 1 254 ? 7.062 2.447 -27.625 1 93.62 254 SER B N 1
ATOM 5235 C CA . SER B 1 254 ? 6.891 3.881 -27.406 1 93.62 254 SER B CA 1
ATOM 5236 C C . SER B 1 254 ? 7.215 4.27 -25.969 1 93.62 254 SER B C 1
ATOM 5238 O O . SER B 1 254 ? 6.691 3.678 -25.031 1 93.62 254 SER B O 1
ATOM 5240 N N . ARG B 1 255 ? 8.18 5.18 -25.797 1 91.88 255 ARG B N 1
ATOM 5241 C CA . ARG B 1 255 ? 8.555 5.664 -24.469 1 91.88 255 ARG B CA 1
ATOM 5242 C C . ARG B 1 255 ? 8.547 7.191 -24.422 1 91.88 255 ARG B C 1
ATOM 5244 O O . ARG B 1 255 ? 8.867 7.852 -25.406 1 91.88 255 ARG B O 1
ATOM 5251 N N . TYR B 1 256 ? 8.086 7.727 -23.312 1 86.81 256 TYR B N 1
ATOM 5252 C CA . TYR B 1 256 ? 8.102 9.172 -23.109 1 86.81 256 TYR B CA 1
ATOM 5253 C C . TYR B 1 256 ? 9.469 9.633 -22.609 1 86.81 256 TYR B C 1
ATOM 5255 O O . TYR B 1 256 ? 10.016 9.062 -21.656 1 86.81 256 TYR B O 1
ATOM 5263 N N . ASN B 1 257 ? 9.977 10.594 -23.312 1 83.88 257 ASN B N 1
ATOM 5264 C CA . ASN B 1 257 ? 11.211 11.258 -22.891 1 83.88 257 ASN B CA 1
ATOM 5265 C C . ASN B 1 257 ? 10.922 12.539 -22.109 1 83.88 257 ASN B C 1
ATOM 5267 O O . ASN B 1 257 ? 10.5 13.539 -22.688 1 83.88 257 ASN B O 1
ATOM 5271 N N . ARG B 1 258 ? 11.195 12.523 -20.922 1 77.94 258 ARG B N 1
ATOM 5272 C CA . ARG B 1 258 ? 10.883 13.641 -20.031 1 77.94 258 ARG B CA 1
ATOM 5273 C C . ARG B 1 258 ? 11.688 14.875 -20.406 1 77.94 258 ARG B C 1
ATOM 5275 O O . ARG B 1 258 ? 11.18 16 -20.359 1 77.94 258 ARG B O 1
ATOM 5282 N N . GLN B 1 259 ? 13.016 14.648 -20.75 1 79.38 259 GLN B N 1
ATOM 5283 C CA . GLN B 1 259 ? 13.906 15.75 -21.094 1 79.38 259 GLN B CA 1
ATOM 5284 C C . GLN B 1 259 ? 13.414 16.469 -22.359 1 79.38 259 GLN B C 1
ATOM 5286 O O . GLN B 1 259 ? 13.383 17.703 -22.391 1 79.38 259 GLN B O 1
ATOM 5291 N N . LYS B 1 260 ? 12.938 15.664 -23.25 1 84.25 260 LYS B N 1
ATOM 5292 C CA . LYS B 1 260 ? 12.508 16.219 -24.531 1 84.25 260 LYS B CA 1
ATOM 5293 C C . LYS B 1 260 ? 11 16.469 -24.547 1 84.25 260 LYS B C 1
ATOM 5295 O O . LYS B 1 260 ? 10.477 17.078 -25.484 1 84.25 260 LYS B O 1
ATOM 5300 N N . LYS B 1 261 ? 10.297 15.977 -23.438 1 83.5 261 LYS B N 1
ATOM 5301 C CA . LYS B 1 261 ? 8.852 16.125 -23.328 1 83.5 261 LYS B CA 1
ATOM 5302 C C . LYS B 1 261 ? 8.133 15.586 -24.562 1 83.5 261 LYS B C 1
ATOM 5304 O O . LYS B 1 261 ? 7.238 16.234 -25.094 1 83.5 261 LYS B O 1
ATOM 5309 N N . GLU B 1 262 ? 8.633 14.531 -25.156 1 89.94 262 GLU B N 1
ATOM 5310 C CA . GLU B 1 262 ? 8.047 13.898 -26.328 1 89.94 262 GLU B CA 1
ATOM 5311 C C . GLU B 1 262 ? 8.133 12.375 -26.234 1 89.94 262 GLU B C 1
ATOM 5313 O O . GLU B 1 262 ? 8.922 11.844 -25.453 1 89.94 262 GLU B O 1
ATOM 5318 N N . ARG B 1 263 ? 7.277 11.734 -27 1 91.56 263 ARG B N 1
ATOM 5319 C CA . ARG B 1 263 ? 7.328 10.281 -27.094 1 91.56 263 ARG B CA 1
ATOM 5320 C C . ARG B 1 263 ? 8.258 9.836 -28.219 1 91.56 263 ARG B C 1
ATOM 5322 O O . ARG B 1 263 ? 8.297 10.461 -29.266 1 91.56 263 ARG B O 1
ATOM 5329 N N . SER B 1 264 ? 9.047 8.922 -27.906 1 90.75 264 SER B N 1
ATOM 5330 C CA . SER B 1 264 ? 9.93 8.359 -28.922 1 90.75 264 SER B CA 1
ATOM 5331 C C . SER B 1 264 ? 9.805 6.844 -29 1 90.75 264 SER B C 1
ATOM 5333 O O . SER B 1 264 ? 9.414 6.203 -28.016 1 90.75 264 SER B O 1
ATOM 5335 N N . GLU B 1 265 ? 10.094 6.316 -30.188 1 93.75 265 GLU B N 1
ATOM 5336 C CA . GLU B 1 265 ? 10.109 4.871 -30.391 1 93.75 265 GLU B CA 1
ATOM 5337 C C . GLU B 1 265 ? 11.508 4.301 -30.203 1 93.75 265 GLU B C 1
ATOM 5339 O O . GLU B 1 265 ? 12.477 4.816 -30.781 1 93.75 265 GLU B O 1
ATOM 5344 N N . ILE B 1 266 ? 11.586 3.326 -29.375 1 94.56 266 ILE B N 1
ATOM 5345 C CA . ILE B 1 266 ? 12.891 2.699 -29.172 1 94.56 266 ILE B CA 1
ATOM 5346 C C . ILE B 1 266 ? 12.812 1.218 -29.547 1 94.56 266 ILE B C 1
ATOM 5348 O O . ILE B 1 266 ? 11.758 0.595 -29.406 1 94.56 266 ILE B O 1
ATOM 5352 N N . PRO B 1 267 ? 13.914 0.646 -30.047 1 96.06 267 PRO B N 1
ATOM 5353 C CA . PRO B 1 267 ? 13.922 -0.795 -30.312 1 96.06 267 PRO B CA 1
ATOM 5354 C C . PRO B 1 267 ? 13.664 -1.624 -29.047 1 96.06 267 PRO B C 1
ATOM 5356 O O . PRO B 1 267 ? 14.125 -1.266 -27.969 1 96.06 267 PRO B O 1
ATOM 5359 N N . CYS B 1 268 ? 12.906 -2.641 -29.172 1 97.62 268 CYS B N 1
ATOM 5360 C CA . CYS B 1 268 ? 12.547 -3.545 -28.078 1 97.62 268 CYS B CA 1
ATOM 5361 C C . CYS B 1 268 ? 12.711 -5 -28.5 1 97.62 268 CYS B C 1
ATOM 5363 O O . CYS B 1 268 ? 11.992 -5.48 -29.375 1 97.62 268 CYS B O 1
ATOM 5365 N N . PRO B 1 269 ? 13.648 -5.688 -27.906 1 98.19 269 PRO B N 1
ATOM 5366 C CA . PRO B 1 269 ? 13.844 -7.09 -28.266 1 98.19 269 PRO B CA 1
ATOM 5367 C C . PRO B 1 269 ? 12.562 -7.914 -28.156 1 98.19 269 PRO B C 1
ATOM 5369 O O . PRO B 1 269 ? 11.727 -7.652 -27.281 1 98.19 269 PRO B O 1
ATOM 5372 N N . ALA B 1 270 ? 12.445 -8.914 -29.031 1 98.38 270 ALA B N 1
ATOM 5373 C CA . ALA B 1 270 ? 11.258 -9.758 -29.078 1 98.38 270 ALA B CA 1
ATOM 5374 C C . ALA B 1 270 ? 11.016 -10.43 -27.719 1 98.38 270 ALA B C 1
ATOM 5376 O O . ALA B 1 270 ? 9.867 -10.555 -27.281 1 98.38 270 ALA B O 1
ATOM 5377 N N . VAL B 1 271 ? 12.086 -10.852 -27.078 1 98.56 271 VAL B N 1
ATOM 5378 C CA . VAL B 1 271 ? 11.984 -11.57 -25.812 1 98.56 271 VAL B CA 1
ATOM 5379 C C . VAL B 1 271 ? 11.305 -10.68 -24.781 1 98.56 271 VAL B C 1
ATOM 5381 O O . VAL B 1 271 ? 10.539 -11.164 -23.938 1 98.56 271 VAL B O 1
ATOM 5384 N N . ILE B 1 272 ? 11.562 -9.383 -24.812 1 98.12 272 ILE B N 1
ATOM 5385 C CA . ILE B 1 272 ? 10.977 -8.43 -23.875 1 98.12 272 ILE B CA 1
ATOM 5386 C C . ILE B 1 272 ? 9.477 -8.32 -24.125 1 98.12 272 ILE B C 1
ATOM 5388 O O . ILE B 1 272 ? 8.68 -8.352 -23.188 1 98.12 272 ILE B O 1
ATOM 5392 N N . THR B 1 273 ? 9.094 -8.188 -25.359 1 97.56 273 THR B N 1
ATOM 5393 C CA . THR B 1 273 ? 7.691 -8.047 -25.75 1 97.56 273 THR B CA 1
ATOM 5394 C C . THR B 1 273 ? 6.883 -9.258 -25.312 1 97.56 273 THR B C 1
ATOM 5396 O O . THR B 1 273 ? 5.805 -9.117 -24.719 1 97.56 273 THR B O 1
ATOM 5399 N N . ILE B 1 274 ? 7.438 -10.43 -25.531 1 98.25 274 ILE B N 1
ATOM 5400 C CA . ILE B 1 274 ? 6.746 -11.672 -25.188 1 98.25 274 ILE B CA 1
ATOM 5401 C C . ILE B 1 274 ? 6.656 -11.812 -23.672 1 98.25 274 ILE B C 1
ATOM 5403 O O . ILE B 1 274 ? 5.605 -12.172 -23.141 1 98.25 274 ILE B O 1
ATOM 5407 N N . TYR B 1 275 ? 7.703 -11.492 -23 1 98.38 275 TYR B N 1
ATOM 5408 C CA . TYR B 1 275 ? 7.734 -11.562 -21.547 1 98.38 275 TYR B CA 1
ATOM 5409 C C . TYR B 1 275 ? 6.68 -10.648 -20.922 1 98.38 275 TYR B C 1
ATOM 5411 O O . TYR B 1 275 ? 5.887 -11.078 -20.094 1 98.38 275 TYR B O 1
ATOM 5419 N N . ASN B 1 276 ? 6.629 -9.398 -21.391 1 97 276 ASN B N 1
ATOM 5420 C CA . ASN B 1 276 ? 5.711 -8.406 -20.828 1 97 276 ASN B CA 1
ATOM 5421 C C . ASN B 1 276 ? 4.258 -8.781 -21.094 1 97 276 ASN B C 1
ATOM 5423 O O . ASN B 1 276 ? 3.381 -8.484 -20.281 1 97 276 ASN B O 1
ATOM 5427 N N . LYS B 1 277 ? 4.012 -9.43 -22.109 1 97.56 277 LYS B N 1
ATOM 5428 C CA . LYS B 1 277 ? 2.658 -9.82 -22.5 1 97.56 277 LYS B CA 1
ATOM 5429 C C . LYS B 1 277 ? 2.133 -10.938 -21.594 1 97.56 277 LYS B C 1
ATOM 5431 O O . LYS B 1 277 ? 0.929 -11.016 -21.344 1 97.56 277 LYS B O 1
ATOM 5436 N N . HIS B 1 278 ? 3.018 -11.812 -21.062 1 98.56 278 HIS B N 1
ATOM 5437 C CA . HIS B 1 278 ? 2.506 -13.062 -20.516 1 98.56 278 HIS B CA 1
ATOM 5438 C C . HIS B 1 278 ? 2.875 -13.219 -19.047 1 98.56 278 HIS B C 1
ATOM 5440 O O . HIS B 1 278 ? 2.387 -14.133 -18.375 1 98.56 278 HIS B O 1
ATOM 5446 N N . MET B 1 279 ? 3.709 -12.297 -18.391 1 98.19 279 MET B N 1
ATOM 5447 C CA . MET B 1 279 ? 4.184 -12.422 -17.016 1 98.19 279 MET B CA 1
ATOM 5448 C C . MET B 1 279 ? 3.131 -11.938 -16.016 1 98.19 279 MET B C 1
ATOM 5450 O O . MET B 1 279 ? 3.197 -12.242 -14.828 1 98.19 279 MET B O 1
ATOM 5454 N N . GLY B 1 280 ? 2.014 -11.367 -16.359 1 97.5 280 GLY B N 1
ATOM 5455 C CA . GLY B 1 280 ? 1.152 -10.594 -15.477 1 97.5 280 GLY B CA 1
ATOM 5456 C C . GLY B 1 280 ? 0.036 -11.414 -14.859 1 97.5 280 GLY B C 1
ATOM 5457 O O . GLY B 1 280 ? -0.86 -10.859 -14.211 1 97.5 280 GLY B O 1
ATOM 5458 N N . GLY B 1 281 ? 0.055 -12.75 -14.992 1 98.25 281 GLY B N 1
ATOM 5459 C CA . GLY B 1 281 ? -1.059 -13.57 -14.539 1 98.25 281 GLY B CA 1
ATOM 5460 C C . GLY B 1 281 ? -1.276 -13.5 -13.039 1 98.25 281 GLY B C 1
ATOM 5461 O O . GLY B 1 281 ? -2.404 -13.32 -12.578 1 98.25 281 GLY B O 1
ATOM 5462 N N . VAL B 1 282 ? -0.229 -13.648 -12.258 1 98.38 282 VAL B N 1
ATOM 5463 C CA . VAL B 1 282 ? -0.333 -13.664 -10.797 1 98.38 282 VAL B CA 1
ATOM 5464 C C . VAL B 1 282 ? -0.747 -12.281 -10.297 1 98.38 282 VAL B C 1
ATOM 5466 O O . VAL B 1 282 ? -1.557 -12.164 -9.375 1 98.38 282 VAL B O 1
ATOM 5469 N N . ASP B 1 283 ? -0.196 -11.242 -10.906 1 97.06 283 ASP B N 1
ATOM 5470 C CA . ASP B 1 283 ? -0.577 -9.883 -10.539 1 97.06 283 ASP B CA 1
ATOM 5471 C C . ASP B 1 283 ? -2.062 -9.641 -10.797 1 97.06 283 ASP B C 1
ATOM 5473 O O . ASP B 1 283 ? -2.732 -8.961 -10.008 1 97.06 283 ASP B O 1
ATOM 5477 N N . LEU B 1 284 ? -2.516 -10.133 -11.93 1 98.25 284 LEU B N 1
ATOM 5478 C CA . LEU B 1 284 ? -3.938 -10.008 -12.234 1 98.25 284 LEU B CA 1
ATOM 5479 C C . LEU B 1 284 ? -4.781 -10.727 -11.188 1 98.25 284 LEU B C 1
ATOM 5481 O O . LEU B 1 284 ? -5.766 -10.18 -10.695 1 98.25 284 LEU B O 1
ATOM 5485 N N . LEU B 1 285 ? -4.426 -11.914 -10.859 1 98.44 285 LEU B N 1
ATOM 5486 C CA . LEU B 1 285 ? -5.102 -12.672 -9.812 1 98.44 285 LEU B CA 1
ATOM 5487 C C . LEU B 1 285 ? -5.121 -11.891 -8.508 1 98.44 285 LEU B C 1
ATOM 5489 O O . LEU B 1 285 ? -6.172 -11.758 -7.867 1 98.44 285 LEU B O 1
ATOM 5493 N N . ASP B 1 286 ? -3.988 -11.375 -8.117 1 97.62 286 ASP B N 1
ATOM 5494 C CA . ASP B 1 286 ? -3.869 -10.594 -6.887 1 97.62 286 ASP B CA 1
ATOM 5495 C C . ASP B 1 286 ? -4.828 -9.406 -6.898 1 97.62 286 ASP B C 1
ATOM 5497 O O . ASP B 1 286 ? -5.457 -9.094 -5.883 1 97.62 286 ASP B O 1
ATOM 5501 N N . SER B 1 287 ? -4.871 -8.766 -7.996 1 96.81 287 SER B N 1
ATOM 5502 C CA . SER B 1 287 ? -5.758 -7.617 -8.133 1 96.81 287 SER B CA 1
ATOM 5503 C C . SER B 1 287 ? -7.219 -8.016 -7.945 1 96.81 287 SER B C 1
ATOM 5505 O O . SER B 1 287 ? -7.969 -7.336 -7.246 1 96.81 287 SER B O 1
ATOM 5507 N N . LEU B 1 288 ? -7.609 -9.133 -8.555 1 97.75 288 LEU B N 1
ATOM 5508 C CA . LEU B 1 288 ? -8.992 -9.609 -8.484 1 97.75 288 LEU B CA 1
ATOM 5509 C C . LEU B 1 288 ? -9.359 -9.992 -7.055 1 97.75 288 LEU B C 1
ATOM 5511 O O . LEU B 1 288 ? -10.484 -9.758 -6.613 1 97.75 288 LEU B O 1
ATOM 5515 N N . ILE B 1 289 ? -8.445 -10.531 -6.379 1 97.5 289 ILE B N 1
ATOM 5516 C CA . ILE B 1 289 ? -8.688 -10.922 -4.996 1 97.5 289 ILE B CA 1
ATOM 5517 C C . ILE B 1 289 ? -8.758 -9.688 -4.109 1 97.5 289 ILE B C 1
ATOM 5519 O O . ILE B 1 289 ? -9.656 -9.555 -3.279 1 97.5 289 ILE B O 1
ATOM 5523 N N . SER B 1 290 ? -7.848 -8.805 -4.277 1 95.44 290 SER B N 1
ATOM 5524 C CA . SER B 1 290 ? -7.676 -7.652 -3.396 1 95.44 290 SER B CA 1
ATOM 5525 C C . SER B 1 290 ? -8.875 -6.711 -3.473 1 95.44 290 SER B C 1
ATOM 5527 O O . SER B 1 290 ? -9.227 -6.066 -2.484 1 95.44 290 SER B O 1
ATOM 5529 N N . ILE B 1 291 ? -9.492 -6.648 -4.598 1 94.06 291 ILE B N 1
ATOM 5530 C CA . ILE B 1 291 ? -10.586 -5.699 -4.805 1 94.06 291 ILE B CA 1
ATOM 5531 C C . ILE B 1 291 ? -11.727 -6.012 -3.84 1 94.06 291 ILE B C 1
ATOM 5533 O O . ILE B 1 291 ? -12.398 -5.102 -3.346 1 94.06 291 ILE B O 1
ATOM 5537 N N . TYR B 1 292 ? -12.008 -7.227 -3.549 1 95 292 TYR B N 1
ATOM 5538 C CA . TYR B 1 292 ? -13.133 -7.602 -2.703 1 95 292 TYR B CA 1
ATOM 5539 C C . TYR B 1 292 ? -12.68 -8.453 -1.527 1 95 292 TYR B C 1
ATOM 5541 O O . TYR B 1 292 ? -13.383 -9.367 -1.103 1 95 292 TYR B O 1
ATOM 5549 N N . ARG B 1 293 ? -11.539 -8.18 -1.06 1 92.94 293 ARG B N 1
ATOM 5550 C CA . ARG B 1 293 ? -11.062 -8.898 0.122 1 92.94 293 ARG B CA 1
ATOM 5551 C C . ARG B 1 293 ? -11.766 -8.398 1.381 1 92.94 293 ARG B C 1
ATOM 5553 O O . ARG B 1 293 ? -11.758 -7.203 1.676 1 92.94 293 ARG B O 1
ATOM 5560 N N . PRO B 1 294 ? -12.383 -9.266 2.137 1 90.62 294 PRO B N 1
ATOM 5561 C CA . PRO B 1 294 ? -13.062 -8.828 3.361 1 90.62 294 PRO B CA 1
ATOM 5562 C C . PRO B 1 294 ? -12.078 -8.414 4.457 1 90.62 294 PRO B C 1
ATOM 5564 O O . PRO B 1 294 ? -10.938 -8.875 4.48 1 90.62 294 PRO B O 1
ATOM 5567 N N . TYR B 1 295 ? -12.578 -7.578 5.371 1 88.19 295 TYR B N 1
ATOM 5568 C CA . TYR B 1 295 ? -11.797 -7.172 6.535 1 88.19 295 TYR B CA 1
ATOM 5569 C C . TYR B 1 295 ? -12.047 -8.109 7.711 1 88.19 295 TYR B C 1
ATOM 5571 O O . TYR B 1 295 ? -12.711 -7.734 8.68 1 88.19 295 TYR B O 1
ATOM 5579 N N . LEU B 1 296 ? -11.578 -9.32 7.605 1 90.31 296 LEU B N 1
ATOM 5580 C CA . LEU B 1 296 ? -11.688 -10.258 8.719 1 90.31 296 LEU B CA 1
ATOM 5581 C C . LEU B 1 296 ? -10.344 -10.43 9.422 1 90.31 296 LEU B C 1
ATOM 5583 O O . LEU B 1 296 ? -9.391 -10.945 8.828 1 90.31 296 LEU B O 1
ATOM 5587 N N . ARG B 1 297 ? -10.305 -9.953 10.602 1 86.31 297 ARG B N 1
ATOM 5588 C CA . ARG B 1 297 ? -9.047 -9.953 11.344 1 86.31 297 ARG B CA 1
ATOM 5589 C C . ARG B 1 297 ? -8.875 -11.242 12.133 1 86.31 297 ARG B C 1
ATOM 5591 O O . ARG B 1 297 ? -9.844 -11.781 12.672 1 86.31 297 ARG B O 1
ATOM 5598 N N . SER B 1 298 ? -7.738 -11.828 12.047 1 91.25 298 SER B N 1
ATOM 5599 C CA . SER B 1 298 ? -7.375 -12.992 12.852 1 91.25 298 SER B CA 1
ATOM 5600 C C . SER B 1 298 ? -5.867 -13.055 13.078 1 91.25 298 SER B C 1
ATOM 5602 O O . SER B 1 298 ? -5.082 -12.719 12.195 1 91.25 298 SER B O 1
ATOM 5604 N N . LYS B 1 299 ? -5.504 -13.438 14.227 1 92.44 299 LYS B N 1
ATOM 5605 C CA . LYS B 1 299 ? -4.086 -13.617 14.523 1 92.44 299 LYS B CA 1
ATOM 5606 C C . LYS B 1 299 ? -3.613 -15.016 14.133 1 92.44 299 LYS B C 1
ATOM 5608 O O . LYS B 1 299 ? -2.41 -15.281 14.094 1 92.44 299 LYS B O 1
ATOM 5613 N N . ARG B 1 300 ? -4.57 -15.875 13.859 1 94.12 300 ARG B N 1
ATOM 5614 C CA . ARG B 1 300 ? -4.234 -17.25 13.5 1 94.12 300 ARG B CA 1
ATOM 5615 C C . ARG B 1 300 ? -3.84 -17.344 12.023 1 94.12 300 ARG B C 1
ATOM 5617 O O . ARG B 1 300 ? -4.668 -17.109 11.141 1 94.12 300 ARG B O 1
ATOM 5624 N N . TYR B 1 301 ? -2.637 -17.812 11.812 1 95.69 301 TYR B N 1
ATOM 5625 C CA . TYR B 1 301 ? -2.123 -17.828 10.445 1 95.69 301 TYR B CA 1
ATOM 5626 C C . TYR B 1 301 ? -2.951 -18.75 9.562 1 95.69 301 TYR B C 1
ATOM 5628 O O . TYR B 1 301 ? -3.207 -18.438 8.398 1 95.69 301 TYR B O 1
ATOM 5636 N N . TYR B 1 302 ? -3.336 -19.953 10.102 1 96.06 302 TYR B N 1
ATOM 5637 C CA . TYR B 1 302 ? -4.031 -20.938 9.281 1 96.06 302 TYR B CA 1
ATOM 5638 C C . TYR B 1 302 ? -5.398 -20.422 8.844 1 96.06 302 TYR B C 1
ATOM 5640 O O . TYR B 1 302 ? -5.883 -20.766 7.766 1 96.06 302 TYR B O 1
ATOM 5648 N N . PHE B 1 303 ? -6.012 -19.609 9.672 1 95.81 303 PHE B N 1
ATOM 5649 C CA . PHE B 1 303 ? -7.293 -19.016 9.305 1 95.81 303 PHE B CA 1
ATOM 5650 C C . PHE B 1 303 ? -7.121 -18.016 8.164 1 95.81 303 PHE B C 1
ATOM 5652 O O . PHE B 1 303 ? -7.938 -17.969 7.242 1 95.81 303 PHE B O 1
ATOM 5659 N N . ARG B 1 304 ? -6.109 -17.266 8.156 1 96.44 304 ARG B N 1
ATOM 5660 C CA . ARG B 1 304 ? -5.84 -16.281 7.109 1 96.44 304 ARG B CA 1
ATOM 5661 C C . ARG B 1 304 ? -5.555 -16.984 5.781 1 96.44 304 ARG B C 1
ATOM 5663 O O . ARG B 1 304 ? -6.027 -16.531 4.73 1 96.44 304 ARG B O 1
ATOM 5670 N N . VAL B 1 305 ? -4.773 -17.984 5.887 1 97.5 305 VAL B N 1
ATOM 5671 C CA . VAL B 1 305 ? -4.48 -18.75 4.688 1 97.5 305 VAL B CA 1
ATOM 5672 C C . VAL B 1 305 ? -5.77 -19.359 4.137 1 97.5 305 VAL B C 1
ATOM 5674 O O . VAL B 1 305 ? -6.004 -19.344 2.926 1 97.5 305 VAL B O 1
ATOM 5677 N N . PHE B 1 306 ? -6.59 -19.891 5.035 1 96.69 306 PHE B N 1
ATOM 5678 C CA . PHE B 1 306 ? -7.863 -20.484 4.633 1 96.69 306 PHE B CA 1
ATOM 5679 C C . PHE B 1 306 ? -8.742 -19.453 3.938 1 96.69 306 PHE B C 1
ATOM 5681 O O . PHE B 1 306 ? -9.32 -19.734 2.889 1 96.69 306 PHE B O 1
ATOM 5688 N N . LEU B 1 307 ? -8.867 -18.266 4.484 1 96.06 307 LEU B N 1
ATOM 5689 C CA . LEU B 1 307 ? -9.656 -17.203 3.873 1 96.06 307 LEU B CA 1
ATOM 5690 C C . LEU B 1 307 ? -9.117 -16.844 2.49 1 96.06 307 LEU B C 1
ATOM 5692 O O . LEU B 1 307 ? -9.891 -16.578 1.57 1 96.06 307 LEU B O 1
ATOM 5696 N N . HIS B 1 308 ? -7.82 -16.828 2.367 1 97.56 308 HIS B N 1
ATOM 5697 C CA . HIS B 1 308 ? -7.199 -16.547 1.075 1 97.56 308 HIS B CA 1
ATOM 5698 C C . HIS B 1 308 ? -7.586 -17.609 0.046 1 97.56 308 HIS B C 1
ATOM 5700 O O . HIS B 1 308 ? -7.906 -17.281 -1.099 1 97.56 308 HIS B O 1
ATOM 5706 N N . ILE B 1 309 ? -7.527 -18.828 0.458 1 97.44 309 ILE B N 1
ATOM 5707 C CA . ILE B 1 309 ? -7.895 -19.922 -0.425 1 97.44 309 ILE B CA 1
ATOM 5708 C C . ILE B 1 309 ? -9.344 -19.766 -0.87 1 97.44 309 ILE B C 1
ATOM 5710 O O . ILE B 1 309 ? -9.672 -20 -2.035 1 97.44 309 ILE B O 1
ATOM 5714 N N . LEU B 1 310 ? -10.227 -19.344 0.021 1 95.62 310 LEU B N 1
ATOM 5715 C CA . LEU B 1 310 ? -11.625 -19.125 -0.32 1 95.62 310 LEU B CA 1
ATOM 5716 C C . LEU B 1 310 ? -11.758 -18.031 -1.374 1 95.62 310 LEU B C 1
ATOM 5718 O O . LEU B 1 310 ? -12.508 -18.188 -2.342 1 95.62 310 LEU B O 1
ATOM 5722 N N . ASP B 1 311 ? -11.078 -16.953 -1.183 1 96.81 311 ASP B N 1
ATOM 5723 C CA . ASP B 1 311 ? -11.109 -15.859 -2.141 1 96.81 311 ASP B CA 1
ATOM 5724 C C . ASP B 1 311 ? -10.57 -16.297 -3.498 1 96.81 311 ASP B C 1
ATOM 5726 O O . ASP B 1 311 ? -11.156 -15.992 -4.539 1 96.81 311 ASP B O 1
ATOM 5730 N N . LEU B 1 312 ? -9.469 -16.953 -3.412 1 97.75 312 LEU B N 1
ATOM 5731 C CA . LEU B 1 312 ? -8.844 -17.469 -4.629 1 97.75 312 LEU B CA 1
ATOM 5732 C C . LEU B 1 312 ? -9.797 -18.391 -5.379 1 97.75 312 LEU B C 1
ATOM 5734 O O . LEU B 1 312 ? -9.93 -18.281 -6.602 1 97.75 312 LEU B O 1
ATOM 5738 N N . THR B 1 313 ? -10.445 -19.234 -4.656 1 97.5 313 THR B N 1
ATOM 5739 C CA . THR B 1 313 ? -11.391 -20.188 -5.242 1 97.5 313 THR B CA 1
ATOM 5740 C C . THR B 1 313 ? -12.547 -19.438 -5.906 1 97.5 313 THR B C 1
ATOM 5742 O O . THR B 1 313 ? -12.969 -19.797 -7.008 1 97.5 313 THR B O 1
ATOM 5745 N N . ALA B 1 314 ? -13.07 -18.453 -5.242 1 96.94 314 ALA B N 1
ATOM 5746 C CA . ALA B 1 314 ? -14.164 -17.672 -5.805 1 96.94 314 ALA B CA 1
ATOM 5747 C C . ALA B 1 314 ? -13.742 -17 -7.105 1 96.94 314 ALA B C 1
ATOM 5749 O O . ALA B 1 314 ? -14.484 -17.016 -8.094 1 96.94 314 ALA B O 1
ATOM 5750 N N . VAL B 1 315 ? -12.594 -16.422 -7.156 1 98.19 315 VAL B N 1
ATOM 5751 C CA . VAL B 1 315 ? -12.086 -15.742 -8.344 1 98.19 315 VAL B CA 1
ATOM 5752 C C . VAL B 1 315 ? -11.852 -16.766 -9.461 1 98.19 315 VAL B C 1
ATOM 5754 O O . VAL B 1 315 ? -12.25 -16.547 -10.602 1 98.19 315 VAL B O 1
ATOM 5757 N N . ASN B 1 316 ? -11.219 -17.875 -9.078 1 98.31 316 ASN B N 1
ATOM 5758 C CA . ASN B 1 316 ? -11 -18.953 -10.047 1 98.31 316 ASN B CA 1
ATOM 5759 C C . ASN B 1 316 ? -12.312 -19.438 -10.641 1 98.31 316 ASN B C 1
ATOM 5761 O O . ASN B 1 316 ? -12.398 -19.688 -11.844 1 98.31 316 ASN B O 1
ATOM 5765 N N . ALA B 1 317 ? -13.297 -19.641 -9.789 1 97.06 317 ALA B N 1
ATOM 5766 C CA . ALA B 1 317 ? -14.609 -20.078 -10.266 1 97.06 317 ALA B CA 1
ATOM 5767 C C . ALA B 1 317 ? -15.195 -19.078 -11.266 1 97.06 317 ALA B C 1
ATOM 5769 O O . ALA B 1 317 ? -15.758 -19.484 -12.289 1 97.06 317 ALA B O 1
ATOM 5770 N N . TRP B 1 318 ? -15.125 -17.844 -10.961 1 97.12 318 TRP B N 1
ATOM 5771 C CA . TRP B 1 318 ? -15.602 -16.797 -11.859 1 97.12 318 TRP B CA 1
ATOM 5772 C C . TRP B 1 318 ? -14.859 -16.844 -13.188 1 97.12 318 TRP B C 1
ATOM 5774 O O . TRP B 1 318 ? -15.469 -16.734 -14.258 1 97.12 318 TRP B O 1
ATOM 5784 N N . LEU B 1 319 ? -13.547 -17.016 -13.164 1 97 319 LEU B N 1
ATOM 5785 C CA . LEU B 1 319 ? -12.727 -17.078 -14.367 1 97 319 LEU B CA 1
ATOM 5786 C C . LEU B 1 319 ? -13.078 -18.297 -15.203 1 97 319 LEU B C 1
ATOM 5788 O O . LEU B 1 319 ? -13.078 -18.234 -16.438 1 97 319 LEU B O 1
ATOM 5792 N N . LEU B 1 320 ? -13.266 -19.375 -14.5 1 94.62 320 LEU B N 1
ATOM 5793 C CA . LEU B 1 320 ? -13.672 -20.594 -15.203 1 94.62 320 LEU B CA 1
ATOM 5794 C C . LEU B 1 320 ? -15.031 -20.406 -15.867 1 94.62 320 LEU B C 1
ATOM 5796 O O . LEU B 1 320 ? -15.25 -20.859 -17 1 94.62 320 LEU B O 1
ATOM 5800 N N . TYR B 1 321 ? -15.961 -19.781 -15.133 1 92.19 321 TYR B N 1
ATOM 5801 C CA . TYR B 1 321 ? -17.266 -19.453 -15.688 1 92.19 321 TYR B CA 1
ATOM 5802 C C . TYR B 1 321 ? -17.141 -18.625 -16.969 1 92.19 321 TYR B C 1
ATOM 5804 O O . TYR B 1 321 ? -17.781 -18.922 -17.969 1 92.19 321 TYR B O 1
ATOM 5812 N N . LYS B 1 322 ? -16.312 -17.672 -16.906 1 92.06 322 LYS B N 1
ATOM 5813 C CA . LYS B 1 322 ? -16.062 -16.812 -18.062 1 92.06 322 LYS B CA 1
ATOM 5814 C C . LYS B 1 322 ? -15.477 -17.609 -19.219 1 92.06 322 LYS B C 1
ATOM 5816 O O . LYS B 1 322 ? -15.914 -17.453 -20.359 1 92.06 322 LYS B O 1
ATOM 5821 N N . ARG B 1 323 ? -14.547 -18.438 -18.938 1 91 323 ARG B N 1
ATOM 5822 C CA . ARG B 1 323 ? -13.906 -19.281 -19.953 1 91 323 ARG B CA 1
ATOM 5823 C C . ARG B 1 323 ? -14.914 -20.188 -20.641 1 91 323 ARG B C 1
ATOM 5825 O O . ARG B 1 323 ? -14.906 -20.312 -21.859 1 91 323 ARG B O 1
ATOM 5832 N N . ASN B 1 324 ? -15.742 -20.766 -19.875 1 88.44 324 ASN B N 1
ATOM 5833 C CA . ASN B 1 324 ? -16.75 -21.672 -20.406 1 88.44 324 ASN B CA 1
ATOM 5834 C C . ASN B 1 324 ? -17.797 -20.938 -21.234 1 88.44 324 ASN B C 1
ATOM 5836 O O . ASN B 1 324 ? -18.25 -21.438 -22.266 1 88.44 324 ASN B O 1
ATOM 5840 N N . ALA B 1 325 ? -18.203 -19.797 -20.797 1 85.44 325 ALA B N 1
ATOM 5841 C CA . ALA B 1 325 ? -19.172 -18.984 -21.531 1 85.44 325 ALA B CA 1
ATOM 5842 C C . ALA B 1 325 ? -18.625 -18.547 -22.891 1 85.44 325 ALA B C 1
ATOM 5844 O O . ALA B 1 325 ? -19.359 -18.531 -23.875 1 85.44 325 ALA B O 1
ATOM 5845 N N . LEU B 1 326 ? -17.422 -18.203 -22.906 1 82.5 326 LEU B N 1
ATOM 5846 C CA . LEU B 1 326 ? -16.781 -17.766 -24.141 1 82.5 326 LEU B CA 1
ATOM 5847 C C . LEU B 1 326 ? -16.609 -18.922 -25.109 1 82.5 326 LEU B C 1
ATOM 5849 O O . LEU B 1 326 ? -16.734 -18.734 -26.328 1 82.5 326 LEU B O 1
ATOM 5853 N N . SER B 1 327 ? -16.297 -20.062 -24.625 1 81 327 SER B N 1
ATOM 5854 C CA . SER B 1 327 ? -16.094 -21.234 -25.469 1 81 327 SER B CA 1
ATOM 5855 C C . SER B 1 327 ? -17.406 -21.656 -26.125 1 81 327 SER B C 1
ATOM 5857 O O . SER B 1 327 ? -17.406 -22.125 -27.266 1 81 327 SER B O 1
ATOM 5859 N N . LYS B 1 328 ? -18.453 -21.547 -25.438 1 73.12 328 LYS B N 1
ATOM 5860 C CA . LYS B 1 328 ? -19.75 -21.953 -25.969 1 73.12 328 LYS B CA 1
ATOM 5861 C C . LYS B 1 328 ? -20.344 -20.859 -26.859 1 73.12 328 LYS B C 1
ATOM 5863 O O . LYS B 1 328 ? -21.422 -21.047 -27.438 1 73.12 328 LYS B O 1
ATOM 5868 N N . ARG B 1 329 ? -19.5 -20.016 -27.375 1 64.12 329 ARG B N 1
ATOM 5869 C CA . ARG B 1 329 ? -19.938 -18.938 -28.25 1 64.12 329 ARG B CA 1
ATOM 5870 C C . ARG B 1 329 ? -21.328 -18.438 -27.844 1 64.12 329 ARG B C 1
ATOM 5872 O O . ARG B 1 329 ? -22.188 -18.234 -28.703 1 64.12 329 ARG B O 1
ATOM 5879 N N . ASP B 1 330 ? -21.625 -18.656 -26.641 1 58.91 330 ASP B N 1
ATOM 5880 C CA . ASP B 1 330 ? -22.953 -18.219 -26.188 1 58.91 330 ASP B CA 1
ATOM 5881 C C . ASP B 1 330 ? -23.156 -16.719 -26.438 1 58.91 330 ASP B C 1
ATOM 5883 O O . ASP B 1 330 ? -22.25 -15.922 -26.203 1 58.91 330 ASP B O 1
ATOM 5887 N N . GLU B 1 331 ? -23.922 -16.375 -27.438 1 56.09 331 GLU B N 1
ATOM 5888 C CA . GLU B 1 331 ? -24.312 -15.016 -27.781 1 56.09 331 GLU B CA 1
ATOM 5889 C C . GLU B 1 331 ? -24.297 -14.109 -26.547 1 56.09 331 GLU B C 1
ATOM 5891 O O . GLU B 1 331 ? -24.078 -12.898 -26.656 1 56.09 331 GLU B O 1
ATOM 5896 N N . TYR B 1 332 ? -24.469 -14.773 -25.484 1 53.69 332 TYR B N 1
ATOM 5897 C CA . TYR B 1 332 ? -24.641 -13.961 -24.281 1 53.69 332 TYR B CA 1
ATOM 5898 C C . TYR B 1 332 ? -23.312 -13.727 -23.578 1 53.69 332 TYR B C 1
ATOM 5900 O O . TYR B 1 332 ? -23.297 -13.312 -22.406 1 53.69 332 TYR B O 1
ATOM 5908 N N . ALA B 1 333 ? -22.203 -14.25 -24.172 1 57.5 333 ALA B N 1
ATOM 5909 C CA . ALA B 1 333 ? -20.891 -13.953 -23.609 1 57.5 333 ALA B CA 1
ATOM 5910 C C . ALA B 1 333 ? -20.766 -12.477 -23.234 1 57.5 333 ALA B C 1
ATOM 5912 O O . ALA B 1 333 ? -20.031 -12.125 -22.312 1 57.5 333 ALA B O 1
ATOM 5913 N N . GLU B 1 334 ? -21.484 -11.602 -23.922 1 55.53 334 GLU B N 1
ATOM 5914 C CA . GLU B 1 334 ? -21.406 -10.156 -23.75 1 55.53 334 GLU B CA 1
ATOM 5915 C C . GLU B 1 334 ? -21.969 -9.742 -22.391 1 55.53 334 GLU B C 1
ATOM 5917 O O . GLU B 1 334 ? -21.641 -8.672 -21.875 1 55.53 334 GLU B O 1
ATOM 5922 N N . ARG B 1 335 ? -22.75 -10.773 -21.766 1 65.81 335 ARG B N 1
ATOM 5923 C CA . ARG B 1 335 ? -23.391 -10.266 -20.547 1 65.81 335 ARG B CA 1
ATOM 5924 C C . ARG B 1 335 ? -22.844 -10.969 -19.312 1 65.81 335 ARG B C 1
ATOM 5926 O O . ARG B 1 335 ? -23.594 -11.297 -18.391 1 65.81 335 ARG B O 1
ATOM 5933 N N . LEU B 1 336 ? -21.562 -11.375 -19.344 1 82.06 336 LEU B N 1
ATOM 5934 C CA . LEU B 1 336 ? -21.016 -12.047 -18.172 1 82.06 336 LEU B CA 1
ATOM 5935 C C . LEU B 1 336 ? -21.047 -11.133 -16.953 1 82.06 336 LEU B C 1
ATOM 5937 O O . LEU B 1 336 ? -20.703 -9.945 -17.062 1 82.06 336 LEU B O 1
ATOM 5941 N N . PRO B 1 337 ? -21.531 -11.781 -15.891 1 89.44 337 PRO B N 1
ATOM 5942 C CA . PRO B 1 337 ? -21.578 -10.945 -14.688 1 89.44 337 PRO B CA 1
ATOM 5943 C C . PRO B 1 337 ? -20.188 -10.539 -14.195 1 89.44 337 PRO B C 1
ATOM 5945 O O . PRO B 1 337 ? -19.25 -11.336 -14.273 1 89.44 337 PRO B O 1
ATOM 5948 N N . PRO B 1 338 ? -20.109 -9.312 -13.805 1 94.25 338 PRO B N 1
ATOM 5949 C CA . PRO B 1 338 ? -18.859 -8.914 -13.164 1 94.25 338 PRO B CA 1
ATOM 5950 C C . PRO B 1 338 ? -18.547 -9.727 -11.906 1 94.25 338 PRO B C 1
ATOM 5952 O O . PRO B 1 338 ? -19.453 -10.352 -11.344 1 94.25 338 PRO B O 1
ATOM 5955 N N . LEU B 1 339 ? -17.328 -9.766 -11.547 1 96.25 339 LEU B N 1
ATOM 5956 C CA . LEU B 1 339 ? -16.859 -10.555 -10.414 1 96.25 339 LEU B CA 1
ATOM 5957 C C . LEU B 1 339 ? -17.703 -10.281 -9.18 1 96.25 339 LEU B C 1
ATOM 5959 O O . LEU B 1 339 ? -18.078 -11.211 -8.453 1 96.25 339 LEU B O 1
ATOM 5963 N N . ALA B 1 340 ? -18.047 -9.062 -8.938 1 95.69 340 ALA B N 1
ATOM 5964 C CA . ALA B 1 340 ? -18.844 -8.703 -7.77 1 95.69 340 ALA B CA 1
ATOM 5965 C C . ALA B 1 340 ? -20.203 -9.406 -7.797 1 95.69 340 ALA B C 1
ATOM 5967 O O . ALA B 1 340 ? -20.625 -9.977 -6.793 1 95.69 340 ALA B O 1
ATOM 5968 N N . ASP B 1 341 ? -20.859 -9.352 -8.914 1 94.38 341 ASP B N 1
ATOM 5969 C CA . ASP B 1 341 ? -22.156 -9.992 -9.062 1 94.38 341 ASP B CA 1
ATOM 5970 C C . ASP B 1 341 ? -22.047 -11.5 -8.891 1 94.38 341 ASP B C 1
ATOM 5972 O O . ASP B 1 341 ? -22.906 -12.125 -8.266 1 94.38 341 ASP B O 1
ATOM 5976 N N . PHE B 1 342 ? -21.078 -12.055 -9.523 1 95.75 342 PHE B N 1
ATOM 5977 C CA . PHE B 1 342 ? -20.844 -13.484 -9.383 1 95.75 342 PHE B CA 1
ATOM 5978 C C . PHE B 1 342 ? -20.688 -13.867 -7.918 1 95.75 342 PHE B C 1
ATOM 5980 O O . PHE B 1 342 ? -21.281 -14.844 -7.457 1 95.75 342 PHE B O 1
ATOM 5987 N N . LYS B 1 343 ? -19.891 -13.117 -7.156 1 94.94 343 LYS B N 1
ATOM 5988 C CA . LYS B 1 343 ? -19.656 -13.375 -5.738 1 94.94 343 LYS B CA 1
ATOM 5989 C C . LYS B 1 343 ? -20.953 -13.25 -4.945 1 94.94 343 LYS B C 1
ATOM 5991 O O . LYS B 1 343 ? -21.203 -14.031 -4.023 1 94.94 343 LYS B O 1
ATOM 5996 N N . MET B 1 344 ? -21.734 -12.242 -5.25 1 93.88 344 MET B N 1
ATOM 5997 C CA . MET B 1 344 ? -23.016 -12.07 -4.562 1 93.88 344 MET B CA 1
ATOM 5998 C C . MET B 1 344 ? -23.938 -13.25 -4.836 1 93.88 344 MET B C 1
ATOM 6000 O O . MET B 1 344 ? -24.609 -13.75 -3.924 1 93.88 344 MET B O 1
ATOM 6004 N N . ASP B 1 345 ? -23.969 -13.648 -6.062 1 93.31 345 ASP B N 1
ATOM 6005 C CA . ASP B 1 345 ? -24.781 -14.797 -6.43 1 93.31 345 ASP B CA 1
ATOM 6006 C C . ASP B 1 345 ? -24.312 -16.062 -5.711 1 93.31 345 ASP B C 1
ATOM 6008 O O . ASP B 1 345 ? -25.125 -16.844 -5.234 1 93.31 345 ASP B O 1
ATOM 6012 N N . LEU B 1 346 ? -23.047 -16.203 -5.727 1 93.44 346 LEU B N 1
ATOM 6013 C CA . LEU B 1 346 ? -22.453 -17.344 -5.023 1 93.44 346 LEU B CA 1
ATOM 6014 C C . LEU B 1 346 ? -22.844 -17.328 -3.553 1 93.44 346 LEU B C 1
ATOM 6016 O O . LEU B 1 346 ? -23.25 -18.359 -3.008 1 93.44 346 LEU B O 1
ATOM 6020 N N . ALA B 1 347 ? -22.719 -16.219 -2.908 1 92.38 347 ALA B N 1
ATOM 6021 C CA . ALA B 1 347 ? -23.062 -16.078 -1.497 1 92.38 347 ALA B CA 1
ATOM 6022 C C . ALA B 1 347 ? -24.547 -16.391 -1.266 1 92.38 347 ALA B C 1
ATOM 6024 O O . ALA B 1 347 ? -24.891 -17.094 -0.312 1 92.38 347 ALA B O 1
ATOM 6025 N N . ALA B 1 348 ? -25.375 -15.859 -2.102 1 89.38 348 ALA B N 1
ATOM 6026 C CA . ALA B 1 348 ? -26.812 -16.109 -1.99 1 89.38 348 ALA B CA 1
ATOM 6027 C C . ALA B 1 348 ? -27.125 -17.609 -2.113 1 89.38 348 ALA B C 1
ATOM 6029 O O . ALA B 1 348 ? -27.922 -18.141 -1.352 1 89.38 348 ALA B O 1
ATOM 6030 N N . SER B 1 349 ? -26.469 -18.219 -3.031 1 91.75 349 SER B N 1
ATOM 6031 C CA . SER B 1 349 ? -26.656 -19.641 -3.25 1 91.75 349 SER B CA 1
ATOM 6032 C C . SER B 1 349 ? -26.203 -20.453 -2.043 1 91.75 349 SER B C 1
ATOM 6034 O O . SER B 1 349 ? -26.875 -21.391 -1.628 1 91.75 349 SER B O 1
ATOM 6036 N N . LEU B 1 350 ? -25.078 -20.094 -1.474 1 90.19 350 LEU B N 1
ATOM 6037 C CA . LEU B 1 350 ? -24.547 -20.812 -0.327 1 90.19 350 LEU B CA 1
ATOM 6038 C C . LEU B 1 350 ? -25.422 -20.625 0.9 1 90.19 350 LEU B C 1
ATOM 6040 O O . LEU B 1 350 ? -25.562 -21.547 1.714 1 90.19 350 LEU B O 1
ATOM 6044 N N . CYS B 1 351 ? -25.969 -19.5 1.064 1 87.25 351 CYS B N 1
ATOM 6045 C CA . CYS B 1 351 ? -26.844 -19.219 2.197 1 87.25 351 CYS B CA 1
ATOM 6046 C C . CYS B 1 351 ? -28.141 -20.031 2.096 1 87.25 351 CYS B C 1
ATOM 6048 O O . CYS B 1 351 ? -28.75 -20.359 3.111 1 87.25 351 CYS B O 1
ATOM 6050 N N . LYS B 1 352 ? -28.531 -20.281 0.967 1 84.69 352 LYS B N 1
ATOM 6051 C CA . LYS B 1 352 ? -29.766 -21.047 0.748 1 84.69 352 LYS B CA 1
ATOM 6052 C C . LYS B 1 352 ? -29.484 -22.547 0.795 1 84.69 352 LYS B C 1
ATOM 6054 O O . LYS B 1 352 ? -30.406 -23.344 0.988 1 84.69 352 LYS B O 1
ATOM 6059 N N . ALA B 1 353 ? -28.297 -22.797 0.649 1 77 353 ALA B N 1
ATOM 6060 C CA . ALA B 1 353 ? -27.938 -24.203 0.585 1 77 353 ALA B CA 1
ATOM 6061 C C . ALA B 1 353 ? -28.219 -24.906 1.911 1 77 353 ALA B C 1
ATOM 6063 O O . ALA B 1 353 ? -27.828 -24.422 2.975 1 77 353 ALA B O 1
ATOM 6064 N N . GLY B 1 354 ? -28.875 -25.984 1.941 1 62.56 354 GLY B N 1
ATOM 6065 C CA . GLY B 1 354 ? -29.203 -26.797 3.105 1 62.56 354 GLY B CA 1
ATOM 6066 C C . GLY B 1 354 ? -30.5 -26.375 3.771 1 62.56 354 GLY B C 1
ATOM 6067 O O . GLY B 1 354 ? -30.984 -27.031 4.695 1 62.56 354 GLY B O 1
ATOM 6068 N N . LYS B 1 355 ? -30.859 -25.109 3.662 1 63.78 355 LYS B N 1
ATOM 6069 C CA . LYS B 1 355 ? -32.125 -24.688 4.223 1 63.78 355 LYS B CA 1
ATOM 6070 C C . LYS B 1 355 ? -33.312 -25.281 3.451 1 63.78 355 LYS B C 1
ATOM 6072 O O . LYS B 1 355 ? -33.312 -25.266 2.219 1 63.78 355 LYS B O 1
ATOM 6077 N N . THR B 1 356 ? -33.656 -26.438 3.855 1 49.53 356 THR B N 1
ATOM 6078 C CA . THR B 1 356 ? -34.875 -27.047 3.32 1 49.53 356 THR B CA 1
ATOM 6079 C C . THR B 1 356 ? -36 -26.047 3.303 1 49.53 356 THR B C 1
ATOM 6081 O O . THR B 1 356 ? -36.344 -25.438 4.328 1 49.53 356 THR B O 1
ATOM 6084 N N . VAL B 1 357 ? -36.25 -25.359 2.271 1 45.84 357 VAL B N 1
ATOM 6085 C CA . VAL B 1 357 ? -37.531 -24.641 2.25 1 45.84 357 VAL B CA 1
ATOM 6086 C C . VAL B 1 357 ? -38.625 -25.531 2.797 1 45.84 357 VAL B C 1
ATOM 6088 O O . VAL B 1 357 ? -38.969 -26.562 2.189 1 45.84 357 VAL B O 1
ATOM 6091 N N . VAL B 1 358 ? -38.75 -25.719 3.977 1 37.66 358 VAL B N 1
ATOM 6092 C CA . VAL B 1 358 ? -39.969 -26.375 4.449 1 37.66 358 VAL B CA 1
ATOM 6093 C C . VAL B 1 358 ? -41.188 -25.625 3.93 1 37.66 358 VAL B C 1
ATOM 6095 O O . VAL B 1 358 ? -41.406 -24.453 4.258 1 37.66 358 VAL B O 1
ATOM 6098 N N . LYS B 1 359 ? -41.594 -25.891 2.768 1 40.59 359 LYS B N 1
ATOM 6099 C CA . LYS B 1 359 ? -42.969 -25.531 2.418 1 40.59 359 LYS B CA 1
ATOM 6100 C C . LYS B 1 359 ? -43.938 -25.938 3.525 1 40.59 359 LYS B C 1
ATOM 6102 O O . LYS B 1 359 ? -44.094 -27.125 3.844 1 40.59 359 LYS B O 1
ATOM 6107 N N . LYS B 1 360 ? -44.125 -25.031 4.484 1 36.16 360 LYS B N 1
ATOM 6108 C CA . LYS B 1 360 ? -45.219 -25.344 5.402 1 36.16 360 LYS B CA 1
ATOM 6109 C C . LYS B 1 360 ? -46.469 -25.75 4.645 1 36.16 360 LYS B C 1
ATOM 6111 O O . LYS B 1 360 ? -46.938 -25.016 3.768 1 36.16 360 LYS B O 1
ATOM 6116 N N . ARG B 1 361 ? -46.875 -26.906 4.547 1 39.03 361 ARG B N 1
ATOM 6117 C CA . ARG B 1 361 ? -48.156 -27.438 4.043 1 39.03 361 ARG B CA 1
ATOM 6118 C C . ARG B 1 361 ? -49.312 -26.734 4.699 1 39.03 361 ARG B C 1
ATOM 6120 O O . ARG B 1 361 ? -50.438 -27.25 4.676 1 39.03 361 ARG B O 1
ATOM 6127 N N . GLY B 1 362 ? -49.125 -25.672 5.629 1 36.94 362 GLY B N 1
ATOM 6128 C CA . GLY B 1 362 ? -50.438 -25.266 6.152 1 36.94 362 GLY B CA 1
ATOM 6129 C C . GLY B 1 362 ? -51.344 -24.656 5.094 1 36.94 362 GLY B C 1
ATOM 6130 O O . GLY B 1 362 ? -50.906 -24.375 3.977 1 36.94 362 GLY B O 1
ATOM 6131 N N . ARG B 1 363 ? -52.75 -24.516 5.23 1 36.69 363 ARG B N 1
ATOM 6132 C CA . ARG B 1 363 ? -53.812 -24.031 4.371 1 36.69 363 ARG B CA 1
ATOM 6133 C C . ARG B 1 363 ? -53.469 -22.672 3.777 1 36.69 363 ARG B C 1
ATOM 6135 O O . ARG B 1 363 ? -52.969 -21.781 4.484 1 36.69 363 ARG B O 1
ATOM 6142 N N . PRO B 1 364 ? -53.281 -22.562 2.475 1 39.81 364 PRO B N 1
ATOM 6143 C CA . PRO B 1 364 ? -53.031 -21.281 1.814 1 39.81 364 PRO B CA 1
ATOM 6144 C C . PRO B 1 364 ? -53.906 -20.156 2.344 1 39.81 364 PRO B C 1
ATOM 6146 O O . PRO B 1 364 ? -55.094 -20.344 2.541 1 39.81 364 PRO B O 1
ATOM 6149 N N . SER B 1 365 ? -53.469 -19.406 3.311 1 36.38 365 SER B N 1
ATOM 6150 C CA . SER B 1 365 ? -54.375 -18.344 3.74 1 36.38 365 SER B CA 1
ATOM 6151 C C . SER B 1 365 ? -54.906 -17.562 2.549 1 36.38 365 SER B C 1
ATOM 6153 O O . SER B 1 365 ? -54.25 -17.469 1.517 1 36.38 365 SER B O 1
ATOM 6155 N N . ASN B 1 366 ? -56.219 -17.266 2.361 1 37.56 366 ASN B N 1
ATOM 6156 C CA . ASN B 1 366 ? -57.062 -16.688 1.318 1 37.56 366 ASN B CA 1
ATOM 6157 C C . ASN B 1 366 ? -56.406 -15.461 0.687 1 37.56 366 ASN B C 1
ATOM 6159 O O . ASN B 1 366 ? -56.812 -15.039 -0.398 1 37.56 366 ASN B O 1
ATOM 6163 N N . GLU B 1 367 ? -55.719 -14.703 1.51 1 37.03 367 GLU B N 1
ATOM 6164 C CA . GLU B 1 367 ? -55.375 -13.367 1.028 1 37.03 367 GLU B CA 1
ATOM 6165 C C . GLU B 1 367 ? -54.312 -13.414 -0.055 1 37.03 367 GLU B C 1
ATOM 6167 O O . GLU B 1 367 ? -54.156 -12.469 -0.833 1 37.03 367 GLU B O 1
ATOM 6172 N N . SER B 1 368 ? -53.469 -14.422 -0.152 1 36.38 368 SER B N 1
ATOM 6173 C CA . SER B 1 368 ? -52.344 -14.43 -1.064 1 36.38 368 SER B CA 1
ATOM 6174 C C . SER B 1 368 ? -52.781 -14.742 -2.492 1 36.38 368 SER B C 1
ATOM 6176 O O . SER B 1 368 ? -51.969 -14.664 -3.422 1 36.38 368 SER B O 1
ATOM 6178 N N . VAL B 1 369 ? -53.938 -15.281 -2.742 1 37.12 369 VAL B N 1
ATOM 6179 C CA . VAL B 1 369 ? -54.406 -15.625 -4.078 1 37.12 369 VAL B CA 1
ATOM 6180 C C . VAL B 1 369 ? -54.719 -14.352 -4.867 1 37.12 369 VAL B C 1
ATOM 6182 O O . VAL B 1 369 ? -54.5 -14.305 -6.086 1 37.12 369 VAL B O 1
ATOM 6185 N N . GLU B 1 370 ? -55.312 -13.359 -4.25 1 36.53 370 GLU B N 1
ATOM 6186 C CA . GLU B 1 370 ? -55.781 -12.211 -5.027 1 36.53 370 GLU B CA 1
ATOM 6187 C C . GLU B 1 370 ? -54.625 -11.422 -5.605 1 36.53 370 GLU B C 1
ATOM 6189 O O . GLU B 1 370 ? -54.688 -10.93 -6.73 1 36.53 370 GLU B O 1
ATOM 6194 N N . GLN B 1 371 ? -53.531 -11.297 -4.887 1 33.94 371 GLN B N 1
ATOM 6195 C CA . GLN B 1 371 ? -52.5 -10.406 -5.391 1 33.94 371 GLN B CA 1
ATOM 6196 C C . GLN B 1 371 ? -51.719 -11.055 -6.531 1 33.94 371 GLN B C 1
ATOM 6198 O O . GLN B 1 371 ? -51.094 -10.367 -7.332 1 33.94 371 GLN B O 1
ATOM 6203 N N . ALA B 1 372 ? -51.781 -12.312 -6.719 1 36.97 372 ALA B N 1
ATOM 6204 C CA . ALA B 1 372 ? -51.031 -13 -7.781 1 36.97 372 ALA B CA 1
ATOM 6205 C C . ALA B 1 372 ? -51.719 -12.781 -9.133 1 36.97 372 ALA B C 1
ATOM 6207 O O . ALA B 1 372 ? -51.031 -12.688 -10.156 1 36.97 372 ALA B O 1
ATOM 6208 N N . SER B 1 373 ? -52.969 -12.594 -9.203 1 36.03 373 SER B N 1
ATOM 6209 C CA . SER B 1 373 ? -53.688 -12.461 -10.461 1 36.03 373 SER B CA 1
ATOM 6210 C C . SER B 1 373 ? -53.344 -11.156 -11.172 1 36.03 373 SER B C 1
ATOM 6212 O O . SER B 1 373 ? -53.375 -11.078 -12.398 1 36.03 373 SER B O 1
ATOM 6214 N N . GLN B 1 374 ? -53.156 -10.07 -10.445 1 33.09 374 GLN B N 1
ATOM 6215 C CA . GLN B 1 374 ? -52.969 -8.812 -11.164 1 33.09 374 GLN B CA 1
ATOM 6216 C C . GLN B 1 374 ? -51.594 -8.703 -11.766 1 33.09 374 GLN B C 1
ATOM 6218 O O . GLN B 1 374 ? -51.344 -7.855 -12.625 1 33.09 374 GLN B O 1
ATOM 6223 N N . GLU B 1 375 ? -50.562 -9.336 -11.188 1 32.03 375 GLU B N 1
ATOM 6224 C CA . GLU B 1 375 ? -49.219 -9.109 -11.688 1 32.03 375 GLU B CA 1
ATOM 6225 C C . GLU B 1 375 ? -49 -9.82 -13.016 1 32.03 375 GLU B C 1
ATOM 6227 O O . GLU B 1 375 ? -47.906 -9.766 -13.578 1 32.03 375 GLU B O 1
ATOM 6232 N N . LYS B 1 376 ? -49.844 -10.711 -13.523 1 32.22 376 LYS B N 1
ATOM 6233 C CA . LYS B 1 376 ? -49.625 -11.398 -14.789 1 32.22 376 LYS B CA 1
ATOM 6234 C C . LYS B 1 376 ? -49.625 -10.422 -15.961 1 32.22 376 LYS B C 1
ATOM 6236 O O . LYS B 1 376 ? -49.312 -10.797 -17.094 1 32.22 376 LYS B O 1
ATOM 6241 N N . LYS B 1 377 ? -50.438 -9.406 -16 1 32.31 377 LYS B N 1
ATOM 6242 C CA . LYS B 1 377 ? -50.594 -8.82 -17.328 1 32.31 377 LYS B CA 1
ATOM 6243 C C . LYS B 1 377 ? -49.25 -8.328 -17.875 1 32.31 377 LYS B C 1
ATOM 6245 O O . LYS B 1 377 ? -49.031 -8.312 -19.094 1 32.31 377 LYS B O 1
ATOM 6250 N N . LYS B 1 378 ? -48.531 -7.512 -17.266 1 30.8 378 LYS B N 1
ATOM 6251 C CA . LYS B 1 378 ? -47.594 -6.695 -18.047 1 30.8 378 LYS B CA 1
ATOM 6252 C C . LYS B 1 378 ? -46.25 -7.398 -18.219 1 30.8 378 LYS B C 1
ATOM 6254 O O . LYS B 1 378 ? -45.25 -6.758 -18.5 1 30.8 378 LYS B O 1
ATOM 6259 N N . ARG B 1 379 ? -46.031 -8.695 -17.672 1 29.83 379 ARG B N 1
ATOM 6260 C CA . ARG B 1 379 ? -44.625 -9.016 -17.547 1 29.83 379 ARG B CA 1
ATOM 6261 C C . ARG B 1 379 ? -44.031 -9.375 -18.891 1 29.83 379 ARG B C 1
ATOM 6263 O O . ARG B 1 379 ? -44.562 -10.219 -19.625 1 29.83 379 ARG B O 1
ATOM 6270 N N . GLY B 1 380 ? -43.375 -8.453 -19.609 1 29.84 380 GLY B N 1
ATOM 6271 C CA . GLY B 1 380 ? -42.688 -8.688 -20.859 1 29.84 380 GLY B CA 1
ATOM 6272 C C . GLY B 1 380 ? -41.844 -9.953 -20.859 1 29.84 380 GLY B C 1
ATOM 6273 O O . GLY B 1 380 ? -41.781 -10.648 -19.844 1 29.84 380 GLY B O 1
ATOM 6274 N N . PRO B 1 381 ? -41.219 -10.344 -21.969 1 31.64 381 PRO B N 1
ATOM 6275 C CA . PRO B 1 381 ? -40.5 -11.602 -22.266 1 31.64 381 PRO B CA 1
ATOM 6276 C C . PRO B 1 381 ? -39.5 -11.992 -21.188 1 31.64 381 PRO B C 1
ATOM 6278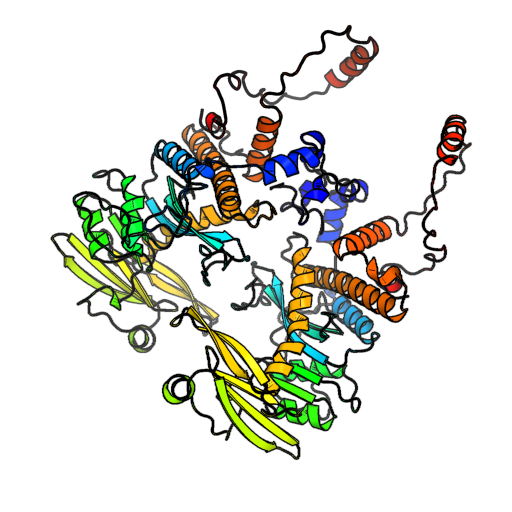 O O . PRO B 1 381 ? -38.688 -11.164 -20.781 1 31.64 381 PRO B O 1
ATOM 6281 N N . THR B 1 382 ? -39.875 -12.773 -20.25 1 29.11 382 THR B N 1
ATOM 6282 C CA . THR B 1 382 ? -39.188 -13.336 -19.094 1 29.11 382 THR B CA 1
ATOM 6283 C C . THR B 1 382 ? -37.906 -14.078 -19.547 1 29.11 382 THR B C 1
ATOM 6285 O O . THR B 1 382 ? -37.969 -14.914 -20.438 1 29.11 382 THR B O 1
ATOM 6288 N N . ALA B 1 383 ? -36.719 -13.461 -19.406 1 32.44 383 ALA B N 1
ATOM 6289 C CA . ALA B 1 383 ? -35.469 -14.125 -19.688 1 32.44 383 ALA B CA 1
ATOM 6290 C C . ALA B 1 383 ? -35.438 -15.547 -19.156 1 32.44 383 ALA B C 1
ATOM 6292 O O . ALA B 1 383 ? -36.031 -15.82 -18.094 1 32.44 383 ALA B O 1
ATOM 6293 N N . PRO B 1 384 ? -35.156 -16.516 -20.016 1 30.97 384 PRO B N 1
ATOM 6294 C CA . PRO B 1 384 ? -35.25 -17.938 -19.688 1 30.97 384 PRO B CA 1
ATOM 6295 C C . PRO B 1 384 ? -34.656 -18.266 -18.328 1 30.97 384 PRO B C 1
ATOM 6297 O O . PRO B 1 384 ? -33.688 -17.656 -17.906 1 30.97 384 PRO B O 1
ATOM 6300 N N . ALA B 1 385 ? -35.469 -18.828 -17.469 1 30.23 385 ALA B N 1
ATOM 6301 C CA . ALA B 1 385 ? -35.25 -19.266 -16.094 1 30.23 385 ALA B CA 1
ATOM 6302 C C . ALA B 1 385 ? -34.094 -20.234 -15.984 1 30.23 385 ALA B C 1
ATOM 6304 O O . ALA B 1 385 ? -33.938 -21.125 -16.828 1 30.23 385 ALA B O 1
ATOM 6305 N N . PRO B 1 386 ? -33 -19.922 -15.336 1 31.84 386 PRO B N 1
ATOM 6306 C CA . PRO B 1 386 ? -31.938 -20.891 -15.117 1 31.84 386 PRO B CA 1
ATOM 6307 C C . PRO B 1 386 ? -32.469 -22.234 -14.617 1 31.84 386 PRO B C 1
ATOM 6309 O O . PRO B 1 386 ? -33.438 -22.281 -13.836 1 31.84 386 PRO B O 1
ATOM 6312 N N . THR B 1 387 ? -32.438 -23.297 -15.453 1 27.33 387 THR B N 1
ATOM 6313 C CA . THR B 1 387 ? -33.031 -24.609 -15.336 1 27.33 387 THR B CA 1
ATOM 6314 C C . THR B 1 387 ? -32.844 -25.188 -13.938 1 27.33 387 THR B C 1
ATOM 6316 O O . THR B 1 387 ? -31.938 -24.766 -13.211 1 27.33 387 THR B O 1
ATOM 6319 N N . GLN B 1 388 ? -33.5 -26.219 -13.539 1 26.75 388 GLN B N 1
ATOM 6320 C CA . GLN B 1 388 ? -33.906 -27 -12.375 1 26.75 388 GLN B CA 1
ATOM 6321 C C . GLN B 1 388 ? -32.688 -27.547 -11.633 1 26.75 388 GLN B C 1
ATOM 6323 O O . GLN B 1 388 ? -32.656 -27.531 -10.398 1 26.75 388 GLN B O 1
ATOM 6328 N N . ASP B 1 389 ? -31.938 -28.578 -12.289 1 26.22 389 ASP B N 1
ATOM 6329 C CA . ASP B 1 389 ? -31.094 -29.562 -11.625 1 26.22 389 ASP B CA 1
ATOM 6330 C C . ASP B 1 389 ? -29.875 -28.906 -10.984 1 26.22 389 ASP B C 1
ATOM 6332 O O . ASP B 1 389 ? -28.875 -28.625 -11.672 1 26.22 389 ASP B O 1
ATOM 6336 N N . VAL B 1 390 ? -29.922 -27.891 -10.398 1 32.34 390 VAL B N 1
ATOM 6337 C CA . VAL B 1 390 ? -28.984 -27.359 -9.422 1 32.34 390 VAL B CA 1
ATOM 6338 C C . VAL B 1 390 ? -28.875 -28.312 -8.234 1 32.34 390 VAL B C 1
ATOM 6340 O O . VAL B 1 390 ? -28.328 -27.953 -7.184 1 32.34 390 VAL B O 1
ATOM 6343 N N . ARG B 1 391 ? -29.578 -29.516 -8.164 1 25.86 391 ARG B N 1
ATOM 6344 C CA . ARG B 1 391 ? -30.016 -30.344 -7.039 1 25.86 391 ARG B CA 1
ATOM 6345 C C . ARG B 1 391 ? -28.828 -30.984 -6.336 1 25.86 391 ARG B C 1
ATOM 6347 O O . ARG B 1 391 ? -28.906 -31.328 -5.156 1 25.86 391 ARG B O 1
ATOM 6354 N N . LEU B 1 392 ? -27.984 -31.891 -6.875 1 25.88 392 LEU B N 1
ATOM 6355 C CA . LEU B 1 392 ? -27.562 -33.094 -6.156 1 25.88 392 LEU B CA 1
ATOM 6356 C C . LEU B 1 392 ? -26.688 -32.719 -4.965 1 25.88 392 LEU B C 1
ATOM 6358 O O . LEU B 1 392 ? -26.125 -31.609 -4.918 1 25.88 392 LEU B O 1
ATOM 6362 N N . ASP B 1 393 ? -25.797 -33.75 -4.098 1 25.53 393 ASP B N 1
ATOM 6363 C CA . ASP B 1 393 ? -25.656 -34.156 -2.709 1 25.53 393 ASP B CA 1
ATOM 6364 C C . ASP B 1 393 ? -24.734 -33.219 -1.938 1 25.53 393 ASP B C 1
ATOM 6366 O O . ASP B 1 393 ? -25.094 -32.75 -0.849 1 25.53 393 ASP B O 1
ATOM 6370 N N . GLN B 1 394 ? -23.375 -33.625 -1.645 1 29.22 394 GLN B N 1
ATOM 6371 C CA . GLN B 1 394 ? -22.484 -33.781 -0.5 1 29.22 394 GLN B CA 1
ATOM 6372 C C . GLN B 1 394 ? -21.938 -32.438 -0.041 1 29.22 394 GLN B C 1
ATOM 6374 O O . GLN B 1 394 ? -21.828 -31.5 -0.834 1 29.22 394 GLN B O 1
ATOM 6379 N N . VAL B 1 395 ? -21.766 -31.969 1.251 1 30.53 395 VAL B N 1
ATOM 6380 C CA . VAL B 1 395 ? -21.578 -30.719 1.979 1 30.53 395 VAL B CA 1
ATOM 6381 C C . VAL B 1 395 ? -20.703 -29.766 1.169 1 30.53 395 VAL B C 1
ATOM 6383 O O . VAL B 1 395 ? -21.125 -28.656 0.836 1 30.53 395 VAL B O 1
ATOM 6386 N N . LEU B 1 396 ? -19.578 -29.344 1.735 1 32.41 396 LEU B N 1
ATOM 6387 C CA . LEU B 1 396 ? -18.531 -28.406 1.373 1 32.41 396 LEU B CA 1
ATOM 6388 C C . LEU B 1 396 ? -17.859 -28.797 0.064 1 32.41 396 LEU B C 1
ATOM 6390 O O . LEU B 1 396 ? -16.641 -28.906 -0.007 1 32.41 396 LEU B O 1
ATOM 6394 N N . PHE B 1 397 ? -18.531 -29.469 -0.875 1 34.12 397 PHE B N 1
ATOM 6395 C CA . PHE B 1 397 ? -18.328 -29.812 -2.277 1 34.12 397 PHE B CA 1
ATOM 6396 C C . PHE B 1 397 ? -18.297 -28.562 -3.146 1 34.12 397 PHE B C 1
ATOM 6398 O O . PHE B 1 397 ? -18.172 -28.641 -4.367 1 34.12 397 PHE B O 1
ATOM 6405 N N . LEU B 1 398 ? -18.422 -27.422 -2.762 1 34.75 398 LEU B N 1
ATOM 6406 C CA . LEU B 1 398 ? -19.25 -26.266 -3.082 1 34.75 398 LEU B CA 1
ATOM 6407 C C . LEU B 1 398 ? -18.625 -25.438 -4.199 1 34.75 398 LEU B C 1
ATOM 6409 O O . LEU B 1 398 ? -19.328 -24.719 -4.91 1 34.75 398 LEU B O 1
ATOM 6413 N N . ILE B 1 399 ? -17.266 -25.156 -4.289 1 35.81 399 ILE B N 1
ATOM 6414 C CA . ILE B 1 399 ? -16.969 -24.672 -5.629 1 35.81 399 ILE B CA 1
ATOM 6415 C C . ILE B 1 399 ? -17.516 -25.656 -6.668 1 35.81 399 ILE B C 1
ATOM 6417 O O . ILE B 1 399 ? -17.719 -25.281 -7.828 1 35.81 399 ILE B O 1
ATOM 6421 N N . TYR B 1 400 ? -17.953 -26.828 -6.363 1 34.38 400 TYR B N 1
ATOM 6422 C CA . TYR B 1 400 ? -18.047 -27.969 -7.266 1 34.38 400 TYR B CA 1
ATOM 6423 C C . TYR B 1 400 ? -19 -27.672 -8.422 1 34.38 400 TYR B C 1
ATOM 6425 O O . TYR B 1 400 ? -18.75 -28.078 -9.555 1 34.38 400 TYR B O 1
ATOM 6433 N N . ALA B 1 401 ? -20.078 -27.031 -8.156 1 31.44 401 ALA B N 1
ATOM 6434 C CA . ALA B 1 401 ? -20.953 -26.516 -9.211 1 31.44 401 ALA B CA 1
ATOM 6435 C C . ALA B 1 401 ? -20.234 -25.438 -10.023 1 31.44 401 ALA B C 1
ATOM 6437 O O . ALA B 1 401 ? -20.688 -25.094 -11.117 1 31.44 401 ALA B O 1
ATOM 6438 N N . ALA B 1 402 ? -19.531 -24.578 -9.594 1 29.64 402 ALA B N 1
ATOM 6439 C CA . ALA B 1 402 ? -19.234 -23.359 -10.328 1 29.64 402 ALA B CA 1
ATOM 6440 C C . ALA B 1 402 ? -18.938 -23.656 -11.797 1 29.64 402 ALA B C 1
ATOM 6442 O O . ALA B 1 402 ? -19.047 -22.781 -12.656 1 29.64 402 ALA B O 1
ATOM 6443 N N . LEU B 1 403 ? -18.25 -24.781 -12.172 1 31.75 403 LEU B N 1
ATOM 6444 C CA . LEU B 1 403 ? -17.703 -25.484 -13.312 1 31.75 403 LEU B CA 1
ATOM 6445 C C . LEU B 1 403 ? -18.75 -26.422 -13.93 1 31.75 403 LEU B C 1
ATOM 6447 O O . LEU B 1 403 ? -18.547 -26.953 -15.023 1 31.75 403 LEU B O 1
ATOM 6451 N N . SER B 1 404 ? -19.594 -27.188 -13.375 1 31.28 404 SER B N 1
ATOM 6452 C CA . SER B 1 404 ? -20.359 -28.062 -14.258 1 31.28 404 SER B CA 1
ATOM 6453 C C . SER B 1 404 ? -21.141 -27.266 -15.297 1 31.28 404 SER B C 1
ATOM 6455 O O . SER B 1 404 ? -21.672 -26.188 -15 1 31.28 404 SER B O 1
#